Protein AF-0000000078264539 (afdb_homodimer)

pLDDT: mean 73.61, std 29.45, range [14.38, 98.56]

Structure (mmCIF, N/CA/C/O backbone):
data_AF-0000000078264539-model_v1
#
loop_
_entity.id
_entity.type
_entity.pdbx_description
1 polymer 'Uncharacterized protein'
#
loop_
_atom_site.group_PDB
_atom_site.id
_atom_site.type_symbol
_atom_site.label_atom_id
_atom_site.label_alt_id
_atom_site.label_comp_id
_atom_site.label_asym_id
_atom_site.label_entity_id
_atom_site.label_seq_id
_atom_site.pdbx_PDB_ins_code
_atom_site.Cartn_x
_atom_site.Cartn_y
_atom_site.Cartn_z
_atom_site.occupancy
_atom_site.B_iso_or_equiv
_atom_site.auth_seq_id
_atom_site.auth_comp_id
_atom_site.auth_asym_id
_atom_site.auth_atom_id
_atom_site.pdbx_PDB_model_num
ATOM 1 N N . MET A 1 1 ? 8.461 44.062 -58.344 1 16.69 1 MET A N 1
ATOM 2 C CA . MET A 1 1 ? 8.039 43.406 -59.594 1 16.69 1 MET A CA 1
ATOM 3 C C . MET A 1 1 ? 7.406 42.062 -59.281 1 16.69 1 MET A C 1
ATOM 5 O O . MET A 1 1 ? 7.426 41.594 -58.156 1 16.69 1 MET A O 1
ATOM 9 N N . GLY A 1 2 ? 7.91 40.906 -59.969 1 17.19 2 GLY A N 1
ATOM 10 C CA . GLY A 1 2 ? 7.277 39.844 -60.75 1 17.19 2 GLY A CA 1
ATOM 11 C C . GLY A 1 2 ? 6.824 38.688 -59.906 1 17.19 2 GLY A C 1
ATOM 12 O O . GLY A 1 2 ? 5.992 37.875 -60.344 1 17.19 2 GLY A O 1
ATOM 13 N N . ALA A 1 3 ? 7.688 38.25 -58.938 1 19.67 3 ALA A N 1
ATOM 14 C CA . ALA A 1 3 ? 8.062 36.844 -58.906 1 19.67 3 ALA A CA 1
ATOM 15 C C . ALA A 1 3 ? 6.898 35.969 -58.438 1 19.67 3 ALA A C 1
ATOM 17 O O . ALA A 1 3 ? 6.012 36.438 -57.719 1 19.67 3 ALA A O 1
ATOM 18 N N . GLU A 1 4 ? 6.855 34.594 -58.75 1 18.97 4 GLU A N 1
ATOM 19 C CA . GLU A 1 4 ? 6.176 33.406 -59.219 1 18.97 4 GLU A CA 1
ATOM 20 C C . GLU A 1 4 ? 5.555 32.625 -58.062 1 18.97 4 GLU A C 1
ATOM 22 O O . GLU A 1 4 ? 6.234 31.844 -57.406 1 18.97 4 GLU A O 1
ATOM 27 N N . VAL A 1 5 ? 5.09 33.156 -56.938 1 20.64 5 VAL A N 1
ATOM 28 C CA . VAL A 1 5 ? 5.004 32.438 -55.656 1 20.64 5 VAL A CA 1
ATOM 29 C C . VAL A 1 5 ? 3.943 31.344 -55.75 1 20.64 5 VAL A C 1
ATOM 31 O O . VAL A 1 5 ? 2.861 31.453 -55.188 1 20.64 5 VAL A O 1
ATOM 34 N N . PRO A 1 6 ? 3.561 30.734 -57.062 1 18.84 6 PRO A N 1
ATOM 35 C CA . PRO A 1 6 ? 2.225 30.25 -57.406 1 18.84 6 PRO A CA 1
ATOM 36 C C . PRO A 1 6 ? 1.817 29.016 -56.625 1 18.84 6 PRO A C 1
ATOM 38 O O . PRO A 1 6 ? 0.679 28.922 -56.156 1 18.84 6 PRO A O 1
ATOM 41 N N . THR A 1 7 ? 2.504 27.766 -56.812 1 18.33 7 THR A N 1
ATOM 42 C CA . THR A 1 7 ? 1.955 26.547 -57.438 1 18.33 7 THR A CA 1
ATOM 43 C C . THR A 1 7 ? 1.344 25.641 -56.344 1 18.33 7 THR A C 1
ATOM 45 O O . THR A 1 7 ? 0.624 24.703 -56.688 1 18.33 7 THR A O 1
ATOM 48 N N . LEU A 1 8 ? 1.847 25.547 -55.062 1 19.59 8 LEU A N 1
ATOM 49 C CA . LEU A 1 8 ? 1.918 24.219 -54.438 1 19.59 8 LEU A CA 1
ATOM 50 C C . LEU A 1 8 ? 0.533 23.734 -54.031 1 19.59 8 LEU A C 1
ATOM 52 O O . LEU A 1 8 ? 0.046 24.109 -52.938 1 19.59 8 LEU A O 1
ATOM 56 N N . ILE A 1 9 ? -0.682 23.797 -54.781 1 19.06 9 ILE A N 1
ATOM 57 C CA . ILE A 1 9 ? -2.135 23.688 -54.75 1 19.06 9 ILE A CA 1
ATOM 58 C C . ILE A 1 9 ? -2.537 22.234 -54.438 1 19.06 9 ILE A C 1
ATOM 60 O O . ILE A 1 9 ? -3.514 22 -53.719 1 19.06 9 ILE A O 1
ATOM 64 N N . VAL A 1 10 ? -2.023 21.141 -55.125 1 18.3 10 VAL A N 1
ATOM 65 C CA . VAL A 1 10 ? -2.838 20.141 -55.812 1 18.3 10 VAL A CA 1
ATOM 66 C C . VAL A 1 10 ? -3.271 19.062 -54.812 1 18.3 10 VAL A C 1
ATOM 68 O O . VAL A 1 10 ? -4.426 18.625 -54.844 1 18.3 10 VAL A O 1
ATOM 71 N N . CYS A 1 11 ? -2.369 18.328 -54.031 1 17.58 11 CYS A N 1
ATOM 72 C CA . CYS A 1 11 ? -2.43 16.875 -54 1 17.58 11 CYS A CA 1
ATOM 73 C C . CYS A 1 11 ? -3.42 16.406 -52.938 1 17.58 11 CYS A C 1
ATOM 75 O O . CYS A 1 11 ? -3.02 15.914 -51.875 1 17.58 11 CYS A O 1
ATOM 77 N N . LEU A 1 12 ? -4.395 17.141 -52.375 1 18.64 12 LEU A N 1
ATOM 78 C CA . LEU A 1 12 ? -5.195 16.859 -51.188 1 18.64 12 LEU A CA 1
ATOM 79 C C . LEU A 1 12 ? -6.168 15.719 -51.438 1 18.64 12 LEU A C 1
ATOM 81 O O . LEU A 1 12 ? -6.895 15.312 -50.531 1 18.64 12 LEU A O 1
ATOM 85 N N . SER A 1 13 ? -6.684 15.43 -52.719 1 18.11 13 SER A N 1
ATOM 86 C CA . SER A 1 13 ? -8.023 14.914 -53 1 18.11 13 SER A CA 1
ATOM 87 C C . SER A 1 13 ? -8.117 13.43 -52.656 1 18.11 13 SER A C 1
ATOM 89 O O . SER A 1 13 ? -9.195 12.914 -52.375 1 18.11 13 SER A O 1
ATOM 91 N N . ILE A 1 14 ? -7.18 12.539 -53.125 1 18.56 14 ILE A N 1
ATOM 92 C CA . ILE A 1 14 ? -7.539 11.258 -53.719 1 18.56 14 ILE A CA 1
ATOM 93 C C . ILE A 1 14 ? -7.902 10.258 -52.625 1 18.56 14 ILE A C 1
ATOM 95 O O . ILE A 1 14 ? -8.758 9.398 -52.812 1 18.56 14 ILE A O 1
ATOM 99 N N . SER A 1 15 ? -7.172 10.086 -51.5 1 18.53 15 SER A N 1
ATOM 100 C CA . SER A 1 15 ? -6.957 8.719 -51.062 1 18.53 15 SER A CA 1
ATOM 101 C C . SER A 1 15 ? -8.172 8.195 -50.281 1 18.53 15 SER A C 1
ATOM 103 O O . SER A 1 15 ? -8.164 8.141 -49.062 1 18.53 15 SER A O 1
ATOM 105 N N . LEU A 1 16 ? -9.414 8.711 -50.375 1 19.72 16 LEU A N 1
ATOM 106 C CA . LEU A 1 16 ? -10.602 8.422 -49.562 1 19.72 16 LEU A CA 1
ATOM 107 C C . LEU A 1 16 ? -11.172 7.051 -49.938 1 19.72 16 LEU A C 1
ATOM 109 O O . LEU A 1 16 ? -12.102 6.57 -49.281 1 19.72 16 LEU A O 1
ATOM 113 N N . CYS A 1 17 ? -11.094 6.531 -51.156 1 18.42 17 CYS A N 1
ATOM 114 C CA . CYS A 1 17 ? -12.102 5.656 -51.781 1 18.42 17 CYS A CA 1
ATOM 115 C C . CYS A 1 17 ? -12.039 4.266 -51.156 1 18.42 17 CYS A C 1
ATOM 117 O O . CYS A 1 17 ? -13.039 3.543 -51.156 1 18.42 17 CYS A O 1
ATOM 119 N N . PHE A 1 18 ? -10.938 3.518 -51.156 1 19.36 18 PHE A N 1
ATOM 120 C CA . PHE A 1 18 ? -10.945 2.1 -51.5 1 19.36 18 PHE A CA 1
ATOM 121 C C . PHE A 1 18 ? -11.445 1.26 -50.312 1 19.36 18 PHE A C 1
ATOM 123 O O . PHE A 1 18 ? -11.57 0.039 -50.438 1 19.36 18 PHE A O 1
ATOM 130 N N . ASN A 1 19 ? -11.461 1.635 -49.062 1 19.14 19 ASN A N 1
ATOM 131 C CA . ASN A 1 19 ? -11.289 0.582 -48.062 1 19.14 19 ASN A CA 1
ATOM 132 C C . ASN A 1 19 ? -12.602 -0.146 -47.781 1 19.14 19 ASN A C 1
ATOM 134 O O . ASN A 1 19 ? -12.758 -0.763 -46.719 1 19.14 19 ASN A O 1
ATOM 138 N N . ILE A 1 20 ? -13.695 -0.119 -48.656 1 20.52 20 ILE A N 1
ATOM 139 C CA . ILE A 1 20 ? -15.047 -0.559 -48.344 1 20.52 20 ILE A CA 1
ATOM 140 C C . ILE A 1 20 ? -15.141 -2.076 -48.469 1 20.52 20 ILE A C 1
ATOM 142 O O . ILE A 1 20 ? -16.094 -2.689 -47.969 1 20.52 20 ILE A O 1
ATOM 146 N N . GLY A 1 21 ? -14.414 -2.758 -49.344 1 19.48 21 GLY A N 1
ATOM 147 C CA . GLY A 1 21 ? -14.867 -4.012 -49.938 1 19.48 21 GLY A CA 1
ATOM 148 C C . GLY A 1 21 ? -14.945 -5.141 -48.906 1 19.48 21 GLY A C 1
ATOM 149 O O . GLY A 1 21 ? -15.859 -5.969 -48.969 1 19.48 21 GLY A O 1
ATOM 150 N N . PHE A 1 22 ? -13.859 -5.449 -48.25 1 20.19 22 PHE A N 1
ATOM 151 C CA . PHE A 1 22 ? -13.586 -6.836 -47.906 1 20.19 22 PHE A CA 1
ATOM 152 C C . PHE A 1 22 ? -14.43 -7.273 -46.719 1 20.19 22 PHE A C 1
ATOM 154 O O . PHE A 1 22 ? -14.234 -8.359 -46.156 1 20.19 22 PHE A O 1
ATOM 161 N N . ILE A 1 23 ? -15.43 -6.59 -46.281 1 20.09 23 ILE A N 1
ATOM 162 C CA . ILE A 1 23 ? -16.125 -6.91 -45.031 1 20.09 23 ILE A CA 1
ATOM 163 C C . ILE A 1 23 ? -17.062 -8.094 -45.25 1 20.09 23 ILE A C 1
ATOM 165 O O . ILE A 1 23 ? -17.484 -8.75 -44.312 1 20.09 23 ILE A O 1
ATOM 169 N N . THR A 1 24 ? -17.469 -8.438 -46.5 1 20.19 24 THR A N 1
ATOM 170 C CA . THR A 1 24 ? -18.703 -9.195 -46.688 1 20.19 24 THR A CA 1
ATOM 171 C C . THR A 1 24 ? -18.484 -10.672 -46.406 1 20.19 24 THR A C 1
ATOM 173 O O . THR A 1 24 ? -19.375 -11.352 -45.906 1 20.19 24 THR A O 1
ATOM 176 N N . PHE A 1 25 ? -17.359 -11.289 -46.844 1 19.61 25 PHE A N 1
ATOM 177 C CA . PHE A 1 25 ? -17.453 -12.719 -47.156 1 19.61 25 PHE A CA 1
ATOM 178 C C . PHE A 1 25 ? -17.578 -13.531 -45.875 1 19.61 25 PHE A C 1
ATOM 180 O O . PHE A 1 25 ? -18.109 -14.648 -45.875 1 19.61 25 PHE A O 1
ATOM 187 N N . LEU A 1 26 ? -16.969 -13.148 -44.812 1 19.33 26 LEU A N 1
ATOM 188 C CA . LEU A 1 26 ? -16.703 -14.211 -43.844 1 19.33 26 LEU A CA 1
ATOM 189 C C . LEU A 1 26 ? -17.984 -14.633 -43.156 1 19.33 26 LEU A C 1
ATOM 191 O O . LEU A 1 26 ? -17.953 -15.438 -42.219 1 19.33 26 LEU A O 1
ATOM 195 N N . PHE A 1 27 ? -19.156 -14.078 -43.5 1 22.39 27 PHE A N 1
ATOM 196 C CA . PHE A 1 27 ? -20.312 -14.375 -42.656 1 22.39 27 PHE A CA 1
ATOM 197 C C . PHE A 1 27 ? -20.891 -15.75 -43 1 22.39 27 PHE A C 1
ATOM 199 O O . PHE A 1 27 ? -21.859 -16.188 -42.406 1 22.39 27 PHE A O 1
ATOM 206 N N . ILE A 1 28 ? -20.625 -16.281 -44.219 1 21.27 28 ILE A N 1
ATOM 207 C CA . ILE A 1 28 ? -21.609 -17.25 -44.688 1 21.27 28 ILE A CA 1
ATOM 208 C C . ILE A 1 28 ? -21.484 -18.547 -43.875 1 21.27 28 ILE A C 1
ATOM 210 O O . ILE A 1 28 ? -22.484 -19.141 -43.5 1 21.27 28 ILE A O 1
ATOM 214 N N . LYS A 1 29 ? -20.375 -19.234 -43.906 1 20.28 29 LYS A N 1
ATOM 215 C CA . LYS A 1 29 ? -20.438 -20.688 -43.938 1 20.28 29 LYS A CA 1
ATOM 216 C C . LYS A 1 29 ? -20.812 -21.25 -42.562 1 20.28 29 LYS A C 1
ATOM 218 O O . LYS A 1 29 ? -20.828 -22.469 -42.344 1 20.28 29 LYS A O 1
ATOM 223 N N . ARG A 1 30 ? -20.828 -20.578 -41.438 1 20.11 30 ARG A N 1
ATOM 224 C CA . ARG A 1 30 ? -20.781 -21.375 -40.219 1 20.11 30 ARG A CA 1
ATOM 225 C C . ARG A 1 30 ? -22.109 -22.094 -40 1 20.11 30 ARG A C 1
ATOM 227 O O . ARG A 1 30 ? -23.047 -21.5 -39.438 1 20.11 30 ARG A O 1
ATOM 234 N N . ARG A 1 31 ? -22.562 -22.828 -41.031 1 19.47 31 ARG A N 1
ATOM 235 C CA . ARG A 1 31 ? -23.828 -23.547 -40.906 1 19.47 31 ARG A CA 1
ATOM 236 C C . ARG A 1 31 ? -23.859 -24.422 -39.656 1 19.47 31 ARG A C 1
ATOM 238 O O . ARG A 1 31 ? -23.094 -24.188 -38.719 1 19.47 31 ARG A O 1
ATOM 245 N N . SER A 1 32 ? -24.156 -25.828 -39.75 1 19.19 32 SER A N 1
ATOM 246 C CA . SER A 1 32 ? -25.141 -26.766 -39.219 1 19.19 32 SER A CA 1
ATOM 247 C C . SER A 1 32 ? -24.562 -27.594 -38.094 1 19.19 32 SER A C 1
ATOM 249 O O . SER A 1 32 ? -25.109 -28.625 -37.719 1 19.19 32 SER A O 1
ATOM 251 N N . ARG A 1 33 ? -23.328 -27.422 -37.562 1 19.41 33 ARG A N 1
ATOM 252 C CA . ARG A 1 33 ? -22.859 -28.656 -36.938 1 19.41 33 ARG A CA 1
ATOM 253 C C . ARG A 1 33 ? -23.781 -29.078 -35.812 1 19.41 33 ARG A C 1
ATOM 255 O O . ARG A 1 33 ? -24.219 -28.234 -35.031 1 19.41 33 ARG A O 1
ATOM 262 N N . ASN A 1 34 ? -24.281 -30.328 -35.875 1 19.39 34 ASN A N 1
ATOM 263 C CA . ASN A 1 34 ? -25.172 -31.203 -35.094 1 19.39 34 ASN A CA 1
ATOM 264 C C . ASN A 1 34 ? -24.703 -31.328 -33.656 1 19.39 34 ASN A C 1
ATOM 266 O O . ASN A 1 34 ? -23.5 -31.391 -33.406 1 19.39 34 ASN A O 1
ATOM 270 N N . SER A 1 35 ? -25.469 -30.953 -32.719 1 19.84 35 SER A N 1
ATOM 271 C CA . SER A 1 35 ? -25.328 -30.891 -31.281 1 19.84 35 SER A CA 1
ATOM 272 C C . SER A 1 35 ? -25.031 -32.281 -30.703 1 19.84 35 SER A C 1
ATOM 274 O O . SER A 1 35 ? -25.891 -33.156 -30.719 1 19.84 35 SER A O 1
ATOM 276 N N . PRO A 1 36 ? -23.797 -32.938 -30.953 1 19.36 36 PRO A N 1
ATOM 277 C CA . PRO A 1 36 ? -23.766 -34.312 -30.453 1 19.36 36 PRO A CA 1
ATOM 278 C C . PRO A 1 36 ? -24.172 -34.406 -28.984 1 19.36 36 PRO A C 1
ATOM 280 O O . PRO A 1 36 ? -24.031 -33.438 -28.234 1 19.36 36 PRO A O 1
ATOM 283 N N . GLN A 1 37 ? -25.094 -35.312 -28.688 1 20.56 37 GLN A N 1
ATOM 284 C CA . GLN A 1 37 ? -25.766 -35.688 -27.453 1 20.56 37 GLN A CA 1
ATOM 285 C C . GLN A 1 37 ? -24.766 -36.125 -26.391 1 20.56 37 GLN A C 1
ATOM 287 O O . GLN A 1 37 ? -24.031 -37.094 -26.578 1 20.56 37 GLN A O 1
ATOM 292 N N . TYR A 1 38 ? -24.016 -35.219 -25.812 1 18.62 38 TYR A N 1
ATOM 293 C CA . TYR A 1 38 ? -23.016 -35.625 -24.812 1 18.62 38 TYR A CA 1
ATOM 294 C C . TYR A 1 38 ? -23.656 -36.5 -23.75 1 18.62 38 TYR A C 1
ATOM 296 O O . TYR A 1 38 ? -24.688 -36.156 -23.172 1 18.62 38 TYR A O 1
ATOM 304 N N . ARG A 1 39 ? -23.438 -37.781 -23.906 1 20.33 39 ARG A N 1
ATOM 305 C CA . ARG A 1 39 ? -23.906 -38.812 -22.969 1 20.33 39 ARG A CA 1
ATOM 306 C C . ARG A 1 39 ? -23.531 -38.469 -21.547 1 20.33 39 ARG A C 1
ATOM 308 O O . ARG A 1 39 ? -22.484 -37.844 -21.297 1 20.33 39 ARG A O 1
ATOM 315 N N . LYS A 1 40 ? -24.406 -38.656 -20.625 1 20.84 40 LYS A N 1
ATOM 316 C CA . LYS A 1 40 ? -24.531 -38.438 -19.188 1 20.84 40 LYS A CA 1
ATOM 317 C C . LYS A 1 40 ? -23.422 -39.188 -18.438 1 20.84 40 LYS A C 1
ATOM 319 O O . LYS A 1 40 ? -23.438 -40.406 -18.344 1 20.84 40 LYS A O 1
ATOM 324 N N . VAL A 1 41 ? -22.109 -38.906 -18.672 1 19.36 41 VAL A N 1
ATOM 325 C CA . VAL A 1 41 ? -21.203 -39.812 -17.969 1 19.36 41 VAL A CA 1
ATOM 326 C C . VAL A 1 41 ? -21.484 -39.719 -16.469 1 19.36 41 VAL A C 1
ATOM 328 O O . VAL A 1 41 ? -21.578 -38.625 -15.891 1 19.36 41 VAL A O 1
ATOM 331 N N . GLU A 1 42 ? -22.016 -40.688 -15.914 1 19.52 42 GLU A N 1
ATOM 332 C CA . GLU A 1 42 ? -22.406 -41 -14.547 1 19.52 42 GLU A CA 1
ATOM 333 C C . GLU A 1 42 ? -21.266 -40.75 -13.57 1 19.52 42 GLU A C 1
ATOM 335 O O . GLU A 1 42 ? -20.094 -40.938 -13.898 1 19.52 42 GLU A O 1
ATOM 340 N N . ASN A 1 43 ? -21.484 -39.812 -12.703 1 19.34 43 ASN A N 1
ATOM 341 C CA . ASN A 1 43 ? -20.641 -39.25 -11.648 1 19.34 43 ASN A CA 1
ATOM 342 C C . ASN A 1 43 ? -20.016 -40.344 -10.789 1 19.34 43 ASN A C 1
ATOM 344 O O . ASN A 1 43 ? -20.734 -41.125 -10.164 1 19.34 43 ASN A O 1
ATOM 348 N N . PRO A 1 44 ? -18.875 -40.906 -11.203 1 21.03 44 PRO A N 1
ATOM 349 C CA . PRO A 1 44 ? -18.438 -42.062 -10.422 1 21.03 44 PRO A CA 1
ATOM 350 C C . PRO A 1 44 ? -18.438 -41.812 -8.914 1 21.03 44 PRO A C 1
ATOM 352 O O . PRO A 1 44 ? -18.156 -40.688 -8.484 1 21.03 44 PRO A O 1
ATOM 355 N N . ASP A 1 45 ? -19.266 -42.406 -8.148 1 20.94 45 ASP A N 1
ATOM 356 C CA . ASP A 1 45 ? -19.609 -42.531 -6.734 1 20.94 45 ASP A CA 1
ATOM 357 C C . ASP A 1 45 ? -18.359 -42.719 -5.883 1 20.94 45 ASP A C 1
ATOM 359 O O . ASP A 1 45 ? -17.5 -43.531 -6.191 1 20.94 45 ASP A O 1
ATOM 363 N N . VAL A 1 46 ? -17.75 -41.625 -5.527 1 19.94 46 VAL A N 1
ATOM 364 C CA . VAL A 1 46 ? -16.578 -41.719 -4.66 1 19.94 46 VAL A CA 1
ATOM 365 C C . VAL A 1 46 ? -16.781 -42.812 -3.625 1 19.94 46 VAL A C 1
ATOM 367 O O . VAL A 1 46 ? -17.844 -42.938 -3.025 1 19.94 46 VAL A O 1
ATOM 370 N N . GLU A 1 47 ? -16.078 -43.844 -3.797 1 18.89 47 GLU A N 1
ATOM 371 C CA . GLU A 1 47 ? -16.031 -45.125 -3.072 1 18.89 47 GLU A CA 1
ATOM 372 C C . GLU A 1 47 ? -16.109 -44.906 -1.565 1 18.89 47 GLU A C 1
ATOM 374 O O . GLU A 1 47 ? -15.703 -43.844 -1.061 1 18.89 47 GLU A O 1
ATOM 379 N N . SER A 1 48 ? -16.953 -45.688 -0.811 1 18.55 48 SER A N 1
ATOM 380 C CA . SER A 1 48 ? -17.406 -46.031 0.534 1 18.55 48 SER A CA 1
ATOM 381 C C . SER A 1 48 ? -16.234 -46.375 1.438 1 18.55 48 SER A C 1
ATOM 383 O O . SER A 1 48 ? -15.359 -47.156 1.04 1 18.55 48 SER A O 1
ATOM 385 N N . PHE A 1 49 ? -15.828 -45.531 2.264 1 19.44 49 PHE A N 1
ATOM 386 C CA . PHE A 1 49 ? -14.703 -45.75 3.172 1 19.44 49 PHE A CA 1
ATOM 387 C C . PHE A 1 49 ? -14.922 -47 4.012 1 19.44 49 PHE A C 1
ATOM 389 O O . PHE A 1 49 ? -15.945 -47.125 4.691 1 19.44 49 PHE A O 1
ATOM 396 N N . PRO A 1 50 ? -14.531 -48.062 3.576 1 16.92 50 PRO A N 1
ATOM 397 C CA . PRO A 1 50 ? -14.867 -49.219 4.434 1 16.92 50 PRO A CA 1
ATOM 398 C C . PRO A 1 50 ? -14.32 -49.062 5.852 1 16.92 50 PRO A C 1
ATOM 400 O O . PRO A 1 50 ? -13.305 -48.406 6.059 1 16.92 50 PRO A O 1
ATOM 403 N N . LYS A 1 51 ? -15.18 -49.312 6.883 1 19.06 51 LYS A N 1
ATOM 404 C CA . LYS A 1 51 ? -15.125 -49.406 8.344 1 19.06 51 LYS A CA 1
ATOM 405 C C . LYS A 1 51 ? -14.125 -50.438 8.805 1 19.06 51 LYS A C 1
ATOM 407 O O . LYS A 1 51 ? -14.227 -50.969 9.922 1 19.06 51 LYS A O 1
ATOM 412 N N . ASN A 1 52 ? -12.961 -50.562 8.367 1 16.44 52 ASN A N 1
ATOM 413 C CA . ASN A 1 52 ? -12.336 -51.781 8.875 1 16.44 52 ASN A CA 1
ATOM 414 C C . ASN A 1 52 ? -12.234 -51.75 10.398 1 16.44 52 ASN A C 1
ATOM 416 O O . ASN A 1 52 ? -12.008 -50.719 11 1 16.44 52 ASN A O 1
ATOM 420 N N . SER A 1 53 ? -12.57 -52.906 11.188 1 17.28 53 SER A N 1
ATOM 421 C CA . SER A 1 53 ? -12.797 -53.594 12.453 1 17.28 53 SER A CA 1
ATOM 422 C C . SER A 1 53 ? -11.5 -53.75 13.234 1 17.28 53 SER A C 1
ATOM 424 O O . SER A 1 53 ? -11.508 -54.312 14.352 1 17.28 53 SER A O 1
ATOM 426 N N . SER A 1 54 ? -10.352 -53.406 12.82 1 16.67 54 SER A N 1
ATOM 427 C CA . SER A 1 54 ? -9.406 -54.344 13.406 1 16.67 54 SER A CA 1
ATOM 428 C C . SER A 1 54 ? -9.312 -54.188 14.922 1 16.67 54 SER A C 1
ATOM 430 O O . SER A 1 54 ? -9.312 -53.062 15.414 1 16.67 54 SER A O 1
ATOM 432 N N . SER A 1 55 ? -9.219 -55.312 15.758 1 16.75 55 SER A N 1
ATOM 433 C CA . SER A 1 55 ? -9.305 -55.969 17.062 1 16.75 55 SER A CA 1
ATOM 434 C C . SER A 1 55 ? -8.047 -55.688 17.891 1 16.75 55 SER A C 1
ATOM 436 O O . SER A 1 55 ? -7.91 -56.219 19 1 16.75 55 SER A O 1
ATOM 438 N N . PHE A 1 56 ? -7.148 -54.938 17.531 1 16.72 56 PHE A N 1
ATOM 439 C CA . PHE A 1 56 ? -5.957 -55.438 18.219 1 16.72 56 PHE A CA 1
ATOM 440 C C . PHE A 1 56 ? -6.098 -55.281 19.734 1 16.72 56 PHE A C 1
ATOM 442 O O . PHE A 1 56 ? -6.645 -54.281 20.203 1 16.72 56 PHE A O 1
ATOM 449 N N . GLY A 1 57 ? -5.633 -56.312 20.562 1 15.52 57 GLY A N 1
ATOM 450 C CA . GLY A 1 57 ? -5.676 -56.969 21.844 1 15.52 57 GLY A CA 1
ATOM 451 C C . GLY A 1 57 ? -5.098 -56.156 22.984 1 15.52 57 GLY A C 1
ATOM 452 O O . GLY A 1 57 ? -4.598 -55.062 22.75 1 15.52 57 GLY A O 1
ATOM 453 N N . THR A 1 58 ? -4.199 -56.781 23.812 1 15.24 58 THR A N 1
ATOM 454 C CA . THR A 1 58 ? -4.23 -57.188 25.203 1 15.24 58 THR A CA 1
ATOM 455 C C . THR A 1 58 ? -3.396 -56.25 26.062 1 15.24 58 THR A C 1
ATOM 457 O O . THR A 1 58 ? -3.73 -56 27.219 1 15.24 58 THR A O 1
ATOM 460 N N . ASN A 1 59 ? -2.162 -55.719 25.703 1 16.09 59 ASN A N 1
ATOM 461 C CA . ASN A 1 59 ? -1.323 -56.125 26.828 1 16.09 59 ASN A CA 1
ATOM 462 C C . ASN A 1 59 ? -1.634 -55.344 28.094 1 16.09 59 ASN A C 1
ATOM 464 O O . ASN A 1 59 ? -2.033 -54.156 28.016 1 16.09 59 ASN A O 1
ATOM 468 N N . PRO A 1 60 ? -1.144 -55.812 29.297 1 15.87 60 PRO A N 1
ATOM 469 C CA . PRO A 1 60 ? -1.482 -55.938 30.719 1 15.87 60 PRO A CA 1
ATOM 470 C C . PRO A 1 60 ? -1.096 -54.719 31.531 1 15.87 60 PRO A C 1
ATOM 472 O O . PRO A 1 60 ? -1.924 -54.188 32.281 1 15.87 60 PRO A O 1
ATOM 475 N N . GLN A 1 61 ? 0.174 -54.75 32.031 1 14.76 61 GLN A N 1
ATOM 476 C CA . GLN A 1 61 ? 0.362 -54.906 33.469 1 14.76 61 GLN A CA 1
ATOM 477 C C . GLN A 1 61 ? 0.359 -53.562 34.188 1 14.76 61 GLN A C 1
ATOM 479 O O . GLN A 1 61 ? -0.375 -53.375 35.156 1 14.76 61 GLN A O 1
ATOM 484 N N . ARG A 1 62 ? 1.646 -52.969 34.5 1 15.45 62 ARG A N 1
ATOM 485 C CA . ARG A 1 62 ? 2.057 -53.062 35.906 1 15.45 62 ARG A CA 1
ATOM 486 C C . ARG A 1 62 ? 1.622 -51.812 36.688 1 15.45 62 ARG A C 1
ATOM 488 O O . ARG A 1 62 ? 1.328 -50.781 36.062 1 15.45 62 ARG A O 1
ATOM 495 N N . SER A 1 63 ? 2.365 -51.5 37.719 1 14.59 63 SER A N 1
ATOM 496 C CA . SER A 1 63 ? 2.172 -51.438 39.188 1 14.59 63 SER A CA 1
ATOM 497 C C . SER A 1 63 ? 2.021 -49.969 39.656 1 14.59 63 SER A C 1
ATOM 499 O O . SER A 1 63 ? 1.095 -49.656 40.375 1 14.59 63 SER A O 1
ATOM 501 N N . PRO A 1 64 ? 3.182 -49.219 39.844 1 15.45 64 PRO A N 1
ATOM 502 C CA . PRO A 1 64 ? 3.414 -49 41.281 1 15.45 64 PRO A CA 1
ATOM 503 C C . PRO A 1 64 ? 2.652 -47.781 41.812 1 15.45 64 PRO A C 1
ATOM 505 O O . PRO A 1 64 ? 2.158 -46.969 41 1 15.45 64 PRO A O 1
ATOM 508 N N . GLU A 1 65 ? 3.258 -47.156 42.812 1 15.04 65 GLU A N 1
ATOM 509 C CA . GLU A 1 65 ? 3.104 -46.875 44.25 1 15.04 65 GLU A CA 1
ATOM 510 C C . GLU A 1 65 ? 2.66 -45.438 44.469 1 15.04 65 GLU A C 1
ATOM 512 O O . GLU A 1 65 ? 2.732 -44.594 43.562 1 15.04 65 GLU A O 1
ATOM 517 N N . LYS A 1 66 ? 3.242 -44.875 45.531 1 15.34 66 LYS A N 1
ATOM 518 C CA . LYS A 1 66 ? 2.688 -44.344 46.781 1 15.34 66 LYS A CA 1
ATOM 519 C C . LYS A 1 66 ? 2.5 -42.812 46.688 1 15.34 66 LYS A C 1
ATOM 521 O O . LYS A 1 66 ? 1.48 -42.281 47.156 1 15.34 66 LYS A O 1
ATOM 526 N N . GLU A 1 67 ? 3.6 -41.969 46.406 1 15.42 67 GLU A N 1
ATOM 527 C CA . GLU A 1 67 ? 3.918 -41.25 47.625 1 15.42 67 GLU A CA 1
ATOM 528 C C . GLU A 1 67 ? 2.947 -40.094 47.875 1 15.42 67 GLU A C 1
ATOM 530 O O . GLU A 1 67 ? 2.312 -39.625 46.938 1 15.42 67 GLU A O 1
ATOM 535 N N . LYS A 1 68 ? 3.383 -39.094 48.781 1 15.34 68 LYS A N 1
ATOM 536 C CA . LYS A 1 68 ? 3.08 -38.531 50.094 1 15.34 68 LYS A CA 1
ATOM 537 C C . LYS A 1 68 ? 2.299 -37.219 49.969 1 15.34 68 LYS A C 1
ATOM 539 O O . LYS A 1 68 ? 1.206 -37.094 50.531 1 15.34 68 LYS A O 1
ATOM 544 N N . ASP A 1 69 ? 2.852 -36.062 50.438 1 15.42 69 ASP A N 1
ATOM 545 C CA . ASP A 1 69 ? 2.525 -35.375 51.688 1 15.42 69 ASP A CA 1
ATOM 546 C C . ASP A 1 69 ? 1.594 -34.188 51.406 1 15.42 69 ASP A C 1
ATOM 548 O O . ASP A 1 69 ? 1.416 -33.781 50.25 1 15.42 69 ASP A O 1
ATOM 552 N N . ILE A 1 70 ? 1.937 -33.031 52.031 1 15.48 70 ILE A N 1
ATOM 553 C CA . ILE A 1 70 ? 1.357 -32.312 53.156 1 15.48 70 ILE A CA 1
ATOM 554 C C . ILE A 1 70 ? 0.632 -31.062 52.656 1 15.48 70 ILE A C 1
ATOM 556 O O . ILE A 1 70 ? -0.501 -30.781 53.062 1 15.48 70 ILE A O 1
ATOM 560 N N . LYS A 1 71 ? 1.303 -30.109 51.906 1 15.74 71 LYS A N 1
ATOM 561 C CA . LYS A 1 71 ? 1.485 -28.938 52.781 1 15.74 71 LYS A CA 1
ATOM 562 C C . LYS A 1 71 ? 0.18 -28.156 52.938 1 15.74 71 LYS A C 1
ATOM 564 O O . LYS A 1 71 ? -0.73 -28.297 52.094 1 15.74 71 LYS A O 1
ATOM 569 N N . ASP A 1 72 ? 0.297 -26.734 53.219 1 16.3 72 ASP A N 1
ATOM 570 C CA . ASP A 1 72 ? -0.02 -25.75 54.25 1 16.3 72 ASP A CA 1
ATOM 571 C C . ASP A 1 72 ? -1.311 -25 53.938 1 16.3 72 ASP A C 1
ATOM 573 O O . ASP A 1 72 ? -1.712 -24.922 52.781 1 16.3 72 ASP A O 1
ATOM 577 N N . PRO A 1 73 ? -1.722 -24.281 54.875 1 16.73 73 PRO A N 1
ATOM 578 C CA . PRO A 1 73 ? -2.951 -23.844 55.531 1 16.73 73 PRO A CA 1
ATOM 579 C C . PRO A 1 73 ? -3.66 -22.719 54.781 1 16.73 73 PRO A C 1
ATOM 581 O O . PRO A 1 73 ? -4.867 -22.797 54.531 1 16.73 73 PRO A O 1
ATOM 584 N N . PRO A 1 74 ? -3.174 -21.422 55 1 15.79 74 PRO A N 1
ATOM 585 C CA . PRO A 1 74 ? -3.947 -20.562 55.906 1 15.79 74 PRO A CA 1
ATOM 586 C C . PRO A 1 74 ? -4.93 -19.656 55.156 1 15.79 74 PRO A C 1
ATOM 588 O O . PRO A 1 74 ? -6.078 -19.5 55.562 1 15.79 74 PRO A O 1
ATOM 591 N N . LEU A 1 75 ? -4.387 -18.625 54.25 1 16.56 75 LEU A N 1
ATOM 592 C CA . LEU A 1 75 ? -4.586 -17.25 54.688 1 16.56 75 LEU A CA 1
ATOM 593 C C . LEU A 1 75 ? -5.969 -16.75 54.25 1 16.56 75 LEU A C 1
ATOM 595 O O . LEU A 1 75 ? -6.535 -17.219 53.281 1 16.56 75 LEU A O 1
ATOM 599 N N . LYS A 1 76 ? -6.504 -15.578 54.875 1 17.78 76 LYS A N 1
ATOM 600 C CA . LYS A 1 76 ? -7.645 -14.93 55.531 1 17.78 76 LYS A CA 1
ATOM 601 C C . LYS A 1 76 ? -8.406 -14.047 54.531 1 17.78 76 LYS A C 1
ATOM 603 O O . LYS A 1 76 ? -9.609 -13.828 54.688 1 17.78 76 LYS A O 1
ATOM 608 N N . PRO A 1 77 ? -7.996 -13.523 53.312 1 16.62 77 PRO A N 1
ATOM 609 C CA . PRO A 1 77 ? -8.211 -12.078 53.406 1 16.62 77 PRO A CA 1
ATOM 610 C C . PRO A 1 77 ? -9.695 -11.703 53.406 1 16.62 77 PRO A C 1
ATOM 612 O O . PRO A 1 77 ? -10.523 -12.477 52.906 1 16.62 77 PRO A O 1
ATOM 615 N N . ILE A 1 78 ? -10.148 -10.312 53.781 1 17.02 78 ILE A N 1
ATOM 616 C CA . ILE A 1 78 ? -11.047 -9.383 54.438 1 17.02 78 ILE A CA 1
ATOM 617 C C . ILE A 1 78 ? -12.094 -8.875 53.469 1 17.02 78 ILE A C 1
ATOM 619 O O . ILE A 1 78 ? -13.242 -8.625 53.844 1 17.02 78 ILE A O 1
ATOM 623 N N . VAL A 1 79 ? -11.852 -8.617 52.156 1 17.12 79 VAL A N 1
ATOM 624 C CA . VAL A 1 79 ? -12.273 -7.246 51.906 1 17.12 79 VAL A CA 1
ATOM 625 C C . VAL A 1 79 ? -13.797 -7.164 51.906 1 17.12 79 VAL A C 1
ATOM 627 O O . VAL A 1 79 ? -14.484 -8.188 51.938 1 17.12 79 VAL A O 1
ATOM 630 N N . ASN A 1 80 ? -14.43 -6.512 50.812 1 16.95 80 ASN A N 1
ATOM 631 C CA . ASN A 1 80 ? -15.109 -5.25 50.531 1 16.95 80 ASN A CA 1
ATOM 632 C C . ASN A 1 80 ? -16.625 -5.414 50.531 1 16.95 80 ASN A C 1
ATOM 634 O O . ASN A 1 80 ? -17.141 -6.461 50.125 1 16.95 80 ASN A O 1
ATOM 638 N N . ALA A 1 81 ? -17.328 -4.367 51.094 1 16.92 81 ALA A N 1
ATOM 639 C CA . ALA A 1 81 ? -18.641 -3.938 51.594 1 16.92 81 ALA A CA 1
ATOM 640 C C . ALA A 1 81 ? -19.688 -3.943 50.5 1 16.92 81 ALA A C 1
ATOM 642 O O . ALA A 1 81 ? -19.375 -3.59 49.344 1 16.92 81 ALA A O 1
ATOM 643 N N . LYS A 1 82 ? -20.828 -4.383 50.844 1 18.34 82 LYS A N 1
ATOM 644 C CA . LYS A 1 82 ? -22.141 -4.672 50.25 1 18.34 82 LYS A CA 1
ATOM 645 C C . LYS A 1 82 ? -22.891 -3.387 49.938 1 18.34 82 LYS A C 1
ATOM 647 O O . LYS A 1 82 ? -23.484 -2.764 50.812 1 18.34 82 LYS A O 1
ATOM 652 N N . ARG A 1 83 ? -22.297 -2.404 49.156 1 17.28 83 ARG A N 1
ATOM 653 C CA . ARG A 1 83 ? -23.094 -1.192 49 1 17.28 83 ARG A CA 1
ATOM 654 C C . ARG A 1 83 ? -24.5 -1.52 48.5 1 17.28 83 ARG A C 1
ATOM 656 O O . ARG A 1 83 ? -24.672 -2.381 47.625 1 17.28 83 ARG A O 1
ATOM 663 N N . SER A 1 84 ? -25.5 -0.997 49.156 1 17.88 84 SER A N 1
ATOM 664 C CA . SER A 1 84 ? -26.953 -1.041 49.25 1 17.88 84 SER A CA 1
ATOM 665 C C . SER A 1 84 ? -27.609 -0.676 47.938 1 17.88 84 SER A C 1
ATOM 667 O O . SER A 1 84 ? -27.094 0.174 47.188 1 17.88 84 SER A O 1
ATOM 669 N N . SER A 1 85 ? -28.562 -1.445 47.438 1 19.06 85 SER A N 1
ATOM 670 C CA . SER A 1 85 ? -29.438 -1.66 46.281 1 19.06 85 SER A CA 1
ATOM 671 C C . SER A 1 85 ? -30.516 -0.588 46.219 1 19.06 85 SER A C 1
ATOM 673 O O . SER A 1 85 ? -31.578 -0.806 45.625 1 19.06 85 SER A O 1
ATOM 675 N N . GLU A 1 86 ? -30.297 0.665 46.75 1 18.34 86 GLU A N 1
ATOM 676 C CA . GLU A 1 86 ? -31.578 1.341 46.938 1 18.34 86 GLU A CA 1
ATOM 677 C C . GLU A 1 86 ? -32.375 1.337 45.625 1 18.34 86 GLU A C 1
ATOM 679 O O . GLU A 1 86 ? -31.781 1.191 44.531 1 18.34 86 GLU A O 1
ATOM 684 N N . GLN A 1 87 ? -33.719 1.786 45.688 1 19.48 87 GLN A N 1
ATOM 685 C CA . GLN A 1 87 ? -35.094 1.596 45.188 1 19.48 87 GLN A CA 1
ATOM 686 C C . GLN A 1 87 ? -35.344 2.42 43.906 1 19.48 87 GLN A C 1
ATOM 688 O O . GLN A 1 87 ? -36.469 2.518 43.438 1 19.48 87 GLN A O 1
ATOM 693 N N . ALA A 1 88 ? -34.406 3.172 43.312 1 19.38 88 ALA A N 1
ATOM 694 C CA . ALA A 1 88 ? -34.906 4.375 42.656 1 19.38 88 ALA A CA 1
ATOM 695 C C . ALA A 1 88 ? -35.969 4.035 41.625 1 19.38 88 ALA A C 1
ATOM 697 O O . ALA A 1 88 ? -37.031 4.695 41.562 1 19.38 88 ALA A O 1
ATOM 698 N N . ILE A 1 89 ? -35.625 3.516 40.438 1 20.23 89 ILE A N 1
ATOM 699 C CA . ILE A 1 89 ? -36.062 4.195 39.219 1 20.23 89 ILE A CA 1
ATOM 700 C C . ILE A 1 89 ? -37.438 3.732 38.812 1 20.23 89 ILE A C 1
ATOM 702 O O . ILE A 1 89 ? -37.688 2.545 38.594 1 20.23 89 ILE A O 1
ATOM 706 N N . ARG A 1 90 ? -38.5 4.41 39.25 1 22.22 90 ARG A N 1
ATOM 707 C CA . ARG A 1 90 ? -39.844 4.211 38.75 1 22.22 90 ARG A CA 1
ATOM 708 C C . ARG A 1 90 ? -39.875 4.207 37.219 1 22.22 90 ARG A C 1
ATOM 710 O O . ARG A 1 90 ? -39.125 4.941 36.594 1 22.22 90 ARG A O 1
ATOM 717 N N . SER A 1 91 ? -40.531 3.236 36.594 1 21.86 91 SER A N 1
ATOM 718 C CA . SER A 1 91 ? -40.75 2.73 35.25 1 21.86 91 SER A CA 1
ATOM 719 C C . SER A 1 91 ? -41.562 3.73 34.406 1 21.86 91 SER A C 1
ATOM 721 O O . SER A 1 91 ? -42.75 3.545 34.188 1 21.86 91 SER A O 1
ATOM 723 N N . ASP A 1 92 ? -41.312 5.051 34.5 1 25.33 92 ASP A N 1
ATOM 724 C CA . ASP A 1 92 ? -42.344 5.773 33.75 1 25.33 92 ASP A CA 1
ATOM 725 C C . ASP A 1 92 ? -42.469 5.254 32.344 1 25.33 92 ASP A C 1
ATOM 727 O O . ASP A 1 92 ? -41.5 4.797 31.75 1 25.33 92 ASP A O 1
ATOM 731 N N . GLN A 1 93 ? -43.719 4.984 31.844 1 28.11 93 GLN A N 1
ATOM 732 C CA . GLN A 1 93 ? -44.281 4.562 30.578 1 28.11 93 GLN A CA 1
ATOM 733 C C . GLN A 1 93 ? -43.812 5.465 29.438 1 28.11 93 GLN A C 1
ATOM 735 O O . GLN A 1 93 ? -44.188 6.633 29.375 1 28.11 93 GLN A O 1
ATOM 740 N N . GLY A 1 94 ? -42.562 5.543 29.094 1 27.23 94 GLY A N 1
ATOM 741 C CA . GLY A 1 94 ? -41.969 6.473 28.141 1 27.23 94 GLY A CA 1
ATOM 742 C C . GLY A 1 94 ? -42.625 6.414 26.766 1 27.23 94 GLY A C 1
ATOM 743 O O . GLY A 1 94 ? -42.844 5.332 26.219 1 27.23 94 GLY A O 1
ATOM 744 N N . ALA A 1 95 ? -43.469 7.465 26.422 1 35.72 95 ALA A N 1
ATOM 745 C CA . ALA A 1 95 ? -44.062 7.707 25.109 1 35.72 95 ALA A CA 1
ATOM 746 C C . ALA A 1 95 ? -43.062 7.402 24 1 35.72 95 ALA A C 1
ATOM 748 O O . ALA A 1 95 ? -41.844 7.59 24.172 1 35.72 95 ALA A O 1
ATOM 749 N N . PRO A 1 96 ? -43.5 6.598 23.047 1 32.38 96 PRO A N 1
ATOM 750 C CA . PRO A 1 96 ? -42.594 6.23 21.953 1 32.38 96 PRO A CA 1
ATOM 751 C C . PRO A 1 96 ? -41.906 7.445 21.297 1 32.38 96 PRO A C 1
ATOM 753 O O . PRO A 1 96 ? -42.594 8.383 20.891 1 32.38 96 PRO A O 1
ATOM 756 N N . ILE A 1 97 ? -40.875 7.969 21.828 1 33.44 97 ILE A N 1
ATOM 757 C CA . ILE A 1 97 ? -40.188 9 21.078 1 33.44 97 ILE A CA 1
ATOM 758 C C . ILE A 1 97 ? -40.031 8.57 19.609 1 33.44 97 ILE A C 1
ATOM 760 O O . ILE A 1 97 ? -39.344 7.613 19.312 1 33.44 97 ILE A O 1
ATOM 764 N N . VAL A 1 98 ? -41.156 8.602 18.938 1 34.59 98 VAL A N 1
ATOM 765 C CA . VAL A 1 98 ? -40.969 8.523 17.5 1 34.59 98 VAL A CA 1
ATOM 766 C C . VAL A 1 98 ? -39.75 9.359 17.094 1 34.59 98 VAL A C 1
ATOM 768 O O . VAL A 1 98 ? -39.75 10.578 17.266 1 34.59 98 VAL A O 1
ATOM 771 N N . LYS A 1 99 ? -38.688 8.867 17.172 1 37.97 99 LYS A N 1
ATOM 772 C CA . LYS A 1 99 ? -37.5 9.57 16.641 1 37.97 99 LYS A CA 1
ATOM 773 C C . LYS A 1 99 ? -37.781 10.133 15.258 1 37.97 99 LYS A C 1
ATOM 775 O O . LYS A 1 99 ? -37.812 9.391 14.273 1 37.97 99 LYS A O 1
ATOM 780 N N . GLU A 1 100 ? -38.562 11.086 15.109 1 37.38 100 GLU A N 1
ATOM 781 C CA . GLU A 1 100 ? -38.688 11.789 13.836 1 37.38 100 GLU A CA 1
ATOM 782 C C . GLU A 1 100 ? -37.312 11.977 13.18 1 37.38 100 GLU A C 1
ATOM 784 O O . GLU A 1 100 ? -36.406 12.477 13.812 1 37.38 100 GLU A O 1
ATOM 789 N N . GLN A 1 101 ? -36.906 11.148 12.227 1 46.66 101 GLN A N 1
ATOM 790 C CA . GLN A 1 101 ? -35.719 11.312 11.414 1 46.66 101 GLN A CA 1
ATOM 791 C C . GLN A 1 101 ? -35.469 12.773 11.055 1 46.66 101 GLN A C 1
ATOM 793 O O . GLN A 1 101 ? -36.25 13.359 10.281 1 46.66 101 GLN A O 1
ATOM 798 N N . GLN A 1 102 ? -35.156 13.602 11.867 1 55.56 102 GLN A N 1
ATOM 799 C CA . GLN A 1 102 ? -34.875 15.008 11.609 1 55.56 102 GLN A CA 1
ATOM 800 C C . GLN A 1 102 ? -34.094 15.18 10.32 1 55.56 102 GLN A C 1
ATOM 802 O O . GLN A 1 102 ? -33 14.602 10.164 1 55.56 102 GLN A O 1
ATOM 807 N N . GLN A 1 103 ? -34.781 15.602 9.203 1 74.31 103 GLN A N 1
ATOM 808 C CA . GLN A 1 103 ? -34.219 15.938 7.898 1 74.31 103 GLN A CA 1
ATOM 809 C C . GLN A 1 103 ? -32.969 16.812 8.039 1 74.31 103 GLN A C 1
ATOM 811 O O . GLN A 1 103 ? -33 17.828 8.75 1 74.31 103 GLN A O 1
ATOM 816 N N . ARG A 1 104 ? -31.859 16.375 7.625 1 85.38 104 ARG A N 1
ATOM 817 C CA . ARG A 1 104 ? -30.594 17.094 7.684 1 85.38 104 ARG A CA 1
ATOM 818 C C . ARG A 1 104 ? -30.688 18.438 6.957 1 85.38 104 ARG A C 1
ATOM 820 O O . ARG A 1 104 ? -31.344 18.531 5.918 1 85.38 104 ARG A O 1
ATOM 827 N N . SER A 1 105 ? -30.188 19.516 7.551 1 86.44 105 SER A N 1
ATOM 828 C CA . SER A 1 105 ? -30.156 20.844 6.945 1 86.44 105 SER A CA 1
ATOM 829 C C . SER A 1 105 ? -29.266 20.859 5.707 1 86.44 105 SER A C 1
ATOM 831 O O . SER A 1 105 ? -28.5 19.938 5.473 1 86.44 105 SER A O 1
ATOM 833 N N . ASP A 1 106 ? -29.422 21.828 4.855 1 86.38 106 ASP A N 1
ATOM 834 C CA . ASP A 1 106 ? -28.594 22.016 3.658 1 86.38 106 ASP A CA 1
ATOM 835 C C . ASP A 1 106 ? -27.125 22.141 4.016 1 86.38 106 ASP A C 1
ATOM 837 O O . ASP A 1 106 ? -26.25 21.656 3.285 1 86.38 106 ASP A O 1
ATOM 841 N N . ARG A 1 107 ? -26.938 22.75 5.113 1 85.31 107 ARG A N 1
ATOM 842 C CA . ARG A 1 107 ? -25.562 22.922 5.57 1 85.31 107 ARG A CA 1
ATOM 843 C C . ARG A 1 107 ? -24.938 21.594 5.973 1 85.31 107 ARG A C 1
ATOM 845 O O . ARG A 1 107 ? -23.781 21.328 5.668 1 85.31 107 ARG A O 1
ATOM 852 N N . GLN A 1 108 ? -25.703 20.828 6.633 1 87 108 GLN A N 1
ATOM 853 C CA . GLN A 1 108 ? -25.219 19.516 7.031 1 87 108 GLN A CA 1
ATOM 854 C C . GLN A 1 108 ? -24.938 18.641 5.812 1 87 108 GLN A C 1
ATOM 856 O O . GLN A 1 108 ? -23.969 17.891 5.793 1 87 108 GLN A O 1
ATOM 861 N N . ARG A 1 109 ? -25.734 18.828 4.812 1 89.5 109 ARG A N 1
ATOM 862 C CA . ARG A 1 109 ? -25.578 18.047 3.59 1 89.5 109 ARG A CA 1
ATOM 863 C C . ARG A 1 109 ? -24.344 18.5 2.805 1 89.5 109 ARG A C 1
ATOM 865 O O . ARG A 1 109 ? -23.688 17.703 2.141 1 89.5 109 ARG A O 1
ATOM 872 N N . LEU A 1 110 ? -24.141 19.797 2.93 1 90.06 110 LEU A N 1
ATOM 873 C CA . LEU A 1 110 ? -22.938 20.328 2.287 1 90.06 110 LEU A CA 1
ATOM 874 C C . LEU A 1 110 ? -21.672 19.797 2.973 1 90.06 110 LEU A C 1
ATOM 876 O O . LEU A 1 110 ? -20.688 19.484 2.309 1 90.06 110 LEU A O 1
ATOM 880 N N . GLN A 1 111 ? -21.75 19.656 4.277 1 88.62 111 GLN A N 1
ATOM 881 C CA . GLN A 1 111 ? -20.594 19.219 5.055 1 88.62 111 GLN A CA 1
ATOM 882 C C . GLN A 1 111 ? -20.375 17.719 4.914 1 88.62 111 GLN A C 1
ATOM 884 O O . GLN A 1 111 ? -19.25 17.234 4.926 1 88.62 111 GLN A O 1
ATOM 889 N N . GLU A 1 112 ? -21.438 17.031 4.855 1 91.38 112 GLU A N 1
ATOM 890 C CA . GLU A 1 112 ? -21.422 15.57 4.75 1 91.38 112 GLU A CA 1
ATOM 891 C C . GLU A 1 112 ? -22.5 15.078 3.807 1 91.38 112 GLU A C 1
ATOM 893 O O . GLU A 1 112 ? -23.562 14.625 4.254 1 91.38 112 GLU A O 1
ATOM 898 N N . PRO A 1 113 ? -22.156 15.078 2.535 1 93.94 113 PRO A N 1
ATOM 899 C CA . PRO A 1 113 ? -23.172 14.688 1.55 1 93.94 113 PRO A CA 1
ATOM 900 C C . PRO A 1 113 ? -23.703 13.281 1.78 1 93.94 113 PRO A C 1
ATOM 902 O O . PRO A 1 113 ? -24.875 13.008 1.511 1 93.94 113 PRO A O 1
ATOM 905 N N . ILE A 1 114 ? -22.844 12.406 2.273 1 95.81 114 ILE A N 1
ATOM 906 C CA . ILE A 1 114 ? -23.234 11.047 2.602 1 95.81 114 ILE A CA 1
ATOM 907 C C . ILE A 1 114 ? -23.234 10.859 4.117 1 95.81 114 ILE A C 1
ATOM 909 O O . ILE A 1 114 ? -22.203 10.547 4.711 1 95.81 114 ILE A O 1
ATOM 913 N N . GLY A 1 115 ? -24.438 11.102 4.676 1 93.31 115 GLY A N 1
ATOM 914 C CA . GLY A 1 115 ? -24.625 10.812 6.09 1 93.31 115 GLY A CA 1
ATOM 915 C C . GLY A 1 115 ? -25.125 9.398 6.352 1 93.31 115 GLY A C 1
ATOM 916 O O . GLY A 1 115 ? -24.969 8.516 5.508 1 93.31 115 GLY A O 1
ATOM 917 N N . ARG A 1 116 ? -25.688 9.133 7.492 1 93.25 116 ARG A N 1
ATOM 918 C CA . ARG A 1 116 ? -26.094 7.816 7.969 1 93.25 116 ARG A CA 1
ATOM 919 C C . ARG A 1 116 ? -27.062 7.156 6.992 1 93.25 116 ARG A C 1
ATOM 921 O O . ARG A 1 116 ? -26.828 6.035 6.539 1 93.25 116 ARG A O 1
ATOM 928 N N . GLU A 1 117 ? -28.094 7.836 6.633 1 94.25 117 GLU A N 1
ATOM 929 C CA . GLU A 1 117 ? -29.141 7.266 5.793 1 94.25 117 GLU A CA 1
ATOM 930 C C . GLU A 1 117 ? -28.656 7.082 4.355 1 94.25 117 GLU A C 1
ATOM 932 O O . GLU A 1 117 ? -28.938 6.059 3.729 1 94.25 117 GLU A O 1
ATOM 937 N N . GLU A 1 118 ? -28 8.141 3.816 1 95.12 118 GLU A N 1
ATOM 938 C CA . GLU A 1 118 ? -27.453 8.039 2.467 1 95.12 118 GLU A CA 1
ATOM 939 C C . GLU A 1 118 ? -26.469 6.871 2.359 1 95.12 118 GLU A C 1
ATOM 941 O O . GLU A 1 118 ? -26.406 6.199 1.329 1 95.12 118 GLU A O 1
ATOM 946 N N . PHE A 1 119 ? -25.797 6.672 3.451 1 97.06 119 PHE A N 1
ATOM 947 C CA . PHE A 1 119 ? -24.797 5.602 3.471 1 97.06 119 PHE A CA 1
ATOM 948 C C . PHE A 1 119 ? -25.469 4.238 3.352 1 97.06 119 PHE A C 1
ATOM 950 O O . PHE A 1 119 ? -25.016 3.383 2.59 1 97.06 119 PHE A O 1
ATOM 957 N N . VAL A 1 120 ? -26.484 3.98 4.109 1 97.25 120 VAL A N 1
ATOM 958 C CA . VAL A 1 120 ? -27.219 2.725 4.062 1 97.25 120 VAL A CA 1
ATOM 959 C C . VAL A 1 120 ? -27.719 2.471 2.641 1 97.25 120 VAL A C 1
ATOM 961 O O . VAL A 1 120 ? -27.578 1.366 2.113 1 97.25 120 VAL A O 1
ATOM 964 N N . LYS A 1 121 ? -28.266 3.5 2.008 1 96.5 121 LYS A N 1
ATOM 965 C CA . LYS A 1 121 ? -28.797 3.377 0.648 1 96.5 121 LYS A CA 1
ATOM 966 C C . LYS A 1 121 ? -27.672 3.037 -0.337 1 96.5 121 LYS A C 1
ATOM 968 O O . LYS A 1 121 ? -27.828 2.133 -1.161 1 96.5 121 LYS A O 1
ATOM 973 N N . CYS A 1 122 ? -26.562 3.795 -0.262 1 97.31 122 CYS A N 1
ATOM 974 C CA . CYS A 1 122 ? -25.422 3.549 -1.143 1 97.31 122 CYS A CA 1
ATOM 975 C C . CYS A 1 122 ? -24.922 2.123 -0.987 1 97.31 122 CYS A C 1
ATOM 977 O O . CYS A 1 122 ? -24.734 1.412 -1.977 1 97.31 122 CYS A O 1
ATOM 979 N N . MET A 1 123 ? -24.719 1.647 0.257 1 97.62 123 MET A N 1
ATOM 980 C CA . MET A 1 123 ? -24.094 0.356 0.52 1 97.62 123 MET A CA 1
ATOM 981 C C . MET A 1 123 ? -25.016 -0.79 0.121 1 97.62 123 MET A C 1
ATOM 983 O O . MET A 1 123 ? -24.547 -1.838 -0.33 1 97.62 123 MET A O 1
ATOM 987 N N . ASN A 1 124 ? -26.344 -0.597 0.291 1 96.75 124 ASN A N 1
ATOM 988 C CA . ASN A 1 124 ? -27.266 -1.604 -0.213 1 96.75 124 ASN A CA 1
ATOM 989 C C . ASN A 1 124 ? -27.109 -1.808 -1.718 1 96.75 124 ASN A C 1
ATOM 991 O O . ASN A 1 124 ? -27.109 -2.943 -2.197 1 96.75 124 ASN A O 1
ATOM 995 N N . SER A 1 125 ? -26.984 -0.702 -2.459 1 97.31 125 SER A N 1
ATOM 996 C CA . SER A 1 125 ? -26.766 -0.775 -3.9 1 97.31 125 SER A CA 1
ATOM 997 C C . SER A 1 125 ? -25.422 -1.403 -4.223 1 97.31 125 SER A C 1
ATOM 999 O O . SER A 1 125 ? -25.297 -2.164 -5.184 1 97.31 125 SER A O 1
ATOM 1001 N N . VAL A 1 126 ? -24.422 -1.079 -3.457 1 97.56 126 VAL A N 1
ATOM 1002 C CA . VAL A 1 126 ? -23.094 -1.619 -3.666 1 97.56 126 VAL A CA 1
ATOM 1003 C C . VAL A 1 126 ? -23.094 -3.131 -3.457 1 97.56 126 VAL A C 1
ATOM 1005 O O . VAL A 1 126 ? -22.484 -3.877 -4.227 1 97.56 126 VAL A O 1
ATOM 1008 N N . VAL A 1 127 ? -23.75 -3.574 -2.406 1 97.38 127 VAL A N 1
ATOM 1009 C CA . VAL A 1 127 ? -23.828 -4.996 -2.088 1 97.38 127 VAL A CA 1
ATOM 1010 C C . VAL A 1 127 ? -24.484 -5.75 -3.238 1 97.38 127 VAL A C 1
ATOM 1012 O O . VAL A 1 127 ? -24.016 -6.82 -3.639 1 97.38 127 VAL A O 1
ATOM 1015 N N . GLN A 1 128 ? -25.531 -5.191 -3.783 1 96.81 128 GLN A N 1
ATOM 1016 C CA . GLN A 1 128 ? -26.188 -5.801 -4.93 1 96.81 128 GLN A CA 1
ATOM 1017 C C . GLN A 1 128 ? -25.281 -5.824 -6.148 1 96.81 128 GLN A C 1
ATOM 1019 O O . GLN A 1 128 ? -25.203 -6.828 -6.859 1 96.81 128 GLN A O 1
ATOM 1024 N N . PHE A 1 129 ? -24.688 -4.789 -6.395 1 96.44 129 PHE A N 1
ATOM 1025 C CA . PHE A 1 129 ? -23.75 -4.672 -7.5 1 96.44 129 PHE A CA 1
ATOM 1026 C C . PHE A 1 129 ? -22.656 -5.727 -7.398 1 96.44 129 PHE A C 1
ATOM 1028 O O . PHE A 1 129 ? -22.344 -6.398 -8.383 1 96.44 129 PHE A O 1
ATOM 1035 N N . ILE A 1 130 ? -22.031 -5.91 -6.25 1 96.44 130 ILE A N 1
ATOM 1036 C CA . ILE A 1 130 ? -20.938 -6.852 -6.035 1 96.44 130 ILE A CA 1
ATOM 1037 C C . ILE A 1 130 ? -21.438 -8.281 -6.254 1 96.44 130 ILE A C 1
ATOM 1039 O O . ILE A 1 130 ? -20.766 -9.078 -6.914 1 96.44 130 ILE A O 1
ATOM 1043 N N . ASN A 1 131 ? -22.594 -8.625 -5.691 1 95.69 131 ASN A N 1
ATOM 1044 C CA . ASN A 1 131 ? -23.172 -9.953 -5.895 1 95.69 131 ASN A CA 1
ATOM 1045 C C . ASN A 1 131 ? -23.375 -10.25 -7.379 1 95.69 131 ASN A C 1
ATOM 1047 O O . ASN A 1 131 ? -23.047 -11.352 -7.844 1 95.69 131 ASN A O 1
ATOM 1051 N N . GLU A 1 132 ? -23.891 -9.305 -8.031 1 94.38 132 GLU A N 1
ATOM 1052 C CA . GLU A 1 132 ? -24.094 -9.469 -9.469 1 94.38 132 GLU A CA 1
ATOM 1053 C C . GLU A 1 132 ? -22.766 -9.641 -10.203 1 94.38 132 GLU A C 1
ATOM 1055 O O . GLU A 1 132 ? -22.656 -10.477 -11.102 1 94.38 132 GLU A O 1
ATOM 1060 N N . TYR A 1 133 ? -21.859 -8.867 -9.883 1 93.06 133 TYR A N 1
ATOM 1061 C CA . TYR A 1 133 ? -20.547 -8.93 -10.508 1 93.06 133 TYR A CA 1
ATOM 1062 C C . TYR A 1 133 ? -19.906 -10.297 -10.289 1 93.06 133 TYR A C 1
ATOM 1064 O O . TYR A 1 133 ? -19.359 -10.891 -11.227 1 93.06 133 TYR A O 1
ATOM 1072 N N . PHE A 1 134 ? -19.953 -10.852 -9.102 1 92.44 134 PHE A N 1
ATOM 1073 C CA . PHE A 1 134 ? -19.359 -12.133 -8.773 1 92.44 134 PHE A CA 1
ATOM 1074 C C . PHE A 1 134 ? -20.078 -13.266 -9.484 1 92.44 134 PHE A C 1
ATOM 1076 O O . PHE A 1 134 ? -19.453 -14.266 -9.859 1 92.44 134 PHE A O 1
ATOM 1083 N N . ASP A 1 135 ? -21.328 -13.07 -9.703 1 91.12 135 ASP A N 1
ATOM 1084 C CA . ASP A 1 135 ? -22.141 -14.117 -10.32 1 91.12 135 ASP A CA 1
ATOM 1085 C C . ASP A 1 135 ? -22.016 -14.07 -11.844 1 91.12 135 ASP A C 1
ATOM 1087 O O . ASP A 1 135 ? -22.141 -15.102 -12.516 1 91.12 135 ASP A O 1
ATOM 1091 N N . GLU A 1 136 ? -21.719 -12.875 -12.398 1 90.06 136 GLU A N 1
ATOM 1092 C CA . GLU A 1 136 ? -21.859 -12.727 -13.844 1 90.06 136 GLU A CA 1
ATOM 1093 C C . GLU A 1 136 ? -20.531 -12.383 -14.508 1 90.06 136 GLU A C 1
ATOM 1095 O O . GLU A 1 136 ? -20.484 -12.148 -15.719 1 90.06 136 GLU A O 1
ATOM 1100 N N . SER A 1 137 ? -19.547 -12.438 -13.781 1 85.75 137 SER A N 1
ATOM 1101 C CA . SER A 1 137 ? -18.25 -12.055 -14.344 1 85.75 137 SER A CA 1
ATOM 1102 C C . SER A 1 137 ? -17.859 -12.969 -15.5 1 85.75 137 SER A C 1
ATOM 1104 O O . SER A 1 137 ? -17.172 -12.539 -16.422 1 85.75 137 SER A O 1
ATOM 1106 N N . HIS A 1 138 ? -18.281 -14.266 -15.492 1 87.25 138 HIS A N 1
ATOM 1107 C CA . HIS A 1 138 ? -17.938 -15.242 -16.516 1 87.25 138 HIS A CA 1
ATOM 1108 C C . HIS A 1 138 ? -18.531 -14.852 -17.875 1 87.25 138 HIS A C 1
ATOM 1110 O O . HIS A 1 138 ? -18.109 -15.367 -18.906 1 87.25 138 HIS A O 1
ATOM 1116 N N . LYS A 1 139 ? -19.516 -13.898 -17.797 1 87.81 139 LYS A N 1
ATOM 1117 C CA . LYS A 1 139 ? -20.156 -13.469 -19.031 1 87.81 139 LYS A CA 1
ATOM 1118 C C . LYS A 1 139 ? -19.359 -12.359 -19.719 1 87.81 139 LYS A C 1
ATOM 1120 O O . LYS A 1 139 ? -19.578 -12.062 -20.891 1 87.81 139 LYS A O 1
ATOM 1125 N N . GLN A 1 140 ? -18.453 -11.789 -19 1 87.5 140 GLN A N 1
ATOM 1126 C CA . GLN A 1 140 ? -17.609 -10.727 -19.547 1 87.5 140 GLN A CA 1
ATOM 1127 C C . GLN A 1 140 ? -16.391 -11.297 -20.25 1 87.5 140 GLN A C 1
ATOM 1129 O O . GLN A 1 140 ? -15.945 -12.398 -19.938 1 87.5 140 GLN A O 1
ATOM 1134 N N . PRO A 1 141 ? -15.914 -10.586 -21.328 1 87.06 141 PRO A N 1
ATOM 1135 C CA . PRO A 1 141 ? -14.586 -10.977 -21.797 1 87.06 141 PRO A CA 1
ATOM 1136 C C . PRO A 1 141 ? -13.523 -10.844 -20.703 1 87.06 141 PRO A C 1
ATOM 1138 O O . PRO A 1 141 ? -13.562 -9.906 -19.906 1 87.06 141 PRO A O 1
ATOM 1141 N N . VAL A 1 142 ? -12.695 -11.828 -20.641 1 89.19 142 VAL A N 1
ATOM 1142 C CA . VAL A 1 142 ? -11.688 -11.82 -19.594 1 89.19 142 VAL A CA 1
ATOM 1143 C C . VAL A 1 142 ? -10.805 -10.578 -19.719 1 89.19 142 VAL A C 1
ATOM 1145 O O . VAL A 1 142 ? -10.367 -10.008 -18.719 1 89.19 142 VAL A O 1
ATOM 1148 N N . ILE A 1 143 ? -10.43 -10.18 -20.906 1 85.31 143 ILE A N 1
ATOM 1149 C CA . ILE A 1 143 ? -9.688 -8.961 -21.234 1 85.31 143 ILE A CA 1
ATOM 1150 C C . ILE A 1 143 ? -10.547 -8.07 -22.125 1 85.31 143 ILE A C 1
ATOM 1152 O O . ILE A 1 143 ? -11.203 -8.555 -23.047 1 85.31 143 ILE A O 1
ATOM 1156 N N . PRO A 1 144 ? -10.484 -6.789 -21.734 1 80.25 144 PRO A N 1
ATOM 1157 C CA . PRO A 1 144 ? -11.312 -5.906 -22.562 1 80.25 144 PRO A CA 1
ATOM 1158 C C . PRO A 1 144 ? -10.828 -5.84 -24.016 1 80.25 144 PRO A C 1
ATOM 1160 O O . PRO A 1 144 ? -9.625 -5.898 -24.266 1 80.25 144 PRO A O 1
ATOM 1163 N N . GLU A 1 145 ? -11.719 -5.926 -25 1 67.81 145 GLU A N 1
ATOM 1164 C CA . GLU A 1 145 ? -11.414 -5.949 -26.422 1 67.81 145 GLU A CA 1
ATOM 1165 C C . GLU A 1 145 ? -10.922 -4.586 -26.891 1 67.81 145 GLU A C 1
ATOM 1167 O O . GLU A 1 145 ? -10.133 -4.5 -27.844 1 67.81 145 GLU A O 1
ATOM 1172 N N . HIS A 1 146 ? -11.586 -3.504 -26.406 1 60.44 146 HIS A N 1
ATOM 1173 C CA . HIS A 1 146 ? -11.281 -2.193 -26.969 1 60.44 146 HIS A CA 1
ATOM 1174 C C . HIS A 1 146 ? -10.781 -1.237 -25.891 1 60.44 146 HIS A C 1
ATOM 1176 O O . HIS A 1 146 ? -11.109 -1.391 -24.719 1 60.44 146 HIS A O 1
ATOM 1182 N N . ASP A 1 147 ? -9.578 -0.571 -26.312 1 52.59 147 ASP A N 1
ATOM 1183 C CA . ASP A 1 147 ? -9.18 0.529 -25.453 1 52.59 147 ASP A CA 1
ATOM 1184 C C . ASP A 1 147 ? -10.25 1.619 -25.422 1 52.59 147 ASP A C 1
ATOM 1186 O O . ASP A 1 147 ? -10.625 2.16 -26.453 1 52.59 147 ASP A O 1
ATOM 1190 N N . ILE A 1 148 ? -11.234 1.42 -24.609 1 55.5 148 ILE A N 1
ATOM 1191 C CA . ILE A 1 148 ? -12.266 2.453 -24.547 1 55.5 148 ILE A CA 1
ATOM 1192 C C . ILE A 1 148 ? -11.609 3.832 -24.547 1 55.5 148 ILE A C 1
ATOM 1194 O O . ILE A 1 148 ? -10.672 4.082 -23.781 1 55.5 148 ILE A O 1
ATOM 1198 N N . ASN A 1 149 ? -11.859 4.535 -25.641 1 48.88 149 ASN A N 1
ATOM 1199 C CA . ASN A 1 149 ? -11.531 5.957 -25.656 1 48.88 149 ASN A CA 1
ATOM 1200 C C . ASN A 1 149 ? -12.023 6.664 -24.406 1 48.88 149 ASN A C 1
ATOM 1202 O O . ASN A 1 149 ? -13.172 6.484 -24 1 48.88 149 ASN A O 1
ATOM 1206 N N . SER A 1 150 ? -11.188 7.031 -23.5 1 52.53 150 SER A N 1
ATOM 1207 C CA . SER A 1 150 ? -11.352 7.898 -22.328 1 52.53 150 SER A CA 1
ATOM 1208 C C . SER A 1 150 ? -12.539 8.836 -22.5 1 52.53 150 SER A C 1
ATOM 1210 O O . SER A 1 150 ? -13.039 9.398 -21.516 1 52.53 150 SER A O 1
ATOM 1212 N N . THR A 1 151 ? -13.07 8.953 -23.719 1 52.19 151 THR A N 1
ATOM 1213 C CA . THR A 1 151 ? -13.977 10.07 -23.984 1 52.19 151 THR A CA 1
ATOM 1214 C C . THR A 1 151 ? -15.375 9.758 -23.469 1 52.19 151 THR A C 1
ATOM 1216 O O . THR A 1 151 ? -16.219 10.648 -23.375 1 52.19 151 THR A O 1
ATOM 1219 N N . ARG A 1 152 ? -15.586 8.523 -23.141 1 56.03 152 ARG A N 1
ATOM 1220 C CA . ARG A 1 152 ? -16.969 8.234 -22.766 1 56.03 152 ARG A CA 1
ATOM 1221 C C . ARG A 1 152 ? -17.203 8.5 -21.281 1 56.03 152 ARG A C 1
ATOM 1223 O O . ARG A 1 152 ? -18.344 8.523 -20.828 1 56.03 152 ARG A O 1
ATOM 1230 N N . ILE A 1 153 ? -16.234 8.5 -20.469 1 62.34 153 ILE A N 1
ATOM 1231 C CA . ILE A 1 153 ? -16.453 8.75 -19.047 1 62.34 153 ILE A CA 1
ATOM 1232 C C . ILE A 1 153 ? -16.656 10.242 -18.812 1 62.34 153 ILE A C 1
ATOM 1234 O O . ILE A 1 153 ? -15.945 11.07 -19.375 1 62.34 153 ILE A O 1
ATOM 1238 N N . HIS A 1 154 ? -17.844 10.664 -18.391 1 60.81 154 HIS A N 1
ATOM 1239 C CA . HIS A 1 154 ? -18.312 12.023 -18.141 1 60.81 154 HIS A CA 1
ATOM 1240 C C . HIS A 1 154 ? -17.188 12.898 -17.594 1 60.81 154 HIS A C 1
ATOM 1242 O O . HIS A 1 154 ? -16.656 12.633 -16.5 1 60.81 154 HIS A O 1
ATOM 1248 N N . VAL A 1 155 ? -16.641 13.664 -18.484 1 66.62 155 VAL A N 1
ATOM 1249 C CA . VAL A 1 155 ? -15.453 14.508 -18.375 1 66.62 155 VAL A CA 1
ATOM 1250 C C . VAL A 1 155 ? -15.781 15.766 -17.578 1 66.62 155 VAL A C 1
ATOM 1252 O O . VAL A 1 155 ? -14.883 16.422 -17.031 1 66.62 155 VAL A O 1
ATOM 1255 N N . LYS A 1 156 ? -17.125 16.016 -17.266 1 81.25 156 LYS A N 1
ATOM 1256 C CA . LYS A 1 156 ? -17.312 17.297 -16.594 1 81.25 156 LYS A CA 1
ATOM 1257 C C . LYS A 1 156 ? -17.078 17.172 -15.094 1 81.25 156 LYS A C 1
ATOM 1259 O O . LYS A 1 156 ? -17.469 16.172 -14.477 1 81.25 156 LYS A O 1
ATOM 1264 N N . VAL A 1 157 ? -16.422 18.078 -14.516 1 89.19 157 VAL A N 1
ATOM 1265 C CA . VAL A 1 157 ? -16.109 18.125 -13.086 1 89.19 157 VAL A CA 1
ATOM 1266 C C . VAL A 1 157 ? -17.406 18.141 -12.281 1 89.19 157 VAL A C 1
ATOM 1268 O O . VAL A 1 157 ? -18.281 18.969 -12.516 1 89.19 157 VAL A O 1
ATOM 1271 N N . PRO A 1 158 ? -17.562 17.219 -11.414 1 92.94 158 PRO A N 1
ATOM 1272 C CA . PRO A 1 158 ? -18.766 17.219 -10.57 1 92.94 158 PRO A CA 1
ATOM 1273 C C . PRO A 1 158 ? -18.719 18.297 -9.484 1 92.94 158 PRO A C 1
ATOM 1275 O O . PRO A 1 158 ? -18.203 18.047 -8.391 1 92.94 158 PRO A O 1
ATOM 1278 N N . GLU A 1 159 ? -19.391 19.406 -9.664 1 94.31 159 GLU A N 1
ATOM 1279 C CA . GLU A 1 159 ? -19.406 20.469 -8.664 1 94.31 159 GLU A CA 1
ATOM 1280 C C . GLU A 1 159 ? -20.312 20.094 -7.484 1 94.31 159 GLU A C 1
ATOM 1282 O O . GLU A 1 159 ? -19.969 20.359 -6.328 1 94.31 159 GLU A O 1
ATOM 1287 N N . LYS A 1 160 ? -21.453 19.531 -7.84 1 94.25 160 LYS A N 1
ATOM 1288 C CA . LYS A 1 160 ? -22.406 19.078 -6.832 1 94.25 160 LYS A CA 1
ATOM 1289 C C . LYS A 1 160 ? -22.391 17.562 -6.688 1 94.25 160 LYS A C 1
ATOM 1291 O O . LYS A 1 160 ? -22 16.859 -7.621 1 94.25 160 LYS A O 1
ATOM 1296 N N . PRO A 1 161 ? -22.734 17.062 -5.516 1 94.62 161 PRO A N 1
ATOM 1297 C CA . PRO A 1 161 ? -22.797 15.609 -5.336 1 94.62 161 PRO A CA 1
ATOM 1298 C C . PRO A 1 161 ? -23.719 14.922 -6.352 1 94.62 161 PRO A C 1
ATOM 1300 O O . PRO A 1 161 ? -24.766 15.469 -6.699 1 94.62 161 PRO A O 1
ATOM 1303 N N . GLU A 1 162 ? -23.266 13.844 -6.809 1 94.31 162 GLU A N 1
ATOM 1304 C CA . GLU A 1 162 ? -24.078 13.008 -7.695 1 94.31 162 GLU A CA 1
ATOM 1305 C C . GLU A 1 162 ? -24.75 11.875 -6.926 1 94.31 162 GLU A C 1
ATOM 1307 O O . GLU A 1 162 ? -24.25 11.438 -5.887 1 94.31 162 GLU A O 1
ATOM 1312 N N . GLU A 1 163 ? -25.891 11.461 -7.484 1 93 163 GLU A N 1
ATOM 1313 C CA . GLU A 1 163 ? -26.531 10.281 -6.906 1 93 163 GLU A CA 1
ATOM 1314 C C . GLU A 1 163 ? -25.734 9.023 -7.199 1 93 163 GLU A C 1
ATOM 1316 O O . GLU A 1 163 ? -25.188 8.867 -8.297 1 93 163 GLU A O 1
ATOM 1321 N N . PHE A 1 164 ? -25.828 8.125 -6.242 1 95.44 164 PHE A N 1
ATOM 1322 C CA . PHE A 1 164 ? -25.031 6.914 -6.422 1 95.44 164 PHE A CA 1
ATOM 1323 C C . PHE A 1 164 ? -25.531 6.102 -7.609 1 95.44 164 PHE A C 1
ATOM 1325 O O . PHE A 1 164 ? -24.766 5.379 -8.242 1 95.44 164 PHE A O 1
ATOM 1332 N N . SER A 1 165 ? -26.766 6.211 -7.902 1 94.81 165 SER A N 1
ATOM 1333 C CA . SER A 1 165 ? -27.328 5.469 -9.023 1 94.81 165 SER A CA 1
ATOM 1334 C C . SER A 1 165 ? -26.656 5.848 -10.336 1 94.81 165 SER A C 1
ATOM 1336 O O . SER A 1 165 ? -26.5 5.008 -11.227 1 94.81 165 SER A O 1
ATOM 1338 N N . GLU A 1 166 ? -26.234 7.094 -10.477 1 92.88 166 GLU A N 1
ATOM 1339 C CA . GLU A 1 166 ? -25.516 7.539 -11.664 1 92.88 166 GLU A CA 1
ATOM 1340 C C . GLU A 1 166 ? -24.109 6.941 -11.719 1 92.88 166 GLU A C 1
ATOM 1342 O O . GLU A 1 166 ? -23.625 6.566 -12.789 1 92.88 166 GLU A O 1
ATOM 1347 N N . ILE A 1 167 ? -23.5 6.871 -10.633 1 94.19 167 ILE A N 1
ATOM 1348 C CA . ILE A 1 167 ? -22.156 6.297 -10.539 1 94.19 167 ILE A CA 1
ATOM 1349 C C . ILE A 1 167 ? -22.219 4.801 -10.828 1 94.19 167 ILE A C 1
ATOM 1351 O O . ILE A 1 167 ? -21.375 4.266 -11.555 1 94.19 167 ILE A O 1
ATOM 1355 N N . LEU A 1 168 ? -23.219 4.16 -10.281 1 95.06 168 LEU A N 1
ATOM 1356 C CA . LEU A 1 168 ? -23.422 2.73 -10.508 1 95.06 168 LEU A CA 1
ATOM 1357 C C . LEU A 1 168 ? -23.625 2.436 -11.984 1 95.06 168 LEU A C 1
ATOM 1359 O O . LEU A 1 168 ? -23.125 1.432 -12.5 1 95.06 168 LEU A O 1
ATOM 1363 N N . LYS A 1 169 ? -24.375 3.273 -12.617 1 92.94 169 LYS A N 1
ATOM 1364 C CA . LYS A 1 169 ? -24.594 3.135 -14.055 1 92.94 169 LYS A CA 1
ATOM 1365 C C . LYS A 1 169 ? -23.266 3.205 -14.82 1 92.94 169 LYS A C 1
ATOM 1367 O O . LYS A 1 169 ? -23 2.385 -15.695 1 92.94 169 LYS A O 1
ATOM 1372 N N . ASP A 1 170 ? -22.422 4.152 -14.531 1 90.88 170 ASP A N 1
ATOM 1373 C CA . ASP A 1 170 ? -21.125 4.293 -15.18 1 90.88 170 ASP A CA 1
ATOM 1374 C C . ASP A 1 170 ? -20.219 3.092 -14.875 1 90.88 170 ASP A C 1
ATOM 1376 O O . ASP A 1 170 ? -19.469 2.65 -15.742 1 90.88 170 ASP A O 1
ATOM 1380 N N . LEU A 1 171 ? -20.297 2.582 -13.617 1 92.19 171 LEU A N 1
ATOM 1381 C CA . LEU A 1 171 ? -19.531 1.391 -13.266 1 92.19 171 LEU A CA 1
ATOM 1382 C C . LEU A 1 171 ? -19.922 0.209 -14.141 1 92.19 171 LEU A C 1
ATOM 1384 O O . LEU A 1 171 ? -19.062 -0.473 -14.703 1 92.19 171 LEU A O 1
ATOM 1388 N N . LYS A 1 172 ? -21.219 -0.001 -14.352 1 91.5 172 LYS A N 1
ATOM 1389 C CA . LYS A 1 172 ? -21.734 -1.159 -15.07 1 91.5 172 LYS A CA 1
ATOM 1390 C C . LYS A 1 172 ? -21.516 -1.009 -16.578 1 91.5 172 LYS A C 1
ATOM 1392 O O . LYS A 1 172 ? -21.172 -1.978 -17.266 1 91.5 172 LYS A O 1
ATOM 1397 N N . GLU A 1 173 ? -21.594 0.211 -17.062 1 88.69 173 GLU A N 1
ATOM 1398 C CA . GLU A 1 173 ? -21.625 0.4 -18.516 1 88.69 173 GLU A CA 1
ATOM 1399 C C . GLU A 1 173 ? -20.25 0.758 -19.047 1 88.69 173 GLU A C 1
ATOM 1401 O O . GLU A 1 173 ? -19.938 0.502 -20.219 1 88.69 173 GLU A O 1
ATOM 1406 N N . ILE A 1 174 ? -19.453 1.311 -18.188 1 87.25 174 ILE A N 1
ATOM 1407 C CA . ILE A 1 174 ? -18.188 1.83 -18.719 1 87.25 174 ILE A CA 1
ATOM 1408 C C . ILE A 1 174 ? -17.016 1.077 -18.094 1 87.25 174 ILE A C 1
ATOM 1410 O O . ILE A 1 174 ? -16.141 0.585 -18.797 1 87.25 174 ILE A O 1
ATOM 1414 N N . VAL A 1 175 ? -16.953 0.93 -16.797 1 88.5 175 VAL A N 1
ATOM 1415 C CA . VAL A 1 175 ? -15.789 0.39 -16.109 1 88.5 175 VAL A CA 1
ATOM 1416 C C . VAL A 1 175 ? -15.742 -1.127 -16.281 1 88.5 175 VAL A C 1
ATOM 1418 O O . VAL A 1 175 ? -14.758 -1.673 -16.781 1 88.5 175 VAL A O 1
ATOM 1421 N N . ILE A 1 176 ? -16.828 -1.866 -15.961 1 89.94 176 ILE A N 1
ATOM 1422 C CA . ILE A 1 176 ? -16.859 -3.324 -15.906 1 89.94 176 ILE A CA 1
ATOM 1423 C C . ILE A 1 176 ? -16.516 -3.904 -17.266 1 89.94 176 ILE A C 1
ATOM 1425 O O . ILE A 1 176 ? -15.688 -4.812 -17.375 1 89.94 176 ILE A O 1
ATOM 1429 N N . PRO A 1 177 ? -17.031 -3.348 -18.344 1 86.31 177 PRO A N 1
ATOM 1430 C CA . PRO A 1 177 ? -16.703 -3.941 -19.656 1 86.31 177 PRO A CA 1
ATOM 1431 C C . PRO A 1 177 ? -15.273 -3.67 -20.094 1 86.31 177 PRO A C 1
ATOM 1433 O O . PRO A 1 177 ? -14.781 -4.289 -21.031 1 86.31 177 PRO A O 1
ATOM 1436 N N . ASN A 1 178 ? -14.562 -2.816 -19.375 1 86 178 ASN A N 1
ATOM 1437 C CA . ASN A 1 178 ? -13.258 -2.385 -19.859 1 86 178 ASN A CA 1
ATOM 1438 C C . ASN A 1 178 ? -12.148 -2.717 -18.875 1 86 178 ASN A C 1
ATOM 1440 O O . ASN A 1 178 ? -11.078 -2.102 -18.906 1 86 178 ASN A O 1
ATOM 1444 N N . ILE A 1 179 ? -12.43 -3.646 -18.016 1 87.44 179 ILE A N 1
ATOM 1445 C CA . ILE A 1 179 ? -11.383 -4.078 -17.094 1 87.44 179 ILE A CA 1
ATOM 1446 C C . ILE A 1 179 ? -11.031 -5.539 -17.359 1 87.44 179 ILE A C 1
ATOM 1448 O O . ILE A 1 179 ? -11.805 -6.27 -17.984 1 87.44 179 ILE A O 1
ATOM 1452 N N . CYS A 1 180 ? -9.789 -5.902 -17 1 87.5 180 CYS A N 1
ATOM 1453 C CA . CYS A 1 180 ? -9.398 -7.309 -16.953 1 87.5 180 CYS A CA 1
ATOM 1454 C C . CYS A 1 180 ? -9.938 -7.984 -15.703 1 87.5 180 CYS A C 1
ATOM 1456 O O . CYS A 1 180 ? -9.648 -7.555 -14.578 1 87.5 180 CYS A O 1
ATOM 1458 N N . HIS A 1 181 ? -10.727 -8.992 -15.859 1 89 181 HIS A N 1
ATOM 1459 C CA . HIS A 1 181 ? -11.391 -9.641 -14.734 1 89 181 HIS A CA 1
ATOM 1460 C C . HIS A 1 181 ? -10.539 -10.773 -14.172 1 89 181 HIS A C 1
ATOM 1462 O O . HIS A 1 181 ? -10.359 -11.805 -14.828 1 89 181 HIS A O 1
ATOM 1468 N N . THR A 1 182 ? -10.078 -10.609 -12.961 1 88 182 THR A N 1
ATOM 1469 C CA . THR A 1 182 ? -9.305 -11.672 -12.328 1 88 182 THR A CA 1
ATOM 1470 C C . THR A 1 182 ? -10.234 -12.758 -11.781 1 88 182 THR A C 1
ATOM 1472 O O . THR A 1 182 ? -9.852 -13.922 -11.688 1 88 182 THR A O 1
ATOM 1475 N N . HIS A 1 183 ? -11.422 -12.273 -11.32 1 89.5 183 HIS A N 1
ATOM 1476 C CA . HIS A 1 183 ? -12.453 -13.242 -10.953 1 89.5 183 HIS A CA 1
ATOM 1477 C C . HIS A 1 183 ? -13.188 -13.758 -12.18 1 89.5 183 HIS A C 1
ATOM 1479 O O . HIS A 1 183 ? -14.328 -13.352 -12.438 1 89.5 183 HIS A O 1
ATOM 1485 N N . HIS A 1 184 ? -12.555 -14.602 -12.875 1 91.69 184 HIS A N 1
ATOM 1486 C CA . HIS A 1 184 ? -13.031 -15.094 -14.164 1 91.69 184 HIS A CA 1
ATOM 1487 C C . HIS A 1 184 ? -12.508 -16.5 -14.445 1 91.69 184 HIS A C 1
ATOM 1489 O O . HIS A 1 184 ? -11.352 -16.797 -14.156 1 91.69 184 HIS A O 1
ATOM 1495 N N . PRO A 1 185 ? -13.344 -17.391 -15.008 1 93.31 185 PRO A N 1
ATOM 1496 C CA . PRO A 1 185 ? -12.922 -18.766 -15.273 1 93.31 185 PRO A CA 1
ATOM 1497 C C . PRO A 1 185 ? -11.797 -18.844 -16.312 1 93.31 185 PRO A C 1
ATOM 1499 O O . PRO A 1 185 ? -11.078 -19.844 -16.375 1 93.31 185 PRO A O 1
ATOM 1502 N N . ARG A 1 186 ? -11.602 -17.859 -17.141 1 94.25 186 ARG A N 1
ATOM 1503 C CA . ARG A 1 186 ? -10.609 -17.891 -18.203 1 94.25 186 ARG A CA 1
ATOM 1504 C C . ARG A 1 186 ? -9.398 -17.031 -17.844 1 94.25 186 ARG A C 1
ATOM 1506 O O . ARG A 1 186 ? -8.555 -16.75 -18.703 1 94.25 186 ARG A O 1
ATOM 1513 N N . TYR A 1 187 ? -9.297 -16.547 -16.703 1 93.5 187 TYR A N 1
ATOM 1514 C CA . TYR A 1 187 ? -8.109 -15.852 -16.203 1 93.5 187 TYR A CA 1
ATOM 1515 C C . TYR A 1 187 ? -7.145 -16.828 -15.547 1 93.5 187 TYR A C 1
ATOM 1517 O O . TYR A 1 187 ? -7.453 -17.391 -14.492 1 93.5 187 TYR A O 1
ATOM 1525 N N . HIS A 1 188 ? -5.914 -16.984 -16.109 1 95.69 188 HIS A N 1
ATOM 1526 C CA . HIS A 1 188 ? -4.938 -17.953 -15.625 1 95.69 188 HIS A CA 1
ATOM 1527 C C . HIS A 1 188 ? -3.555 -17.328 -15.492 1 95.69 188 HIS A C 1
ATOM 1529 O O . HIS A 1 188 ? -2.545 -18.031 -15.469 1 95.69 188 HIS A O 1
ATOM 1535 N N . ALA A 1 189 ? -3.504 -16.031 -15.391 1 92.31 189 ALA A N 1
ATOM 1536 C CA . ALA A 1 189 ? -2.215 -15.359 -15.492 1 92.31 189 ALA A CA 1
ATOM 1537 C C . ALA A 1 189 ? -1.505 -15.32 -14.141 1 92.31 189 ALA A C 1
ATOM 1539 O O . ALA A 1 189 ? -0.291 -15.523 -14.062 1 92.31 189 ALA A O 1
ATOM 1540 N N . LYS A 1 190 ? -2.248 -14.992 -13.094 1 89.44 190 LYS A N 1
ATOM 1541 C CA . LYS A 1 190 ? -1.65 -14.836 -11.773 1 89.44 190 LYS A CA 1
ATOM 1542 C C . LYS A 1 190 ? -2.627 -15.258 -10.672 1 89.44 190 LYS A C 1
ATOM 1544 O O . LYS A 1 190 ? -3.844 -15.195 -10.867 1 89.44 190 LYS A O 1
ATOM 1549 N N . PHE A 1 191 ? -1.998 -15.586 -9.586 1 87.94 191 PHE A N 1
ATOM 1550 C CA . PHE A 1 191 ? -2.83 -15.805 -8.406 1 87.94 191 PHE A CA 1
ATOM 1551 C C . PHE A 1 191 ? -3.34 -14.484 -7.855 1 87.94 191 PHE A C 1
ATOM 1553 O O . PHE A 1 191 ? -2.564 -13.539 -7.66 1 87.94 191 PHE A O 1
ATOM 1560 N N . ALA A 1 192 ? -4.598 -14.336 -7.793 1 80.19 192 ALA A N 1
ATOM 1561 C CA . ALA A 1 192 ? -5.277 -13.156 -7.266 1 80.19 192 ALA A CA 1
ATOM 1562 C C . ALA A 1 192 ? -6.527 -13.547 -6.477 1 80.19 192 ALA A C 1
ATOM 1564 O O . ALA A 1 192 ? -7.648 -13.359 -6.949 1 80.19 192 ALA A O 1
ATOM 1565 N N . GLY A 1 193 ? -6.281 -14.008 -5.312 1 81.19 193 GLY A N 1
ATOM 1566 C CA . GLY A 1 193 ? -7.402 -14.492 -4.523 1 81.19 193 GLY A CA 1
ATOM 1567 C C . GLY A 1 193 ? -8.414 -13.414 -4.203 1 81.19 193 GLY A C 1
ATOM 1568 O O . GLY A 1 193 ? -8.047 -12.258 -3.959 1 81.19 193 GLY A O 1
ATOM 1569 N N . LYS A 1 194 ? -9.711 -13.789 -4.367 1 86.25 194 LYS A N 1
ATOM 1570 C CA . LYS A 1 194 ? -10.82 -12.898 -4.043 1 86.25 194 LYS A CA 1
ATOM 1571 C C . LYS A 1 194 ? -12.031 -13.68 -3.547 1 86.25 194 LYS A C 1
ATOM 1573 O O . LYS A 1 194 ? -12.328 -14.758 -4.055 1 86.25 194 LYS A O 1
ATOM 1578 N N . SER A 1 195 ? -12.625 -13.117 -2.588 1 93.5 195 SER A N 1
ATOM 1579 C CA . SER A 1 195 ? -13.852 -13.727 -2.08 1 93.5 195 SER A CA 1
ATOM 1580 C C . SER A 1 195 ? -14.766 -12.68 -1.446 1 93.5 195 SER A C 1
ATOM 1582 O O . SER A 1 195 ? -14.328 -11.578 -1.118 1 93.5 195 SER A O 1
ATOM 1584 N N . LEU A 1 196 ? -16.031 -13.047 -1.37 1 95.69 196 LEU A N 1
ATOM 1585 C CA . LEU A 1 196 ? -17 -12.156 -0.729 1 95.69 196 LEU A CA 1
ATOM 1586 C C . LEU A 1 196 ? -16.641 -11.945 0.74 1 95.69 196 LEU A C 1
ATOM 1588 O O . LEU A 1 196 ? -16.812 -10.844 1.272 1 95.69 196 LEU A O 1
ATOM 1592 N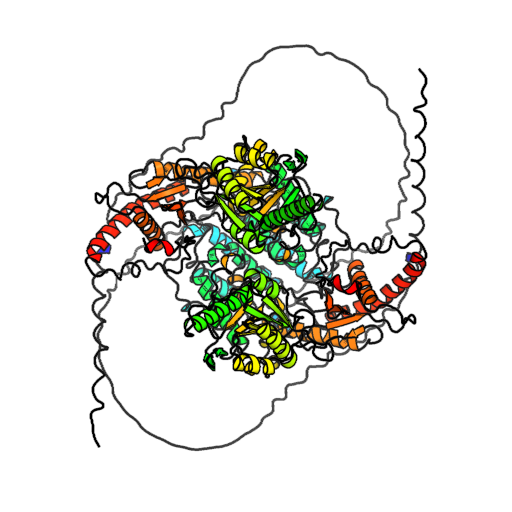 N . ALA A 1 197 ? -16.125 -13.016 1.392 1 95.5 197 ALA A N 1
ATOM 1593 C CA . ALA A 1 197 ? -15.664 -12.891 2.773 1 95.5 197 ALA A CA 1
ATOM 1594 C C . ALA A 1 197 ? -14.547 -11.859 2.891 1 95.5 197 ALA A C 1
ATOM 1596 O O . ALA A 1 197 ? -14.492 -11.102 3.865 1 95.5 197 ALA A O 1
ATOM 1597 N N . ASP A 1 198 ? -13.664 -11.898 1.959 1 94.12 198 ASP A N 1
ATOM 1598 C CA . ASP A 1 198 ? -12.562 -10.938 1.924 1 94.12 198 ASP A CA 1
ATOM 1599 C C . ASP A 1 198 ? -13.086 -9.508 1.851 1 94.12 198 ASP A C 1
ATOM 1601 O O . ASP A 1 198 ? -12.516 -8.602 2.455 1 94.12 198 ASP A O 1
ATOM 1605 N N . ILE A 1 199 ? -14.141 -9.227 1.09 1 95.31 199 ILE A N 1
ATOM 1606 C CA . ILE A 1 199 ? -14.727 -7.902 0.924 1 95.31 199 ILE A CA 1
ATOM 1607 C C . ILE A 1 199 ? -15.328 -7.434 2.248 1 95.31 199 ILE A C 1
ATOM 1609 O O . ILE A 1 199 ? -15.266 -6.25 2.58 1 95.31 199 ILE A O 1
ATOM 1613 N N . VAL A 1 200 ? -15.891 -8.375 3.016 1 96.75 200 VAL A N 1
ATOM 1614 C CA . VAL A 1 200 ? -16.422 -8.039 4.336 1 96.75 200 VAL A CA 1
ATOM 1615 C C . VAL A 1 200 ? -15.297 -7.484 5.211 1 96.75 200 VAL A C 1
ATOM 1617 O O . VAL A 1 200 ? -15.438 -6.402 5.789 1 96.75 200 VAL A O 1
ATOM 1620 N N . GLY A 1 201 ? -14.172 -8.266 5.285 1 94.5 201 GLY A N 1
ATOM 1621 C CA . GLY A 1 201 ? -13.031 -7.816 6.066 1 94.5 201 GLY A CA 1
ATOM 1622 C C . GLY A 1 201 ? -12.461 -6.496 5.578 1 94.5 201 GLY A C 1
ATOM 1623 O O . GLY A 1 201 ? -12.078 -5.645 6.383 1 94.5 201 GLY A O 1
ATOM 1624 N N . SER A 1 202 ? -12.422 -6.309 4.281 1 91.75 202 SER A N 1
ATOM 1625 C CA . SER A 1 202 ? -11.891 -5.086 3.686 1 91.75 202 SER A CA 1
ATOM 1626 C C . SER A 1 202 ? -12.734 -3.873 4.07 1 91.75 202 SER A C 1
ATOM 1628 O O . SER A 1 202 ? -12.195 -2.793 4.32 1 91.75 202 SER A O 1
ATOM 1630 N N . THR A 1 203 ? -14.031 -4.02 4.078 1 94.69 203 THR A N 1
ATOM 1631 C CA . THR A 1 203 ? -14.938 -2.918 4.395 1 94.69 203 THR A CA 1
ATOM 1632 C C . THR A 1 203 ? -14.773 -2.48 5.848 1 94.69 203 THR A C 1
ATOM 1634 O O . THR A 1 203 ? -14.711 -1.285 6.141 1 94.69 203 THR A O 1
ATOM 1637 N N . VAL A 1 204 ? -14.641 -3.441 6.738 1 93.75 204 VAL A N 1
ATOM 1638 C CA . VAL A 1 204 ? -14.445 -3.139 8.148 1 93.75 204 VAL A CA 1
ATOM 1639 C C . VAL A 1 204 ? -13.094 -2.443 8.344 1 93.75 204 VAL A C 1
ATOM 1641 O O . VAL A 1 204 ? -13.008 -1.444 9.062 1 93.75 204 VAL A O 1
ATOM 1644 N N . SER A 1 205 ? -12.117 -2.955 7.742 1 89.81 205 SER A N 1
ATOM 1645 C CA . SER A 1 205 ? -10.773 -2.393 7.855 1 89.81 205 SER A CA 1
ATOM 1646 C C . SER A 1 205 ? -10.734 -0.956 7.348 1 89.81 205 SER A C 1
ATOM 1648 O O . SER A 1 205 ? -10.055 -0.105 7.93 1 89.81 205 SER A O 1
ATOM 1650 N N . ALA A 1 206 ? -11.391 -0.721 6.262 1 88.5 206 ALA A N 1
ATOM 1651 C CA . ALA A 1 206 ? -11.438 0.626 5.699 1 88.5 206 ALA A CA 1
ATOM 1652 C C . ALA A 1 206 ? -12.109 1.602 6.664 1 88.5 206 ALA A C 1
ATOM 1654 O O . ALA A 1 206 ? -11.688 2.758 6.777 1 88.5 206 ALA A O 1
ATOM 1655 N N . ALA A 1 207 ? -13.117 1.171 7.34 1 90.31 207 ALA A N 1
ATOM 1656 C CA . ALA A 1 207 ? -13.844 2.02 8.281 1 90.31 207 ALA A CA 1
ATOM 1657 C C . ALA A 1 207 ? -12.977 2.385 9.477 1 90.31 207 ALA A C 1
ATOM 1659 O O . ALA A 1 207 ? -13.07 3.496 10.008 1 90.31 207 ALA A O 1
ATOM 1660 N N . LEU A 1 208 ? -12.141 1.486 9.906 1 86.81 208 LEU A N 1
ATOM 1661 C CA . LEU A 1 208 ? -11.273 1.739 11.062 1 86.81 208 LEU A CA 1
ATOM 1662 C C . LEU A 1 208 ? -10.094 2.627 10.672 1 86.81 208 LEU A C 1
ATOM 1664 O O . LEU A 1 208 ? -9.609 3.406 11.492 1 86.81 208 LEU A O 1
ATOM 1668 N N . GLY A 1 209 ? -9.695 2.537 9.445 1 77.56 209 GLY A N 1
ATOM 1669 C CA . GLY A 1 209 ? -8.641 3.408 8.953 1 77.56 209 GLY A CA 1
ATOM 1670 C C . GLY A 1 209 ? -7.246 2.854 9.18 1 77.56 209 GLY A C 1
ATOM 1671 O O . GLY A 1 209 ? -7.051 2.004 10.055 1 77.56 209 GLY A O 1
ATOM 1672 N N . HIS A 1 210 ? -6.273 3.428 8.531 1 67 210 HIS A N 1
ATOM 1673 C CA . HIS A 1 210 ? -4.902 2.932 8.531 1 67 210 HIS A CA 1
ATOM 1674 C C . HIS A 1 210 ? -4.172 3.332 9.812 1 67 210 HIS A C 1
ATOM 1676 O O . HIS A 1 210 ? -3.199 2.682 10.203 1 67 210 HIS A O 1
ATOM 1682 N N . ASP A 1 211 ? -4.578 4.258 10.469 1 66.5 211 ASP A N 1
ATOM 1683 C CA . ASP A 1 211 ? -3.863 4.797 11.617 1 66.5 211 ASP A CA 1
ATOM 1684 C C . ASP A 1 211 ? -4.012 3.883 12.836 1 66.5 211 ASP A C 1
ATOM 1686 O O . ASP A 1 211 ? -3.305 4.043 13.828 1 66.5 211 ASP A O 1
ATOM 1690 N N . VAL A 1 212 ? -4.867 2.924 12.656 1 68.88 212 VAL A N 1
ATOM 1691 C CA . VAL A 1 212 ? -5.098 2.021 13.781 1 68.88 212 VAL A CA 1
ATOM 1692 C C . VAL A 1 212 ? -3.939 1.031 13.898 1 68.88 212 VAL A C 1
ATOM 1694 O O . VAL A 1 212 ? -3.781 0.368 14.922 1 68.88 212 VAL A O 1
ATOM 1697 N N . ASN A 1 213 ? -3.094 1.111 12.883 1 63.22 213 ASN A N 1
ATOM 1698 C CA . ASN A 1 213 ? -2.027 0.118 12.82 1 63.22 213 ASN A CA 1
ATOM 1699 C C . ASN A 1 213 ? -1.006 0.322 13.938 1 63.22 213 ASN A C 1
ATOM 1701 O O . ASN A 1 213 ? -0.282 -0.608 14.305 1 63.22 213 ASN A O 1
ATOM 1705 N N . SER A 1 214 ? -1.077 1.487 14.508 1 67.5 214 SER A N 1
ATOM 1706 C CA . SER A 1 214 ? -0.109 1.75 15.57 1 67.5 214 SER A CA 1
ATOM 1707 C C . SER A 1 214 ? -0.685 1.414 16.938 1 67.5 214 SER A C 1
ATOM 1709 O O . SER A 1 214 ? 0.011 1.514 17.953 1 67.5 214 SER A O 1
ATOM 1711 N N . SER A 1 215 ? -1.864 0.87 16.906 1 77.81 215 SER A N 1
ATOM 1712 C CA . SER A 1 215 ? -2.502 0.502 18.172 1 77.81 215 SER A CA 1
ATOM 1713 C C . SER A 1 215 ? -2.051 -0.878 18.641 1 77.81 215 SER A C 1
ATOM 1715 O O . SER A 1 215 ? -1.908 -1.797 17.828 1 77.81 215 SER A O 1
ATOM 1717 N N . PRO A 1 216 ? -1.851 -1.076 19.891 1 77.5 216 PRO A N 1
ATOM 1718 C CA . PRO A 1 216 ? -1.357 -2.346 20.438 1 77.5 216 PRO A CA 1
ATOM 1719 C C . PRO A 1 216 ? -2.258 -3.527 20.078 1 77.5 216 PRO A C 1
ATOM 1721 O O . PRO A 1 216 ? -1.772 -4.648 19.906 1 77.5 216 PRO A O 1
ATOM 1724 N N . ILE A 1 217 ? -3.494 -3.336 19.969 1 84.19 217 ILE A N 1
ATOM 1725 C CA . ILE A 1 217 ? -4.426 -4.418 19.672 1 84.19 217 ILE A CA 1
ATOM 1726 C C . ILE A 1 217 ? -4.113 -5.008 18.297 1 84.19 217 ILE A C 1
ATOM 1728 O O . ILE A 1 217 ? -4.324 -6.199 18.062 1 84.19 217 ILE A O 1
ATOM 1732 N N . ILE A 1 218 ? -3.619 -4.199 17.438 1 84 218 ILE A N 1
ATOM 1733 C CA . ILE A 1 218 ? -3.271 -4.68 16.109 1 84 218 ILE A CA 1
ATOM 1734 C C . ILE A 1 218 ? -2.096 -5.652 16.203 1 84 218 ILE A C 1
ATOM 1736 O O . ILE A 1 218 ? -2.072 -6.676 15.508 1 84 218 ILE A O 1
ATOM 1740 N N . ASP A 1 219 ? -1.146 -5.363 17.047 1 82.25 219 ASP A N 1
ATOM 1741 C CA . ASP A 1 219 ? -0.043 -6.289 17.281 1 82.25 219 ASP A CA 1
ATOM 1742 C C . ASP A 1 219 ? -0.556 -7.637 17.797 1 82.25 219 ASP A C 1
ATOM 1744 O O . ASP A 1 219 ? -0.038 -8.688 17.422 1 82.25 219 ASP A O 1
ATOM 1748 N N . SER A 1 220 ? -1.488 -7.551 18.656 1 85.19 220 SER A N 1
ATOM 1749 C CA . SER A 1 220 ? -2.076 -8.773 19.188 1 85.19 220 SER A CA 1
ATOM 1750 C C . SER A 1 220 ? -2.77 -9.578 18.078 1 85.19 220 SER A C 1
ATOM 1752 O O . SER A 1 220 ? -2.66 -10.805 18.047 1 85.19 220 SER A O 1
ATOM 1754 N N . ILE A 1 221 ? -3.445 -8.898 17.266 1 88.5 221 ILE A N 1
ATOM 1755 C CA . ILE A 1 221 ? -4.141 -9.555 16.156 1 88.5 221 ILE A CA 1
ATOM 1756 C C . ILE A 1 221 ? -3.125 -10.188 15.211 1 88.5 221 ILE A C 1
ATOM 1758 O O . ILE A 1 221 ? -3.322 -11.305 14.742 1 88.5 221 ILE A O 1
ATOM 1762 N N . GLU A 1 222 ? -2.084 -9.484 14.945 1 88.06 222 GLU A N 1
ATOM 1763 C CA . GLU A 1 222 ? -1.021 -10.031 14.109 1 88.06 222 GLU A CA 1
ATOM 1764 C C . GLU A 1 222 ? -0.447 -11.312 14.711 1 88.06 222 GLU A C 1
ATOM 1766 O O . GLU A 1 222 ? -0.219 -12.289 14 1 88.06 222 GLU A O 1
ATOM 1771 N N . ARG A 1 223 ? -0.206 -11.312 15.953 1 88 223 ARG A N 1
ATOM 1772 C CA . ARG A 1 223 ? 0.331 -12.484 16.641 1 88 223 ARG A CA 1
ATOM 1773 C C . ARG A 1 223 ? -0.637 -13.656 16.547 1 88 223 ARG A C 1
ATOM 1775 O O . ARG A 1 223 ? -0.218 -14.805 16.375 1 88 223 ARG A O 1
ATOM 1782 N N . ILE A 1 224 ? -1.819 -13.383 16.703 1 91.06 224 ILE A N 1
ATOM 1783 C CA . ILE A 1 224 ? -2.84 -14.422 16.656 1 91.06 224 ILE A CA 1
ATOM 1784 C C . ILE A 1 224 ? -2.887 -15.031 15.258 1 91.06 224 ILE A C 1
ATOM 1786 O O . ILE A 1 224 ? -2.979 -16.25 15.109 1 91.06 224 ILE A O 1
ATOM 1790 N N . ILE A 1 225 ? -2.873 -14.203 14.242 1 93.06 225 ILE A N 1
ATOM 1791 C CA . ILE A 1 225 ? -2.861 -14.688 12.867 1 93.06 225 ILE A CA 1
ATOM 1792 C C . ILE A 1 225 ? -1.661 -15.609 12.656 1 93.06 225 ILE A C 1
ATOM 1794 O O . ILE A 1 225 ? -1.799 -16.703 12.094 1 93.06 225 ILE A O 1
ATOM 1798 N N . CYS A 1 226 ? -0.518 -15.141 13.094 1 93.44 226 CYS A N 1
ATOM 1799 C CA . CYS A 1 226 ? 0.694 -15.938 12.953 1 93.44 226 CYS A CA 1
ATOM 1800 C C . CYS A 1 226 ? 0.548 -17.281 13.672 1 93.44 226 CYS A C 1
ATOM 1802 O O . CYS A 1 226 ? 0.944 -18.312 13.133 1 93.44 226 CYS A O 1
ATOM 1804 N N . LYS A 1 227 ? -0.008 -17.25 14.797 1 92.31 227 LYS A N 1
ATOM 1805 C CA . LYS A 1 227 ? -0.201 -18.469 15.57 1 92.31 227 LYS A CA 1
ATOM 1806 C C . LYS A 1 227 ? -1.176 -19.406 14.867 1 92.31 227 LYS A C 1
ATOM 1808 O O . LYS A 1 227 ? -0.941 -20.625 14.805 1 92.31 227 LYS A O 1
ATOM 1813 N N . TRP A 1 228 ? -2.295 -18.844 14.406 1 95.5 228 TRP A N 1
ATOM 1814 C CA . TRP A 1 228 ? -3.277 -19.641 13.688 1 95.5 228 TRP A CA 1
ATOM 1815 C C . TRP A 1 228 ? -2.6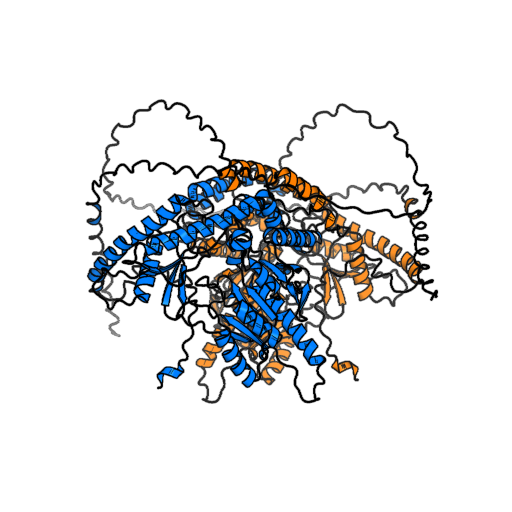35 -20.359 12.5 1 95.5 228 TRP A C 1
ATOM 1817 O O . TRP A 1 228 ? -2.801 -21.562 12.336 1 95.5 228 TRP A O 1
ATOM 1827 N N . LEU A 1 229 ? -1.896 -19.656 11.758 1 96.44 229 LEU A N 1
ATOM 1828 C CA . LEU A 1 229 ? -1.318 -20.219 10.531 1 96.44 229 LEU A CA 1
ATOM 1829 C C . LEU A 1 229 ? -0.167 -21.156 10.859 1 96.44 229 LEU A C 1
ATOM 1831 O O . LEU A 1 229 ? 0.024 -22.172 10.172 1 96.44 229 LEU A O 1
ATOM 1835 N N . SER A 1 230 ? 0.616 -20.797 11.883 1 95.12 230 SER A N 1
ATOM 1836 C CA . SER A 1 230 ? 1.672 -21.688 12.328 1 95.12 230 SER A CA 1
ATOM 1837 C C . SER A 1 230 ? 1.104 -23.047 12.727 1 95.12 230 SER A C 1
ATOM 1839 O O . SER A 1 230 ? 1.643 -24.094 12.344 1 95.12 230 SER A O 1
ATOM 1841 N N . SER A 1 231 ? 0.075 -23.016 13.445 1 93.38 231 SER A N 1
ATOM 1842 C CA . SER A 1 231 ? -0.576 -24.234 13.891 1 93.38 231 SER A CA 1
ATOM 1843 C C . SER A 1 231 ? -1.194 -25 12.711 1 93.38 231 SER A C 1
ATOM 1845 O O . SER A 1 231 ? -1.04 -26.219 12.602 1 93.38 231 SER A O 1
ATOM 1847 N N . ALA A 1 232 ? -1.89 -24.312 11.875 1 95.5 232 ALA A N 1
ATOM 1848 C CA . ALA A 1 232 ? -2.582 -24.922 10.734 1 95.5 232 ALA A CA 1
ATOM 1849 C C . ALA A 1 232 ? -1.592 -25.562 9.766 1 95.5 232 ALA A C 1
ATOM 1851 O O . ALA A 1 232 ? -1.895 -26.578 9.141 1 95.5 232 ALA A O 1
ATOM 1852 N N . MET A 1 233 ? -0.411 -24.969 9.633 1 95.88 233 MET A N 1
ATOM 1853 C CA . MET A 1 233 ? 0.59 -25.453 8.688 1 95.88 233 MET A CA 1
ATOM 1854 C C . MET A 1 233 ? 1.614 -26.344 9.383 1 95.88 233 MET A C 1
ATOM 1856 O O . MET A 1 233 ? 2.535 -26.859 8.742 1 95.88 233 MET A O 1
ATOM 1860 N N . ALA A 1 234 ? 1.504 -26.469 10.688 1 94.19 234 ALA A N 1
ATOM 1861 C CA . ALA A 1 234 ? 2.387 -27.281 11.516 1 94.19 234 ALA A CA 1
ATOM 1862 C C . ALA A 1 234 ? 3.842 -26.859 11.359 1 94.19 234 ALA A C 1
ATOM 1864 O O . ALA A 1 234 ? 4.719 -27.688 11.102 1 94.19 234 ALA A O 1
ATOM 1865 N N . ILE A 1 235 ? 4.043 -25.562 11.438 1 95.88 235 ILE A N 1
ATOM 1866 C CA . ILE A 1 235 ? 5.406 -25.047 11.367 1 95.88 235 ILE A CA 1
ATOM 1867 C C . ILE A 1 235 ? 6.211 -25.547 12.562 1 95.88 235 ILE A C 1
ATOM 1869 O O . ILE A 1 235 ? 5.828 -25.328 13.711 1 95.88 235 ILE A O 1
ATOM 1873 N N . PRO A 1 236 ? 7.262 -26.219 12.328 1 95.5 236 PRO A N 1
ATOM 1874 C CA . PRO A 1 236 ? 8.039 -26.797 13.43 1 95.5 236 PRO A CA 1
ATOM 1875 C C . PRO A 1 236 ? 8.969 -25.781 14.086 1 95.5 236 PRO A C 1
ATOM 1877 O O . PRO A 1 236 ? 9.055 -24.625 13.633 1 95.5 236 PRO A O 1
ATOM 1880 N N . GLN A 1 237 ? 9.578 -26.234 15.172 1 95.25 237 GLN A N 1
ATOM 1881 C CA . GLN A 1 237 ? 10.688 -25.469 15.711 1 95.25 237 GLN A CA 1
ATOM 1882 C C . GLN A 1 237 ? 11.797 -25.297 14.68 1 95.25 237 GLN A C 1
ATOM 1884 O O . GLN A 1 237 ? 11.969 -26.156 13.805 1 95.25 237 GLN A O 1
ATOM 1889 N N . MET A 1 238 ? 12.5 -24.219 14.773 1 95.44 238 MET A N 1
ATOM 1890 C CA . MET A 1 238 ? 13.523 -23.891 13.789 1 95.44 238 MET A CA 1
ATOM 1891 C C . MET A 1 238 ? 14.883 -23.719 14.453 1 95.44 238 MET A C 1
ATOM 1893 O O . MET A 1 238 ? 14.969 -23.234 15.586 1 95.44 238 MET A O 1
ATOM 1897 N N . LYS A 1 239 ? 15.898 -24.078 13.812 1 93.12 239 LYS A N 1
ATOM 1898 C CA . LYS A 1 239 ? 17.25 -24.047 14.375 1 93.12 239 LYS A CA 1
ATOM 1899 C C . LYS A 1 239 ? 17.875 -22.672 14.227 1 93.12 239 LYS A C 1
ATOM 1901 O O . LYS A 1 239 ? 17.781 -22.047 13.172 1 93.12 239 LYS A O 1
ATOM 1906 N N . SER A 1 240 ? 18.422 -22.234 15.312 1 89.94 240 SER A N 1
ATOM 1907 C CA . SER A 1 240 ? 19.156 -20.969 15.281 1 89.94 240 SER A CA 1
ATOM 1908 C C . SER A 1 240 ? 20.531 -21.141 14.648 1 89.94 240 SER A C 1
ATOM 1910 O O . SER A 1 240 ? 20.922 -22.266 14.289 1 89.94 240 SER A O 1
ATOM 1912 N N . TRP A 1 241 ? 21.281 -20.062 14.547 1 79.19 241 TRP A N 1
ATOM 1913 C CA . TRP A 1 241 ? 22.641 -20.062 14.016 1 79.19 241 TRP A CA 1
ATOM 1914 C C . TRP A 1 241 ? 23.562 -20.922 14.875 1 79.19 241 TRP A C 1
ATOM 1916 O O . TRP A 1 241 ? 24.578 -21.422 14.391 1 79.19 241 TRP A O 1
ATOM 1926 N N . LEU A 1 242 ? 23.141 -21.078 16.125 1 81.5 242 LEU A N 1
ATOM 1927 C CA . LEU A 1 242 ? 23.922 -21.875 17.062 1 81.5 242 LEU A CA 1
ATOM 1928 C C . LEU A 1 242 ? 23.422 -23.312 17.094 1 81.5 242 LEU A C 1
ATOM 1930 O O . LEU A 1 242 ? 23.797 -24.094 17.969 1 81.5 242 LEU A O 1
ATOM 1934 N N . ASN A 1 243 ? 22.516 -23.672 16.219 1 84.81 243 ASN A N 1
ATOM 1935 C CA . ASN A 1 243 ? 21.969 -25.016 16.047 1 84.81 243 ASN A CA 1
ATOM 1936 C C . ASN A 1 243 ? 21.062 -25.391 17.203 1 84.81 243 ASN A C 1
ATOM 1938 O O . ASN A 1 243 ? 20.953 -26.562 17.562 1 84.81 243 ASN A O 1
ATOM 1942 N N . GLU A 1 244 ? 20.469 -24.391 17.844 1 91.56 244 GLU A N 1
ATOM 1943 C CA . GLU A 1 244 ? 19.469 -24.594 18.891 1 91.56 244 GLU A CA 1
ATOM 1944 C C . GLU A 1 244 ? 18.047 -24.531 18.328 1 91.56 244 GLU A C 1
ATOM 1946 O O . GLU A 1 244 ? 17.734 -23.656 17.516 1 91.56 244 GLU A O 1
ATOM 1951 N N . LEU A 1 245 ? 17.344 -25.531 18.703 1 92 245 LEU A N 1
ATOM 1952 C CA . LEU A 1 245 ? 15.953 -25.516 18.281 1 92 245 LEU A CA 1
ATOM 1953 C C . LEU A 1 245 ? 15.164 -24.469 19.078 1 92 245 LEU A C 1
ATOM 1955 O O . LEU A 1 245 ? 15.219 -24.438 20.312 1 92 245 LEU A O 1
ATOM 1959 N N . ARG A 1 246 ? 14.5 -23.625 18.359 1 93.69 246 ARG A N 1
ATOM 1960 C CA . ARG A 1 246 ? 13.703 -22.547 18.953 1 93.69 246 ARG A CA 1
ATOM 1961 C C . ARG A 1 246 ? 12.289 -22.547 18.391 1 93.69 246 ARG A C 1
ATOM 1963 O O . ARG A 1 246 ? 12.062 -22.969 17.25 1 93.69 246 ARG A O 1
ATOM 1970 N N . GLU A 1 247 ? 11.367 -22.125 19.266 1 93.56 247 GLU A N 1
ATOM 1971 C CA . GLU A 1 247 ? 10.008 -21.922 18.75 1 93.56 247 GLU A CA 1
ATOM 1972 C C . GLU A 1 247 ? 9.984 -20.875 17.656 1 93.56 247 GLU A C 1
ATOM 1974 O O . GLU A 1 247 ? 10.68 -19.859 17.75 1 93.56 247 GLU A O 1
ATOM 1979 N N . PRO A 1 248 ? 9.305 -21.172 16.594 1 95.19 248 PRO A N 1
ATOM 1980 C CA . PRO A 1 248 ? 9.258 -20.188 15.516 1 95.19 248 PRO A CA 1
ATOM 1981 C C . PRO A 1 248 ? 8.594 -18.875 15.938 1 95.19 248 PRO A C 1
ATOM 1983 O O . PRO A 1 248 ? 7.555 -18.891 16.594 1 95.19 248 PRO A O 1
ATOM 1986 N N . ILE A 1 249 ? 9.203 -17.812 15.633 1 95.19 249 ILE A N 1
ATOM 1987 C CA . ILE A 1 249 ? 8.656 -16.484 15.891 1 95.19 249 ILE A CA 1
ATOM 1988 C C . ILE A 1 249 ? 7.957 -15.953 14.633 1 95.19 249 ILE A C 1
ATOM 1990 O O . ILE A 1 249 ? 8.602 -15.719 13.609 1 95.19 249 ILE A O 1
ATOM 1994 N N . GLY A 1 250 ? 6.641 -15.812 14.766 1 94.31 250 GLY A N 1
ATOM 1995 C CA . GLY A 1 250 ? 5.863 -15.328 13.641 1 94.31 250 GLY A CA 1
ATOM 1996 C C . GLY A 1 250 ? 5.777 -13.812 13.578 1 94.31 250 GLY A C 1
ATOM 1997 O O . GLY A 1 250 ? 5.672 -13.148 14.617 1 94.31 250 GLY A O 1
ATOM 1998 N N . ALA A 1 251 ? 5.832 -13.273 12.375 1 92.56 251 ALA A N 1
ATOM 1999 C CA . ALA A 1 251 ? 5.66 -11.836 12.141 1 92.56 251 ALA A CA 1
ATOM 2000 C C . ALA A 1 251 ? 4.906 -11.586 10.844 1 92.56 251 ALA A C 1
ATOM 2002 O O . ALA A 1 251 ? 5.031 -12.352 9.883 1 92.56 251 ALA A O 1
ATOM 2003 N N . VAL A 1 252 ? 4.102 -10.539 10.875 1 90.69 252 VAL A N 1
ATOM 2004 C CA . VAL A 1 252 ? 3.322 -10.164 9.695 1 90.69 252 VAL A CA 1
ATOM 2005 C C . VAL A 1 252 ? 4.02 -9.023 8.961 1 90.69 252 VAL A C 1
ATOM 2007 O O . VAL A 1 252 ? 4.469 -8.055 9.586 1 90.69 252 VAL A O 1
ATOM 2010 N N . PHE A 1 253 ? 4.191 -9.195 7.648 1 88.06 253 PHE A N 1
ATOM 2011 C CA . PHE A 1 253 ? 4.672 -8.156 6.746 1 88.06 253 PHE A CA 1
ATOM 2012 C C . PHE A 1 253 ? 3.668 -7.898 5.629 1 88.06 253 PHE A C 1
ATOM 2014 O O . PHE A 1 253 ? 2.723 -8.664 5.445 1 88.06 253 PHE A O 1
ATOM 2021 N N . TYR A 1 254 ? 3.791 -6.863 4.867 1 79.31 254 TYR A N 1
ATOM 2022 C CA . TYR A 1 254 ? 2.785 -6.508 3.873 1 79.31 254 TYR A CA 1
ATOM 2023 C C . TYR A 1 254 ? 3.258 -6.863 2.469 1 79.31 254 TYR A C 1
ATOM 2025 O O . TYR A 1 254 ? 2.447 -7.004 1.552 1 79.31 254 TYR A O 1
ATOM 2033 N N . THR A 1 255 ? 4.547 -6.961 2.256 1 80.12 255 THR A N 1
ATOM 2034 C CA . THR A 1 255 ? 5.074 -7.441 0.983 1 80.12 255 THR A CA 1
ATOM 2035 C C . THR A 1 255 ? 6.262 -8.375 1.208 1 80.12 255 THR A C 1
ATOM 2037 O O . THR A 1 255 ? 6.961 -8.266 2.217 1 80.12 255 THR A O 1
ATOM 2040 N N . PRO A 1 256 ? 6.453 -9.266 0.247 1 89.5 256 PRO A N 1
ATOM 2041 C CA . PRO A 1 256 ? 7.664 -10.086 0.356 1 89.5 256 PRO A CA 1
ATOM 2042 C C . PRO A 1 256 ? 8.938 -9.25 0.385 1 89.5 256 PRO A C 1
ATOM 2044 O O . PRO A 1 256 ? 9.922 -9.641 1.022 1 89.5 256 PRO A O 1
ATOM 2047 N N . ARG A 1 257 ? 8.953 -8.133 -0.247 1 88.25 257 ARG A N 1
ATOM 2048 C CA . ARG A 1 257 ? 10.109 -7.242 -0.241 1 88.25 257 ARG A CA 1
ATOM 2049 C C . ARG A 1 257 ? 10.492 -6.852 1.183 1 88.25 257 ARG A C 1
ATOM 2051 O O . ARG A 1 257 ? 11.672 -6.875 1.543 1 88.25 257 ARG A O 1
ATOM 2058 N N . ASP A 1 258 ? 9.469 -6.539 1.942 1 85.69 258 ASP A N 1
ATOM 2059 C CA . ASP A 1 258 ? 9.719 -6.133 3.32 1 85.69 258 ASP A CA 1
ATOM 2060 C C . ASP A 1 258 ? 10.289 -7.289 4.141 1 85.69 258 ASP A C 1
ATOM 2062 O O . ASP A 1 258 ? 11.094 -7.074 5.051 1 85.69 258 ASP A O 1
ATOM 2066 N N . VAL A 1 259 ? 9.883 -8.453 3.855 1 92.5 259 VAL A N 1
ATOM 2067 C CA . VAL A 1 259 ? 10.43 -9.633 4.52 1 92.5 259 VAL A CA 1
ATOM 2068 C C . VAL A 1 259 ? 11.93 -9.742 4.23 1 92.5 259 VAL A C 1
ATOM 2070 O O . VAL A 1 259 ? 12.734 -9.898 5.148 1 92.5 259 VAL A O 1
ATOM 2073 N N . PHE A 1 260 ? 12.258 -9.617 2.988 1 95 260 PHE A N 1
ATOM 2074 C CA . PHE A 1 260 ? 13.656 -9.742 2.586 1 95 260 PHE A CA 1
ATOM 2075 C C . PHE A 1 260 ? 14.5 -8.641 3.217 1 95 260 PHE A C 1
ATOM 2077 O O . PHE A 1 260 ? 15.617 -8.898 3.666 1 95 260 PHE A O 1
ATOM 2084 N N . ILE A 1 261 ? 13.969 -7.422 3.25 1 90.75 261 ILE A N 1
ATOM 2085 C CA . ILE A 1 261 ? 14.695 -6.312 3.852 1 90.75 261 ILE A CA 1
ATOM 2086 C C . ILE A 1 261 ? 15 -6.625 5.312 1 90.75 261 ILE A C 1
ATOM 2088 O O . ILE A 1 261 ? 16.125 -6.434 5.773 1 90.75 261 ILE A O 1
ATOM 2092 N N . SER A 1 262 ? 14.023 -7.125 6.02 1 91.94 262 SER A N 1
ATOM 2093 C CA . SER A 1 262 ? 14.188 -7.43 7.434 1 91.94 262 SER A CA 1
ATOM 2094 C C . SER A 1 262 ? 15.227 -8.531 7.645 1 91.94 262 SER A C 1
ATOM 2096 O O . SER A 1 262 ? 16.031 -8.461 8.578 1 91.94 262 SER A O 1
ATOM 2098 N N . ILE A 1 263 ? 15.219 -9.508 6.828 1 95.44 263 ILE A N 1
ATOM 2099 C CA . ILE A 1 263 ? 16.141 -10.633 6.934 1 95.44 263 ILE A CA 1
ATOM 2100 C C . ILE A 1 263 ? 17.562 -10.156 6.652 1 95.44 263 ILE A C 1
ATOM 2102 O O . ILE A 1 263 ? 18.5 -10.508 7.375 1 95.44 263 ILE A O 1
ATOM 2106 N N . ILE A 1 264 ? 17.719 -9.406 5.609 1 95.81 264 ILE A N 1
ATOM 2107 C CA . ILE A 1 264 ? 19.031 -8.891 5.234 1 95.81 264 ILE A CA 1
ATOM 2108 C C . ILE A 1 264 ? 19.578 -7.992 6.344 1 95.81 264 ILE A C 1
ATOM 2110 O O . ILE A 1 264 ? 20.734 -8.117 6.742 1 95.81 264 ILE A O 1
ATOM 2114 N N . ARG A 1 265 ? 18.719 -7.117 6.82 1 91.81 265 ARG A N 1
ATOM 2115 C CA . ARG A 1 265 ? 19.109 -6.234 7.91 1 91.81 265 ARG A CA 1
ATOM 2116 C C . ARG A 1 265 ? 19.562 -7.031 9.133 1 91.81 265 ARG A C 1
ATOM 2118 O O . ARG A 1 265 ? 20.609 -6.734 9.727 1 91.81 265 ARG A O 1
ATOM 2125 N N . HIS A 1 266 ? 18.781 -7.961 9.516 1 92.69 266 HIS A N 1
ATOM 2126 C CA . HIS A 1 266 ? 19.109 -8.828 10.648 1 92.69 266 HIS A CA 1
ATOM 2127 C C . HIS A 1 266 ? 20.438 -9.531 10.445 1 92.69 266 HIS A C 1
ATOM 2129 O O . HIS A 1 266 ? 21.25 -9.617 11.375 1 92.69 266 HIS A O 1
ATOM 2135 N N . SER A 1 267 ? 20.703 -10.023 9.289 1 94.5 267 SER A N 1
ATOM 2136 C CA . SER A 1 267 ? 21.922 -10.758 8.977 1 94.5 267 SER A CA 1
ATOM 2137 C C . SER A 1 267 ? 23.141 -9.844 8.992 1 94.5 267 SER A C 1
ATOM 2139 O O . SER A 1 267 ? 24.219 -10.266 9.398 1 94.5 267 SER A O 1
ATOM 2141 N N . ILE A 1 268 ? 22.969 -8.641 8.5 1 92.81 268 ILE A N 1
ATOM 2142 C CA . ILE A 1 268 ? 24.062 -7.668 8.547 1 92.81 268 ILE A CA 1
ATOM 2143 C C . ILE A 1 268 ? 24.438 -7.383 10 1 92.81 268 ILE A C 1
ATOM 2145 O O . ILE A 1 268 ? 25.625 -7.371 10.344 1 92.81 268 ILE A O 1
ATOM 2149 N N . GLU A 1 269 ? 23.406 -7.113 10.812 1 87.38 269 GLU A N 1
ATOM 2150 C CA . GLU A 1 269 ? 23.641 -6.832 12.219 1 87.38 269 GLU A CA 1
ATOM 2151 C C . GLU A 1 269 ? 24.422 -7.969 12.891 1 87.38 269 GLU A C 1
ATOM 2153 O O . GLU A 1 269 ? 25.312 -7.73 13.695 1 87.38 269 GLU A O 1
ATOM 2158 N N . LYS A 1 270 ? 24.109 -9.102 12.555 1 87.75 270 LYS A N 1
ATOM 2159 C CA . LYS A 1 270 ? 24.781 -10.266 13.125 1 87.75 270 LYS A CA 1
ATOM 2160 C C . LYS A 1 270 ? 26.219 -10.359 12.633 1 87.75 270 LYS A C 1
ATOM 2162 O O . LYS A 1 270 ? 27.125 -10.688 13.398 1 87.75 270 LYS A O 1
ATOM 2167 N N . ALA A 1 271 ? 26.375 -10.211 11.336 1 88.31 271 ALA A N 1
ATOM 2168 C CA . ALA A 1 271 ? 27.719 -10.242 10.758 1 88.31 271 ALA A CA 1
ATOM 2169 C C . ALA A 1 271 ? 28.609 -9.188 11.398 1 88.31 271 ALA A C 1
ATOM 2171 O O . ALA A 1 271 ? 29.797 -9.438 11.648 1 88.31 271 ALA A O 1
ATOM 2172 N N . GLU A 1 272 ? 28.031 -8.039 11.633 1 86.19 272 GLU A N 1
ATOM 2173 C CA . GLU A 1 272 ? 28.797 -6.945 12.227 1 86.19 272 GLU A CA 1
ATOM 2174 C C . GLU A 1 272 ? 29.156 -7.238 13.68 1 86.19 272 GLU A C 1
ATOM 2176 O O . GLU A 1 272 ? 30.234 -6.891 14.141 1 86.19 272 GLU A O 1
ATOM 2181 N N . LYS A 1 273 ? 28.312 -7.777 14.406 1 81.19 273 LYS A N 1
ATOM 2182 C CA . LYS A 1 273 ? 28.562 -8.133 15.805 1 81.19 273 LYS A CA 1
ATOM 2183 C C . LYS A 1 273 ? 29.656 -9.195 15.906 1 81.19 273 LYS A C 1
ATOM 2185 O O . LYS A 1 273 ? 30.469 -9.156 16.828 1 81.19 273 LYS A O 1
ATOM 2190 N N . THR A 1 274 ? 29.672 -10.148 14.984 1 73.94 274 THR A N 1
ATOM 2191 C CA . THR A 1 274 ? 30.672 -11.203 14.977 1 73.94 274 THR A CA 1
ATOM 2192 C C . THR A 1 274 ? 32.062 -10.633 14.633 1 73.94 274 THR A C 1
ATOM 2194 O O . THR A 1 274 ? 33.062 -11.055 15.188 1 73.94 274 THR A O 1
ATOM 2197 N N . ASP A 1 275 ? 32.062 -9.664 13.734 1 66.62 275 ASP A N 1
ATOM 2198 C CA . ASP A 1 275 ? 33.312 -9.016 13.336 1 66.62 275 ASP A CA 1
ATOM 2199 C C . ASP A 1 275 ? 33.875 -8.172 14.477 1 66.62 275 ASP A C 1
ATOM 2201 O O . ASP A 1 275 ? 35.094 -8.109 14.672 1 66.62 275 ASP A O 1
ATOM 2205 N N . GLU A 1 276 ? 33.031 -7.512 15.133 1 55.62 276 GLU A N 1
ATOM 2206 C CA . GLU A 1 276 ? 33.469 -6.68 16.25 1 55.62 276 GLU A CA 1
ATOM 2207 C C . GLU A 1 276 ? 34.125 -7.523 17.328 1 55.62 276 GLU A C 1
ATOM 2209 O O . GLU A 1 276 ? 35.031 -7.059 18.016 1 55.62 276 GLU A O 1
ATOM 2214 N N . ASN A 1 277 ? 33.688 -8.75 17.391 1 49.91 277 ASN A N 1
ATOM 2215 C CA . ASN A 1 277 ? 34.25 -9.633 18.422 1 49.91 277 ASN A CA 1
ATOM 2216 C C . ASN A 1 277 ? 35.531 -10.312 17.953 1 49.91 277 ASN A C 1
ATOM 2218 O O . ASN A 1 277 ? 36.188 -11 18.734 1 49.91 277 ASN A O 1
ATOM 2222 N N . SER A 1 278 ? 35.688 -10.25 16.656 1 54.5 278 SER A N 1
ATOM 2223 C CA . SER A 1 278 ? 36.969 -10.812 16.172 1 54.5 278 SER A CA 1
ATOM 2224 C C . SER A 1 278 ? 38.094 -9.82 16.328 1 54.5 278 SER A C 1
ATOM 2226 O O . SER A 1 278 ? 37.938 -8.617 16.141 1 54.5 278 SER A O 1
ATOM 2228 N N . PRO A 1 279 ? 39.219 -10.094 17.172 1 48.88 279 PRO A N 1
ATOM 2229 C CA . PRO A 1 279 ? 40.344 -9.188 17.375 1 48.88 279 PRO A CA 1
ATOM 2230 C C . PRO A 1 279 ? 40.812 -8.531 16.078 1 48.88 279 PRO A C 1
ATOM 2232 O O . PRO A 1 279 ? 41.188 -9.227 15.133 1 48.88 279 PRO A O 1
ATOM 2235 N N . LYS A 1 280 ? 40.156 -7.617 15.695 1 48.81 280 LYS A N 1
ATOM 2236 C CA . LYS A 1 280 ? 40.531 -7.039 14.406 1 48.81 280 LYS A CA 1
ATOM 2237 C C . LYS A 1 280 ? 41.844 -6.262 14.508 1 48.81 280 LYS A C 1
ATOM 2239 O O . LYS A 1 280 ? 42.094 -5.598 15.508 1 48.81 280 LYS A O 1
ATOM 2244 N N . SER A 1 281 ? 42.844 -6.719 13.766 1 44.06 281 SER A N 1
ATOM 2245 C CA . SER A 1 281 ? 44 -5.832 13.602 1 44.06 281 SER A CA 1
ATOM 2246 C C . SER A 1 281 ? 43.562 -4.43 13.203 1 44.06 281 SER A C 1
ATOM 2248 O O . SER A 1 281 ? 42.5 -4.25 12.602 1 44.06 281 SER A O 1
ATOM 2250 N N . ASP A 1 282 ? 44.062 -3.365 13.75 1 47.38 282 ASP A N 1
ATOM 2251 C CA . ASP A 1 282 ? 43.906 -1.924 13.586 1 47.38 282 ASP A CA 1
ATOM 2252 C C . ASP A 1 282 ? 43.5 -1.575 12.156 1 47.38 282 ASP A C 1
ATOM 2254 O O . ASP A 1 282 ? 42.906 -0.516 11.914 1 47.38 282 ASP A O 1
ATOM 2258 N N . LYS A 1 283 ? 44.031 -2.281 11.086 1 46.31 283 LYS A N 1
ATOM 2259 C CA . LYS A 1 283 ? 44.062 -1.865 9.688 1 46.31 283 LYS A CA 1
ATOM 2260 C C . LYS A 1 283 ? 42.812 -2.34 8.953 1 46.31 283 LYS A C 1
ATOM 2262 O O . LYS A 1 283 ? 42.656 -2.084 7.758 1 46.31 283 LYS A O 1
ATOM 2267 N N . GLU A 1 284 ? 41.906 -3.172 9.562 1 51.03 284 GLU A N 1
ATOM 2268 C CA . GLU A 1 284 ? 40.906 -3.795 8.711 1 51.03 284 GLU A CA 1
ATOM 2269 C C . GLU A 1 284 ? 39.625 -2.951 8.641 1 51.03 284 GLU A C 1
ATOM 2271 O O . GLU A 1 284 ? 39.031 -2.645 9.672 1 51.03 284 GLU A O 1
ATOM 2276 N N . GLN A 1 285 ? 39.406 -2.246 7.68 1 61.53 285 GLN A N 1
ATOM 2277 C CA . GLN A 1 285 ? 38.281 -1.373 7.32 1 61.53 285 GLN A CA 1
ATOM 2278 C C . GLN A 1 285 ? 36.969 -2.098 7.453 1 61.53 285 GLN A C 1
ATOM 2280 O O . GLN A 1 285 ? 36.844 -3.262 7.066 1 61.53 285 GLN A O 1
ATOM 2285 N N . LYS A 1 286 ? 36.094 -1.636 8.297 1 73.62 286 LYS A N 1
ATOM 2286 C CA . LYS A 1 286 ? 34.719 -2.119 8.391 1 73.62 286 LYS A CA 1
ATOM 2287 C C . LYS A 1 286 ? 34.125 -2.387 7.004 1 73.62 286 LYS A C 1
ATOM 2289 O O . LYS A 1 286 ? 34.312 -1.583 6.086 1 73.62 286 LYS A O 1
ATOM 2294 N N . PRO A 1 287 ? 33.656 -3.623 6.887 1 76.25 287 PRO A N 1
ATOM 2295 C CA . PRO A 1 287 ? 33.031 -3.926 5.586 1 76.25 287 PRO A CA 1
ATOM 2296 C C . PRO A 1 287 ? 31.953 -2.93 5.191 1 76.25 287 PRO A C 1
ATOM 2298 O O . PRO A 1 287 ? 31.234 -2.42 6.059 1 76.25 287 PRO A O 1
ATOM 2301 N N . LYS A 1 288 ? 32 -2.633 3.938 1 82.75 288 LYS A N 1
ATOM 2302 C CA . LYS A 1 288 ? 30.922 -1.845 3.363 1 82.75 288 LYS A CA 1
ATOM 2303 C C . LYS A 1 288 ? 29.703 -2.721 3.057 1 82.75 288 LYS A C 1
ATOM 2305 O O 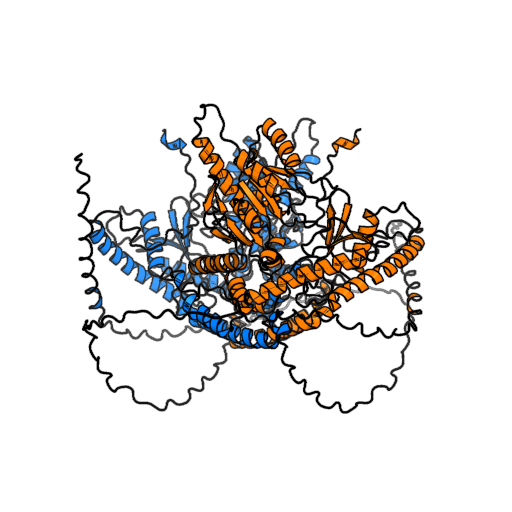. LYS A 1 288 ? 29.844 -3.936 2.893 1 82.75 288 LYS A O 1
ATOM 2310 N N . PHE A 1 289 ? 28.594 -2.207 3.043 1 85.5 289 PHE A N 1
ATOM 2311 C CA . PHE A 1 289 ? 27.375 -2.936 2.721 1 85.5 289 PHE A CA 1
ATOM 2312 C C . PHE A 1 289 ? 27.5 -3.654 1.384 1 85.5 289 PHE A C 1
ATOM 2314 O O . PHE A 1 289 ? 27 -4.762 1.215 1 85.5 289 PHE A O 1
ATOM 2321 N N . SER A 1 290 ? 28.25 -3.096 0.487 1 88 290 SER A N 1
ATOM 2322 C CA . SER A 1 290 ? 28.406 -3.646 -0.855 1 88 290 SER A CA 1
ATOM 2323 C C . SER A 1 290 ? 29.281 -4.902 -0.837 1 88 290 SER A C 1
ATOM 2325 O O . SER A 1 290 ? 29.328 -5.645 -1.821 1 88 290 SER A O 1
ATOM 2327 N N . ASP A 1 291 ? 29.938 -5.148 0.231 1 93.19 291 ASP A N 1
ATOM 2328 C CA . ASP A 1 291 ? 30.766 -6.34 0.355 1 93.19 291 ASP A CA 1
ATOM 2329 C C . ASP A 1 291 ? 29.922 -7.566 0.692 1 93.19 291 ASP A C 1
ATOM 2331 O O . ASP A 1 291 ? 30.359 -8.703 0.531 1 93.19 291 ASP A O 1
ATOM 2335 N N . TYR A 1 292 ? 28.75 -7.32 1.235 1 95.56 292 TYR A N 1
ATOM 2336 C CA . TYR A 1 292 ? 27.859 -8.414 1.602 1 95.56 292 TYR A CA 1
ATOM 2337 C C . TYR A 1 292 ? 27.125 -8.945 0.378 1 95.56 292 TYR A C 1
ATOM 2339 O O . TYR A 1 292 ? 26.703 -8.172 -0.488 1 95.56 292 TYR A O 1
ATOM 2347 N N . VAL A 1 293 ? 26.969 -10.32 0.301 1 97.88 293 VAL A N 1
ATOM 2348 C CA . VAL A 1 293 ? 26.344 -10.93 -0.87 1 97.88 293 VAL A CA 1
ATOM 2349 C C . VAL A 1 293 ? 25.141 -11.766 -0.44 1 97.88 293 VAL A C 1
ATOM 2351 O O . VAL A 1 293 ? 25.25 -12.578 0.483 1 97.88 293 VAL A O 1
ATOM 2354 N N . VAL A 1 294 ? 24.047 -11.531 -1.08 1 98.56 294 VAL A N 1
ATOM 2355 C CA . VAL A 1 294 ? 22.859 -12.375 -0.983 1 98.56 294 VAL A CA 1
ATOM 2356 C C . VAL A 1 294 ? 22.781 -13.297 -2.199 1 98.56 294 VAL A C 1
ATOM 2358 O O . VAL A 1 294 ? 22.875 -12.836 -3.34 1 98.56 294 VAL A O 1
ATOM 2361 N N . TYR A 1 295 ? 22.641 -14.602 -1.95 1 98.25 295 TYR A N 1
ATOM 2362 C CA . TYR A 1 295 ? 22.594 -15.586 -3.025 1 98.25 295 TYR A CA 1
ATOM 2363 C C . TYR A 1 295 ? 21.172 -16.109 -3.23 1 98.25 295 TYR A C 1
ATOM 2365 O O . TYR A 1 295 ? 20.453 -16.359 -2.262 1 98.25 295 TYR A O 1
ATOM 2373 N N . CYS A 1 296 ? 20.766 -16.266 -4.457 1 97.81 296 CYS A N 1
ATOM 2374 C CA . CYS A 1 296 ? 19.5 -16.875 -4.809 1 97.81 296 CYS A CA 1
ATOM 2375 C C . CYS A 1 296 ? 19.547 -17.5 -6.191 1 97.81 296 CYS A C 1
ATOM 2377 O O . CYS A 1 296 ? 20.531 -17.344 -6.914 1 97.81 296 CYS A O 1
ATOM 2379 N N . SER A 1 297 ? 18.578 -18.312 -6.484 1 94.38 297 SER A N 1
ATOM 2380 C CA . SER A 1 297 ? 18.453 -18.828 -7.844 1 94.38 297 SER A CA 1
ATOM 2381 C C . SER A 1 297 ? 18.125 -17.719 -8.828 1 94.38 297 SER A C 1
ATOM 2383 O O . SER A 1 297 ? 17.609 -16.656 -8.445 1 94.38 297 SER A O 1
ATOM 2385 N N . ASP A 1 298 ? 18.422 -17.938 -10.102 1 92.31 298 ASP A N 1
ATOM 2386 C CA . ASP A 1 298 ? 18.094 -16.953 -11.133 1 92.31 298 ASP A CA 1
ATOM 2387 C C . ASP A 1 298 ? 16.609 -16.969 -11.461 1 92.31 298 ASP A C 1
ATOM 2389 O O . ASP A 1 298 ? 16.141 -16.188 -12.289 1 92.31 298 ASP A O 1
ATOM 2393 N N . ASP A 1 299 ? 15.875 -17.828 -10.742 1 92.88 299 ASP A N 1
ATOM 2394 C CA . ASP A 1 299 ? 14.422 -17.844 -10.883 1 92.88 299 ASP A CA 1
ATOM 2395 C C . ASP A 1 299 ? 13.742 -17.312 -9.617 1 92.88 299 ASP A C 1
ATOM 2397 O O . ASP A 1 299 ? 12.594 -17.672 -9.328 1 92.88 299 ASP A O 1
ATOM 2401 N N . SER A 1 300 ? 14.453 -16.5 -8.875 1 94.69 300 SER A N 1
ATOM 2402 C CA . SER A 1 300 ? 13.875 -15.891 -7.684 1 94.69 300 SER A CA 1
ATOM 2403 C C . SER A 1 300 ? 13.039 -14.664 -8.047 1 94.69 300 SER A C 1
ATOM 2405 O O . SER A 1 300 ? 13.188 -14.102 -9.133 1 94.69 300 SER A O 1
ATOM 2407 N N . GLN A 1 301 ? 12.156 -14.328 -7.195 1 92.56 301 GLN A N 1
ATOM 2408 C CA . GLN A 1 301 ? 11.219 -13.25 -7.48 1 92.56 301 GLN A CA 1
ATOM 2409 C C . GLN A 1 301 ? 11.93 -11.898 -7.461 1 92.56 301 GLN A C 1
ATOM 2411 O O . GLN A 1 301 ? 12.938 -11.727 -6.773 1 92.56 301 GLN A O 1
ATOM 2416 N N . ILE A 1 302 ? 11.352 -10.953 -8.07 1 88.62 302 ILE A N 1
ATOM 2417 C CA . ILE A 1 302 ? 11.906 -9.617 -8.297 1 88.62 302 ILE A CA 1
ATOM 2418 C C . ILE A 1 302 ? 11.984 -8.867 -6.977 1 88.62 302 ILE A C 1
ATOM 2420 O O . ILE A 1 302 ? 12.875 -8.023 -6.785 1 88.62 302 ILE A O 1
ATOM 2424 N N . ALA A 1 303 ? 11.086 -9.086 -6.086 1 90.06 303 ALA A N 1
ATOM 2425 C CA . ALA A 1 303 ? 11.055 -8.422 -4.789 1 90.06 303 ALA A CA 1
ATOM 2426 C C . ALA A 1 303 ? 12.391 -8.57 -4.059 1 90.06 303 ALA A C 1
ATOM 2428 O O . ALA A 1 303 ? 12.797 -7.676 -3.314 1 90.06 303 ALA A O 1
ATOM 2429 N N . LEU A 1 304 ? 13.031 -9.648 -4.262 1 95.62 304 LEU A N 1
ATOM 2430 C CA . LEU A 1 304 ? 14.328 -9.867 -3.625 1 95.62 304 LEU A CA 1
ATOM 2431 C C . LEU A 1 304 ? 15.367 -8.898 -4.172 1 95.62 304 LEU A C 1
ATOM 2433 O O . LEU A 1 304 ? 16.188 -8.367 -3.418 1 95.62 304 LEU A O 1
ATOM 2437 N N . GLU A 1 305 ? 15.406 -8.734 -5.465 1 92.12 305 GLU A N 1
ATOM 2438 C CA . GLU A 1 305 ? 16.328 -7.789 -6.09 1 92.12 305 GLU A CA 1
ATOM 2439 C C . GLU A 1 305 ? 16.109 -6.375 -5.559 1 92.12 305 GLU A C 1
ATOM 2441 O O . GLU A 1 305 ? 17.062 -5.648 -5.285 1 92.12 305 GLU A O 1
ATOM 2446 N N . GLU A 1 306 ? 14.898 -6.031 -5.422 1 84.19 306 GLU A N 1
ATOM 2447 C CA . GLU A 1 306 ? 14.547 -4.715 -4.895 1 84.19 306 GLU A CA 1
ATOM 2448 C C . GLU A 1 306 ? 15.023 -4.555 -3.455 1 84.19 306 GLU A C 1
ATOM 2450 O O . GLU A 1 306 ? 15.5 -3.486 -3.068 1 84.19 306 GLU A O 1
ATOM 2455 N N . ALA A 1 307 ? 14.805 -5.531 -2.666 1 89.94 307 ALA A N 1
ATOM 2456 C CA . ALA A 1 307 ? 15.242 -5.5 -1.272 1 89.94 307 ALA A CA 1
ATOM 2457 C C . ALA A 1 307 ? 16.75 -5.32 -1.175 1 89.94 307 ALA A C 1
ATOM 2459 O O . ALA A 1 307 ? 17.234 -4.543 -0.351 1 89.94 307 ALA A O 1
ATOM 2460 N N . CYS A 1 308 ? 17.5 -6.031 -2.018 1 92.81 308 CYS A N 1
ATOM 2461 C CA . CYS A 1 308 ? 18.953 -5.926 -2.02 1 92.81 308 CYS A CA 1
ATOM 2462 C C . CYS A 1 308 ? 19.391 -4.527 -2.424 1 92.81 308 CYS A C 1
ATOM 2464 O O . CYS A 1 308 ? 20.328 -3.975 -1.838 1 92.81 308 CYS A O 1
ATOM 2466 N N . SER A 1 309 ? 18.75 -4.039 -3.404 1 83.94 309 SER A N 1
ATOM 2467 C CA . SER A 1 309 ? 19.047 -2.674 -3.834 1 83.94 309 SER A CA 1
ATOM 2468 C C . SER A 1 309 ? 18.797 -1.675 -2.709 1 83.94 309 SER A C 1
ATOM 2470 O O . SER A 1 309 ? 19.594 -0.756 -2.502 1 83.94 309 SER A O 1
ATOM 2472 N N . THR A 1 310 ? 17.734 -1.825 -1.978 1 78.69 310 THR A N 1
ATOM 2473 C CA . THR A 1 310 ? 17.375 -0.947 -0.869 1 78.69 310 THR A CA 1
ATOM 2474 C C . THR A 1 310 ? 18.406 -1.039 0.249 1 78.69 310 THR A C 1
ATOM 2476 O O . THR A 1 310 ? 18.766 -0.026 0.848 1 78.69 310 THR A O 1
ATOM 2479 N N . MET A 1 311 ? 18.844 -2.188 0.527 1 85.06 311 MET A N 1
ATOM 2480 C CA . MET A 1 311 ? 19.781 -2.428 1.618 1 85.06 311 MET A CA 1
ATOM 2481 C C . MET A 1 311 ? 21.219 -2.188 1.163 1 85.06 311 MET A C 1
ATOM 2483 O O . MET A 1 311 ? 22.141 -2.273 1.965 1 85.06 311 MET A O 1
ATOM 2487 N N . LYS A 1 312 ? 21.438 -1.939 -0.157 1 85.5 312 LYS A N 1
ATOM 2488 C CA . LYS A 1 312 ? 22.719 -1.646 -0.765 1 85.5 312 LYS A CA 1
ATOM 2489 C C . LYS A 1 312 ? 23.688 -2.826 -0.618 1 85.5 312 LYS A C 1
ATOM 2491 O O . LYS A 1 312 ? 24.859 -2.643 -0.304 1 85.5 312 LYS A O 1
ATOM 2496 N N . VAL A 1 313 ? 23.125 -4.012 -0.721 1 93.25 313 VAL A N 1
ATOM 2497 C CA . VAL A 1 313 ? 23.938 -5.219 -0.717 1 93.25 313 VAL A CA 1
ATOM 2498 C C . VAL A 1 313 ? 23.953 -5.844 -2.111 1 93.25 313 VAL A C 1
ATOM 2500 O O . VAL A 1 313 ? 23.156 -5.473 -2.969 1 93.25 313 VAL A O 1
ATOM 2503 N N . ARG A 1 314 ? 24.906 -6.73 -2.375 1 94.44 314 ARG A N 1
ATOM 2504 C CA . ARG A 1 314 ? 25.031 -7.367 -3.684 1 94.44 314 ARG A CA 1
ATOM 2505 C C . ARG A 1 314 ? 24.125 -8.594 -3.787 1 94.44 314 ARG A C 1
ATOM 2507 O O . ARG A 1 314 ? 24.016 -9.375 -2.842 1 94.44 314 ARG A O 1
ATOM 2514 N N . LEU A 1 315 ? 23.453 -8.664 -4.906 1 97.56 315 LEU A N 1
ATOM 2515 C CA . LEU A 1 315 ? 22.656 -9.844 -5.227 1 97.56 315 LEU A CA 1
ATOM 2516 C C . LEU A 1 315 ? 23.375 -10.719 -6.25 1 97.56 315 LEU A C 1
ATOM 2518 O O . LEU A 1 315 ? 23.844 -10.227 -7.273 1 97.56 315 LEU A O 1
ATOM 2522 N N . ARG A 1 316 ? 23.562 -12 -5.914 1 96.5 316 ARG A N 1
ATOM 2523 C CA . ARG A 1 316 ? 24.125 -12.977 -6.844 1 96.5 316 ARG A CA 1
ATOM 2524 C C . ARG A 1 316 ? 23.078 -14.031 -7.219 1 96.5 316 ARG A C 1
ATOM 2526 O O . ARG A 1 316 ? 22.641 -14.812 -6.371 1 96.5 316 ARG A O 1
ATOM 2533 N N . LYS A 1 317 ? 22.734 -14.016 -8.461 1 94.94 317 LYS A N 1
ATOM 2534 C CA . LYS A 1 317 ? 21.844 -15.047 -8.984 1 94.94 317 LYS A CA 1
ATOM 2535 C C . LYS A 1 317 ? 22.641 -16.266 -9.469 1 94.94 317 LYS A C 1
ATOM 2537 O O . LYS A 1 317 ? 23.406 -16.156 -10.422 1 94.94 317 LYS A O 1
ATOM 2542 N N . VAL A 1 318 ? 22.453 -17.312 -8.781 1 94.38 318 VAL A N 1
ATOM 2543 C CA . VAL A 1 318 ? 23.109 -18.562 -9.148 1 94.38 318 VAL A CA 1
ATOM 2544 C C . VAL A 1 318 ? 22.359 -19.219 -10.32 1 94.38 318 VAL A C 1
ATOM 2546 O O . VAL A 1 318 ? 21.156 -19.438 -10.242 1 94.38 318 VAL A O 1
ATOM 2549 N N . LEU A 1 319 ? 23.078 -19.453 -11.367 1 87.5 319 LEU A N 1
ATOM 2550 C CA . LEU A 1 319 ? 22.484 -20 -12.578 1 87.5 319 LEU A CA 1
ATOM 2551 C C . LEU A 1 319 ? 21.969 -21.422 -12.336 1 87.5 319 LEU A C 1
ATOM 2553 O O . LEU A 1 319 ? 22.656 -22.219 -11.703 1 87.5 319 LEU A O 1
ATOM 2557 N N . THR A 1 320 ? 20.719 -21.469 -12.727 1 82.06 320 THR A N 1
ATOM 2558 C CA . THR A 1 320 ? 20.109 -22.781 -12.641 1 82.06 320 THR A CA 1
ATOM 2559 C C . THR A 1 320 ? 20.094 -23.469 -14.016 1 82.06 320 THR A C 1
ATOM 2561 O O . THR A 1 320 ? 20.047 -22.797 -15.047 1 82.06 320 THR A O 1
ATOM 2564 N N . PHE A 1 321 ? 20.953 -24.469 -14.234 1 66.12 321 PHE A N 1
ATOM 2565 C CA . PHE A 1 321 ? 21.031 -25.109 -15.539 1 66.12 321 PHE A CA 1
ATOM 2566 C C . PHE A 1 321 ? 19.875 -26.078 -15.758 1 66.12 321 PHE A C 1
ATOM 2568 O O . PHE A 1 321 ? 19.344 -26.641 -14.797 1 66.12 321 PHE A O 1
ATOM 2575 N N . ASN A 1 322 ? 19.234 -25.906 -17.016 1 59.16 322 ASN A N 1
ATOM 2576 C CA . ASN A 1 322 ? 18.031 -26.516 -17.562 1 59.16 322 ASN A CA 1
ATOM 2577 C C . ASN A 1 322 ? 17.984 -28.031 -17.297 1 59.16 322 ASN A C 1
ATOM 2579 O O . ASN A 1 322 ? 16.953 -28.672 -17.484 1 59.16 322 ASN A O 1
ATOM 2583 N N . LYS A 1 323 ? 19.109 -28.688 -17.25 1 52.97 323 LYS A N 1
ATOM 2584 C CA . LYS A 1 323 ? 18.766 -30.031 -17.672 1 52.97 323 LYS A CA 1
ATOM 2585 C C . LYS A 1 323 ? 17.547 -30.547 -16.906 1 52.97 323 LYS A C 1
ATOM 2587 O O . LYS A 1 323 ? 16.703 -31.25 -17.469 1 52.97 323 LYS A O 1
ATOM 2592 N N . ASP A 1 324 ? 17.375 -30.531 -15.531 1 55.84 324 ASP A N 1
ATOM 2593 C CA . ASP A 1 324 ? 16.188 -31.234 -15.07 1 55.84 324 ASP A CA 1
ATOM 2594 C C . ASP A 1 324 ? 15.367 -30.375 -14.117 1 55.84 324 ASP A C 1
ATOM 2596 O O . ASP A 1 324 ? 14.133 -30.328 -14.211 1 55.84 324 ASP A O 1
ATOM 2600 N N . SER A 1 325 ? 15.945 -29.672 -13.156 1 63.47 325 SER A N 1
ATOM 2601 C CA . SER A 1 325 ? 15.094 -29.219 -12.055 1 63.47 325 SER A CA 1
ATOM 2602 C C . SER A 1 325 ? 15.07 -27.703 -11.961 1 63.47 325 SER A C 1
ATOM 2604 O O . SER A 1 325 ? 14.25 -27.141 -11.227 1 63.47 325 SER A O 1
ATOM 2606 N N . SER A 1 326 ? 15.586 -26.938 -12.961 1 79 326 SER A N 1
ATOM 2607 C CA . SER A 1 326 ? 15.672 -25.484 -12.852 1 79 326 SER A CA 1
ATOM 2608 C C . SER A 1 326 ? 15.852 -25.062 -11.398 1 79 326 SER A C 1
ATOM 2610 O O . SER A 1 326 ? 15.312 -24.031 -10.977 1 79 326 SER A O 1
ATOM 2612 N N . ALA A 1 327 ? 16.469 -25.891 -10.609 1 86.94 327 ALA A N 1
ATOM 2613 C CA . ALA A 1 327 ? 16.703 -25.672 -9.188 1 86.94 327 ALA A CA 1
ATOM 2614 C C . ALA A 1 327 ? 18.141 -25.219 -8.938 1 86.94 327 ALA A C 1
ATOM 2616 O O . ALA A 1 327 ? 19.062 -25.625 -9.648 1 86.94 327 ALA A O 1
ATOM 2617 N N . MET A 1 328 ? 18.25 -24.344 -7.941 1 91.38 328 MET A N 1
ATOM 2618 C CA . MET A 1 328 ? 19.594 -24.016 -7.469 1 91.38 328 MET A CA 1
ATOM 2619 C C . MET A 1 328 ? 20.203 -25.203 -6.73 1 91.38 328 MET A C 1
ATOM 2621 O O . MET A 1 328 ? 19.609 -25.75 -5.801 1 91.38 328 MET A O 1
ATOM 2625 N N . THR A 1 329 ? 21.453 -25.609 -7.199 1 91.44 329 THR A N 1
ATOM 2626 C CA . THR A 1 329 ? 22.172 -26.719 -6.586 1 91.44 329 THR A CA 1
ATOM 2627 C C . THR A 1 329 ? 23.281 -26.219 -5.668 1 91.44 329 THR A C 1
ATOM 2629 O O . THR A 1 329 ? 23.75 -25.078 -5.816 1 91.44 329 THR A O 1
ATOM 2632 N N . SER A 1 330 ? 23.641 -27.094 -4.777 1 93.06 330 SER A N 1
ATOM 2633 C CA . SER A 1 330 ? 24.734 -26.75 -3.865 1 93.06 330 SER A CA 1
ATOM 2634 C C . SER A 1 330 ? 26.047 -26.547 -4.617 1 93.06 330 SER A C 1
ATOM 2636 O O . SER A 1 330 ? 26.844 -25.672 -4.262 1 93.06 330 SER A O 1
ATOM 2638 N N . ALA A 1 331 ? 26.25 -27.359 -5.645 1 91.81 331 ALA A N 1
ATOM 2639 C CA . ALA A 1 331 ? 27.484 -27.281 -6.418 1 91.81 331 ALA A CA 1
ATOM 2640 C C . ALA A 1 331 ? 27.641 -25.906 -7.07 1 91.81 331 ALA A C 1
ATOM 2642 O O . ALA A 1 331 ? 28.688 -25.281 -6.973 1 91.81 331 ALA A O 1
ATOM 2643 N N . ASN A 1 332 ? 26.594 -25.484 -7.688 1 92.12 332 ASN A N 1
ATOM 2644 C CA . ASN A 1 332 ? 26.656 -24.188 -8.352 1 92.12 332 ASN A CA 1
ATOM 2645 C C . ASN A 1 332 ? 26.781 -23.047 -7.344 1 92.12 332 ASN A C 1
ATOM 2647 O O . ASN A 1 332 ? 27.453 -22.047 -7.613 1 92.12 332 ASN A O 1
ATOM 2651 N N . LEU A 1 333 ? 26.125 -23.172 -6.246 1 95.75 333 LEU A N 1
ATOM 2652 C CA . LEU A 1 333 ? 26.203 -22.156 -5.199 1 95.75 333 LEU A CA 1
ATOM 2653 C C . LEU A 1 333 ? 27.625 -22.062 -4.645 1 95.75 333 LEU A C 1
ATOM 2655 O O . LEU A 1 333 ? 28.172 -20.969 -4.5 1 95.75 333 LEU A O 1
ATOM 2659 N N . LEU A 1 334 ? 28.234 -23.203 -4.387 1 95.81 334 LEU A N 1
ATOM 2660 C CA . LEU A 1 334 ? 29.578 -23.25 -3.826 1 95.81 334 LEU A CA 1
ATOM 2661 C C . LEU A 1 334 ? 30.594 -22.641 -4.793 1 95.81 334 LEU A C 1
ATOM 2663 O O . LEU A 1 334 ? 31.484 -21.891 -4.379 1 95.81 334 LEU A O 1
ATOM 2667 N N . LYS A 1 335 ? 30.422 -23 -6.012 1 94.56 335 LYS A N 1
ATOM 2668 C CA . LYS A 1 335 ? 31.297 -22.438 -7.031 1 94.56 335 LYS A CA 1
ATOM 2669 C C . LYS A 1 335 ? 31.219 -20.922 -7.051 1 94.56 335 LYS A C 1
ATOM 2671 O O . LYS A 1 335 ? 32.25 -20.234 -7.102 1 94.56 335 LYS A O 1
ATOM 2676 N N . GLN A 1 336 ? 30.016 -20.453 -6.996 1 95.44 336 GLN A N 1
ATOM 2677 C CA . GLN A 1 336 ? 29.812 -19 -7.02 1 95.44 336 GLN A CA 1
ATOM 2678 C C . GLN A 1 336 ? 30.359 -18.359 -5.746 1 95.44 336 GLN A C 1
ATOM 2680 O O . GLN A 1 336 ? 30.953 -17.281 -5.797 1 95.44 336 GLN A O 1
ATOM 2685 N N . MET A 1 337 ? 30.172 -18.938 -4.648 1 96.38 337 MET A N 1
ATOM 2686 C CA . MET A 1 337 ? 30.641 -18.406 -3.367 1 96.38 337 MET A CA 1
ATOM 2687 C C . MET A 1 337 ? 32.156 -18.328 -3.334 1 96.38 337 MET A C 1
ATOM 2689 O O . MET A 1 337 ? 32.719 -17.375 -2.785 1 96.38 337 MET A O 1
ATOM 2693 N N . GLU A 1 338 ? 32.781 -19.281 -3.896 1 95.75 338 GLU A N 1
ATOM 2694 C CA . GLU A 1 338 ? 34.25 -19.297 -3.943 1 95.75 338 GLU A CA 1
ATOM 2695 C C . GLU A 1 338 ? 34.781 -18.141 -4.789 1 95.75 338 GLU A C 1
ATOM 2697 O O . GLU A 1 338 ? 35.75 -17.5 -4.418 1 95.75 338 GLU A O 1
ATOM 2702 N N . LYS A 1 339 ? 34.156 -17.969 -5.879 1 95.88 339 LYS A N 1
ATOM 2703 C CA . LYS A 1 339 ? 34.531 -16.844 -6.727 1 95.88 339 LYS A CA 1
ATOM 2704 C C . LYS A 1 339 ? 34.375 -15.516 -5.98 1 95.88 339 LYS A C 1
ATOM 2706 O O . LYS A 1 339 ? 35.219 -14.641 -6.086 1 95.88 339 LYS A O 1
ATOM 2711 N N . ASP A 1 340 ? 33.312 -15.414 -5.266 1 95.88 340 ASP A N 1
ATOM 2712 C CA . ASP A 1 340 ? 33.031 -14.18 -4.547 1 95.88 340 ASP A CA 1
ATOM 2713 C C . ASP A 1 340 ? 33.969 -13.992 -3.375 1 95.88 340 ASP A C 1
ATOM 2715 O O . ASP A 1 340 ? 34.438 -12.875 -3.107 1 95.88 340 ASP A O 1
ATOM 2719 N N . LYS A 1 341 ? 34.25 -15.008 -2.711 1 94.94 341 LYS A N 1
ATOM 2720 C CA . LYS A 1 341 ? 35.219 -14.953 -1.618 1 94.94 341 LYS A CA 1
ATOM 2721 C C . LYS A 1 341 ? 36.594 -14.516 -2.121 1 94.94 341 LYS A C 1
ATOM 2723 O O . LYS A 1 341 ? 37.312 -13.758 -1.446 1 94.94 341 LYS A O 1
ATOM 2728 N N . ALA A 1 342 ? 36.938 -14.961 -3.252 1 95.25 342 ALA A N 1
ATOM 2729 C CA . ALA A 1 342 ? 38.219 -14.602 -3.861 1 95.25 342 ALA A CA 1
ATOM 2730 C C . ALA A 1 342 ? 38.281 -13.109 -4.176 1 95.25 342 ALA A C 1
ATOM 2732 O O . ALA A 1 342 ? 39.344 -12.516 -4.203 1 95.25 342 ALA A O 1
ATOM 2733 N N . ARG A 1 343 ? 37.156 -12.57 -4.352 1 94.88 343 ARG A N 1
ATOM 2734 C CA . ARG A 1 343 ? 37.062 -11.148 -4.668 1 94.88 343 ARG A CA 1
ATOM 2735 C C . ARG A 1 343 ? 36.906 -10.312 -3.398 1 94.88 343 ARG A C 1
ATOM 2737 O O . ARG A 1 343 ? 36.719 -9.094 -3.467 1 94.88 343 ARG A O 1
ATOM 2744 N N . GLY A 1 344 ? 36.875 -11.039 -2.275 1 92.69 344 GLY A N 1
ATOM 2745 C CA . GLY A 1 344 ? 36.812 -10.344 -1.001 1 92.69 344 GLY A CA 1
ATOM 2746 C C . GLY A 1 344 ? 35.375 -10.07 -0.541 1 92.69 344 GLY A C 1
ATOM 2747 O O . GLY A 1 344 ? 35.156 -9.289 0.388 1 92.69 344 GLY A O 1
ATOM 2748 N N . LEU A 1 345 ? 34.469 -10.656 -1.206 1 95.81 345 LEU A N 1
ATOM 2749 C CA . LEU A 1 345 ? 33.062 -10.469 -0.832 1 95.81 345 LEU A CA 1
ATOM 2750 C C . LEU A 1 345 ? 32.688 -11.414 0.301 1 95.81 345 LEU A C 1
ATOM 2752 O O . LEU A 1 345 ? 33.344 -12.438 0.517 1 95.81 345 LEU A O 1
ATOM 2756 N N . ILE A 1 346 ? 31.672 -11.031 1.043 1 95.56 346 ILE A N 1
ATOM 2757 C CA . ILE A 1 346 ? 31.266 -11.773 2.234 1 95.56 346 ILE A CA 1
ATOM 2758 C C . ILE A 1 346 ? 29.891 -12.383 2.023 1 95.56 346 ILE A C 1
ATOM 2760 O O . ILE A 1 346 ? 28.891 -11.656 1.941 1 95.56 346 ILE A O 1
ATOM 2764 N N . PRO A 1 347 ? 29.797 -13.727 1.969 1 96.62 347 PRO A N 1
ATOM 2765 C CA . PRO A 1 347 ? 28.469 -14.344 1.912 1 96.62 347 PRO A CA 1
ATOM 2766 C C . PRO A 1 347 ? 27.609 -14.008 3.127 1 96.62 347 PRO A C 1
ATOM 2768 O O . PRO A 1 347 ? 28.047 -14.203 4.266 1 96.62 347 PRO A O 1
ATOM 2771 N N . LEU A 1 348 ? 26.344 -13.547 2.9 1 97.06 348 LEU A N 1
ATOM 2772 C CA . LEU A 1 348 ? 25.516 -13.039 3.99 1 97.06 348 LEU A CA 1
ATOM 2773 C C . LEU A 1 348 ? 24.266 -13.906 4.172 1 97.06 348 LEU A C 1
ATOM 2775 O O . LEU A 1 348 ? 23.953 -14.312 5.289 1 97.06 348 LEU A O 1
ATOM 2779 N N . VAL A 1 349 ? 23.5 -14.07 3.111 1 98.31 349 VAL A N 1
ATOM 2780 C CA . VAL A 1 349 ? 22.219 -14.773 3.162 1 98.31 349 VAL A CA 1
ATOM 2781 C C . VAL A 1 349 ? 22.078 -15.672 1.94 1 98.31 349 VAL A C 1
ATOM 2783 O O . VAL A 1 349 ? 22.5 -15.312 0.838 1 98.31 349 VAL A O 1
ATOM 2786 N N . ILE A 1 350 ? 21.578 -16.844 2.104 1 98.38 350 ILE A N 1
ATOM 2787 C CA . ILE A 1 350 ? 21.094 -17.719 1.036 1 98.38 350 ILE A CA 1
ATOM 2788 C C . ILE A 1 350 ? 19.578 -17.734 1.021 1 98.38 350 ILE A C 1
ATOM 2790 O O . ILE A 1 350 ? 18.938 -18.062 2.029 1 98.38 350 ILE A O 1
ATOM 2794 N N . VAL A 1 351 ? 18.953 -17.344 -0.075 1 98.5 351 VAL A N 1
ATOM 2795 C CA . VAL A 1 351 ? 17.5 -17.438 -0.25 1 98.5 351 VAL A CA 1
ATOM 2796 C C . VAL A 1 351 ? 17.172 -18.594 -1.179 1 98.5 351 VAL A C 1
ATOM 2798 O O . VAL A 1 351 ? 17.469 -18.547 -2.373 1 98.5 351 VAL A O 1
ATOM 2801 N N . ALA A 1 352 ? 16.625 -19.641 -0.669 1 97.25 352 ALA A N 1
ATOM 2802 C CA . ALA A 1 352 ? 16.172 -20.797 -1.434 1 97.25 352 ALA A CA 1
ATOM 2803 C C . ALA A 1 352 ? 14.695 -20.672 -1.797 1 97.25 352 ALA A C 1
ATOM 2805 O O . ALA A 1 352 ? 13.914 -20.062 -1.056 1 97.25 352 ALA A O 1
ATOM 2806 N N . ASN A 1 353 ? 14.305 -21.297 -2.895 1 96.12 353 ASN A N 1
ATOM 2807 C CA . ASN A 1 353 ? 12.922 -21.219 -3.348 1 96.12 353 ASN A CA 1
ATOM 2808 C C . ASN A 1 353 ? 12.188 -22.547 -3.119 1 96.12 353 ASN A C 1
ATOM 2810 O O . ASN A 1 353 ? 12.75 -23.625 -3.324 1 96.12 353 ASN A O 1
ATOM 2814 N N . TYR A 1 354 ? 11.078 -22.547 -2.617 1 95.31 354 TYR A N 1
ATOM 2815 C CA . TYR A 1 354 ? 10.031 -23.562 -2.674 1 95.31 354 TYR A CA 1
ATOM 2816 C C . TYR A 1 354 ? 8.875 -23.109 -3.564 1 95.31 354 TYR A C 1
ATOM 2818 O O . TYR A 1 354 ? 7.898 -22.531 -3.08 1 95.31 354 TYR A O 1
ATOM 2826 N N . GLY A 1 355 ? 8.953 -23.484 -4.836 1 93.94 355 GLY A N 1
ATOM 2827 C CA . GLY A 1 355 ? 8.125 -22.844 -5.855 1 93.94 355 GLY A CA 1
ATOM 2828 C C . GLY A 1 355 ? 8.68 -21.516 -6.328 1 93.94 355 GLY A C 1
ATOM 2829 O O . GLY A 1 355 ? 8.266 -20.469 -5.84 1 93.94 355 GLY A O 1
ATOM 2830 N N . SER A 1 356 ? 9.57 -21.531 -7.285 1 92.5 356 SER A N 1
ATOM 2831 C CA . SER A 1 356 ? 10.219 -20.328 -7.789 1 92.5 356 SER A CA 1
ATOM 2832 C C . SER A 1 356 ? 9.258 -19.469 -8.602 1 92.5 356 SER A C 1
ATOM 2834 O O . SER A 1 356 ? 8.117 -19.875 -8.844 1 92.5 356 SER A O 1
ATOM 2836 N N . ALA A 1 357 ? 9.648 -18.328 -9 1 90 357 ALA A N 1
ATOM 2837 C CA . ALA A 1 357 ? 8.781 -17.281 -9.531 1 90 357 ALA A CA 1
ATOM 2838 C C . ALA A 1 357 ? 8.258 -17.641 -10.914 1 90 357 ALA A C 1
ATOM 2840 O O . ALA A 1 357 ? 7.066 -17.516 -11.195 1 90 357 ALA A O 1
ATOM 2841 N N . ASN A 1 358 ? 9.086 -18.172 -11.727 1 88.81 358 ASN A N 1
ATOM 2842 C CA . ASN A 1 358 ? 8.703 -18.359 -13.125 1 88.81 358 ASN A CA 1
ATOM 2843 C C . ASN A 1 358 ? 8.195 -19.781 -13.375 1 88.81 358 ASN A C 1
ATOM 2845 O O . ASN A 1 358 ? 7.164 -19.969 -14.023 1 88.81 358 ASN A O 1
ATOM 2849 N N . VAL A 1 359 ? 8.922 -20.797 -12.836 1 90.69 359 VAL A N 1
ATOM 2850 C CA . VAL A 1 359 ? 8.602 -22.156 -13.258 1 90.69 359 VAL A CA 1
ATOM 2851 C C . VAL A 1 359 ? 8.203 -23 -12.047 1 90.69 359 VAL A C 1
ATOM 2853 O O . VAL A 1 359 ? 8.008 -24.203 -12.164 1 90.69 359 VAL A O 1
ATOM 2856 N N . ALA A 1 360 ? 8.078 -22.375 -10.891 1 92.25 360 ALA A N 1
ATOM 2857 C CA . ALA A 1 360 ? 7.648 -23.031 -9.656 1 92.25 360 ALA A CA 1
ATOM 2858 C C . ALA A 1 360 ? 8.586 -24.172 -9.297 1 92.25 360 ALA A C 1
ATOM 2860 O O . ALA A 1 360 ? 8.125 -25.25 -8.906 1 92.25 360 ALA A O 1
ATOM 2861 N N . ALA A 1 361 ? 9.875 -23.969 -9.469 1 91.75 361 ALA A N 1
ATOM 2862 C CA . ALA A 1 361 ? 10.875 -24.969 -9.133 1 91.75 361 ALA A CA 1
ATOM 2863 C C . ALA A 1 361 ? 11.188 -24.953 -7.637 1 91.75 361 ALA A C 1
ATOM 2865 O O . ALA A 1 361 ? 11.07 -23.922 -6.98 1 91.75 361 ALA A O 1
ATOM 2866 N N . ASN A 1 362 ? 11.539 -26.125 -7.078 1 92.25 362 ASN A N 1
ATOM 2867 C CA . ASN A 1 362 ? 12.102 -26.25 -5.734 1 92.25 362 ASN A CA 1
ATOM 2868 C C . ASN A 1 362 ? 13.617 -26.375 -5.773 1 92.25 362 ASN A C 1
ATOM 2870 O O . ASN A 1 362 ? 14.148 -27.281 -6.426 1 92.25 362 ASN A O 1
ATOM 2874 N N . ASP A 1 363 ? 14.305 -25.484 -5.059 1 93.31 363 ASP A N 1
ATOM 2875 C CA . ASP A 1 363 ? 15.75 -25.609 -4.965 1 93.31 363 ASP A CA 1
ATOM 2876 C C . ASP A 1 363 ? 16.141 -26.859 -4.156 1 93.31 363 ASP A C 1
ATOM 2878 O O . ASP A 1 363 ? 15.281 -27.5 -3.559 1 93.31 363 ASP A O 1
ATOM 2882 N N . GLU A 1 364 ? 17.453 -27.266 -4.301 1 91.94 364 GLU A N 1
ATOM 2883 C CA . GLU A 1 364 ? 17.953 -28.391 -3.52 1 91.94 364 GLU A CA 1
ATOM 2884 C C . GLU A 1 364 ? 18.203 -28 -2.07 1 91.94 364 GLU A C 1
ATOM 2886 O O . GLU A 1 364 ? 19.344 -27.969 -1.622 1 91.94 364 GLU A O 1
ATOM 2891 N N . ILE A 1 365 ? 17.172 -27.844 -1.331 1 93.75 365 ILE A N 1
ATOM 2892 C CA . ILE A 1 365 ? 17.172 -27.156 -0.045 1 93.75 365 ILE A CA 1
ATOM 2893 C C . ILE A 1 365 ? 18.016 -27.953 0.958 1 93.75 365 ILE A C 1
ATOM 2895 O O . ILE A 1 365 ? 18.766 -27.359 1.741 1 93.75 365 ILE A O 1
ATOM 2899 N N . TRP A 1 366 ? 18 -29.297 0.905 1 93.12 366 TRP A N 1
ATOM 2900 C CA . TRP A 1 366 ? 18.75 -30.109 1.854 1 93.12 366 TRP A CA 1
ATOM 2901 C C . TRP A 1 366 ? 20.25 -29.875 1.703 1 93.12 366 TRP A C 1
ATOM 2903 O O . TRP A 1 366 ? 20.984 -29.797 2.697 1 93.12 366 TRP A O 1
ATOM 2913 N N . ASP A 1 367 ? 20.641 -29.781 0.531 1 94.56 367 ASP A N 1
ATOM 2914 C CA . ASP A 1 367 ? 22.062 -29.562 0.277 1 94.56 367 ASP A CA 1
ATOM 2915 C C . ASP A 1 367 ? 22.453 -28.141 0.64 1 94.56 367 ASP A C 1
ATOM 2917 O O . ASP A 1 367 ? 23.594 -27.891 1.069 1 94.56 367 ASP A O 1
ATOM 2921 N N . LEU A 1 368 ? 21.562 -27.25 0.45 1 96.06 368 LEU A N 1
ATOM 2922 C CA . LEU A 1 368 ? 21.844 -25.859 0.802 1 96.06 368 LEU A CA 1
ATOM 2923 C C . LEU A 1 368 ? 21.953 -25.688 2.312 1 96.06 368 LEU A C 1
ATOM 2925 O O . LEU A 1 368 ? 22.719 -24.859 2.791 1 96.06 368 LEU A O 1
ATOM 2929 N N . VAL A 1 369 ? 21.188 -26.453 3.059 1 95.81 369 VAL A N 1
ATOM 2930 C CA . VAL A 1 369 ? 21.266 -26.453 4.516 1 95.81 369 VAL A CA 1
ATOM 2931 C C . VAL A 1 369 ? 22.688 -26.781 4.961 1 95.81 369 VAL A C 1
ATOM 2933 O O . VAL A 1 369 ? 23.234 -26.156 5.875 1 95.81 369 VAL A O 1
ATOM 2936 N N . LYS A 1 370 ? 23.281 -27.75 4.309 1 95.12 370 LYS A N 1
ATOM 2937 C CA . LYS A 1 370 ? 24.641 -28.156 4.641 1 95.12 370 LYS A CA 1
ATOM 2938 C C . LYS A 1 370 ? 25.625 -27 4.453 1 95.12 370 LYS A C 1
ATOM 2940 O O . LYS A 1 370 ? 26.5 -26.781 5.289 1 95.12 370 LYS A O 1
ATOM 2945 N N . ILE A 1 371 ? 25.453 -26.328 3.396 1 95.94 371 ILE A N 1
ATOM 2946 C CA . ILE A 1 371 ? 26.312 -25.188 3.119 1 95.94 371 ILE A CA 1
ATOM 2947 C C . ILE A 1 371 ? 26.094 -24.109 4.176 1 95.94 371 ILE A C 1
ATOM 2949 O O . ILE A 1 371 ? 27.062 -23.547 4.711 1 95.94 371 ILE A O 1
ATOM 2953 N N . SER A 1 372 ? 24.828 -23.781 4.426 1 95.81 372 SER A N 1
ATOM 2954 C CA . SER A 1 372 ? 24.469 -22.766 5.406 1 95.81 372 SER A CA 1
ATOM 2955 C C . SER A 1 372 ? 25.094 -23.062 6.766 1 95.81 372 SER A C 1
ATOM 2957 O O . SER A 1 372 ? 25.672 -22.172 7.398 1 95.81 372 SER A O 1
ATOM 2959 N N . ARG A 1 373 ? 25.094 -24.297 7.176 1 92.94 373 ARG A N 1
ATOM 2960 C CA . ARG A 1 373 ? 25.625 -24.703 8.469 1 92.94 373 ARG A CA 1
ATOM 2961 C C . ARG A 1 373 ? 27.156 -24.625 8.477 1 92.94 373 ARG A C 1
ATOM 2963 O O . ARG A 1 373 ? 27.75 -24.094 9.422 1 92.94 373 ARG A O 1
ATOM 2970 N N . LYS A 1 374 ? 27.734 -25.141 7.488 1 92.5 374 LYS A N 1
ATOM 2971 C CA . LYS A 1 374 ? 29.188 -25.188 7.406 1 92.5 374 LYS A CA 1
ATOM 2972 C C . LYS A 1 374 ? 29.797 -23.781 7.352 1 92.5 374 LYS A C 1
ATOM 2974 O O . LYS A 1 374 ? 30.828 -23.516 7.973 1 92.5 374 LYS A O 1
ATOM 2979 N N . LYS A 1 375 ? 29.156 -22.953 6.66 1 92.5 375 LYS A N 1
ATOM 2980 C CA . LYS A 1 375 ? 29.734 -21.625 6.422 1 92.5 375 LYS A CA 1
ATOM 2981 C C . LYS A 1 375 ? 29.094 -20.578 7.332 1 92.5 375 LYS A C 1
ATOM 2983 O O . LYS A 1 375 ? 29.453 -19.406 7.289 1 92.5 375 LYS A O 1
ATOM 2988 N N . LYS A 1 376 ? 28.078 -20.984 8.094 1 90.5 376 LYS A N 1
ATOM 2989 C CA . LYS A 1 376 ? 27.391 -20.109 9.055 1 90.5 376 LYS A CA 1
ATOM 2990 C C . LYS A 1 376 ? 26.719 -18.938 8.352 1 90.5 376 LYS A C 1
ATOM 2992 O O . LYS A 1 376 ? 26.953 -17.781 8.719 1 90.5 376 LYS A O 1
ATOM 2997 N N . ILE A 1 377 ? 26 -19.25 7.348 1 95.25 377 ILE A N 1
ATOM 2998 C CA . ILE A 1 377 ? 25.266 -18.266 6.562 1 95.25 377 ILE A CA 1
ATOM 2999 C C . ILE A 1 377 ? 23.766 -18.438 6.809 1 95.25 377 ILE A C 1
ATOM 3001 O O . ILE A 1 377 ? 23.266 -19.547 6.887 1 95.25 377 ILE A O 1
ATOM 3005 N N . TRP A 1 378 ? 23.078 -17.312 6.977 1 96.81 378 TRP A N 1
ATOM 3006 C CA . TRP A 1 378 ? 21.625 -17.344 7.168 1 96.81 378 TRP A CA 1
ATOM 3007 C C . TRP A 1 378 ? 20.938 -17.953 5.961 1 96.81 378 TRP A C 1
ATOM 3009 O O . TRP A 1 378 ? 21.219 -17.594 4.816 1 96.81 378 TRP A O 1
ATOM 3019 N N . LEU A 1 379 ? 20.094 -18.938 6.184 1 97.75 379 LEU A N 1
ATOM 3020 C CA . LEU A 1 379 ? 19.328 -19.594 5.129 1 97.75 379 LEU A CA 1
ATOM 3021 C C . LEU A 1 379 ? 17.844 -19.281 5.258 1 97.75 379 LEU A C 1
ATOM 3023 O O . LEU A 1 379 ? 17.219 -19.625 6.266 1 97.75 379 LEU A O 1
ATOM 3027 N N . HIS A 1 380 ? 17.25 -18.625 4.27 1 98.19 380 HIS A N 1
ATOM 3028 C CA . HIS A 1 380 ? 15.836 -18.281 4.203 1 98.19 380 HIS A CA 1
ATOM 3029 C C . HIS A 1 380 ? 15.133 -19.047 3.09 1 98.19 380 HIS A C 1
ATOM 3031 O O . HIS A 1 380 ? 15.68 -19.203 1.996 1 98.19 380 HIS A O 1
ATOM 3037 N N . LEU A 1 381 ? 14.016 -19.562 3.375 1 98 381 LEU A N 1
ATOM 3038 C CA . LEU A 1 381 ? 13.195 -20.234 2.369 1 98 381 LEU A CA 1
ATOM 3039 C C . LEU A 1 381 ? 12.078 -19.328 1.884 1 98 381 LEU A C 1
ATOM 3041 O O . LEU A 1 381 ? 11.195 -18.953 2.658 1 98 381 LEU A O 1
ATOM 3045 N N . ASP A 1 382 ? 12.141 -18.922 0.606 1 97.88 382 ASP A N 1
ATOM 3046 C CA . ASP A 1 382 ? 11.047 -18.219 -0.051 1 97.88 382 ASP A CA 1
ATOM 3047 C C . ASP A 1 382 ? 9.969 -19.188 -0.519 1 97.88 382 ASP A C 1
ATOM 3049 O O . ASP A 1 382 ? 10.094 -19.797 -1.581 1 97.88 382 ASP A O 1
ATOM 3053 N N . ALA A 1 383 ? 8.969 -19.312 0.241 1 97.12 383 ALA A N 1
ATOM 3054 C CA . ALA A 1 383 ? 7.809 -20.141 -0.08 1 97.12 383 ALA A CA 1
ATOM 3055 C C . ALA A 1 383 ? 6.559 -19.297 -0.287 1 97.12 383 ALA A C 1
ATOM 3057 O O . ALA A 1 383 ? 5.469 -19.656 0.146 1 97.12 383 ALA A O 1
ATOM 3058 N N . THR A 1 384 ? 6.688 -18.172 -0.945 1 95.25 384 THR A N 1
ATOM 3059 C CA . THR A 1 384 ? 5.66 -17.156 -1.111 1 95.25 384 THR A CA 1
ATOM 3060 C C . THR A 1 384 ? 4.352 -17.781 -1.586 1 95.25 384 THR A C 1
ATOM 3062 O O . THR A 1 384 ? 3.299 -17.547 -0.986 1 95.25 384 THR A O 1
ATOM 3065 N N . TYR A 1 385 ? 4.27 -18.547 -2.564 1 91.31 385 TYR A N 1
ATOM 3066 C CA . TYR A 1 385 ? 3.006 -19.094 -3.047 1 91.31 385 TYR A CA 1
ATOM 3067 C C . TYR A 1 385 ? 2.869 -20.562 -2.682 1 91.31 385 TYR A C 1
ATOM 3069 O O . TYR A 1 385 ? 1.889 -20.969 -2.051 1 91.31 385 TYR A O 1
ATOM 3077 N N . ALA A 1 386 ? 3.928 -21.422 -2.887 1 94.81 386 ALA A N 1
ATOM 3078 C CA . ALA A 1 386 ? 3.807 -22.859 -2.736 1 94.81 386 ALA A CA 1
ATOM 3079 C C . ALA A 1 386 ? 3.717 -23.266 -1.265 1 94.81 386 ALA A C 1
ATOM 3081 O O . ALA A 1 386 ? 3.205 -24.328 -0.932 1 94.81 386 ALA A O 1
ATOM 3082 N N . GLY A 1 387 ? 4.238 -22.422 -0.368 1 96 387 GLY A N 1
ATOM 3083 C CA . GLY A 1 387 ? 4.145 -22.719 1.054 1 96 387 GLY A CA 1
ATOM 3084 C C . GLY A 1 387 ? 2.715 -22.781 1.555 1 96 387 GLY A C 1
ATOM 3085 O O . GLY A 1 387 ? 2.439 -23.406 2.586 1 96 387 GLY A O 1
ATOM 3086 N N . CYS A 1 388 ? 1.807 -22.125 0.86 1 95.88 388 CYS A N 1
ATOM 3087 C CA . CYS A 1 388 ? 0.399 -22.156 1.241 1 95.88 388 CYS A CA 1
ATOM 3088 C C . CYS A 1 388 ? -0.152 -23.578 1.21 1 95.88 388 CYS A C 1
ATOM 3090 O O . CYS A 1 388 ? -1.133 -23.875 1.891 1 95.88 388 CYS A O 1
ATOM 3092 N N . GLU A 1 389 ? 0.496 -24.484 0.504 1 95.5 389 GLU A N 1
ATOM 3093 C CA . GLU A 1 389 ? 0.07 -25.875 0.367 1 95.5 389 GLU A CA 1
ATOM 3094 C C . GLU A 1 389 ? 0.225 -26.641 1.683 1 95.5 389 GLU A C 1
ATOM 3096 O O . GLU A 1 389 ? -0.37 -27.703 1.867 1 95.5 389 GLU A O 1
ATOM 3101 N N . TRP A 1 390 ? 1.002 -26.094 2.586 1 96.44 390 TRP A N 1
ATOM 3102 C CA . TRP A 1 390 ? 1.292 -26.797 3.828 1 96.44 390 TRP A CA 1
ATOM 3103 C C . TRP A 1 390 ? 0.062 -26.844 4.73 1 96.44 390 TRP A C 1
ATOM 3105 O O . TRP A 1 390 ? 0.047 -27.547 5.738 1 96.44 390 TRP A O 1
ATOM 3115 N N . LEU A 1 391 ? -0.962 -26.078 4.32 1 95.62 391 LEU A N 1
ATOM 3116 C CA . LEU A 1 391 ? -2.236 -26.203 5.02 1 95.62 391 LEU A CA 1
ATOM 3117 C C . LEU A 1 391 ? -2.764 -27.641 4.91 1 95.62 391 LEU A C 1
ATOM 3119 O O . LEU A 1 391 ? -3.541 -28.078 5.758 1 95.62 391 LEU A O 1
ATOM 3123 N N . ASP A 1 392 ? -2.459 -28.281 3.824 1 93.88 392 ASP A N 1
ATOM 3124 C CA . ASP A 1 392 ? -2.812 -29.672 3.619 1 93.88 392 ASP A CA 1
ATOM 3125 C C . ASP A 1 392 ? -1.732 -30.609 4.172 1 93.88 392 ASP A C 1
ATOM 3127 O O . ASP A 1 392 ? -0.578 -30.547 3.742 1 93.88 392 ASP A O 1
ATOM 3131 N N . SER A 1 393 ? -2.08 -31.469 4.977 1 91.69 393 SER A N 1
ATOM 3132 C CA . SER A 1 393 ? -1.129 -32.375 5.633 1 91.69 393 SER A CA 1
ATOM 3133 C C . SER A 1 393 ? -0.42 -33.25 4.625 1 91.69 393 SER A C 1
ATOM 3135 O O . SER A 1 393 ? 0.725 -33.656 4.84 1 91.69 393 SER A O 1
ATOM 3137 N N . ASN A 1 394 ? -1.027 -33.531 3.531 1 89 394 ASN A N 1
ATOM 3138 C CA . ASN A 1 394 ? -0.428 -34.375 2.506 1 89 394 ASN A CA 1
ATOM 3139 C C . ASN A 1 394 ? 0.758 -33.688 1.834 1 89 394 ASN A C 1
ATOM 3141 O O . ASN A 1 394 ? 1.594 -34.375 1.214 1 89 394 ASN A O 1
ATOM 3145 N N . CYS A 1 395 ? 0.817 -32.406 1.975 1 89.12 395 CYS A N 1
ATOM 3146 C CA . CYS A 1 395 ? 1.881 -31.641 1.326 1 89.12 395 CYS A CA 1
ATOM 3147 C C . CYS A 1 395 ? 3.025 -31.375 2.295 1 89.12 395 CYS A C 1
ATOM 3149 O O . CYS A 1 395 ? 3.967 -30.641 1.963 1 89.12 395 CYS A O 1
ATOM 3151 N N . ARG A 1 396 ? 2.955 -31.938 3.422 1 87.94 396 ARG A N 1
ATOM 3152 C CA . ARG A 1 396 ? 3.928 -31.609 4.457 1 87.94 396 ARG A CA 1
ATOM 3153 C C . ARG A 1 396 ? 5.031 -32.656 4.535 1 87.94 396 ARG A C 1
ATOM 3155 O O . ARG A 1 396 ? 6.043 -32.438 5.207 1 87.94 396 ARG A O 1
ATOM 3162 N N . ASN A 1 397 ? 4.828 -33.688 3.846 1 79.19 397 ASN A N 1
ATOM 3163 C CA . ASN A 1 397 ? 5.805 -34.75 3.98 1 79.19 397 ASN A CA 1
ATOM 3164 C C . ASN A 1 397 ? 7.211 -34.281 3.619 1 79.19 397 ASN A C 1
ATOM 3166 O O . ASN A 1 397 ? 7.414 -33.656 2.572 1 79.19 397 ASN A O 1
ATOM 3170 N N . ASN A 1 398 ? 8.148 -34.438 4.426 1 79.94 398 ASN A N 1
ATOM 3171 C CA . ASN A 1 398 ? 9.578 -34.188 4.305 1 79.94 398 ASN A CA 1
ATOM 3172 C C . ASN A 1 398 ? 9.883 -32.688 4.395 1 79.94 398 ASN A C 1
ATOM 3174 O O . ASN A 1 398 ? 11 -32.281 4.723 1 79.94 398 ASN A O 1
ATOM 3178 N N . ILE A 1 399 ? 8.852 -31.891 4.117 1 84.62 399 ILE A N 1
ATOM 3179 C CA . ILE A 1 399 ? 9.117 -30.453 4.105 1 84.62 399 ILE A CA 1
ATOM 3180 C C . ILE A 1 399 ? 9.18 -29.922 5.535 1 84.62 399 ILE A C 1
ATOM 3182 O O . ILE A 1 399 ? 9.961 -29.016 5.836 1 84.62 399 ILE A O 1
ATOM 3186 N N . HIS A 1 400 ? 8.43 -30.5 6.367 1 85.12 400 HIS A N 1
ATOM 3187 C CA . HIS A 1 400 ? 8.398 -30.031 7.746 1 85.12 400 HIS A CA 1
ATOM 3188 C C . HIS A 1 400 ? 9.734 -30.25 8.438 1 85.12 400 HIS A C 1
ATOM 3190 O O . HIS A 1 400 ? 10.188 -29.406 9.203 1 85.12 400 HIS A O 1
ATOM 3196 N N . VAL A 1 401 ? 10.312 -31.344 8.133 1 89.94 401 VAL A N 1
ATOM 3197 C CA . VAL A 1 401 ? 11.633 -31.625 8.688 1 89.94 401 VAL A CA 1
ATOM 3198 C C . VAL A 1 401 ? 12.648 -30.641 8.102 1 89.94 401 VAL A C 1
ATOM 3200 O O . VAL A 1 401 ? 13.562 -30.203 8.805 1 89.94 401 VAL A O 1
ATOM 3203 N N . LEU A 1 402 ? 12.43 -30.391 6.914 1 92.62 402 LEU A N 1
ATOM 3204 C CA . LEU A 1 402 ? 13.32 -29.453 6.227 1 92.62 402 LEU A CA 1
ATOM 3205 C C . LEU A 1 402 ? 13.219 -28.062 6.828 1 92.62 402 LEU A C 1
ATOM 3207 O O . LEU A 1 402 ? 14.227 -27.375 6.988 1 92.62 402 LEU A O 1
ATOM 3211 N N . ILE A 1 403 ? 12 -27.594 7.203 1 94.81 403 ILE A N 1
ATOM 3212 C CA . ILE A 1 403 ? 11.758 -26.266 7.738 1 94.81 403 ILE A CA 1
ATOM 3213 C C . ILE A 1 403 ? 12.484 -26.094 9.07 1 94.81 403 ILE A C 1
ATOM 3215 O O . ILE A 1 403 ? 12.992 -25.016 9.375 1 94.81 403 ILE A O 1
ATOM 3219 N N . SER A 1 404 ? 12.617 -27.172 9.797 1 94.62 404 SER A N 1
ATOM 3220 C CA . SER A 1 404 ? 13.289 -27.125 11.094 1 94.62 404 SER A CA 1
ATOM 3221 C C . SER A 1 404 ? 14.766 -26.75 10.938 1 94.62 404 SER A C 1
ATOM 3223 O O . SER A 1 404 ? 15.391 -26.281 11.883 1 94.62 404 SER A O 1
ATOM 3225 N N . GLU A 1 405 ? 15.297 -27.016 9.75 1 95.38 405 GLU A N 1
ATOM 3226 C CA . GLU A 1 405 ? 16.719 -26.797 9.508 1 95.38 405 GLU A CA 1
ATOM 3227 C C . GLU A 1 405 ? 16.969 -25.391 8.977 1 95.38 405 GLU A C 1
ATOM 3229 O O . GLU A 1 405 ? 18.125 -24.969 8.852 1 95.38 405 GLU A O 1
ATOM 3234 N N . LEU A 1 406 ? 15.961 -24.641 8.719 1 96.62 406 LEU A N 1
ATOM 3235 C CA . LEU A 1 406 ? 16.062 -23.312 8.141 1 96.62 406 LEU A CA 1
ATOM 3236 C C . LEU A 1 406 ? 16.078 -22.234 9.234 1 96.62 406 LEU A C 1
ATOM 3238 O O . LEU A 1 406 ? 15.656 -22.5 10.367 1 96.62 406 LEU A O 1
ATOM 3242 N N . HIS A 1 407 ? 16.562 -21.062 8.906 1 97.12 407 HIS A N 1
ATOM 3243 C CA . HIS A 1 407 ? 16.562 -19.969 9.859 1 97.12 407 HIS A CA 1
ATOM 3244 C C . HIS A 1 407 ? 15.258 -19.172 9.781 1 97.12 407 HIS A C 1
ATOM 3246 O O . HIS A 1 407 ? 14.836 -18.562 10.758 1 97.12 407 HIS A O 1
ATOM 3252 N N . SER A 1 408 ? 14.68 -19.078 8.625 1 97.25 408 SER A N 1
ATOM 3253 C CA . SER A 1 408 ? 13.406 -18.391 8.43 1 97.25 408 SER A CA 1
ATOM 3254 C C . SER A 1 408 ? 12.703 -18.891 7.164 1 97.25 408 SER A C 1
ATOM 3256 O O . SER A 1 408 ? 13.344 -19.438 6.266 1 97.25 408 SER A O 1
ATOM 3258 N N . VAL A 1 409 ? 11.43 -18.797 7.082 1 97.88 409 VAL A N 1
ATOM 3259 C CA . VAL A 1 409 ? 10.586 -19.141 5.945 1 97.88 409 VAL A CA 1
ATOM 3260 C C . VAL A 1 409 ? 9.398 -18.172 5.875 1 97.88 409 VAL A C 1
ATOM 3262 O O . VAL A 1 409 ? 8.93 -17.688 6.902 1 97.88 409 VAL A O 1
ATOM 3265 N N . HIS A 1 410 ? 8.922 -17.812 4.656 1 97.31 410 HIS A N 1
ATOM 3266 C CA . HIS A 1 410 ? 7.738 -16.953 4.609 1 97.31 410 HIS A CA 1
ATOM 3267 C C . HIS A 1 410 ? 6.766 -17.422 3.533 1 97.31 410 HIS A C 1
ATOM 3269 O O . HIS A 1 410 ? 7.148 -18.156 2.619 1 97.31 410 HIS A O 1
ATOM 3275 N N . ILE A 1 411 ? 5.5 -17.094 3.707 1 96.81 411 ILE A N 1
ATOM 3276 C CA . ILE A 1 411 ? 4.453 -17.281 2.709 1 96.81 411 ILE A CA 1
ATOM 3277 C C . ILE A 1 411 ? 3.727 -15.961 2.475 1 96.81 411 ILE A C 1
ATOM 3279 O O . ILE A 1 411 ? 3.785 -15.055 3.312 1 96.81 411 ILE A O 1
ATOM 3283 N N . ALA A 1 412 ? 3.092 -15.828 1.338 1 94.19 412 ALA A N 1
ATOM 3284 C CA . ALA A 1 412 ? 2.162 -14.734 1.05 1 94.19 412 ALA A CA 1
ATOM 3285 C C . ALA A 1 412 ? 0.728 -15.25 0.959 1 94.19 412 ALA A C 1
ATOM 3287 O O . ALA A 1 412 ? 0.406 -16.062 0.094 1 94.19 412 ALA A O 1
ATOM 3288 N N . CYS A 1 413 ? -0.139 -14.719 1.716 1 92.81 413 CYS A N 1
ATOM 3289 C CA . CYS A 1 413 ? -1.501 -15.234 1.816 1 92.81 413 CYS A CA 1
ATOM 3290 C C . CYS A 1 413 ? -2.279 -14.969 0.533 1 92.81 413 CYS A C 1
ATOM 3292 O O . CYS A 1 413 ? -3.162 -15.75 0.166 1 92.81 413 CYS A O 1
ATOM 3294 N N . SER A 1 414 ? -2.01 -13.977 -0.167 1 87.5 414 SER A N 1
ATOM 3295 C CA . SER A 1 414 ? -2.744 -13.578 -1.362 1 87.5 414 SER A CA 1
ATOM 3296 C C . SER A 1 414 ? -2.5 -14.555 -2.512 1 87.5 414 SER A C 1
ATOM 3298 O O . SER A 1 414 ? -3.219 -14.531 -3.514 1 87.5 414 SER A O 1
ATOM 3300 N N . SER A 1 415 ? -1.521 -15.328 -2.443 1 89.5 415 SER A N 1
ATOM 3301 C CA . SER A 1 415 ? -1.171 -16.219 -3.551 1 89.5 415 SER A CA 1
ATOM 3302 C C . SER A 1 415 ? -2.225 -17.297 -3.748 1 89.5 415 SER A C 1
ATOM 3304 O O . SER A 1 415 ? -2.719 -17.5 -4.863 1 89.5 415 SER A O 1
ATOM 3306 N N . LEU A 1 416 ? -2.594 -17.969 -2.641 1 93.5 416 LEU A N 1
ATOM 3307 C CA . LEU A 1 416 ? -3.506 -19.094 -2.857 1 93.5 416 LEU A CA 1
ATOM 3308 C C . LEU A 1 416 ? -4.738 -18.969 -1.967 1 93.5 416 LEU A C 1
ATOM 3310 O O . LEU A 1 416 ? -5.742 -19.641 -2.193 1 93.5 416 LEU A O 1
ATOM 3314 N N . PHE A 1 417 ? -4.676 -18.094 -0.931 1 94.81 417 PHE A N 1
ATOM 3315 C CA . PHE A 1 417 ? -5.848 -17.891 -0.087 1 94.81 417 PHE A CA 1
ATOM 3316 C C . PHE A 1 417 ? -6.926 -17.125 -0.838 1 94.81 417 PHE A C 1
ATOM 3318 O O . PHE A 1 417 ? -6.633 -16.406 -1.804 1 94.81 417 PHE A O 1
ATOM 3325 N N . PRO A 1 418 ? -8.195 -17.391 -0.504 1 94.06 418 PRO A N 1
ATOM 3326 C CA . PRO A 1 418 ? -9.234 -16.5 -1.041 1 94.06 418 PRO A CA 1
ATOM 3327 C C . PRO A 1 418 ? -9.164 -15.094 -0.456 1 94.06 418 PRO A C 1
ATOM 3329 O O . PRO A 1 418 ? -10.156 -14.602 0.095 1 94.06 418 PRO A O 1
ATOM 3332 N N . TYR A 1 419 ? -8.047 -14.508 -0.598 1 92.25 419 TYR A N 1
ATOM 3333 C CA . TYR A 1 419 ? -7.656 -13.25 0.02 1 92.25 419 TYR A CA 1
ATOM 3334 C C . TYR A 1 419 ? -6.926 -12.359 -0.978 1 92.25 419 TYR A C 1
ATOM 3336 O O . TYR A 1 419 ? -5.945 -12.781 -1.595 1 92.25 419 TYR A O 1
ATOM 3344 N N . SER A 1 420 ? -7.457 -11.164 -1.159 1 86.94 420 SER A N 1
ATOM 3345 C CA . SER A 1 420 ? -6.852 -10.281 -2.156 1 86.94 420 SER A CA 1
ATOM 3346 C C . SER A 1 420 ? -5.934 -9.258 -1.504 1 86.94 420 SER A C 1
ATOM 3348 O O . SER A 1 420 ? -5.363 -8.406 -2.188 1 86.94 420 SER A O 1
ATOM 3350 N N . GLY A 1 421 ? -5.789 -9.297 -0.195 1 83.38 421 GLY A N 1
ATOM 3351 C CA . GLY A 1 421 ? -4.891 -8.383 0.487 1 83.38 421 GLY A CA 1
ATOM 3352 C C . GLY A 1 421 ? -3.426 -8.734 0.306 1 83.38 421 GLY A C 1
ATOM 3353 O O . GLY A 1 421 ? -3.092 -9.633 -0.475 1 83.38 421 GLY A O 1
ATOM 3354 N N . ARG A 1 422 ? -2.545 -7.996 0.961 1 80.5 422 ARG A N 1
ATOM 3355 C CA . ARG A 1 422 ? -1.109 -8.18 0.772 1 80.5 422 ARG A CA 1
ATOM 3356 C C . ARG A 1 422 ? -0.423 -8.516 2.09 1 80.5 422 ARG A C 1
ATOM 3358 O O . ARG A 1 422 ? 0.278 -7.684 2.666 1 80.5 422 ARG A O 1
ATOM 3365 N N . ILE A 1 423 ? -0.693 -9.562 2.699 1 88.62 423 ILE A N 1
ATOM 3366 C CA . ILE A 1 423 ? -0.06 -9.945 3.955 1 88.62 423 ILE A CA 1
ATOM 3367 C C . ILE A 1 423 ? 0.853 -11.148 3.727 1 88.62 423 ILE A C 1
ATOM 3369 O O . ILE A 1 423 ? 0.445 -12.133 3.113 1 88.62 423 ILE A O 1
ATOM 3373 N N . SER A 1 424 ? 2.061 -10.977 4.098 1 92.25 424 SER A N 1
ATOM 3374 C CA . SER A 1 424 ? 3.023 -12.07 4.168 1 92.25 424 SER A CA 1
ATOM 3375 C C . SER A 1 424 ? 3.34 -12.438 5.613 1 92.25 424 SER A C 1
ATOM 3377 O O . SER A 1 424 ? 3.438 -11.562 6.477 1 92.25 424 SER A O 1
ATOM 3379 N N . VAL A 1 425 ? 3.43 -13.672 5.859 1 95.12 425 VAL A N 1
ATOM 3380 C CA . VAL A 1 425 ? 3.773 -14.156 7.191 1 95.12 425 VAL A CA 1
ATOM 3381 C C . VAL A 1 425 ? 5.141 -14.836 7.156 1 95.12 425 VAL A C 1
ATOM 3383 O O . VAL A 1 425 ? 5.398 -15.68 6.297 1 95.12 425 VAL A O 1
ATOM 3386 N N . VAL A 1 426 ? 6 -14.406 8.055 1 96.5 426 VAL A N 1
ATOM 3387 C CA . VAL A 1 426 ? 7.332 -15 8.164 1 96.5 426 VAL A CA 1
ATOM 3388 C C . VAL A 1 426 ? 7.473 -15.711 9.5 1 96.5 426 VAL A C 1
ATOM 3390 O O . VAL A 1 426 ? 6.984 -15.227 10.523 1 96.5 426 VAL A O 1
ATOM 3393 N N . TRP A 1 427 ? 8.008 -16.844 9.531 1 97.06 427 TRP A N 1
ATOM 3394 C CA . TRP A 1 427 ? 8.445 -17.547 10.734 1 97.06 427 TRP A CA 1
ATOM 3395 C C . TRP A 1 427 ? 9.969 -17.641 10.781 1 97.06 427 TRP A C 1
ATOM 3397 O O . TRP A 1 427 ? 10.602 -18.047 9.805 1 97.06 427 TRP A O 1
ATOM 3407 N N . SER A 1 428 ? 10.555 -17.234 11.883 1 96.94 428 SER A N 1
ATOM 3408 C CA . SER A 1 428 ? 12.008 -17.203 12.023 1 96.94 428 SER A CA 1
ATOM 3409 C C . SER A 1 428 ? 12.445 -17.719 13.391 1 96.94 428 SER A C 1
ATOM 3411 O O . SER A 1 428 ? 11.656 -17.719 14.336 1 96.94 428 SER A O 1
ATOM 3413 N N . CYS A 1 429 ? 13.68 -18.203 13.477 1 96.06 429 CYS A N 1
ATOM 3414 C CA . CYS A 1 429 ? 14.227 -18.703 14.734 1 96.06 429 CYS A CA 1
ATOM 3415 C C . CYS A 1 429 ? 14.633 -17.547 15.648 1 96.06 429 CYS A C 1
ATOM 3417 O O . CYS A 1 429 ? 14.812 -17.734 16.844 1 96.06 429 CYS A O 1
ATOM 3419 N N . GLU A 1 430 ? 14.758 -16.375 15.094 1 94 430 GLU A N 1
ATOM 3420 C CA . GLU A 1 430 ? 15.07 -15.148 15.828 1 94 430 GLU A CA 1
ATOM 3421 C C . GLU A 1 430 ? 14.125 -14.016 15.445 1 94 430 GLU A C 1
ATOM 3423 O O . GLU A 1 430 ? 13.594 -14 14.336 1 94 430 GLU A O 1
ATOM 3428 N N . ARG A 1 431 ? 13.953 -13.133 16.391 1 90.19 431 ARG A N 1
ATOM 3429 C CA . ARG A 1 431 ? 13.039 -12.023 16.141 1 90.19 431 ARG A CA 1
ATOM 3430 C C . ARG A 1 431 ? 13.594 -11.086 15.07 1 90.19 431 ARG A C 1
ATOM 3432 O O . ARG A 1 431 ? 14.742 -10.641 15.164 1 90.19 431 ARG A O 1
ATOM 3439 N N . LEU A 1 432 ? 12.773 -10.812 14.078 1 88.56 432 LEU A N 1
ATOM 3440 C CA . LEU A 1 432 ? 13.133 -9.883 13.016 1 88.56 432 LEU A CA 1
ATOM 3441 C C . LEU A 1 432 ? 12.594 -8.492 13.305 1 88.56 432 LEU A C 1
ATOM 3443 O O . LEU A 1 432 ? 11.516 -8.344 13.883 1 88.56 432 LEU A O 1
ATOM 3447 N N . ASP A 1 433 ? 13.32 -7.449 13.023 1 76.62 433 ASP A N 1
ATOM 3448 C CA . ASP A 1 433 ? 12.875 -6.066 13.18 1 76.62 433 ASP A CA 1
ATOM 3449 C C . ASP A 1 433 ? 11.859 -5.691 12.109 1 76.62 433 ASP A C 1
ATOM 3451 O O . ASP A 1 433 ? 12.109 -5.879 10.914 1 76.62 433 ASP A O 1
ATOM 3455 N N . ILE A 1 434 ? 10.703 -5.141 12.641 1 65.62 434 ILE A N 1
ATOM 3456 C CA . ILE A 1 434 ? 9.594 -4.824 11.75 1 65.62 434 ILE A CA 1
ATOM 3457 C C . ILE A 1 434 ? 9.547 -3.318 11.5 1 65.62 434 ILE A C 1
ATOM 3459 O O . ILE A 1 434 ? 8.773 -2.844 10.664 1 65.62 434 ILE A O 1
ATOM 3463 N N . GLU A 1 435 ? 10.055 -2.389 12.211 1 56.59 435 GLU A N 1
ATOM 3464 C CA . GLU A 1 435 ? 9.797 -0.958 12.352 1 56.59 435 GLU A CA 1
ATOM 3465 C C . GLU A 1 435 ? 9.531 -0.311 10.992 1 56.59 435 GLU A C 1
ATOM 3467 O O . GLU A 1 435 ? 8.609 0.493 10.852 1 56.59 435 GLU A O 1
ATOM 3472 N N . GLY A 1 436 ? 10.398 -0.332 9.977 1 50.41 436 GLY A N 1
ATOM 3473 C CA . GLY A 1 436 ? 10.266 0.494 8.789 1 50.41 436 GLY A CA 1
ATOM 3474 C C . GLY A 1 436 ? 9.164 0.028 7.855 1 50.41 436 GLY A C 1
ATOM 3475 O O . GLY A 1 436 ? 8.539 0.838 7.164 1 50.41 436 GLY A O 1
ATOM 3476 N N . ALA A 1 437 ? 8.734 -1.113 7.941 1 48.03 437 ALA A N 1
ATOM 3477 C CA . ALA A 1 437 ? 7.953 -1.707 6.859 1 48.03 437 ALA A CA 1
ATOM 3478 C C . ALA A 1 437 ? 6.461 -1.493 7.078 1 48.03 437 ALA A C 1
ATOM 3480 O O . ALA A 1 437 ? 5.699 -1.352 6.117 1 48.03 437 ALA A O 1
ATOM 3481 N N . LYS A 1 438 ? 5.996 -1.433 8.391 1 52.72 438 LYS A N 1
ATOM 3482 C CA . LYS A 1 438 ? 4.562 -1.492 8.656 1 52.72 438 LYS A CA 1
ATOM 3483 C C . LYS A 1 438 ? 3.871 -0.191 8.258 1 52.72 438 LYS A C 1
ATOM 3485 O O . LYS A 1 438 ? 2.691 -0.191 7.902 1 52.72 438 LYS A O 1
ATOM 3490 N N . THR A 1 439 ? 4.688 0.904 8.305 1 47.94 439 THR A N 1
ATOM 3491 C CA . THR A 1 439 ? 4.078 2.227 8.242 1 47.94 439 THR A CA 1
ATOM 3492 C C . THR A 1 439 ? 3.488 2.486 6.863 1 47.94 439 THR A C 1
ATOM 3494 O O . THR A 1 439 ? 2.521 3.238 6.723 1 47.94 439 THR A O 1
ATOM 3497 N N . HIS A 1 440 ? 4.109 1.724 5.883 1 49.16 440 HIS A N 1
ATOM 3498 C CA . HIS A 1 440 ? 3.807 2.291 4.574 1 49.16 440 HIS A CA 1
ATOM 3499 C C . HIS A 1 440 ? 2.598 1.608 3.943 1 49.16 440 HIS A C 1
ATOM 3501 O O . HIS A 1 440 ? 2.088 2.062 2.918 1 49.16 440 HIS A O 1
ATOM 3507 N N . TYR A 1 441 ? 2.18 0.549 4.758 1 54.38 441 TYR A N 1
ATOM 3508 C CA . TYR A 1 441 ? 1.233 -0.165 3.908 1 54.38 441 TYR A CA 1
ATOM 3509 C C . TYR A 1 441 ? -0.168 -0.136 4.508 1 54.38 441 TYR A C 1
ATOM 3511 O O . TYR A 1 441 ? -0.326 -0.063 5.727 1 54.38 441 TYR A O 1
ATOM 3519 N N . GLY A 1 442 ? -1.136 0.451 3.801 1 57.56 442 GLY A N 1
ATOM 3520 C CA . GLY A 1 442 ? -2.533 0.708 4.109 1 57.56 442 GLY A CA 1
ATOM 3521 C C . GLY A 1 442 ? -3.307 -0.547 4.469 1 57.56 442 GLY A C 1
ATOM 3522 O O . GLY A 1 442 ? -4.457 -0.471 4.902 1 57.56 442 GLY A O 1
ATOM 3523 N N . GLU A 1 443 ? -2.68 -1.835 4.465 1 70.62 443 GLU A N 1
ATOM 3524 C CA . GLU A 1 443 ? -3.576 -2.961 4.711 1 70.62 443 GLU A CA 1
ATOM 3525 C C . GLU A 1 443 ? -3.59 -3.344 6.188 1 70.62 443 GLU A C 1
ATOM 3527 O O . GLU A 1 443 ? -2.545 -3.355 6.84 1 70.62 443 GLU A O 1
ATOM 3532 N N . HIS A 1 444 ? -4.832 -3.537 6.699 1 75.94 444 HIS A N 1
ATOM 3533 C CA . HIS A 1 444 ? -5.027 -3.9 8.094 1 75.94 444 HIS A CA 1
ATOM 3534 C C . HIS A 1 444 ? -5.066 -5.414 8.273 1 75.94 444 HIS A C 1
ATOM 3536 O O . HIS A 1 444 ? -5.754 -6.113 7.527 1 75.94 444 HIS A O 1
ATOM 3542 N N . PRO A 1 445 ? -4.25 -5.898 9.281 1 87.94 445 PRO A N 1
ATOM 3543 C CA . PRO A 1 445 ? -4.34 -7.332 9.57 1 87.94 445 PRO A CA 1
ATOM 3544 C C . PRO A 1 445 ? -5.75 -7.77 9.969 1 87.94 445 PRO A C 1
ATOM 3546 O O . PRO A 1 445 ? -6.074 -8.961 9.898 1 87.94 445 PRO A O 1
ATOM 3549 N N . ILE A 1 446 ? -6.57 -6.816 10.359 1 90.69 446 ILE A N 1
ATOM 3550 C CA . ILE A 1 446 ? -7.949 -7.109 10.742 1 90.69 446 ILE A CA 1
ATOM 3551 C C . ILE A 1 446 ? -8.688 -7.746 9.578 1 90.69 446 ILE A C 1
ATOM 3553 O O . ILE A 1 446 ? -9.562 -8.594 9.773 1 90.69 446 ILE A O 1
ATOM 3557 N N . ARG A 1 447 ? -8.336 -7.312 8.391 1 92.5 447 ARG A N 1
ATOM 3558 C CA . ARG A 1 447 ? -8.953 -7.859 7.184 1 92.5 447 ARG A CA 1
ATOM 3559 C C . ARG A 1 447 ? -8.734 -9.367 7.094 1 92.5 447 ARG A C 1
ATOM 3561 O O . ARG A 1 447 ? -9.688 -10.133 6.93 1 92.5 447 ARG A O 1
ATOM 3568 N N . LEU A 1 448 ? -7.488 -9.82 7.242 1 93.94 448 LEU A N 1
ATOM 3569 C CA . LEU A 1 448 ? -7.18 -11.25 7.191 1 93.94 448 LEU A CA 1
ATOM 3570 C C . LEU A 1 448 ? -7.746 -11.969 8.406 1 93.94 448 LEU A C 1
ATOM 3572 O O . LEU A 1 448 ? -8.203 -13.109 8.305 1 93.94 448 LEU A O 1
ATOM 3576 N N . TRP A 1 449 ? -7.66 -11.258 9.586 1 94.38 449 TRP A N 1
ATOM 3577 C CA . TRP A 1 449 ? -8.219 -11.812 10.812 1 94.38 449 TRP A CA 1
ATOM 3578 C C . TRP A 1 449 ? -9.695 -12.164 10.633 1 94.38 449 TRP A C 1
ATOM 3580 O O . TRP A 1 449 ? -10.133 -13.25 11.008 1 94.38 449 TRP A O 1
ATOM 3590 N N . ILE A 1 450 ? -10.438 -11.32 10 1 95.75 450 ILE A N 1
ATOM 3591 C CA . ILE A 1 450 ? -11.859 -11.523 9.75 1 95.75 450 ILE A CA 1
ATOM 3592 C C . ILE A 1 450 ? -12.047 -12.633 8.719 1 95.75 450 ILE A C 1
ATOM 3594 O O . ILE A 1 450 ? -12.906 -13.5 8.891 1 95.75 450 ILE A O 1
ATOM 3598 N N . LEU A 1 451 ? -11.266 -12.672 7.707 1 96 451 LEU A N 1
ATOM 3599 C CA . LEU A 1 451 ? -11.391 -13.68 6.66 1 96 451 LEU A CA 1
ATOM 3600 C C . LEU A 1 451 ? -11.188 -15.086 7.23 1 96 451 LEU A C 1
ATOM 3602 O O . LEU A 1 451 ? -11.961 -15.992 6.938 1 96 451 LEU A O 1
ATOM 3606 N N . ILE A 1 452 ? -10.117 -15.242 8.008 1 96.75 452 ILE A N 1
ATOM 3607 C CA . ILE A 1 452 ? -9.812 -16.562 8.562 1 96.75 452 ILE A CA 1
ATOM 3608 C C . ILE A 1 452 ? -10.984 -17.047 9.422 1 96.75 452 ILE A C 1
ATOM 3610 O O . ILE A 1 452 ? -11.352 -18.219 9.375 1 96.75 452 ILE A O 1
ATOM 3614 N N . ARG A 1 453 ? -11.547 -16.172 10.141 1 96.38 453 ARG A N 1
ATOM 3615 C CA . ARG A 1 453 ? -12.656 -16.531 11.023 1 96.38 453 ARG A CA 1
ATOM 3616 C C . ARG A 1 453 ? -13.922 -16.828 10.219 1 96.38 453 ARG A C 1
ATOM 3618 O O . ARG A 1 453 ? -14.664 -17.75 10.547 1 96.38 453 ARG A O 1
ATOM 3625 N N . LEU A 1 454 ? -14.18 -16.125 9.109 1 96.81 454 LEU A N 1
ATOM 3626 C CA . LEU A 1 454 ? -15.375 -16.328 8.289 1 96.81 454 LEU A CA 1
ATOM 3627 C C . LEU A 1 454 ? -15.258 -17.609 7.465 1 96.81 454 LEU A C 1
ATOM 3629 O O . LEU A 1 454 ? -16.266 -18.234 7.148 1 96.81 454 LEU A O 1
ATOM 3633 N N . TYR A 1 455 ? -14.062 -18 7.051 1 95.69 455 TYR A N 1
ATOM 3634 C CA . TYR A 1 455 ? -13.844 -19.203 6.234 1 95.69 455 TYR A CA 1
ATOM 3635 C C . TYR A 1 455 ? -13.602 -20.422 7.113 1 95.69 455 TYR A C 1
ATOM 3637 O O . TYR A 1 455 ? -14.102 -21.516 6.82 1 95.69 455 TYR A O 1
ATOM 3645 N N . GLY A 1 456 ? -12.875 -20.109 8.219 1 95.94 456 GLY A N 1
ATOM 3646 C CA . GLY A 1 456 ? -12.273 -21.234 8.906 1 95.94 456 GLY A CA 1
ATOM 3647 C C . GLY A 1 456 ? -11.094 -21.828 8.156 1 95.94 456 GLY A C 1
ATOM 3648 O O . GLY A 1 456 ? -11.078 -21.828 6.922 1 95.94 456 GLY A O 1
ATOM 3649 N N . ILE A 1 457 ? -10.219 -22.406 8.859 1 96.75 457 ILE A N 1
ATOM 3650 C CA . ILE A 1 457 ? -8.992 -22.938 8.273 1 96.75 457 ILE A CA 1
ATOM 3651 C C . ILE A 1 457 ? -9.344 -24.078 7.316 1 96.75 457 ILE A C 1
ATOM 3653 O O . ILE A 1 457 ? -8.695 -24.25 6.281 1 96.75 457 ILE A O 1
ATOM 3657 N N . ARG A 1 458 ? -10.305 -24.828 7.613 1 96.25 458 ARG A N 1
ATOM 3658 C CA . ARG A 1 458 ? -10.703 -25.969 6.781 1 96.25 458 ARG A CA 1
ATOM 3659 C C . ARG A 1 458 ? -11.109 -25.5 5.383 1 96.25 458 ARG A C 1
ATOM 3661 O O . ARG A 1 458 ? -10.703 -26.094 4.387 1 96.25 458 ARG A O 1
ATOM 3668 N N . SER A 1 459 ? -11.898 -24.469 5.316 1 96.5 459 SER A N 1
ATOM 3669 C CA . SER A 1 459 ? -12.352 -23.969 4.027 1 96.5 459 SER A CA 1
ATOM 3670 C C . SER A 1 459 ? -11.203 -23.312 3.262 1 96.5 459 SER A C 1
ATOM 3672 O O . SER A 1 459 ? -11.156 -23.359 2.031 1 96.5 459 SER A O 1
ATOM 3674 N N . ILE A 1 460 ? -10.32 -22.625 3.963 1 96.88 460 ILE A N 1
ATOM 3675 C CA . ILE A 1 460 ? -9.156 -22.047 3.305 1 96.88 460 ILE A CA 1
ATOM 3676 C C . ILE A 1 460 ? -8.281 -23.156 2.725 1 96.88 460 ILE A C 1
ATOM 3678 O O . ILE A 1 460 ? -7.82 -23.062 1.585 1 96.88 460 ILE A O 1
ATOM 3682 N N . ARG A 1 461 ? -8.086 -24.234 3.486 1 96.62 461 ARG A N 1
ATOM 3683 C CA . ARG A 1 461 ? -7.348 -25.391 3.023 1 96.62 461 ARG A CA 1
ATOM 3684 C C . ARG A 1 461 ? -7.973 -25.984 1.763 1 96.62 461 ARG A C 1
ATOM 3686 O O . ARG A 1 461 ? -7.27 -26.297 0.804 1 96.62 461 ARG A O 1
ATOM 3693 N N . GLU A 1 462 ? -9.234 -26.078 1.788 1 95.19 462 GLU A N 1
ATOM 3694 C CA . GLU A 1 462 ? -9.945 -26.609 0.631 1 95.19 462 GLU A CA 1
ATOM 3695 C C . GLU A 1 462 ? -9.742 -25.719 -0.597 1 95.19 462 GLU A C 1
ATOM 3697 O O . GLU A 1 462 ? -9.609 -26.234 -1.714 1 95.19 462 GLU A O 1
ATOM 3702 N N . ALA A 1 463 ? -9.844 -24.453 -0.398 1 94.5 463 ALA A N 1
ATOM 3703 C CA . ALA A 1 463 ? -9.648 -23.516 -1.501 1 94.5 463 ALA A CA 1
ATOM 3704 C C . ALA A 1 463 ? -8.25 -23.672 -2.107 1 94.5 463 ALA A C 1
ATOM 3706 O O . ALA A 1 463 ? -8.102 -23.688 -3.33 1 94.5 463 ALA A O 1
ATOM 3707 N N . VAL A 1 464 ? -7.25 -23.75 -1.288 1 95.38 464 VAL A N 1
ATOM 3708 C CA . VAL A 1 464 ? -5.863 -23.875 -1.728 1 95.38 464 VAL A CA 1
ATOM 3709 C C . VAL A 1 464 ? -5.684 -25.203 -2.467 1 95.38 464 VAL A C 1
ATOM 3711 O O . VAL A 1 464 ? -5.137 -25.234 -3.57 1 95.38 464 VAL A O 1
ATOM 3714 N N . LYS A 1 465 ? -6.148 -26.312 -1.926 1 94.75 465 LYS A N 1
ATOM 3715 C CA . LYS A 1 465 ? -6.043 -27.641 -2.518 1 94.75 465 LYS A CA 1
ATOM 3716 C C . LYS A 1 465 ? -6.68 -27.672 -3.904 1 94.75 465 LYS A C 1
ATOM 3718 O O . LYS A 1 465 ? -6.117 -28.25 -4.836 1 94.75 465 LYS A O 1
ATOM 3723 N N . ARG A 1 466 ? -7.793 -27.094 -3.982 1 94 466 ARG A N 1
ATOM 3724 C CA . ARG A 1 466 ? -8.523 -27.109 -5.246 1 94 466 ARG A CA 1
ATOM 3725 C C . ARG A 1 466 ? -7.723 -26.406 -6.344 1 94 466 ARG A C 1
ATOM 3727 O O . ARG A 1 466 ? -7.629 -26.906 -7.465 1 94 466 ARG A O 1
ATOM 3734 N N . LYS A 1 467 ? -7.191 -25.266 -6.039 1 94.5 467 LYS A N 1
ATOM 3735 C CA . LYS A 1 467 ? -6.402 -24.531 -7.027 1 94.5 467 LYS A CA 1
ATOM 3736 C C . LYS A 1 467 ? -5.211 -25.344 -7.504 1 94.5 467 LYS A C 1
ATOM 3738 O O . LYS A 1 467 ? -4.91 -25.375 -8.695 1 94.5 467 LYS A O 1
ATOM 3743 N N . ILE A 1 468 ? -4.586 -26.047 -6.586 1 94.81 468 ILE A N 1
ATOM 3744 C CA . ILE A 1 468 ? -3.41 -26.844 -6.914 1 94.81 468 ILE A CA 1
ATOM 3745 C C . ILE A 1 468 ? -3.818 -28.047 -7.758 1 94.81 468 ILE A C 1
ATOM 3747 O O . ILE A 1 468 ? -3.201 -28.328 -8.789 1 94.81 468 ILE A O 1
ATOM 3751 N N . ILE A 1 469 ? -4.836 -28.75 -7.367 1 95.75 469 ILE A N 1
ATOM 3752 C CA . ILE A 1 469 ? -5.305 -29.938 -8.07 1 95.75 469 ILE A CA 1
ATOM 3753 C C . ILE A 1 469 ? -5.73 -29.562 -9.484 1 95.75 469 ILE A C 1
ATOM 3755 O O . ILE A 1 469 ? -5.363 -30.234 -10.453 1 95.75 469 ILE A O 1
ATOM 3759 N N . LEU A 1 470 ? -6.469 -28.5 -9.586 1 96.88 470 LEU A N 1
ATOM 3760 C CA . LEU A 1 470 ? -6.961 -28.062 -10.891 1 96.88 470 LEU A CA 1
ATOM 3761 C C . LEU A 1 470 ? -5.816 -27.578 -11.773 1 96.88 470 LEU A C 1
ATOM 3763 O O . LEU A 1 470 ? -5.824 -27.781 -12.984 1 96.88 470 LEU A O 1
ATOM 3767 N N . GLY A 1 471 ? -4.875 -26.828 -11.148 1 96.5 471 GLY A N 1
ATOM 3768 C CA . GLY A 1 471 ? -3.701 -26.422 -11.906 1 96.5 471 GLY A CA 1
ATOM 3769 C C . GLY A 1 471 ? -2.906 -27.609 -12.445 1 96.5 471 GLY A C 1
ATOM 3770 O O . GLY A 1 471 ? -2.473 -27.594 -13.594 1 96.5 471 GLY A O 1
ATOM 3771 N N . ASN A 1 472 ? -2.742 -28.625 -11.641 1 95.75 472 ASN A N 1
ATOM 3772 C CA . ASN A 1 472 ? -2.059 -29.844 -12.062 1 95.75 472 ASN A CA 1
ATOM 3773 C C . ASN A 1 472 ? -2.846 -30.578 -13.148 1 95.75 472 ASN A C 1
ATOM 3775 O O . ASN A 1 472 ? -2.26 -31.125 -14.078 1 95.75 472 ASN A O 1
ATOM 3779 N N . ALA A 1 473 ? -4.109 -30.609 -12.977 1 96.69 473 ALA A N 1
ATOM 3780 C CA . ALA A 1 473 ? -4.961 -31.219 -13.992 1 96.69 473 ALA A CA 1
ATOM 3781 C C . ALA A 1 473 ? -4.832 -30.5 -15.328 1 96.69 473 ALA A C 1
ATOM 3783 O O . ALA A 1 473 ? -4.82 -31.125 -16.391 1 96.69 473 ALA A O 1
ATOM 3784 N N . PHE A 1 474 ? -4.852 -29.172 -15.281 1 97.25 474 PHE A N 1
ATOM 3785 C CA . PHE A 1 474 ? -4.656 -28.375 -16.484 1 97.25 474 PHE A CA 1
ATOM 3786 C C . PHE A 1 474 ? -3.357 -28.766 -17.188 1 97.25 474 PHE A C 1
ATOM 3788 O O . PHE A 1 474 ? -3.34 -28.984 -18.406 1 97.25 474 PHE A O 1
ATOM 3795 N N . SER A 1 475 ? -2.283 -28.844 -16.438 1 96.12 475 SER A N 1
ATOM 3796 C CA . SER A 1 475 ? -0.984 -29.266 -16.953 1 96.12 475 SER A CA 1
ATOM 3797 C C . SER A 1 475 ? -1.06 -30.656 -17.578 1 96.12 475 SER A C 1
ATOM 3799 O O . SER A 1 475 ? -0.529 -30.875 -18.656 1 96.12 475 SER A O 1
ATOM 3801 N N . GLU A 1 476 ? -1.689 -31.547 -16.922 1 96.31 476 GLU A N 1
ATOM 3802 C CA . GLU A 1 476 ? -1.84 -32.906 -17.391 1 96.31 476 GLU A CA 1
ATOM 3803 C C . GLU A 1 476 ? -2.6 -32.969 -18.719 1 96.31 476 GLU A C 1
ATOM 3805 O O . GLU A 1 476 ? -2.229 -33.719 -19.625 1 96.31 476 GLU A O 1
ATOM 3810 N N . ARG A 1 477 ? -3.607 -32.219 -18.844 1 96.5 477 ARG A N 1
ATOM 3811 C CA . ARG A 1 477 ? -4.395 -32.188 -20.078 1 96.5 477 ARG A CA 1
ATOM 3812 C C . ARG A 1 477 ? -3.551 -31.719 -21.25 1 96.5 477 ARG A C 1
ATOM 3814 O O . ARG A 1 477 ? -3.707 -32.219 -22.375 1 96.5 477 ARG A O 1
ATOM 3821 N N . LEU A 1 478 ? -2.729 -30.766 -21 1 96.31 478 LEU A N 1
ATOM 3822 C CA . LEU A 1 478 ? -1.895 -30.25 -22.078 1 96.31 478 LEU A CA 1
ATOM 3823 C C . LEU A 1 478 ? -0.904 -31.312 -22.547 1 96.31 478 LEU A C 1
ATOM 3825 O O . LEU A 1 478 ? -0.531 -31.328 -23.719 1 96.31 478 LEU A O 1
ATOM 3829 N N . THR A 1 479 ? -0.458 -32.219 -21.672 1 95.44 479 THR A N 1
ATOM 3830 C CA . THR A 1 479 ? 0.474 -33.281 -22.047 1 95.44 479 THR A CA 1
ATOM 3831 C C . THR A 1 479 ? -0.171 -34.25 -23.031 1 95.44 479 THR A C 1
ATOM 3833 O O . THR A 1 479 ? 0.527 -34.969 -23.75 1 95.44 479 THR A O 1
ATOM 3836 N N . HIS A 1 480 ? -1.456 -34.25 -23.078 1 95.75 480 HIS A N 1
ATOM 3837 C CA . HIS A 1 480 ? -2.172 -35.125 -24.016 1 95.75 480 HIS A CA 1
ATOM 3838 C C . HIS A 1 480 ? -2.17 -34.531 -25.422 1 95.75 480 HIS A C 1
ATOM 3840 O O . HIS A 1 480 ? -2.631 -35.188 -26.359 1 95.75 480 HIS A O 1
ATOM 3846 N N . HIS A 1 481 ? -1.688 -33.406 -25.578 1 95.56 481 HIS A N 1
ATOM 3847 C CA . HIS A 1 481 ? -1.631 -32.75 -26.875 1 95.56 481 HIS A CA 1
ATOM 3848 C C . HIS A 1 481 ? -0.208 -32.344 -27.219 1 95.56 481 HIS A C 1
ATOM 3850 O O . HIS A 1 481 ? 0.038 -31.156 -27.516 1 95.56 481 HIS A O 1
ATOM 3856 N N . PRO A 1 482 ? 0.692 -33.25 -27.297 1 94.06 482 PRO A N 1
ATOM 3857 C CA . PRO A 1 482 ? 2.098 -32.938 -27.562 1 94.06 482 PRO A CA 1
ATOM 3858 C C . PRO A 1 482 ? 2.316 -32.375 -28.969 1 94.06 482 PRO A C 1
ATOM 3860 O O . PRO A 1 482 ? 3.367 -31.781 -29.25 1 94.06 482 PRO A O 1
ATOM 3863 N N . GLU A 1 483 ? 1.34 -32.562 -29.797 1 93.69 483 GLU A N 1
ATOM 3864 C CA . GLU A 1 483 ? 1.446 -32.031 -31.141 1 93.69 483 GLU A CA 1
ATOM 3865 C C . GLU A 1 483 ? 1.393 -30.5 -31.125 1 93.69 483 GLU A C 1
ATOM 3867 O O . GLU A 1 483 ? 1.865 -29.844 -32.062 1 93.69 483 GLU A O 1
ATOM 3872 N N . PHE A 1 484 ? 0.88 -29.953 -30.062 1 95.12 484 PHE A N 1
ATOM 3873 C CA . PHE A 1 484 ? 0.71 -28.5 -30.031 1 95.12 484 PHE A CA 1
ATOM 3874 C C . PHE A 1 484 ? 1.554 -27.875 -28.922 1 95.12 484 PHE A C 1
ATOM 3876 O O . PHE A 1 484 ? 1.974 -26.719 -29.031 1 95.12 484 PHE A O 1
ATOM 3883 N N . PHE A 1 485 ? 1.67 -28.578 -27.812 1 95.62 485 PHE A N 1
ATOM 3884 C CA . PHE A 1 485 ? 2.25 -27.953 -26.625 1 95.62 485 PHE A CA 1
ATOM 3885 C C . PHE A 1 485 ? 3.412 -28.781 -26.094 1 95.62 485 PHE A C 1
ATOM 3887 O O . PHE A 1 485 ? 3.314 -30.016 -26 1 95.62 485 PHE A O 1
ATOM 3894 N N . GLU A 1 486 ? 4.531 -28.172 -25.781 1 93.56 486 GLU A N 1
ATOM 3895 C CA . GLU A 1 486 ? 5.66 -28.766 -25.078 1 93.56 486 GLU A CA 1
ATOM 3896 C C . GLU A 1 486 ? 5.738 -28.266 -23.625 1 93.56 486 GLU A C 1
ATOM 3898 O O . GLU A 1 486 ? 5.949 -27.078 -23.391 1 93.56 486 GLU A O 1
ATOM 3903 N N . MET A 1 487 ? 5.484 -29.172 -22.734 1 92.75 487 MET A N 1
ATOM 3904 C CA . MET A 1 487 ? 5.562 -28.812 -21.312 1 92.75 487 MET A CA 1
ATOM 3905 C C . MET A 1 487 ? 7.012 -28.625 -20.875 1 92.75 487 MET A C 1
ATOM 3907 O O . MET A 1 487 ? 7.895 -29.375 -21.297 1 92.75 487 MET A O 1
ATOM 3911 N N . ILE A 1 488 ? 7.16 -27.547 -20.125 1 88.12 488 ILE A N 1
ATOM 3912 C CA . ILE A 1 488 ? 8.492 -27.234 -19.609 1 88.12 488 ILE A CA 1
ATOM 3913 C C . ILE A 1 488 ? 8.453 -27.172 -18.094 1 88.12 488 ILE A C 1
ATOM 3915 O O . ILE A 1 488 ? 7.531 -26.594 -17.5 1 88.12 488 ILE A O 1
ATOM 3919 N N . HIS A 1 489 ? 9.375 -27.812 -17.375 1 80.5 489 HIS A N 1
ATOM 3920 C CA . HIS A 1 489 ? 9.547 -27.75 -15.922 1 80.5 489 HIS A CA 1
ATOM 3921 C C . HIS A 1 489 ? 8.305 -28.234 -15.188 1 80.5 489 HIS A C 1
ATOM 3923 O O . HIS A 1 489 ? 7.688 -27.469 -14.438 1 80.5 489 HIS A O 1
ATOM 3929 N N . GLN A 1 490 ? 8.039 -29.438 -15.344 1 79.94 490 GLN A N 1
ATOM 3930 C CA . GLN A 1 490 ? 6.871 -29.984 -14.664 1 79.94 490 GLN A CA 1
ATOM 3931 C C . GLN A 1 490 ? 7.035 -29.922 -13.148 1 79.94 490 GLN A C 1
ATOM 3933 O O . GLN A 1 490 ? 8.125 -30.141 -12.625 1 79.94 490 GLN A O 1
ATOM 3938 N N . ASN A 1 491 ? 6.008 -29.438 -12.539 1 83.38 491 ASN A N 1
ATOM 3939 C CA . ASN A 1 491 ? 5.965 -29.297 -11.094 1 83.38 491 ASN A CA 1
ATOM 3940 C C . ASN A 1 491 ? 4.648 -29.812 -10.516 1 83.38 491 ASN A C 1
ATOM 3942 O O . ASN A 1 491 ? 3.748 -30.203 -11.266 1 83.38 491 ASN A O 1
ATOM 3946 N N . ASP A 1 492 ? 4.629 -29.812 -9.156 1 86.31 492 ASP A N 1
ATOM 3947 C CA . ASP A 1 492 ? 3.416 -30.281 -8.492 1 86.31 492 ASP A CA 1
ATOM 3948 C C . ASP A 1 492 ? 2.736 -29.156 -7.723 1 86.31 492 ASP A C 1
ATOM 3950 O O . ASP A 1 492 ? 2.002 -29.406 -6.766 1 86.31 492 ASP A O 1
ATOM 3954 N N . HIS A 1 493 ? 3.061 -27.922 -8.086 1 93.94 493 HIS A N 1
ATOM 3955 C CA . HIS A 1 493 ? 2.551 -26.781 -7.332 1 93.94 493 HIS A CA 1
ATOM 3956 C C . HIS A 1 493 ? 1.381 -26.109 -8.055 1 93.94 493 HIS A C 1
ATOM 3958 O O . HIS A 1 493 ? 1.028 -24.969 -7.762 1 93.94 493 HIS A O 1
ATOM 3964 N N . GLY A 1 494 ? 0.789 -26.781 -9.047 1 94.69 494 GLY A N 1
ATOM 3965 C CA . GLY A 1 494 ? -0.401 -26.297 -9.719 1 94.69 494 GLY A CA 1
ATOM 3966 C C . GLY A 1 494 ? -0.099 -25.234 -10.773 1 94.69 494 GLY A C 1
ATOM 3967 O O . GLY A 1 494 ? -0.977 -24.469 -11.148 1 94.69 494 GLY A O 1
ATOM 3968 N N . VAL A 1 495 ? 1.128 -25.141 -11.219 1 95.88 495 VAL A N 1
ATOM 3969 C CA . VAL A 1 495 ? 1.539 -24.172 -12.242 1 95.88 495 VAL A CA 1
ATOM 3970 C C . VAL A 1 495 ? 1.901 -24.906 -13.531 1 95.88 495 VAL A C 1
ATOM 3972 O O . VAL A 1 495 ? 2.711 -25.844 -13.516 1 95.88 495 VAL A O 1
ATOM 3975 N N . ALA A 1 496 ? 1.3 -24.594 -14.641 1 96.5 496 ALA A N 1
ATOM 3976 C CA . ALA A 1 496 ? 1.636 -25.172 -15.945 1 96.5 496 ALA A CA 1
ATOM 3977 C C . ALA A 1 496 ? 2.521 -24.219 -16.75 1 96.5 496 ALA A C 1
ATOM 3979 O O . ALA A 1 496 ? 2.211 -23.031 -16.875 1 96.5 496 ALA A O 1
ATOM 3980 N N . VAL A 1 497 ? 3.598 -24.672 -17.141 1 95.62 497 VAL A N 1
ATOM 3981 C CA . VAL A 1 497 ? 4.516 -23.906 -17.984 1 95.62 497 VAL A CA 1
ATOM 3982 C C . VAL A 1 497 ? 4.75 -24.641 -19.297 1 95.62 497 VAL A C 1
ATOM 3984 O O . VAL A 1 497 ? 5.145 -25.812 -19.297 1 95.62 497 VAL A O 1
ATOM 3987 N N . PHE A 1 498 ? 4.523 -23.984 -20.469 1 96.38 498 PHE A N 1
ATOM 3988 C CA . PHE A 1 498 ? 4.59 -24.703 -21.734 1 96.38 498 PHE A CA 1
ATOM 3989 C C . PHE A 1 498 ? 4.949 -23.766 -22.875 1 96.38 498 PHE A C 1
ATOM 3991 O O . PHE A 1 498 ? 4.883 -22.531 -22.719 1 96.38 498 PHE A O 1
ATOM 3998 N N . GLN A 1 499 ? 5.41 -24.25 -23.938 1 96 499 GLN A N 1
ATOM 3999 C CA . GLN A 1 499 ? 5.637 -23.562 -25.203 1 96 499 GLN A CA 1
ATOM 4000 C C . GLN A 1 499 ? 4.668 -24.047 -26.281 1 96 499 GLN A C 1
ATOM 4002 O O . GLN A 1 499 ? 4.215 -25.188 -26.234 1 96 499 GLN A O 1
ATOM 4007 N N . TYR A 1 500 ? 4.285 -23.141 -27.125 1 96.12 500 TYR A N 1
ATOM 4008 C CA . TYR A 1 500 ? 3.494 -23.516 -28.297 1 96.12 500 TYR A CA 1
ATOM 4009 C C . TYR A 1 500 ? 4.391 -24.016 -29.422 1 96.12 500 TYR A C 1
ATOM 4011 O O . TYR A 1 500 ? 5.266 -23.297 -29.906 1 96.12 500 TYR A O 1
ATOM 4019 N N . ARG A 1 501 ? 4.23 -25.25 -29.75 1 91.5 501 ARG A N 1
ATOM 4020 C CA . ARG A 1 501 ? 4.949 -25.891 -30.844 1 91.5 501 ARG A CA 1
ATOM 4021 C C . ARG A 1 501 ? 4.02 -26.781 -31.672 1 91.5 501 ARG A C 1
ATOM 4023 O O . ARG A 1 501 ? 3.795 -27.938 -31.312 1 91.5 501 ARG A O 1
ATOM 4030 N N . ASN A 1 502 ? 3.607 -26.219 -32.781 1 87.88 502 ASN A N 1
ATOM 4031 C CA . ASN A 1 502 ? 2.742 -27 -33.656 1 87.88 502 ASN A CA 1
ATOM 4032 C C . ASN A 1 502 ? 3.551 -27.922 -34.562 1 87.88 502 ASN A C 1
ATOM 4034 O O . ASN A 1 502 ? 4.105 -27.453 -35.562 1 87.88 502 ASN A O 1
ATOM 4038 N N . LYS A 1 503 ? 3.559 -29.125 -34.344 1 81.12 503 LYS A N 1
ATOM 4039 C CA . LYS A 1 503 ? 4.371 -30.094 -35.062 1 81.12 503 LYS A CA 1
ATOM 4040 C C . LYS A 1 503 ? 3.748 -30.438 -36.406 1 81.12 503 LYS A C 1
ATOM 4042 O O . LYS A 1 503 ? 4.41 -31.016 -37.281 1 81.12 503 LYS A O 1
ATOM 4047 N N . ASN A 1 504 ? 2.508 -30.062 -36.5 1 78.5 504 ASN A N 1
ATOM 4048 C CA . ASN A 1 504 ? 1.825 -30.359 -37.75 1 78.5 504 ASN A CA 1
ATOM 4049 C C . ASN A 1 504 ? 2.236 -29.406 -38.875 1 78.5 504 ASN A C 1
ATOM 4051 O O . ASN A 1 504 ? 1.932 -29.641 -40.062 1 78.5 504 ASN A O 1
ATOM 4055 N N . VAL A 1 505 ? 2.885 -28.297 -38.469 1 73.38 505 VAL A N 1
ATOM 4056 C CA . VAL A 1 505 ? 3.346 -27.344 -39.469 1 73.38 505 VAL A CA 1
ATOM 4057 C C . VAL A 1 505 ? 4.758 -27.703 -39.906 1 73.38 505 VAL A C 1
ATOM 4059 O O . VAL A 1 505 ? 5.648 -27.906 -39.094 1 73.38 505 VAL A O 1
ATOM 4062 N N . ARG A 1 506 ? 4.988 -28.062 -41.25 1 64.44 506 ARG A N 1
ATOM 4063 C CA . ARG A 1 506 ? 6.172 -28.625 -41.906 1 64.44 506 ARG A CA 1
ATOM 4064 C C . ARG A 1 506 ? 7.352 -27.656 -41.812 1 64.44 506 ARG A C 1
ATOM 4066 O O . ARG A 1 506 ? 8.5 -28.047 -42.031 1 64.44 506 ARG A O 1
ATOM 4073 N N . ASP A 1 507 ? 6.965 -26.406 -41.656 1 59.69 507 ASP A N 1
ATOM 4074 C CA . ASP A 1 507 ? 8.094 -25.469 -41.625 1 59.69 507 ASP A CA 1
ATOM 4075 C C . ASP A 1 507 ? 8.844 -25.562 -40.281 1 59.69 507 ASP A C 1
ATOM 4077 O O . ASP A 1 507 ? 8.461 -24.938 -39.312 1 59.69 507 ASP A O 1
ATOM 4081 N N . GLN A 1 508 ? 9.75 -26.562 -40.219 1 57.28 508 GLN A N 1
ATOM 4082 C CA . GLN A 1 508 ? 10.516 -26.922 -39.031 1 57.28 508 GLN A CA 1
ATOM 4083 C C . GLN A 1 508 ? 11.398 -25.75 -38.562 1 57.28 508 GLN A C 1
ATOM 4085 O O . GLN A 1 508 ? 11.898 -25.75 -37.438 1 57.28 508 GLN A O 1
ATOM 4090 N N . LYS A 1 509 ? 11.469 -24.719 -39.344 1 59.97 509 LYS A N 1
ATOM 4091 C CA . LYS A 1 509 ? 12.414 -23.641 -39.062 1 59.97 509 LYS A CA 1
ATOM 4092 C C . LYS A 1 509 ? 11.75 -22.547 -38.219 1 59.97 509 LYS A C 1
ATOM 4094 O O . LYS A 1 509 ? 12.367 -21.516 -37.938 1 59.97 509 LYS A O 1
ATOM 4099 N N . ARG A 1 510 ? 10.523 -22.828 -37.781 1 70.81 510 ARG A N 1
ATOM 4100 C CA . ARG A 1 510 ? 9.867 -21.75 -37.031 1 70.81 510 ARG A CA 1
ATOM 4101 C C . ARG A 1 510 ? 10.469 -21.578 -35.656 1 70.81 510 ARG A C 1
ATOM 4103 O O . ARG A 1 510 ? 10.711 -22.547 -34.938 1 70.81 510 ARG A O 1
ATOM 4110 N N . ASP A 1 511 ? 10.82 -20.375 -35.375 1 87.56 511 ASP A N 1
ATOM 4111 C CA . ASP A 1 511 ? 11.32 -20 -34.062 1 87.56 511 ASP A CA 1
ATOM 4112 C C . ASP A 1 511 ? 10.258 -20.219 -32.969 1 87.56 511 ASP A C 1
ATOM 4114 O O . ASP A 1 511 ? 9.266 -19.5 -32.938 1 87.56 511 ASP A O 1
ATOM 4118 N N . VAL A 1 512 ? 10.422 -21.297 -32.219 1 92.31 512 VAL A N 1
ATOM 4119 C CA . VAL A 1 512 ? 9.469 -21.719 -31.203 1 92.31 512 VAL A CA 1
ATOM 4120 C C . VAL A 1 512 ? 9.172 -20.547 -30.266 1 92.31 512 VAL A C 1
ATOM 4122 O O . VAL A 1 512 ? 8.023 -20.344 -29.859 1 92.31 512 VAL A O 1
ATOM 4125 N N . ASN A 1 513 ? 10.172 -19.797 -29.938 1 93.94 513 ASN A N 1
ATOM 4126 C CA . ASN A 1 513 ? 9.992 -18.641 -29.062 1 93.94 513 ASN A CA 1
ATOM 4127 C C . ASN A 1 513 ? 9.055 -17.609 -29.672 1 93.94 513 ASN A C 1
ATOM 4129 O O . ASN A 1 513 ? 8.148 -17.109 -29.016 1 93.94 513 ASN A O 1
ATOM 4133 N N . ARG A 1 514 ? 9.297 -17.375 -30.859 1 92.38 514 ARG A N 1
ATOM 4134 C CA . ARG A 1 514 ? 8.461 -16.406 -31.578 1 92.38 514 ARG A CA 1
ATOM 4135 C C . ARG A 1 514 ? 7.027 -16.891 -31.688 1 92.38 514 ARG A C 1
ATOM 4137 O O . ARG A 1 514 ? 6.082 -16.125 -31.469 1 92.38 514 ARG A O 1
ATOM 4144 N N . MET A 1 515 ? 6.871 -18.156 -32.062 1 93 515 MET A N 1
ATOM 4145 C CA . MET A 1 515 ? 5.539 -18.734 -32.219 1 93 515 MET A CA 1
ATOM 4146 C C . MET A 1 515 ? 4.785 -18.719 -30.891 1 93 515 MET A C 1
ATOM 4148 O O . MET A 1 515 ? 3.578 -18.469 -30.859 1 93 515 MET A O 1
ATOM 4152 N N . THR A 1 516 ? 5.496 -19.031 -29.859 1 96.12 516 THR A N 1
ATOM 4153 C CA . THR A 1 516 ? 4.891 -19.016 -28.531 1 96.12 516 THR A CA 1
ATOM 4154 C C . THR A 1 516 ? 4.398 -17.609 -28.172 1 96.12 516 THR A C 1
ATOM 4156 O O . THR A 1 516 ? 3.281 -17.453 -27.688 1 96.12 516 THR A O 1
ATOM 4159 N N . SER A 1 517 ? 5.16 -16.656 -28.391 1 95.56 517 SER A N 1
ATOM 4160 C CA . SER A 1 517 ? 4.793 -15.266 -28.141 1 95.56 517 SER A CA 1
ATOM 4161 C C . SER A 1 517 ? 3.596 -14.844 -28.984 1 95.56 517 SER A C 1
ATOM 4163 O O . SER A 1 517 ? 2.68 -14.188 -28.484 1 95.56 517 SER A O 1
ATOM 4165 N N . MET A 1 518 ? 3.611 -15.211 -30.234 1 93.19 518 MET A N 1
ATOM 4166 C CA . MET A 1 518 ? 2.523 -14.852 -31.125 1 93.19 518 MET A CA 1
ATOM 4167 C C . MET A 1 518 ? 1.219 -15.516 -30.703 1 93.19 518 MET A C 1
ATOM 4169 O O . MET A 1 518 ? 0.155 -14.891 -30.75 1 93.19 518 MET A O 1
ATOM 4173 N N . PHE A 1 519 ? 1.356 -16.734 -30.391 1 95.56 519 PHE A N 1
ATOM 4174 C CA . PHE A 1 519 ? 0.17 -17.453 -29.938 1 95.56 519 PHE A CA 1
ATOM 4175 C C . PHE A 1 519 ? -0.415 -16.797 -28.703 1 95.56 519 PHE A C 1
ATOM 4177 O O . PHE A 1 519 ? -1.628 -16.594 -28.609 1 95.56 519 PHE A O 1
ATOM 4184 N N . HIS A 1 520 ? 0.437 -16.516 -27.688 1 96.25 520 HIS A N 1
ATOM 4185 C CA . HIS A 1 520 ? 0.002 -15.82 -26.484 1 96.25 520 HIS A CA 1
ATOM 4186 C C . HIS A 1 520 ? -0.703 -14.508 -26.828 1 96.25 520 HIS A C 1
ATOM 4188 O O . HIS A 1 520 ? -1.764 -14.211 -26.281 1 96.25 520 HIS A O 1
ATOM 4194 N N . ASN A 1 521 ? -0.122 -13.758 -27.656 1 92.12 521 ASN A N 1
ATOM 4195 C CA . ASN A 1 521 ? -0.7 -12.484 -28.078 1 92.12 521 ASN A CA 1
ATOM 4196 C C . ASN A 1 521 ? -2.055 -12.68 -28.75 1 92.12 521 ASN A C 1
ATOM 4198 O O . ASN A 1 521 ? -2.961 -11.859 -28.578 1 92.12 521 ASN A O 1
ATOM 4202 N N . TYR A 1 522 ? -2.113 -13.664 -29.547 1 92.12 522 TYR A N 1
ATOM 4203 C CA . TYR A 1 522 ? -3.383 -13.977 -30.188 1 92.12 522 TYR A CA 1
ATOM 4204 C C . TYR A 1 522 ? -4.473 -14.227 -29.156 1 92.12 522 TYR A C 1
ATOM 4206 O O . TYR A 1 522 ? -5.605 -13.766 -29.312 1 92.12 522 TYR A O 1
ATOM 4214 N N . LEU A 1 523 ? -4.156 -15.008 -28.141 1 93.44 523 LEU A N 1
ATOM 4215 C CA . LEU A 1 523 ? -5.117 -15.297 -27.094 1 93.44 523 LEU A CA 1
ATOM 4216 C C . LEU A 1 523 ? -5.59 -14.008 -26.422 1 93.44 523 LEU A C 1
ATOM 4218 O O . LEU A 1 523 ? -6.77 -13.883 -26.078 1 93.44 523 LEU A O 1
ATOM 4222 N N . ILE A 1 524 ? -4.727 -13.062 -26.203 1 88.62 524 ILE A N 1
ATOM 4223 C CA . ILE A 1 524 ? -5.047 -11.781 -25.578 1 88.62 524 ILE A CA 1
ATOM 4224 C C . ILE A 1 524 ? -5.957 -10.969 -26.484 1 88.62 524 ILE A C 1
ATOM 4226 O O . ILE A 1 524 ? -6.996 -10.469 -26.062 1 88.62 524 ILE A O 1
ATOM 4230 N N . LEU A 1 525 ? -5.602 -10.867 -27.688 1 84.44 525 LEU A N 1
ATOM 4231 C CA . LEU A 1 525 ? -6.328 -10.047 -28.656 1 84.44 525 LEU A CA 1
ATOM 4232 C C . LEU A 1 525 ? -7.73 -10.594 -28.891 1 84.44 525 LEU A C 1
ATOM 4234 O O . LEU A 1 525 ? -8.672 -9.836 -29.109 1 84.44 525 LEU A O 1
ATOM 4238 N N . SER A 1 526 ? -7.797 -11.898 -28.891 1 87.12 526 SER A N 1
ATOM 4239 C CA . SER A 1 526 ? -9.094 -12.531 -29.094 1 87.12 526 SER A CA 1
ATOM 4240 C C . SER A 1 526 ? -9.898 -12.562 -27.797 1 87.12 526 SER A C 1
ATOM 4242 O O . SER A 1 526 ? -11.039 -13.039 -27.781 1 87.12 526 SER A O 1
ATOM 4244 N N . SER A 1 527 ? -9.32 -12.062 -26.656 1 86.56 527 SER A N 1
ATOM 4245 C CA . SER A 1 527 ? -9.945 -12.016 -25.328 1 86.56 527 SER A CA 1
ATOM 4246 C C . SER A 1 527 ? -10.484 -13.383 -24.922 1 86.56 527 SER A C 1
ATOM 4248 O O . SER A 1 527 ? -11.586 -13.484 -24.375 1 86.56 527 SER A O 1
ATOM 4250 N N . THR A 1 528 ? -9.758 -14.438 -25.297 1 87.31 528 THR A N 1
ATOM 4251 C CA . THR A 1 528 ? -10.234 -15.789 -25.047 1 87.31 528 THR A CA 1
ATOM 4252 C C . THR A 1 528 ? -9.703 -16.312 -23.719 1 87.31 528 THR A C 1
ATOM 4254 O O . THR A 1 528 ? -10.477 -16.812 -22.891 1 87.31 528 THR A O 1
ATOM 4257 N N . LEU A 1 529 ? -8.414 -16.25 -23.562 1 94.38 529 LEU A N 1
ATOM 4258 C CA . LEU A 1 529 ? -7.723 -16.703 -22.359 1 94.38 529 LEU A CA 1
ATOM 4259 C C . LEU A 1 529 ? -6.613 -15.727 -21.969 1 94.38 529 LEU A C 1
ATOM 4261 O O . LEU A 1 529 ? -5.938 -15.172 -22.844 1 94.38 529 LEU A O 1
ATOM 4265 N N . LYS A 1 530 ? -6.488 -15.516 -20.703 1 93.5 530 LYS A N 1
ATOM 4266 C CA . LYS A 1 530 ? -5.383 -14.695 -20.219 1 93.5 530 LYS A CA 1
ATOM 4267 C C . LYS A 1 530 ? -4.355 -15.539 -19.469 1 93.5 530 LYS A C 1
ATOM 4269 O O . LYS A 1 530 ? -4.68 -16.172 -18.453 1 93.5 530 LYS A O 1
ATOM 4274 N N . PHE A 1 531 ? -3.148 -15.633 -20 1 96.31 531 PHE A N 1
ATOM 4275 C CA . PHE A 1 531 ? -2.002 -16.297 -19.391 1 96.31 531 PHE A CA 1
ATOM 4276 C C . PHE A 1 531 ? -0.863 -15.312 -19.156 1 96.31 531 PHE A C 1
ATOM 4278 O O . PHE A 1 531 ? -0.963 -14.141 -19.531 1 96.31 531 PHE A O 1
ATOM 4285 N N . SER A 1 532 ? 0.124 -15.773 -18.453 1 94.75 532 SER A N 1
ATOM 4286 C CA . SER A 1 532 ? 1.353 -14.992 -18.344 1 94.75 532 SER A CA 1
ATOM 4287 C C . SER A 1 532 ? 2.404 -15.469 -19.328 1 94.75 532 SER A C 1
ATOM 4289 O O . SER A 1 532 ? 2.502 -16.656 -19.625 1 94.75 532 SER A O 1
ATOM 4291 N N . LEU A 1 533 ? 3.154 -14.5 -19.922 1 95.56 533 LEU A N 1
ATOM 4292 C CA . LEU A 1 533 ? 4.285 -14.781 -20.797 1 95.56 533 LEU A CA 1
ATOM 4293 C C . LEU A 1 533 ? 5.605 -14.5 -20.078 1 95.56 533 LEU A C 1
ATOM 4295 O O . LEU A 1 533 ? 5.75 -13.477 -19.422 1 95.56 533 LEU A O 1
ATOM 4299 N N . LEU A 1 534 ? 6.527 -15.406 -20.156 1 92.69 534 LEU A N 1
ATOM 4300 C CA . LEU A 1 534 ? 7.805 -15.188 -19.484 1 92.69 534 LEU A CA 1
ATOM 4301 C C . LEU A 1 534 ? 8.961 -15.656 -20.359 1 92.69 534 LEU A C 1
ATOM 4303 O O . LEU A 1 534 ? 8.766 -16.422 -21.297 1 92.69 534 LEU A O 1
ATOM 4307 N N . SER A 1 535 ? 10.094 -15.117 -20.156 1 91.06 535 SER A N 1
ATOM 4308 C CA . SER A 1 535 ? 11.352 -15.539 -20.75 1 91.06 535 SER A CA 1
ATOM 4309 C C . SER A 1 535 ? 12.328 -16.031 -19.688 1 91.06 535 SER A C 1
ATOM 4311 O O . SER A 1 535 ? 12.625 -15.312 -18.719 1 91.06 535 SER A O 1
ATOM 4313 N N . TYR A 1 536 ? 12.75 -17.203 -19.844 1 88.19 536 TYR A N 1
ATOM 4314 C CA . TYR A 1 536 ? 13.648 -17.844 -18.891 1 88.19 536 TYR A CA 1
ATOM 4315 C C . TYR A 1 536 ? 14.609 -18.797 -19.594 1 88.19 536 TYR A C 1
ATOM 4317 O O . TYR A 1 536 ? 14.188 -19.672 -20.344 1 88.19 536 TYR A O 1
ATOM 4325 N N . HIS A 1 537 ? 15.977 -18.609 -19.469 1 87.25 537 HIS A N 1
ATOM 4326 C CA . HIS A 1 537 ? 17.047 -19.391 -20.078 1 87.25 537 HIS A CA 1
ATOM 4327 C C . HIS A 1 537 ? 16.922 -19.438 -21.594 1 87.25 537 HIS A C 1
ATOM 4329 O O . HIS A 1 537 ? 17.016 -20.5 -22.203 1 87.25 537 HIS A O 1
ATOM 4335 N N . GLY A 1 538 ? 16.516 -18.312 -22.125 1 85.94 538 GLY A N 1
ATOM 4336 C CA . GLY A 1 538 ? 16.453 -18.156 -23.578 1 85.94 538 GLY A CA 1
ATOM 4337 C C . GLY A 1 538 ? 15.188 -18.719 -24.188 1 85.94 538 GLY A C 1
ATOM 4338 O O . GLY A 1 538 ? 15 -18.656 -25.406 1 85.94 538 GLY A O 1
ATOM 4339 N N . LYS A 1 539 ? 14.336 -19.203 -23.391 1 90.38 539 LYS A N 1
ATOM 4340 C CA . LYS A 1 539 ? 13.07 -19.734 -23.891 1 90.38 539 LYS A CA 1
ATOM 4341 C C . LYS A 1 539 ? 11.906 -18.812 -23.516 1 90.38 539 LYS A C 1
ATOM 4343 O O . LYS A 1 539 ? 11.867 -18.281 -22.406 1 90.38 539 LYS A O 1
ATOM 4348 N N . VAL A 1 540 ? 11.031 -18.594 -24.469 1 94.12 540 VAL A N 1
ATOM 4349 C CA . VAL A 1 540 ? 9.781 -17.891 -24.219 1 94.12 540 VAL A CA 1
ATOM 4350 C C . VAL A 1 540 ? 8.68 -18.906 -23.906 1 94.12 540 VAL A C 1
ATOM 4352 O O . VAL A 1 540 ? 8.445 -19.844 -24.672 1 94.12 540 VAL A O 1
ATOM 4355 N N . MET A 1 541 ? 8.07 -18.766 -22.75 1 95.44 541 MET A N 1
ATOM 4356 C CA . MET A 1 541 ? 7.109 -19.766 -22.297 1 95.44 541 MET A CA 1
ATOM 4357 C C . MET A 1 541 ? 5.824 -19.094 -21.812 1 95.44 541 MET A C 1
ATOM 4359 O O . MET A 1 541 ? 5.824 -17.906 -21.469 1 95.44 541 MET A O 1
ATOM 4363 N N . ILE A 1 542 ? 4.742 -19.828 -21.844 1 97.19 542 ILE A N 1
ATOM 4364 C CA . ILE A 1 542 ? 3.459 -19.406 -21.281 1 97.19 542 ILE A CA 1
ATOM 4365 C C . ILE A 1 542 ? 3.242 -20.094 -19.922 1 97.19 542 ILE A C 1
ATOM 4367 O O . ILE A 1 542 ? 3.471 -21.297 -19.781 1 97.19 542 ILE A O 1
ATOM 4371 N N . LYS A 1 543 ? 2.922 -19.344 -19 1 96.88 543 LYS A N 1
ATOM 4372 C CA . LYS A 1 543 ? 2.631 -19.828 -17.656 1 96.88 543 LYS A CA 1
ATOM 4373 C C . LYS A 1 543 ? 1.144 -19.703 -17.328 1 96.88 543 LYS A C 1
ATOM 4375 O O . LYS A 1 543 ? 0.549 -18.641 -17.516 1 96.88 543 LYS A O 1
ATOM 4380 N N . ALA A 1 544 ? 0.537 -20.797 -16.828 1 96.88 544 ALA A N 1
ATOM 4381 C CA . ALA A 1 544 ? -0.889 -20.828 -16.516 1 96.88 544 ALA A CA 1
ATOM 4382 C C . ALA A 1 544 ? -1.123 -21.281 -15.078 1 96.88 544 ALA A C 1
ATOM 4384 O O . ALA A 1 544 ? -0.495 -22.234 -14.617 1 96.88 544 ALA A O 1
ATOM 4385 N N . VAL A 1 545 ? -1.985 -20.578 -14.383 1 96.12 545 VAL A N 1
ATOM 4386 C CA . VAL A 1 545 ? -2.439 -20.953 -13.047 1 96.12 545 VAL A CA 1
ATOM 4387 C C . VAL A 1 545 ? -3.965 -20.953 -13 1 96.12 545 VAL A C 1
ATOM 4389 O O . VAL A 1 545 ? -4.621 -20.453 -13.914 1 96.12 545 VAL A O 1
ATOM 4392 N N . VAL A 1 546 ? -4.535 -21.625 -12.039 1 94.88 546 VAL A N 1
ATOM 4393 C CA . VAL A 1 546 ? -5.969 -21.547 -11.797 1 94.88 546 VAL A CA 1
ATOM 4394 C C . VAL A 1 546 ? -6.242 -20.594 -10.633 1 94.88 546 VAL A C 1
ATOM 4396 O O . VAL A 1 546 ? -5.844 -20.859 -9.492 1 94.88 546 VAL A O 1
ATOM 4399 N N . ASN A 1 547 ? -6.949 -19.516 -10.922 1 92 547 ASN A N 1
ATOM 4400 C CA . ASN A 1 547 ? -7.152 -18.484 -9.914 1 92 547 ASN A CA 1
ATOM 4401 C C . ASN A 1 547 ? -8.617 -18.375 -9.508 1 92 547 ASN A C 1
ATOM 4403 O O . ASN A 1 547 ? -8.93 -18.047 -8.367 1 92 547 ASN A O 1
ATOM 4407 N N . TYR A 1 548 ? -9.562 -18.656 -10.461 1 92.5 548 TYR A N 1
ATOM 4408 C CA . TYR A 1 548 ? -10.992 -18.453 -10.242 1 92.5 548 TYR A CA 1
ATOM 4409 C C . TYR A 1 548 ? -11.484 -19.266 -9.047 1 92.5 548 TYR A C 1
ATOM 4411 O O . TYR A 1 548 ? -11.398 -20.5 -9.047 1 92.5 548 TYR A O 1
ATOM 4419 N N . GLY A 1 549 ? -12.008 -18.578 -8.047 1 88.69 549 GLY A N 1
ATOM 4420 C CA . GLY A 1 549 ? -12.391 -19.203 -6.789 1 88.69 549 GLY A CA 1
ATOM 4421 C C . GLY A 1 549 ? -13.477 -20.234 -6.941 1 88.69 549 GLY A C 1
ATOM 4422 O O . GLY A 1 549 ? -13.562 -21.172 -6.148 1 88.69 549 GLY A O 1
ATOM 4423 N N . ARG A 1 550 ? -14.258 -20.125 -7.992 1 89.25 550 ARG A N 1
ATOM 4424 C CA . ARG A 1 550 ? -15.367 -21.047 -8.195 1 89.25 550 ARG A CA 1
ATOM 4425 C C . ARG A 1 550 ? -15.047 -22.062 -9.273 1 89.25 550 ARG A C 1
ATOM 4427 O O . ARG A 1 550 ? -15.945 -22.719 -9.812 1 89.25 550 ARG A O 1
ATOM 4434 N N . CYS A 1 551 ? -13.789 -22.156 -9.578 1 92.94 551 CYS A N 1
ATOM 4435 C CA . CYS A 1 551 ? -13.375 -23.078 -10.625 1 92.94 551 CYS A CA 1
ATOM 4436 C C . CYS A 1 551 ? -13.57 -24.531 -10.188 1 92.94 551 CYS A C 1
ATOM 4438 O O . CYS A 1 551 ? -13.414 -24.844 -9.008 1 92.94 551 CYS A O 1
ATOM 4440 N N . ASN A 1 552 ? -14.023 -25.359 -11.039 1 92.94 552 ASN A N 1
ATOM 4441 C CA . ASN A 1 552 ? -14.094 -26.812 -10.898 1 92.94 552 ASN A CA 1
ATOM 4442 C C . ASN A 1 552 ? -13.539 -27.531 -12.125 1 92.94 552 ASN A C 1
ATOM 4444 O O . ASN A 1 552 ? -13 -26.875 -13.031 1 92.94 552 ASN A O 1
ATOM 4448 N N . LEU A 1 553 ? -13.586 -28.812 -12.102 1 95.56 553 LEU A N 1
ATOM 4449 C CA . LEU A 1 553 ? -12.969 -29.578 -13.172 1 95.56 553 LEU A CA 1
ATOM 4450 C C . LEU A 1 553 ? -13.609 -29.25 -14.516 1 95.56 553 LEU A C 1
ATOM 4452 O O . LEU A 1 553 ? -12.914 -29.141 -15.531 1 95.56 553 LEU A O 1
ATOM 4456 N N . SER A 1 554 ? -14.914 -29.125 -14.523 1 95.25 554 SER A N 1
ATOM 4457 C CA . SER A 1 554 ? -15.625 -28.812 -15.758 1 95.25 554 SER A CA 1
ATOM 4458 C C . SER A 1 554 ? -15.203 -27.469 -16.328 1 95.25 554 SER A C 1
ATOM 4460 O O . SER A 1 554 ? -14.961 -27.344 -17.531 1 95.25 554 SER A O 1
ATOM 4462 N N . ILE A 1 555 ? -15.156 -26.5 -15.453 1 94.31 555 ILE A N 1
ATOM 4463 C CA . ILE A 1 555 ? -14.758 -25.156 -15.859 1 94.31 555 ILE A CA 1
ATOM 4464 C C . ILE A 1 555 ? -13.32 -25.172 -16.359 1 94.31 555 ILE A C 1
ATOM 4466 O O . ILE A 1 555 ? -13 -24.547 -17.375 1 94.31 555 ILE A O 1
ATOM 4470 N N . MET A 1 556 ? -12.438 -25.828 -15.641 1 96.19 556 MET A N 1
ATOM 4471 C CA . MET A 1 556 ? -11.039 -25.953 -16.047 1 96.19 556 MET A CA 1
ATOM 4472 C C . MET A 1 556 ? -10.938 -26.625 -17.422 1 96.19 556 MET A C 1
ATOM 4474 O O . MET A 1 556 ? -10.172 -26.172 -18.281 1 96.19 556 MET A O 1
ATOM 4478 N N . GLU A 1 557 ? -11.727 -27.688 -17.688 1 96.75 557 GLU A N 1
ATOM 4479 C CA . GLU A 1 557 ? -11.727 -28.391 -18.969 1 96.75 557 GLU A CA 1
ATOM 4480 C C . GLU A 1 557 ? -12.211 -27.484 -20.094 1 96.75 557 GLU A C 1
ATOM 4482 O O . GLU A 1 557 ? -11.734 -27.594 -21.234 1 96.75 557 GLU A O 1
ATOM 4487 N N . GLU A 1 558 ? -13.141 -26.688 -19.75 1 95.38 558 GLU A N 1
ATOM 4488 C CA . GLU A 1 558 ? -13.602 -25.719 -20.734 1 95.38 558 GLU A CA 1
ATOM 4489 C C . GLU A 1 558 ? -12.469 -24.781 -21.156 1 95.38 558 GLU A C 1
ATOM 4491 O O . GLU A 1 558 ? -12.383 -24.391 -22.312 1 95.38 558 GLU A O 1
ATOM 4496 N N . SER A 1 559 ? -11.656 -24.375 -20.203 1 96 559 SER A N 1
ATOM 4497 C CA . SER A 1 559 ? -10.5 -23.547 -20.531 1 96 559 SER A CA 1
ATOM 4498 C C . SER A 1 559 ? -9.539 -24.281 -21.453 1 96 559 SER A C 1
ATOM 4500 O O . SER A 1 559 ? -8.984 -23.703 -22.391 1 96 559 SER A O 1
ATOM 4502 N N . VAL A 1 560 ? -9.344 -25.562 -21.234 1 96.94 560 VAL A N 1
ATOM 4503 C CA . VAL A 1 560 ? -8.477 -26.391 -22.078 1 96.94 560 VAL A CA 1
ATOM 4504 C C . VAL A 1 560 ? -9.055 -26.469 -23.484 1 96.94 560 VAL A C 1
ATOM 4506 O O . VAL A 1 560 ? -8.336 -26.312 -24.484 1 96.94 560 VAL A O 1
ATOM 4509 N N . SER A 1 561 ? -10.328 -26.719 -23.531 1 96.69 561 SER A N 1
ATOM 4510 C CA . SER A 1 561 ? -11 -26.797 -24.828 1 96.69 561 SER A CA 1
ATOM 4511 C C . SER A 1 561 ? -10.883 -25.484 -25.594 1 96.69 561 SER A C 1
ATOM 4513 O O . SER A 1 561 ? -10.68 -25.469 -26.812 1 96.69 561 SER A O 1
ATOM 4515 N N . THR A 1 562 ? -11.102 -24.438 -24.844 1 95.69 562 THR A N 1
ATOM 4516 C CA . THR A 1 562 ? -10.977 -23.109 -25.453 1 95.69 562 THR A CA 1
ATOM 4517 C C . THR A 1 562 ? -9.562 -22.891 -25.984 1 95.69 562 THR A C 1
ATOM 4519 O O . THR A 1 562 ? -9.375 -22.328 -27.062 1 95.69 562 THR A O 1
ATOM 4522 N N . LEU A 1 563 ? -8.57 -23.328 -25.234 1 97.06 563 LEU A N 1
ATOM 4523 C CA . LEU A 1 563 ? -7.176 -23.219 -25.656 1 97.06 563 LEU A CA 1
ATOM 4524 C C . LEU A 1 563 ? -6.926 -24.031 -26.922 1 97.06 563 LEU A C 1
ATOM 4526 O O . LEU A 1 563 ? -6.285 -23.531 -27.859 1 97.06 563 LEU A O 1
ATOM 4530 N N . LEU A 1 564 ? -7.441 -25.203 -27.062 1 96.06 564 LEU A N 1
ATOM 4531 C CA . LEU A 1 564 ? -7.266 -26.062 -28.219 1 96.06 564 LEU A CA 1
ATOM 4532 C C . LEU A 1 564 ? -7.957 -25.484 -29.453 1 96.06 564 LEU A C 1
ATOM 4534 O O . LEU A 1 564 ? -7.402 -25.516 -30.547 1 96.06 564 LEU A O 1
ATOM 4538 N N . ASN A 1 565 ? -9.148 -24.984 -29.203 1 95.5 565 ASN A N 1
ATOM 4539 C CA . ASN A 1 565 ? -9.852 -24.328 -30.297 1 95.5 565 ASN A CA 1
ATOM 4540 C C . ASN A 1 565 ? -9.078 -23.125 -30.812 1 95.5 565 ASN A C 1
ATOM 4542 O O . ASN A 1 565 ? -9.094 -22.844 -32 1 95.5 565 ASN A O 1
ATOM 4546 N N . SER A 1 566 ? -8.5 -22.406 -29.891 1 95.19 566 SER A N 1
ATOM 4547 C CA . SER A 1 566 ? -7.738 -21.219 -30.266 1 95.19 566 SER A CA 1
ATOM 4548 C C . SER A 1 566 ? -6.531 -21.578 -31.125 1 95.19 566 SER A C 1
ATOM 4550 O O . SER A 1 566 ? -6.059 -20.766 -31.922 1 95.19 566 SER A O 1
ATOM 4552 N N . VAL A 1 567 ? -5.965 -22.812 -30.922 1 94.75 567 VAL A N 1
ATOM 4553 C CA . VAL A 1 567 ? -4.852 -23.266 -31.75 1 94.75 567 VAL A CA 1
ATOM 4554 C C . VAL A 1 567 ? -5.273 -23.297 -33.219 1 94.75 567 VAL A C 1
ATOM 4556 O O . VAL A 1 567 ? -4.555 -22.812 -34.094 1 94.75 567 VAL A O 1
ATOM 4559 N N . GLU A 1 568 ? -6.348 -23.859 -33.469 1 90.38 568 GLU A N 1
ATOM 4560 C CA . GLU A 1 568 ? -6.867 -23.969 -34.812 1 90.38 568 GLU A CA 1
ATOM 4561 C C . GLU A 1 568 ? -7.086 -22.594 -35.438 1 90.38 568 GLU A C 1
ATOM 4563 O O . GLU A 1 568 ? -6.699 -22.359 -36.594 1 90.38 568 GLU A O 1
ATOM 4568 N N . GLU A 1 569 ? -7.734 -21.797 -34.656 1 91.81 569 GLU A N 1
ATOM 4569 C CA . GLU A 1 569 ? -8.016 -20.438 -35.156 1 91.81 569 GLU A CA 1
ATOM 4570 C C . GLU A 1 569 ? -6.727 -19.672 -35.406 1 91.81 569 GLU A C 1
ATOM 4572 O O . GLU A 1 569 ? -6.637 -18.922 -36.375 1 91.81 569 GLU A O 1
ATOM 4577 N N . PHE A 1 570 ? -5.828 -19.766 -34.531 1 93.44 570 PHE A N 1
ATOM 4578 C CA . PHE A 1 570 ? -4.539 -19.094 -34.656 1 93.44 570 PHE A CA 1
ATOM 4579 C C . PHE A 1 570 ? -3.814 -19.547 -35.906 1 93.44 570 PHE A C 1
ATOM 4581 O O . PHE A 1 570 ? -3.289 -18.719 -36.656 1 93.44 570 PHE A O 1
ATOM 4588 N N . GLU A 1 571 ? -3.803 -20.844 -36.188 1 89.88 571 GLU A N 1
ATOM 4589 C CA . GLU A 1 571 ? -3.141 -21.375 -37.375 1 89.88 571 GLU A CA 1
ATOM 4590 C C . GLU A 1 571 ? -3.826 -20.906 -38.656 1 89.88 571 GLU A C 1
ATOM 4592 O O . GLU A 1 571 ? -3.164 -20.656 -39.656 1 89.88 571 GLU A O 1
ATOM 4597 N N . GLU A 1 572 ? -5.09 -20.812 -38.562 1 88.19 572 GLU A N 1
ATOM 4598 C CA . GLU A 1 572 ? -5.832 -20.281 -39.688 1 88.19 572 GLU A CA 1
ATOM 4599 C C . GLU A 1 572 ? -5.492 -18.812 -39.938 1 88.19 572 GLU A C 1
ATOM 4601 O O . GLU A 1 572 ? -5.371 -18.375 -41.094 1 88.19 572 GLU A O 1
ATOM 4606 N N . ALA A 1 573 ? -5.438 -18.094 -38.875 1 86.44 573 ALA A N 1
ATOM 4607 C CA . ALA A 1 573 ? -5.082 -16.672 -38.969 1 86.44 573 ALA A CA 1
ATOM 4608 C C . ALA A 1 573 ? -3.676 -16.5 -39.531 1 86.44 573 ALA A C 1
ATOM 4610 O O . ALA A 1 573 ? -3.412 -15.555 -40.281 1 86.44 573 ALA A O 1
ATOM 4611 N N . LEU A 1 574 ? -2.734 -17.359 -39.156 1 85.31 574 LEU A N 1
ATOM 4612 C CA . LEU A 1 574 ? -1.364 -17.312 -39.656 1 85.31 574 LEU A CA 1
ATOM 4613 C C . LEU A 1 574 ? -1.326 -17.562 -41.156 1 85.31 574 LEU A C 1
ATOM 4615 O O . LEU A 1 574 ? -0.534 -16.953 -41.875 1 85.31 574 LEU A O 1
ATOM 4619 N N . LYS A 1 575 ? -2.117 -18.453 -41.594 1 81.06 575 LYS A N 1
ATOM 4620 C CA . LYS A 1 575 ? -2.186 -18.781 -43.031 1 81.06 575 LYS A CA 1
ATOM 4621 C C . LYS A 1 575 ? -2.732 -17.609 -43.844 1 81.06 575 LYS A C 1
ATOM 4623 O O . LYS A 1 575 ? -2.252 -17.328 -44.938 1 81.06 575 LYS A O 1
ATOM 4628 N N . LYS A 1 576 ? -3.689 -16.969 -43.219 1 75.81 576 LYS A N 1
ATOM 4629 C CA . LYS A 1 576 ? -4.281 -15.82 -43.906 1 75.81 576 LYS A CA 1
ATOM 4630 C C . LYS A 1 576 ? -3.305 -14.648 -43.938 1 75.81 576 LYS A C 1
ATOM 4632 O O . LYS A 1 576 ? -3.254 -13.914 -44.938 1 75.81 576 LYS A O 1
ATOM 4637 N N . LYS A 1 577 ? -2.582 -14.32 -42.812 1 63.69 577 LYS A N 1
ATOM 4638 C CA . LYS A 1 577 ? -1.581 -13.258 -42.75 1 63.69 577 LYS A CA 1
ATOM 4639 C C . LYS A 1 577 ? -0.452 -13.523 -43.75 1 63.69 577 LYS A C 1
ATOM 4641 O O . LYS A 1 577 ? 0.032 -12.602 -44.406 1 63.69 577 LYS A O 1
ATOM 4646 N N . LYS A 1 578 ? 0.123 -14.727 -43.75 1 54.78 578 LYS A N 1
ATOM 4647 C CA . LYS A 1 578 ? 1.154 -15.086 -44.719 1 54.78 578 LYS A CA 1
ATOM 4648 C C . LYS A 1 578 ? 0.674 -14.844 -46.156 1 54.78 578 LYS A C 1
ATOM 4650 O O . LYS A 1 578 ? 1.446 -14.398 -47 1 54.78 578 LYS A O 1
ATOM 4655 N N . LYS A 1 579 ? -0.53 -14.992 -46.219 1 49.88 579 LYS A N 1
ATOM 4656 C CA . LYS A 1 579 ? -1.082 -14.68 -47.531 1 49.88 579 LYS A CA 1
ATOM 4657 C C . LYS A 1 579 ? -1.183 -13.172 -47.719 1 49.88 579 LYS A C 1
ATOM 4659 O O . LYS A 1 579 ? -0.977 -12.672 -48.844 1 49.88 579 LYS A O 1
ATOM 4664 N N . LEU A 1 580 ? -1.359 -12.477 -46.438 1 41.31 580 LEU A N 1
ATOM 4665 C CA . LEU A 1 580 ? -1.453 -11.023 -46.5 1 41.31 580 LEU A CA 1
ATOM 4666 C C . LEU A 1 580 ? -0.067 -10.391 -46.5 1 41.31 580 LEU A C 1
ATOM 4668 O O . LEU A 1 580 ? 0.116 -9.273 -46.969 1 41.31 580 LEU A O 1
ATOM 4672 N N . SER A 1 581 ? 0.839 -10.859 -45.5 1 40.12 581 SER A N 1
ATOM 4673 C CA . SER A 1 581 ? 2.178 -10.289 -45.406 1 40.12 581 SER A CA 1
ATOM 4674 C C . SER A 1 581 ? 2.949 -10.469 -46.719 1 40.12 581 SER A C 1
ATOM 4676 O O . SER A 1 581 ? 4.09 -10.016 -46.812 1 40.12 581 SER A O 1
ATOM 4678 N N . GLU A 1 582 ? 2.762 -11.312 -47.688 1 35.72 582 GLU A N 1
ATOM 4679 C CA . GLU A 1 582 ? 3.408 -11.008 -48.938 1 35.72 582 GLU A CA 1
ATOM 4680 C C . GLU A 1 582 ? 3.117 -9.578 -49.375 1 35.72 582 GLU A C 1
ATOM 4682 O O . GLU A 1 582 ? 3.588 -9.141 -50.438 1 35.72 582 GLU A O 1
ATOM 4687 N N . THR A 1 583 ? 2.211 -8.852 -48.875 1 28.72 583 THR A N 1
ATOM 4688 C CA . THR A 1 583 ? 2.205 -7.395 -48.938 1 28.72 583 THR A CA 1
ATOM 4689 C C . THR A 1 583 ? 3.02 -6.809 -47.781 1 28.72 583 THR A C 1
ATOM 4691 O O . THR A 1 583 ? 3.137 -7.422 -46.719 1 28.72 583 THR A O 1
ATOM 4694 N N . PRO A 1 584 ? 3.727 -5.477 -47.781 1 27.44 584 PRO A N 1
ATOM 4695 C CA . PRO A 1 584 ? 4.82 -4.926 -46.969 1 27.44 584 PRO A CA 1
ATOM 4696 C C . PRO A 1 584 ? 4.578 -5.078 -45.469 1 27.44 584 PRO A C 1
ATOM 4698 O O . PRO A 1 584 ? 3.428 -5.141 -45.031 1 27.44 584 PRO A O 1
ATOM 4701 N N . ARG A 1 585 ? 5.676 -5.352 -44.625 1 29.39 585 ARG A N 1
ATOM 4702 C CA . ARG A 1 585 ? 6.023 -5.797 -43.281 1 29.39 585 ARG A CA 1
ATOM 4703 C C . ARG A 1 585 ? 5.273 -4.984 -42.219 1 29.39 585 ARG A C 1
ATOM 4705 O O . ARG A 1 585 ? 5.309 -5.32 -41.031 1 29.39 585 ARG A O 1
ATOM 4712 N N . GLY A 1 586 ? 4.879 -3.678 -42.5 1 27.56 586 GLY A N 1
ATOM 4713 C CA . GLY A 1 586 ? 4.578 -2.709 -41.438 1 27.56 586 GLY A CA 1
ATOM 4714 C C . GLY A 1 586 ? 3.389 -3.1 -40.594 1 27.56 586 GLY A C 1
ATOM 4715 O O . GLY A 1 586 ? 3.168 -2.525 -39.531 1 27.56 586 GLY A O 1
ATOM 4716 N N . GLU A 1 587 ? 2.381 -3.811 -41.156 1 28.39 587 GLU A N 1
ATOM 4717 C CA . GLU A 1 587 ? 1.035 -3.793 -40.594 1 28.39 587 GLU A CA 1
ATOM 4718 C C . GLU A 1 587 ? 0.891 -4.836 -39.5 1 28.39 587 GLU A C 1
ATOM 4720 O O . GLU A 1 587 ? -0.189 -4.992 -38.938 1 28.39 587 GLU A O 1
ATOM 4725 N N . PHE A 1 588 ? 1.812 -5.621 -39.375 1 27.8 588 PHE A N 1
ATOM 4726 C CA . PHE A 1 588 ? 1.474 -6.727 -38.469 1 27.8 588 PHE A CA 1
ATOM 4727 C C . PHE A 1 588 ? 1.327 -6.242 -37.031 1 27.8 588 PHE A C 1
ATOM 4729 O O . PHE A 1 588 ? 0.406 -6.656 -36.344 1 27.8 588 PHE A O 1
ATOM 4736 N N . CYS A 1 589 ? 2.4 -5.594 -36.5 1 31.09 589 CYS A N 1
ATOM 4737 C CA . CYS A 1 589 ? 2.248 -5.109 -35.125 1 31.09 589 CYS A CA 1
ATOM 4738 C C . CYS A 1 589 ? 1.019 -4.215 -35 1 31.09 589 CYS A C 1
ATOM 4740 O O . CYS A 1 589 ? 0.495 -4.027 -33.906 1 31.09 589 CYS A O 1
ATOM 4742 N N . GLU A 1 590 ? 0.657 -3.422 -35.969 1 32.5 590 GLU A N 1
ATOM 4743 C CA . GLU A 1 590 ? -0.524 -2.568 -36.062 1 32.5 590 GLU A CA 1
ATOM 4744 C C . GLU A 1 590 ? -1.804 -3.4 -36.094 1 32.5 590 GLU A C 1
ATOM 4746 O O . GLU A 1 590 ? -2.855 -2.943 -35.625 1 32.5 590 GLU A O 1
ATOM 4751 N N . PHE A 1 591 ? -1.82 -4.426 -36.938 1 29.23 591 PHE A N 1
ATOM 4752 C CA . PHE A 1 591 ? -3.031 -5.238 -37 1 29.23 591 PHE A CA 1
ATOM 4753 C C . PHE A 1 591 ? -3.295 -5.914 -35.656 1 29.23 591 PHE A C 1
ATOM 4755 O O . PHE A 1 591 ? -4.449 -6.117 -35.25 1 29.23 591 PHE A O 1
ATOM 4762 N N . ILE A 1 592 ? -2.209 -6.602 -35.094 1 30.89 592 ILE A N 1
ATOM 4763 C CA . ILE A 1 592 ? -2.514 -7.156 -33.781 1 30.89 592 ILE A CA 1
ATOM 4764 C C . ILE A 1 592 ? -2.527 -6.039 -32.75 1 30.89 592 ILE A C 1
ATOM 4766 O O . ILE A 1 592 ? -1.581 -5.25 -32.656 1 30.89 592 ILE A O 1
ATOM 4770 N N . GLY A 1 593 ? -3.521 -5.23 -32.719 1 31.03 593 GLY A N 1
ATOM 4771 C CA . GLY A 1 593 ? -3.922 -4.117 -31.859 1 31.03 593 GLY A CA 1
ATOM 4772 C C . GLY A 1 593 ? -3.27 -4.141 -30.5 1 31.03 593 GLY A C 1
ATOM 4773 O O . GLY A 1 593 ? -3.791 -3.561 -29.547 1 31.03 593 GLY A O 1
ATOM 4774 N N . GLY A 1 594 ? -2.377 -5.117 -30.281 1 29.88 594 GLY A N 1
ATOM 4775 C CA . GLY A 1 594 ? -1.957 -5.094 -28.891 1 29.88 594 GLY A CA 1
ATOM 4776 C C . GLY A 1 594 ? -1.198 -3.832 -28.531 1 29.88 594 GLY A C 1
ATOM 4777 O O . GLY A 1 594 ? -0.346 -3.367 -29.281 1 29.88 594 GLY A O 1
ATOM 4778 N N . SER A 1 595 ? -1.942 -2.859 -28.078 1 28.55 595 SER A N 1
ATOM 4779 C CA . SER A 1 595 ? -1.203 -1.752 -27.469 1 28.55 595 SER A CA 1
ATOM 4780 C C . SER A 1 595 ? 0.041 -2.248 -26.75 1 28.55 595 SER A C 1
ATOM 4782 O O . SER A 1 595 ? -0.009 -3.254 -26.031 1 28.55 595 SER A O 1
ATOM 4784 N N . PRO A 1 596 ? 1.272 -1.961 -27.312 1 29.39 596 PRO A N 1
ATOM 4785 C CA . PRO A 1 596 ? 2.557 -2.248 -26.672 1 29.39 596 PRO A CA 1
ATOM 4786 C C . PRO A 1 596 ? 2.52 -2.035 -25.156 1 29.39 596 PRO A C 1
ATOM 4788 O O . PRO A 1 596 ? 3.512 -2.291 -24.469 1 29.39 596 PRO A O 1
ATOM 4791 N N . ASN A 1 597 ? 1.581 -1.334 -24.734 1 28.81 597 ASN A N 1
ATOM 4792 C CA . ASN A 1 597 ? 1.8 -0.858 -23.359 1 28.81 597 ASN A CA 1
ATOM 4793 C C . ASN A 1 597 ? 1.69 -1.993 -22.359 1 28.81 597 ASN A C 1
ATOM 4795 O O . ASN A 1 597 ? 1.498 -1.75 -21.156 1 28.81 597 ASN A O 1
ATOM 4799 N N . GLU A 1 598 ? 1.427 -3.256 -22.828 1 31.12 598 GLU A N 1
ATOM 4800 C CA . GLU A 1 598 ? 1.479 -4.273 -21.781 1 31.12 598 GLU A CA 1
ATOM 4801 C C . G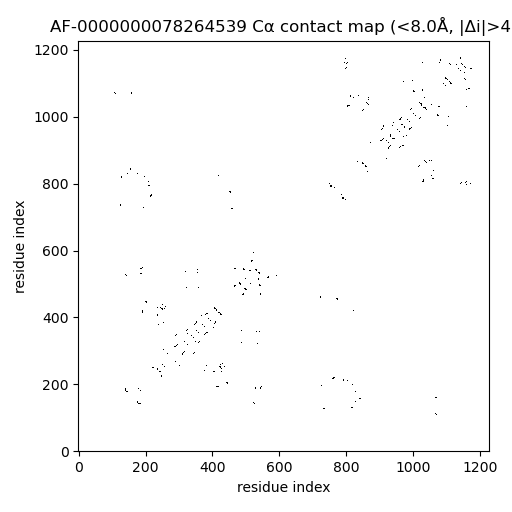LU A 1 598 ? 2.9 -4.453 -21.25 1 31.12 598 GLU A C 1
ATOM 4803 O O . GLU A 1 598 ? 3.816 -4.766 -22.016 1 31.12 598 GLU A O 1
ATOM 4808 N N . THR A 1 599 ? 3.299 -3.74 -20.312 1 29.34 599 THR A N 1
ATOM 4809 C CA . THR A 1 599 ? 4.566 -3.977 -19.625 1 29.34 599 THR A CA 1
ATOM 4810 C C . THR A 1 599 ? 4.824 -5.473 -19.469 1 29.34 599 THR A C 1
ATOM 4812 O O . THR A 1 599 ? 4.109 -6.156 -18.719 1 29.34 599 THR A O 1
ATOM 4815 N N . THR A 1 600 ? 5.117 -6.172 -20.516 1 27.91 600 THR A N 1
ATOM 4816 C CA . THR A 1 600 ? 5.828 -7.441 -20.391 1 27.91 600 THR A CA 1
ATOM 4817 C C . THR A 1 600 ? 6.891 -7.363 -19.297 1 27.91 600 THR A C 1
ATOM 4819 O O . THR A 1 600 ? 7.707 -6.441 -19.281 1 27.91 600 THR A O 1
ATOM 4822 N N . ASP A 1 601 ? 6.574 -7.891 -18.203 1 28.78 601 ASP A N 1
ATOM 4823 C CA . ASP A 1 601 ? 7.672 -8.156 -17.281 1 28.78 601 ASP A CA 1
ATOM 4824 C C . ASP A 1 601 ? 8.852 -8.805 -18.016 1 28.78 601 ASP A C 1
ATOM 4826 O O . ASP A 1 601 ? 8.961 -10.031 -18.047 1 28.78 601 ASP A O 1
ATOM 4830 N N . ILE A 1 602 ? 9.172 -8.297 -19.188 1 27.88 602 ILE A N 1
ATOM 4831 C CA . ILE A 1 602 ? 10.414 -8.805 -19.781 1 27.88 602 ILE A CA 1
ATOM 4832 C C . ILE A 1 602 ? 11.594 -8.43 -18.875 1 27.88 602 ILE A C 1
ATOM 4834 O O . ILE A 1 602 ? 11.883 -7.25 -18.688 1 27.88 602 ILE A O 1
ATOM 4838 N N . THR A 1 603 ? 11.961 -9.227 -18.016 1 27.88 603 THR A N 1
ATOM 4839 C CA . THR A 1 603 ? 13.312 -9.188 -17.453 1 27.88 603 THR A CA 1
ATOM 4840 C C . THR A 1 603 ? 14.352 -9.188 -18.578 1 27.88 603 THR A C 1
ATOM 4842 O O . THR A 1 603 ? 14.602 -10.227 -19.203 1 27.88 603 THR A O 1
ATOM 4845 N N . GLN A 1 604 ? 14.383 -8.227 -19.453 1 25.31 604 GLN A N 1
ATOM 4846 C CA . GLN A 1 604 ? 15.484 -8.172 -20.422 1 25.31 604 GLN A CA 1
ATOM 4847 C C . GLN A 1 604 ? 16.828 -8.164 -19.719 1 25.31 604 GLN A C 1
ATOM 4849 O O . GLN A 1 604 ? 17.078 -7.332 -18.844 1 25.31 604 GLN A O 1
ATOM 4854 N N . SER A 1 605 ? 17.5 -9.266 -19.75 1 25.56 605 SER A N 1
ATOM 4855 C CA . SER A 1 605 ? 18.938 -9.344 -19.484 1 25.56 605 SER A CA 1
ATOM 4856 C C . SER A 1 605 ? 19.719 -8.406 -20.391 1 25.56 605 SER A C 1
ATOM 4858 O O . SER A 1 605 ? 19.531 -8.414 -21.609 1 25.56 605 SER A O 1
ATOM 4860 N N . GLU A 1 606 ? 19.984 -7.215 -20.047 1 27.91 606 GLU A N 1
ATOM 4861 C CA . GLU A 1 606 ? 20.953 -6.371 -20.734 1 27.91 606 GLU A CA 1
ATOM 4862 C C . GLU A 1 606 ? 22.156 -7.188 -21.219 1 27.91 606 GLU A C 1
ATOM 4864 O O . GLU A 1 606 ? 22.828 -7.824 -20.406 1 27.91 606 GLU A O 1
ATOM 4869 N N . ASP A 1 607 ? 22.172 -7.672 -22.391 1 25.73 607 ASP A N 1
ATOM 4870 C CA . ASP A 1 607 ? 23.344 -8.172 -23.109 1 25.73 607 ASP A CA 1
ATOM 4871 C C . ASP A 1 607 ? 24.5 -7.168 -23.031 1 25.73 607 ASP A C 1
ATOM 4873 O O . ASP A 1 607 ? 24.281 -5.957 -23.078 1 25.73 607 ASP A O 1
ATOM 4877 N N . ASP A 1 608 ? 25.672 -7.594 -22.516 1 26.28 608 ASP A N 1
ATOM 4878 C CA . ASP A 1 608 ? 26.984 -6.957 -22.547 1 26.28 608 ASP A CA 1
ATOM 4879 C C . ASP A 1 608 ? 27.391 -6.586 -23.969 1 26.28 608 ASP A C 1
ATOM 4881 O O . ASP A 1 608 ? 27.422 -7.438 -24.844 1 26.28 608 ASP A O 1
ATOM 4885 N N . PRO A 1 609 ? 27.234 -5.461 -24.469 1 29.95 609 PRO A N 1
ATOM 4886 C CA . PRO A 1 609 ? 27.75 -5.051 -25.766 1 29.95 609 PRO A CA 1
ATOM 4887 C C . PRO A 1 609 ? 29.188 -5.535 -26 1 29.95 609 PRO A C 1
ATOM 4889 O O . PRO A 1 609 ? 29.75 -5.309 -27.078 1 29.95 609 PRO A O 1
ATOM 4892 N N . LYS A 1 610 ? 30 -6 -25.047 1 27.19 610 LYS A N 1
ATOM 4893 C CA . LYS A 1 610 ? 31.375 -6.297 -25.422 1 27.19 610 LYS A CA 1
ATOM 4894 C C . LYS A 1 610 ? 31.453 -7.52 -26.328 1 27.19 610 LYS A C 1
ATOM 4896 O O . LYS A 1 610 ? 32.531 -7.945 -26.719 1 27.19 610 LYS A O 1
ATOM 4901 N N . LYS A 1 611 ? 30.375 -8.281 -26.438 1 26.36 611 LYS A N 1
ATOM 4902 C CA . LYS A 1 611 ? 30.766 -9.492 -27.156 1 26.36 611 LYS A CA 1
ATOM 4903 C C . LYS A 1 611 ? 30.719 -9.266 -28.672 1 26.36 611 LYS A C 1
ATOM 4905 O O . LYS A 1 611 ? 30.844 -10.211 -29.438 1 26.36 611 LYS A O 1
ATOM 4910 N N . LYS A 1 612 ? 30.234 -8.156 -29.156 1 26.27 612 LYS A N 1
ATOM 4911 C CA . LYS A 1 612 ? 30.344 -8.219 -30.609 1 26.27 612 LYS A CA 1
ATOM 4912 C C . LYS A 1 612 ? 31.797 -8.094 -31.062 1 26.27 612 LYS A C 1
ATOM 4914 O O . LYS A 1 612 ? 32.094 -8.156 -32.25 1 26.27 612 LYS A O 1
ATOM 4919 N N . ASN A 1 613 ? 32.656 -7.582 -30.25 1 24.31 613 ASN A N 1
ATOM 4920 C CA . ASN A 1 613 ? 33.875 -7.414 -31.047 1 24.31 613 ASN A CA 1
ATOM 4921 C C . ASN A 1 613 ? 34.594 -8.75 -31.281 1 24.31 613 ASN A C 1
ATOM 4923 O O . ASN A 1 613 ? 35.625 -8.797 -31.922 1 24.31 613 ASN A O 1
ATOM 4927 N N . LYS A 1 614 ? 34.344 -9.859 -30.562 1 20.23 614 LYS A N 1
ATOM 4928 C CA . LYS A 1 614 ? 35.125 -10.938 -31.172 1 20.23 614 LYS A CA 1
ATOM 4929 C C . LYS A 1 614 ? 34.312 -11.656 -32.25 1 20.23 614 LYS A C 1
ATOM 4931 O O . LYS A 1 614 ? 33.125 -11.898 -32.094 1 20.23 614 LYS A O 1
ATOM 4936 N N . MET B 1 1 ? 27.375 -40.531 52.75 1 15.93 1 MET B N 1
ATOM 4937 C CA . MET B 1 1 ? 27.094 -39.781 53.969 1 15.93 1 MET B CA 1
ATOM 4938 C C . MET B 1 1 ? 26.094 -38.656 53.688 1 15.93 1 MET B C 1
ATOM 4940 O O . MET B 1 1 ? 25.906 -38.25 52.531 1 15.93 1 MET B O 1
ATOM 4944 N N . GLY B 1 2 ? 25.703 -37.75 54.719 1 18.06 2 GLY B N 1
ATOM 4945 C CA . GLY B 1 2 ? 24.562 -37.094 55.344 1 18.06 2 GLY B CA 1
ATOM 4946 C C . GLY B 1 2 ? 24.188 -35.781 54.656 1 18.06 2 GLY B C 1
ATOM 4947 O O . GLY B 1 2 ? 23.109 -35.25 54.938 1 18.06 2 GLY B O 1
ATOM 4948 N N . ALA B 1 3 ? 25.125 -35.031 54.125 1 18.5 3 ALA B N 1
ATOM 4949 C CA . ALA B 1 3 ? 25.297 -33.656 54.594 1 18.5 3 ALA B CA 1
ATOM 4950 C C . ALA B 1 3 ? 24.219 -32.75 54 1 18.5 3 ALA B C 1
ATOM 4952 O O . ALA B 1 3 ? 23.531 -33.125 53.062 1 18.5 3 ALA B O 1
ATOM 4953 N N . GLU B 1 4 ? 24.531 -31.391 53.75 1 19.2 4 GLU B N 1
ATOM 4954 C CA . GLU B 1 4 ? 24.141 -30.047 54.156 1 19.2 4 GLU B CA 1
ATOM 4955 C C . GLU B 1 4 ? 23.219 -29.406 53.094 1 19.2 4 GLU B C 1
ATOM 4957 O O . GLU B 1 4 ? 23.688 -28.844 52.125 1 19.2 4 GLU B O 1
ATOM 4962 N N . VAL B 1 5 ? 22.359 -30.109 52.375 1 21.62 5 VAL B N 1
ATOM 4963 C CA . VAL B 1 5 ? 21.75 -29.703 51.125 1 21.62 5 VAL B CA 1
ATOM 4964 C C . VAL B 1 5 ? 20.797 -28.547 51.344 1 21.62 5 VAL B C 1
ATOM 4966 O O . VAL B 1 5 ? 19.875 -28.312 50.562 1 21.62 5 VAL B O 1
ATOM 4969 N N . PRO B 1 6 ? 20.875 -27.75 52.656 1 19.84 6 PRO B N 1
ATOM 4970 C CA . PRO B 1 6 ? 19.688 -27.219 53.312 1 19.84 6 PRO B CA 1
ATOM 4971 C C . PRO B 1 6 ? 19.031 -26.078 52.531 1 19.84 6 PRO B C 1
ATOM 4973 O O . PRO B 1 6 ? 17.812 -26 52.438 1 19.84 6 PRO B O 1
ATOM 4976 N N . THR B 1 7 ? 19.734 -24.891 52.375 1 19.09 7 THR B N 1
ATOM 4977 C CA . THR B 1 7 ? 19.375 -23.578 52.906 1 19.09 7 THR B CA 1
ATOM 4978 C C . THR B 1 7 ? 18.438 -22.828 51.969 1 19.09 7 THR B C 1
ATOM 4980 O O . THR B 1 7 ? 17.781 -21.875 52.375 1 19.09 7 THR B O 1
ATOM 4983 N N . LEU B 1 8 ? 18.5 -22.969 50.594 1 20.27 8 LEU B N 1
ATOM 4984 C CA . LEU B 1 8 ? 18.328 -21.766 49.781 1 20.27 8 LEU B CA 1
ATOM 4985 C C . LEU B 1 8 ? 16.859 -21.391 49.656 1 20.27 8 LEU B C 1
ATOM 4987 O O . LEU B 1 8 ? 16.281 -21.516 48.594 1 20.27 8 LEU B O 1
ATOM 4991 N N . ILE B 1 9 ? 15.828 -21.891 50.531 1 20.72 9 ILE B N 1
ATOM 4992 C CA . ILE B 1 9 ? 14.375 -21.891 50.469 1 20.72 9 ILE B CA 1
ATOM 4993 C C . ILE B 1 9 ? 13.852 -20.469 50.719 1 20.72 9 ILE B C 1
ATOM 4995 O O . ILE B 1 9 ? 12.648 -20.219 50.562 1 20.72 9 ILE B O 1
ATOM 4999 N N . VAL B 1 10 ? 14.641 -19.547 51.406 1 19.08 10 VAL B N 1
ATOM 5000 C CA . VAL B 1 10 ? 14.016 -18.594 52.312 1 19.08 10 VAL B CA 1
ATOM 5001 C C . VAL B 1 10 ? 13.273 -17.531 51.531 1 19.08 10 VAL B C 1
ATOM 5003 O O . VAL B 1 10 ? 12.156 -17.141 51.875 1 19.08 10 VAL B O 1
ATOM 5006 N N . CYS B 1 11 ? 13.891 -16.797 50.562 1 18.08 11 CYS B N 1
ATOM 5007 C CA . CYS B 1 11 ? 13.727 -15.344 50.531 1 18.08 11 CYS B CA 1
ATOM 5008 C C . CYS B 1 11 ? 12.461 -14.945 49.781 1 18.08 11 CYS B C 1
ATOM 5010 O O . CYS B 1 11 ? 12.359 -13.836 49.281 1 18.08 11 CYS B O 1
ATOM 5012 N N . LEU B 1 12 ? 11.523 -15.82 49.375 1 19.31 12 LEU B N 1
ATOM 5013 C CA . LEU B 1 12 ? 10.445 -15.562 48.438 1 19.31 12 LEU B CA 1
ATOM 5014 C C . LEU B 1 12 ? 9.383 -14.656 49.031 1 19.31 12 LEU B C 1
ATOM 5016 O O . LEU B 1 12 ? 8.406 -14.297 48.375 1 19.31 12 LEU B O 1
ATOM 5020 N N . SER B 1 13 ? 9.203 -14.578 50.438 1 19.23 13 SER B N 1
ATOM 5021 C CA . SER B 1 13 ? 7.922 -14.281 51.062 1 19.23 13 SER B CA 1
ATOM 5022 C C . SER B 1 13 ? 7.582 -12.797 50.938 1 19.23 13 SER B C 1
ATOM 5024 O O . SER B 1 13 ? 6.426 -12.406 51.125 1 19.23 13 SER B O 1
ATOM 5026 N N . ILE B 1 14 ? 8.547 -11.844 51.125 1 19.33 14 ILE B N 1
ATOM 5027 C CA . ILE B 1 14 ? 8.242 -10.586 51.812 1 19.33 14 ILE B CA 1
ATOM 5028 C C . ILE B 1 14 ? 7.453 -9.672 50.875 1 19.33 14 ILE B C 1
ATOM 5030 O O . ILE B 1 14 ? 6.707 -8.805 51.312 1 19.33 14 ILE B O 1
ATOM 5034 N N . SER B 1 15 ? 7.723 -9.625 49.594 1 18.89 15 SER B N 1
ATOM 5035 C CA . SER B 1 15 ? 7.531 -8.328 48.938 1 18.89 15 SER B CA 1
ATOM 5036 C C . SER B 1 15 ? 6.055 -8.055 48.688 1 18.89 15 SER B C 1
ATOM 5038 O O . SER B 1 15 ? 5.598 -8.133 47.531 1 18.89 15 SER B O 1
ATOM 5040 N N . LEU B 1 16 ? 5.039 -8.789 49.219 1 20.83 16 LEU B N 1
ATOM 5041 C CA . LEU B 1 16 ? 3.619 -8.734 48.875 1 20.83 16 LEU B CA 1
ATOM 5042 C C . LEU B 1 16 ? 2.963 -7.504 49.5 1 20.83 16 LEU B C 1
ATOM 5044 O O . LEU B 1 16 ? 1.808 -7.195 49.188 1 20.83 16 LEU B O 1
ATOM 5048 N N . CYS B 1 17 ? 3.404 -6.969 50.656 1 19.53 17 CYS B N 1
ATOM 5049 C CA . CYS B 1 17 ? 2.531 -6.242 51.562 1 19.53 17 CYS B CA 1
ATOM 5050 C C . CYS B 1 17 ? 2.166 -4.875 51 1 19.53 17 CYS B C 1
ATOM 5052 O O . CYS B 1 17 ? 1.149 -4.293 51.406 1 19.53 17 CYS B O 1
ATOM 5054 N N . PHE B 1 18 ? 3.076 -4.039 50.594 1 20.48 18 PHE B N 1
ATOM 5055 C CA . PHE B 1 18 ? 2.945 -2.604 50.812 1 20.48 18 PHE B CA 1
ATOM 5056 C C . PHE B 1 18 ? 1.938 -2 49.844 1 20.48 18 PHE B C 1
ATOM 5058 O O . PHE B 1 18 ? 1.736 -0.784 49.812 1 20.48 18 PHE B O 1
ATOM 5065 N N . ASN B 1 19 ? 1.426 -2.639 48.812 1 20.45 19 ASN B N 1
ATOM 5066 C CA . ASN B 1 19 ? 0.866 -1.853 47.719 1 20.45 19 ASN B CA 1
ATOM 5067 C C . ASN B 1 19 ? -0.536 -1.35 48.062 1 20.45 19 ASN B C 1
ATOM 5069 O O . ASN B 1 19 ? -1.27 -0.913 47.156 1 20.45 19 ASN B O 1
ATOM 5073 N N . ILE B 1 20 ? -1.097 -1.508 49.344 1 21.66 20 ILE B N 1
ATOM 5074 C CA . ILE B 1 20 ? -2.529 -1.352 49.562 1 21.66 20 ILE B CA 1
ATOM 5075 C C . ILE B 1 20 ? -2.865 0.128 49.75 1 21.66 20 ILE B C 1
ATOM 5077 O O . ILE B 1 20 ? -4.012 0.539 49.562 1 21.66 20 ILE B O 1
ATOM 5081 N N . GLY B 1 21 ? -2.012 0.948 50.406 1 20.28 21 GLY B N 1
ATOM 5082 C CA . GLY B 1 21 ? -2.484 2.141 51.094 1 20.28 21 GLY B CA 1
ATOM 5083 C C . GLY B 1 21 ? -3.051 3.184 50.156 1 20.28 21 GLY B C 1
ATOM 5084 O O . GLY B 1 21 ? -4.047 3.838 50.469 1 20.28 21 GLY B O 1
ATOM 5085 N N . PHE B 1 22 ? -2.256 3.58 49.219 1 20.84 22 PHE B N 1
ATOM 5086 C CA . PHE B 1 22 ? -2.391 4.949 48.719 1 20.84 22 PHE B CA 1
ATOM 5087 C C . PHE B 1 22 ? -3.623 5.09 47.844 1 20.84 22 PHE B C 1
ATOM 5089 O O . PHE B 1 22 ? -3.846 6.141 47.25 1 20.84 22 PHE B O 1
ATOM 5096 N N . ILE B 1 23 ? -4.469 4.156 47.688 1 21.62 23 ILE B N 1
ATOM 5097 C CA . ILE B 1 23 ? -5.578 4.246 46.75 1 21.62 23 ILE B CA 1
ATOM 5098 C C . ILE B 1 23 ? -6.676 5.133 47.312 1 21.62 23 ILE B C 1
ATOM 5100 O O . ILE B 1 23 ? -7.539 5.625 46.594 1 21.62 23 ILE B O 1
ATOM 5104 N N . THR B 1 24 ? -6.715 5.41 48.656 1 21.3 24 THR B N 1
ATOM 5105 C CA . THR B 1 24 ? -7.957 5.902 49.25 1 21.3 24 THR B CA 1
ATOM 5106 C C . THR B 1 24 ? -8.172 7.375 48.906 1 21.3 24 THR B C 1
ATOM 5108 O O . THR B 1 24 ? -9.305 7.828 48.781 1 21.3 24 THR B O 1
ATOM 5111 N N . PHE B 1 25 ? -7.117 8.219 49 1 20.42 25 PHE B N 1
ATOM 5112 C CA . PHE B 1 25 ? -7.418 9.625 49.25 1 20.42 25 PHE B CA 1
ATOM 5113 C C . PHE B 1 25 ? -8.094 10.25 48.031 1 20.42 25 PHE B C 1
ATOM 5115 O O . PHE B 1 25 ? -8.82 11.242 48.156 1 20.42 25 PHE B O 1
ATOM 5122 N N . LEU B 1 26 ? -7.77 9.836 46.875 1 20.52 26 LEU B N 1
ATOM 5123 C CA . LEU B 1 26 ? -8.141 10.75 45.812 1 20.52 26 LEU B CA 1
ATOM 5124 C C . LEU B 1 26 ? -9.656 10.781 45.625 1 20.52 26 LEU B C 1
ATOM 5126 O O . LEU B 1 26 ? -10.156 11.461 44.719 1 20.52 26 LEU B O 1
ATOM 5130 N N . PHE B 1 27 ? -10.422 10 46.375 1 23.92 27 PHE B N 1
ATOM 5131 C CA . PHE B 1 27 ? -11.836 9.938 46.031 1 23.92 27 PHE B CA 1
ATOM 5132 C C . PHE B 1 27 ? -12.586 11.148 46.594 1 23.92 27 PHE B C 1
ATOM 5134 O O . PHE B 1 27 ? -13.789 11.297 46.375 1 23.92 27 PHE B O 1
ATOM 5141 N N . ILE B 1 28 ? -12.078 11.805 47.656 1 22.16 28 ILE B N 1
ATOM 5142 C CA . ILE B 1 28 ? -13.039 12.609 48.406 1 22.16 28 ILE B CA 1
ATOM 5143 C C . ILE B 1 28 ? -13.445 13.828 47.562 1 22.16 28 ILE B C 1
ATOM 5145 O O . ILE B 1 28 ? -14.617 14.203 47.562 1 22.16 28 ILE B O 1
ATOM 5149 N N . LYS B 1 29 ? -12.531 14.641 47.156 1 21.33 29 LYS B N 1
ATOM 5150 C CA . LYS B 1 29 ? -12.875 16.062 47.062 1 21.33 29 LYS B CA 1
ATOM 5151 C C . LYS B 1 29 ? -13.812 16.312 45.875 1 21.33 29 LYS B C 1
ATOM 5153 O O . LYS B 1 29 ? -14.086 17.453 45.531 1 21.33 29 LYS B O 1
ATOM 5158 N N . ARG B 1 30 ? -14.234 15.43 45.125 1 21.39 30 ARG B N 1
ATOM 5159 C CA . ARG B 1 30 ? -14.859 15.891 43.906 1 21.39 30 ARG B CA 1
ATOM 5160 C C . ARG B 1 30 ? -16.219 16.516 44.188 1 21.39 30 ARG B C 1
ATOM 5162 O O . ARG B 1 30 ? -17.266 15.945 43.812 1 21.39 30 ARG B O 1
ATOM 5169 N N . ARG B 1 31 ? -16.375 17.047 45.438 1 20.45 31 ARG B N 1
ATOM 5170 C CA . ARG B 1 31 ? -17.797 17.375 45.625 1 20.45 31 ARG B CA 1
ATOM 5171 C C . ARG B 1 31 ? -18.281 18.344 44.562 1 20.45 31 ARG B C 1
ATOM 5173 O O . ARG B 1 31 ? -19.266 18.078 43.875 1 20.45 31 ARG B O 1
ATOM 5180 N N . SER B 1 32 ? -18.609 19.672 44.969 1 20.11 32 SER B N 1
ATOM 5181 C CA . SER B 1 32 ? -19.797 20.484 44.781 1 20.11 32 SER B CA 1
ATOM 5182 C C . SER B 1 32 ? -19.703 21.375 43.531 1 20.11 32 SER B C 1
ATOM 5184 O O . SER B 1 32 ? -20.484 22.312 43.375 1 20.11 32 SER B O 1
ATOM 5186 N N . ARG B 1 33 ? -18.656 21.344 42.719 1 19.92 33 ARG B N 1
ATOM 5187 C CA . ARG B 1 33 ? -18.547 22.609 42.031 1 19.92 33 ARG B CA 1
ATOM 5188 C C . ARG B 1 33 ? -19.812 22.875 41.188 1 19.92 33 ARG B C 1
ATOM 5190 O O . ARG B 1 33 ? -20.312 21.984 40.531 1 19.92 33 ARG B O 1
ATOM 5197 N N . ASN B 1 34 ? -20.469 24.016 41.531 1 19.81 34 ASN B N 1
ATOM 5198 C CA . ASN B 1 34 ? -21.656 24.688 41.031 1 19.81 34 ASN B CA 1
ATOM 5199 C C . ASN B 1 34 ? -21.578 24.891 39.5 1 19.81 34 ASN B C 1
ATOM 5201 O O . ASN B 1 34 ? -20.5 25.156 38.969 1 19.81 34 ASN B O 1
ATOM 5205 N N . SER B 1 35 ? -22.438 24.312 38.781 1 20.05 35 SER B N 1
ATOM 5206 C CA . SER B 1 35 ? -22.609 24.312 37.344 1 20.05 35 SER B CA 1
ATOM 5207 C C . SER B 1 35 ? -22.672 25.734 36.781 1 20.05 35 SER B C 1
ATOM 5209 O O . SER B 1 35 ? -23.609 26.469 37.062 1 20.05 35 SER B O 1
ATOM 5211 N N . PRO B 1 36 ? -21.5 26.531 36.812 1 19.84 36 PRO B N 1
ATOM 5212 C CA . PRO B 1 36 ? -21.797 27.891 36.375 1 19.84 36 PRO B CA 1
ATOM 5213 C C . PRO B 1 36 ? -22.578 27.938 35.062 1 19.84 36 PRO B C 1
ATOM 5215 O O . PRO B 1 36 ? -22.5 27 34.25 1 19.84 36 PRO B O 1
ATOM 5218 N N . GLN B 1 37 ? -23.703 28.609 35.094 1 20.56 37 GLN B N 1
ATOM 5219 C CA . GLN B 1 37 ? -24.672 28.844 34.031 1 20.56 37 GLN B CA 1
ATOM 5220 C C . GLN B 1 37 ? -24.016 29.438 32.781 1 20.56 37 GLN B C 1
ATOM 5222 O O . GLN B 1 37 ? -23.422 30.531 32.875 1 20.56 37 GLN B O 1
ATOM 5227 N N . TYR B 1 38 ? -23.266 28.656 32.094 1 18.7 38 TYR B N 1
ATOM 5228 C CA . TYR B 1 38 ? -22.609 29.203 30.906 1 18.7 38 TYR B CA 1
ATOM 5229 C C . TYR B 1 38 ? -23.578 30.031 30.078 1 18.7 38 TYR B C 1
ATOM 5231 O O . TYR B 1 38 ? -24.672 29.562 29.734 1 18.7 38 TYR B O 1
ATOM 5239 N N . ARG B 1 39 ? -23.516 31.312 30.297 1 20.89 39 ARG B N 1
ATOM 5240 C CA . ARG B 1 39 ? -24.328 32.25 29.516 1 20.89 39 ARG B CA 1
ATOM 5241 C C . ARG B 1 39 ? -24.219 31.953 28.031 1 20.89 39 ARG B C 1
ATOM 5243 O O . ARG B 1 39 ? -23.156 31.531 27.547 1 20.89 39 ARG B O 1
ATOM 5250 N N . LYS B 1 40 ? -25.312 31.969 27.344 1 21.64 40 LYS B N 1
ATOM 5251 C CA . LYS B 1 40 ? -25.656 31.734 25.953 1 21.64 40 LYS B CA 1
ATOM 5252 C C . LYS B 1 40 ? -24.844 32.625 25.031 1 21.64 40 LYS B C 1
ATOM 5254 O O . LYS B 1 40 ? -25.062 33.844 24.984 1 21.64 40 LYS B O 1
ATOM 5259 N N . VAL B 1 41 ? -23.5 32.562 25.047 1 19.88 41 VAL B N 1
ATOM 5260 C CA . VAL B 1 41 ? -22.922 33.594 24.172 1 19.88 41 VAL B CA 1
ATOM 5261 C C . VAL B 1 41 ? -23.484 33.438 22.766 1 19.88 41 VAL B C 1
ATOM 5263 O O . VAL B 1 41 ? -23.5 32.344 22.203 1 19.88 41 VAL B O 1
ATOM 5266 N N . GLU B 1 42 ? -24.25 34.281 22.359 1 20.44 42 GLU B N 1
ATOM 5267 C CA . GLU B 1 42 ? -24.953 34.5 21.094 1 20.44 42 GLU B CA 1
ATOM 5268 C C . GLU B 1 42 ? -24 34.375 19.922 1 20.44 42 GLU B C 1
ATOM 5270 O O . GLU B 1 42 ? -22.844 34.812 20 1 20.44 42 GLU B O 1
ATOM 5275 N N . ASN B 1 43 ? -24.172 33.344 19.203 1 19.95 43 ASN B N 1
ATOM 5276 C CA . ASN B 1 43 ? -23.469 32.938 17.984 1 19.95 43 ASN B CA 1
ATOM 5277 C C . ASN B 1 43 ? -23.25 34.094 17.047 1 19.95 43 ASN B C 1
ATOM 5279 O O . ASN B 1 43 ? -24.188 34.75 16.609 1 19.95 43 ASN B O 1
ATOM 5283 N N . PRO B 1 44 ? -22.125 34.781 17.203 1 22.56 44 PRO B N 1
ATOM 5284 C CA . PRO B 1 44 ? -22.047 35.969 16.344 1 22.56 44 PRO B CA 1
ATOM 5285 C C . PRO B 1 44 ? -22.453 35.656 14.898 1 22.56 44 PRO B C 1
ATOM 5287 O O . PRO B 1 44 ? -22.109 34.625 14.359 1 22.56 44 PRO B O 1
ATOM 5290 N N . ASP B 1 45 ? -23.594 36.062 14.484 1 22.84 45 ASP B N 1
ATOM 5291 C CA . ASP B 1 45 ? -24.297 36.062 13.211 1 22.84 45 ASP B CA 1
ATOM 5292 C C . ASP B 1 45 ? -23.375 36.5 12.07 1 22.84 45 ASP B C 1
ATOM 5294 O O . ASP B 1 45 ? -22.688 37.5 12.172 1 22.84 45 ASP B O 1
ATOM 5298 N N . VAL B 1 46 ? -22.641 35.562 11.578 1 21.52 46 VAL B N 1
ATOM 5299 C CA . VAL B 1 46 ? -21.828 35.906 10.43 1 21.52 46 VAL B CA 1
ATOM 5300 C C . VAL B 1 46 ? -22.531 36.969 9.594 1 21.52 46 VAL B C 1
ATOM 5302 O O . VAL B 1 46 ? -23.734 36.906 9.398 1 21.52 46 VAL B O 1
ATOM 5305 N N . GLU B 1 47 ? -21.969 38.125 9.586 1 19.41 47 GLU B N 1
ATOM 5306 C CA . GLU B 1 47 ? -22.359 39.406 8.984 1 19.41 47 GLU B CA 1
ATOM 5307 C C . GLU B 1 47 ? -23.047 39.188 7.637 1 19.41 47 GLU B C 1
ATOM 5309 O O . GLU B 1 47 ? -22.703 38.219 6.91 1 19.41 47 GLU B O 1
ATOM 5314 N N . SER B 1 48 ? -24.266 39.781 7.441 1 18.48 48 SER B N 1
ATOM 5315 C CA . SER B 1 48 ? -25.219 40.031 6.363 1 18.48 48 SER B CA 1
ATOM 5316 C C . SER B 1 48 ? -24.531 40.656 5.152 1 18.48 48 SER B C 1
ATOM 5318 O O . SER B 1 48 ? -23.719 41.562 5.293 1 18.48 48 SER B O 1
ATOM 5320 N N . PHE B 1 49 ? -24.234 40 4.184 1 19.22 49 PHE B N 1
ATOM 5321 C CA . PHE B 1 49 ? -23.625 40.594 2.996 1 19.22 49 PHE B CA 1
ATOM 5322 C C . PHE B 1 49 ? -24.469 41.75 2.486 1 19.22 49 PHE B C 1
ATOM 5324 O O . PHE B 1 49 ? -25.672 41.594 2.252 1 19.22 49 PHE B O 1
ATOM 5331 N N . PRO B 1 50 ? -24.203 42.906 2.957 1 16.59 50 PRO B N 1
ATOM 5332 C CA . PRO B 1 50 ? -25.141 43.938 2.459 1 16.59 50 PRO B CA 1
ATOM 5333 C C . PRO B 1 50 ? -25.25 43.938 0.937 1 16.59 50 PRO B C 1
ATOM 5335 O O . PRO B 1 50 ? -24.281 43.625 0.237 1 16.59 50 PRO B O 1
ATOM 5338 N N . LYS B 1 51 ? -26.5 43.781 0.496 1 18.36 51 LYS B N 1
ATOM 5339 C CA . LYS B 1 51 ? -27.062 43.906 -0.848 1 18.36 51 LYS B CA 1
ATOM 5340 C C . LYS B 1 51 ? -26.734 45.25 -1.467 1 18.36 51 LYS B C 1
ATOM 5342 O O . LYS B 1 51 ? -27.031 46.312 -0.875 1 18.36 51 LYS B O 1
ATOM 5347 N N . ASN B 1 52 ? -25.578 45.406 -2.211 1 17.09 52 ASN B N 1
ATOM 5348 C CA . ASN B 1 52 ? -25.312 46.625 -2.965 1 17.09 52 ASN B CA 1
ATOM 5349 C C . ASN B 1 52 ? -26.516 47.062 -3.779 1 17.09 52 ASN B C 1
ATOM 5351 O O . ASN B 1 52 ? -27.062 46.281 -4.566 1 17.09 52 ASN B O 1
ATOM 5355 N N . SER B 1 53 ? -27.203 48.031 -3.33 1 15.87 53 SER B N 1
ATOM 5356 C CA . SER B 1 53 ? -28.406 48.75 -3.77 1 15.87 53 SER B CA 1
ATOM 5357 C C . SER B 1 53 ? -28.297 49.188 -5.227 1 15.87 53 SER B C 1
ATOM 5359 O O . SER B 1 53 ? -29.172 48.875 -6.043 1 15.87 53 SER B O 1
ATOM 5361 N N . SER B 1 54 ? -28.328 50.531 -5.473 1 15.45 54 SER B N 1
ATOM 5362 C CA . SER B 1 54 ? -29.406 51.344 -6.031 1 15.45 54 SER B CA 1
ATOM 5363 C C . SER B 1 54 ? -29.172 51.625 -7.516 1 15.45 54 SER B C 1
ATOM 5365 O O . SER B 1 54 ? -30.109 51.531 -8.312 1 15.45 54 SER B O 1
ATOM 5367 N N . SER B 1 55 ? -28.188 52.469 -7.973 1 16.44 55 SER B N 1
ATOM 5368 C CA . SER B 1 55 ? -28.75 53.625 -8.672 1 16.44 55 SER B CA 1
ATOM 5369 C C . SER B 1 55 ? -29 53.312 -10.148 1 16.44 55 SER B C 1
ATOM 5371 O O . SER B 1 55 ? -28.344 52.438 -10.719 1 16.44 55 SER B O 1
ATOM 5373 N N . PHE B 1 56 ? -29.938 54.188 -10.844 1 15.69 56 PHE B N 1
ATOM 5374 C CA . PHE B 1 56 ? -30.969 54.312 -11.875 1 15.69 56 PHE B CA 1
ATOM 5375 C C . PHE B 1 56 ? -30.344 54.469 -13.258 1 15.69 56 PHE B C 1
ATOM 5377 O O . PHE B 1 56 ? -30.984 54.188 -14.273 1 15.69 56 PHE B O 1
ATOM 5384 N N . GLY B 1 57 ? -29.062 55 -13.422 1 15.62 57 GLY B N 1
ATOM 5385 C CA . GLY B 1 57 ? -29.375 55.969 -14.461 1 15.62 57 GLY B CA 1
ATOM 5386 C C . GLY B 1 57 ? -29.812 55.344 -15.766 1 15.62 57 GLY B C 1
ATOM 5387 O O . GLY B 1 57 ? -29.641 54.125 -15.945 1 15.62 57 GLY B O 1
ATOM 5388 N N . THR B 1 58 ? -29.719 56.219 -16.781 1 15.45 58 THR B N 1
ATOM 5389 C CA . THR B 1 58 ? -30.531 56.625 -17.922 1 15.45 58 THR B CA 1
ATOM 5390 C C . THR B 1 58 ? -30.422 55.625 -19.062 1 15.45 58 THR B C 1
ATOM 5392 O O . THR B 1 58 ? -29.5 54.781 -19.062 1 15.45 58 THR B O 1
ATOM 5395 N N . ASN B 1 59 ? -30.656 56.188 -20.203 1 14.67 59 ASN B N 1
ATOM 5396 C CA . ASN B 1 59 ? -31.672 55.969 -21.234 1 14.67 59 ASN B CA 1
ATOM 5397 C C . ASN B 1 59 ? -31.203 54.938 -22.25 1 14.67 59 ASN B C 1
ATOM 5399 O O . ASN B 1 59 ? -31.922 53.969 -22.547 1 14.67 59 ASN B O 1
ATOM 5403 N N . PRO B 1 60 ? -30.344 55.406 -23.266 1 15.23 60 PRO B N 1
ATOM 5404 C CA . PRO B 1 60 ? -31.109 55.5 -24.5 1 15.23 60 PRO B CA 1
ATOM 5405 C C . PRO B 1 60 ? -31.109 54.219 -25.312 1 15.23 60 PRO B C 1
ATOM 5407 O O . PRO B 1 60 ? -30.359 53.281 -25 1 15.23 60 PRO B O 1
ATOM 5410 N N . GLN B 1 61 ? -30.594 54.469 -26.516 1 14.96 61 GLN B N 1
ATOM 5411 C CA . GLN B 1 61 ? -31.25 54.344 -27.828 1 14.96 61 GLN B CA 1
ATOM 5412 C C . GLN B 1 61 ? -31 52.969 -28.422 1 14.96 61 GLN B C 1
ATOM 5414 O O . GLN B 1 61 ? -29.953 52.344 -28.172 1 14.96 61 GLN B O 1
ATOM 5419 N N . ARG B 1 62 ? -31.922 52.531 -29.109 1 14.96 62 ARG B N 1
ATOM 5420 C CA . ARG B 1 62 ? -32.594 51.406 -29.766 1 14.96 62 ARG B CA 1
ATOM 5421 C C . ARG B 1 62 ? -31.781 50.875 -30.938 1 14.96 62 ARG B C 1
ATOM 5423 O O . ARG B 1 62 ? -32.125 49.875 -31.547 1 14.96 62 ARG B O 1
ATOM 5430 N N . SER B 1 63 ? -30.562 51.344 -31.281 1 14.99 63 SER B N 1
ATOM 5431 C CA . SER B 1 63 ? -30.797 51.312 -32.719 1 14.99 63 SER B CA 1
ATOM 5432 C C . SER B 1 63 ? -31.062 49.875 -33.188 1 14.99 63 SER B C 1
ATOM 5434 O O . SER B 1 63 ? -30.547 48.906 -32.625 1 14.99 63 SER B O 1
ATOM 5436 N N . PRO B 1 64 ? -31.828 49.812 -34.312 1 14.79 64 PRO B N 1
ATOM 5437 C CA . PRO B 1 64 ? -32.781 48.906 -34.969 1 14.79 64 PRO B CA 1
ATOM 5438 C C . PRO B 1 64 ? -32.125 47.625 -35.469 1 14.79 64 PRO B C 1
ATOM 5440 O O . PRO B 1 64 ? -32.688 46.531 -35.344 1 14.79 64 PRO B O 1
ATOM 5443 N N . GLU B 1 65 ? -30.984 47.781 -36.281 1 14.38 65 GLU B N 1
ATOM 5444 C CA . GLU B 1 65 ? -31.359 47.469 -37.656 1 14.38 65 GLU B CA 1
ATOM 5445 C C . GLU B 1 65 ? -31.484 45.969 -37.875 1 14.38 65 GLU B C 1
ATOM 5447 O O . GLU B 1 65 ? -30.984 45.188 -37.062 1 14.38 65 GLU B O 1
ATOM 5452 N N . LYS B 1 66 ? -30.922 45.625 -39.094 1 15.48 66 LYS B N 1
ATOM 5453 C CA . LYS B 1 66 ? -31.594 45 -40.219 1 15.48 66 LYS B CA 1
ATOM 5454 C C . LYS B 1 66 ? -31.625 43.469 -40.094 1 15.48 66 LYS B C 1
ATOM 5456 O O . LYS B 1 66 ? -30.906 42.938 -39.25 1 15.48 66 LYS B O 1
ATOM 5461 N N . GLU B 1 67 ? -30.938 42.75 -40.969 1 15.17 67 GLU B N 1
ATOM 5462 C CA . GLU B 1 67 ? -31.578 42.094 -42.094 1 15.17 67 GLU B CA 1
ATOM 5463 C C . GLU B 1 67 ? -31.734 40.594 -41.844 1 15.17 67 GLU B C 1
ATOM 5465 O O . GLU B 1 67 ? -30.984 40 -41.094 1 15.17 67 GLU B O 1
ATOM 5470 N N . LYS B 1 68 ? -32.594 40 -42.5 1 15.15 68 LYS B N 1
ATOM 5471 C CA . LYS B 1 68 ? -33.594 38.938 -42.719 1 15.15 68 LYS B CA 1
ATOM 5472 C C . LYS B 1 68 ? -32.906 37.594 -43.062 1 15.15 68 LYS B C 1
ATOM 5474 O O . LYS B 1 68 ? -33.438 36.531 -42.719 1 15.15 68 LYS B O 1
ATOM 5479 N N . ASP B 1 69 ? -31.891 37.531 -43.969 1 14.88 69 ASP B N 1
ATOM 5480 C CA . ASP B 1 69 ? -32.312 36.781 -45.125 1 14.88 69 ASP B CA 1
ATOM 5481 C C . ASP B 1 69 ? -32.469 35.312 -44.812 1 14.88 69 ASP B C 1
ATOM 5483 O O . ASP B 1 69 ? -32 34.844 -43.781 1 14.88 69 ASP B O 1
ATOM 5487 N N . ILE B 1 70 ? -32.031 34.406 -45.75 1 15.54 70 ILE 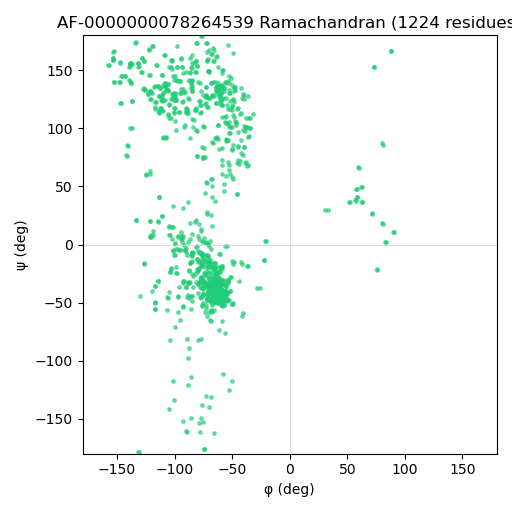B N 1
ATOM 5488 C CA . ILE B 1 70 ? -32.594 33.5 -46.75 1 15.54 70 ILE B CA 1
ATOM 5489 C C . ILE B 1 70 ? -32.562 32.094 -46.219 1 15.54 70 ILE B C 1
ATOM 5491 O O . ILE B 1 70 ? -31.625 31.688 -45.531 1 15.54 70 ILE B O 1
ATOM 5495 N N . LYS B 1 71 ? -33.438 31.297 -46.625 1 16.09 71 LYS B N 1
ATOM 5496 C CA . LYS B 1 71 ? -34.344 30.156 -46.531 1 16.09 71 LYS B CA 1
ATOM 5497 C C . LYS B 1 71 ? -33.594 28.844 -46.75 1 16.09 71 LYS B C 1
ATOM 5499 O O . LYS B 1 71 ? -34.094 27.781 -46.344 1 16.09 71 LYS B O 1
ATOM 5504 N N . ASP B 1 72 ? -32.5 28.672 -47.562 1 16.09 72 ASP B N 1
ATOM 5505 C CA . ASP B 1 72 ? -32.75 27.656 -48.594 1 16.09 72 ASP B CA 1
ATOM 5506 C C . ASP B 1 72 ? -32.938 26.281 -47.969 1 16.09 72 ASP B C 1
ATOM 5508 O O . ASP B 1 72 ? -32.469 26.016 -46.875 1 16.09 72 ASP B O 1
ATOM 5512 N N . PRO B 1 73 ? -33.438 25.297 -48.781 1 17.61 73 PRO B N 1
ATOM 5513 C CA . PRO B 1 73 ? -34.406 24.203 -48.906 1 17.61 73 PRO B CA 1
ATOM 5514 C C . PRO B 1 73 ? -33.844 22.859 -48.438 1 17.61 73 PRO B C 1
ATOM 5516 O O . PRO B 1 73 ? -34.594 22.062 -47.875 1 17.61 73 PRO B O 1
ATOM 5519 N N . PRO B 1 74 ? -32.562 22.469 -48.844 1 15.98 74 PRO B N 1
ATOM 5520 C CA . PRO B 1 74 ? -32.656 21.344 -49.781 1 15.98 74 PRO B CA 1
ATOM 5521 C C . PRO B 1 74 ? -32.938 20.016 -49.094 1 15.98 74 PRO B C 1
ATOM 5523 O O . PRO B 1 74 ? -33.844 19.281 -49.5 1 15.98 74 PRO B O 1
ATOM 5526 N N . LEU B 1 75 ? -31.844 19.359 -48.531 1 16.62 75 LEU B N 1
ATOM 5527 C CA . LEU B 1 75 ? -31.453 18.078 -49.125 1 16.62 75 LEU B CA 1
ATOM 5528 C C . LEU B 1 75 ? -32.188 16.938 -48.438 1 16.62 75 LEU B C 1
ATOM 5530 O O . LEU B 1 75 ? -32.5 17.016 -47.25 1 16.62 75 LEU B O 1
ATOM 5534 N N . LYS B 1 76 ? -32.531 15.805 -49.125 1 17.83 76 LYS B N 1
ATOM 5535 C CA . LYS B 1 76 ? -33.406 14.68 -49.438 1 17.83 76 LYS B CA 1
ATOM 5536 C C . LYS B 1 76 ? -33.125 13.492 -48.531 1 17.83 76 LYS B C 1
ATOM 5538 O O . LYS B 1 76 ? -33.906 12.531 -48.469 1 17.83 76 LYS B O 1
ATOM 5543 N N . PRO B 1 77 ? -32.219 13.484 -47.438 1 16.62 77 PRO B N 1
ATOM 5544 C CA . PRO B 1 77 ? -31.609 12.156 -47.594 1 16.62 77 PRO B CA 1
ATOM 5545 C C . PRO B 1 77 ? -32.594 11.023 -47.344 1 16.62 77 PRO B C 1
ATOM 5547 O O . PRO B 1 77 ? -33.625 11.227 -46.719 1 16.62 77 PRO B O 1
ATOM 5550 N N . ILE B 1 78 ? -32.219 9.711 -47.688 1 17.12 78 ILE B N 1
ATOM 5551 C CA . ILE B 1 78 ? -32.5 8.367 -48.156 1 17.12 78 ILE B CA 1
ATOM 5552 C C . ILE B 1 78 ? -32.875 7.465 -47 1 17.12 78 ILE B C 1
ATOM 5554 O O . ILE B 1 78 ? -32.094 6.59 -46.594 1 17.12 78 ILE B O 1
ATOM 5558 N N . VAL B 1 79 ? -33.625 8.031 -46 1 16.91 79 VAL B N 1
ATOM 5559 C CA . VAL B 1 79 ? -33.719 7.078 -44.875 1 16.91 79 VAL B CA 1
ATOM 5560 C C . VAL B 1 79 ? -34.375 5.785 -45.375 1 16.91 79 VAL B C 1
ATOM 5562 O O . VAL B 1 79 ? -35.281 5.816 -46.219 1 16.91 79 VAL B O 1
ATOM 5565 N N . ASN B 1 80 ? -33.781 4.637 -44.938 1 16.94 80 ASN B N 1
ATOM 5566 C CA . ASN B 1 80 ? -33.656 3.184 -44.906 1 16.94 80 ASN B CA 1
ATOM 5567 C C . ASN B 1 80 ? -34.938 2.506 -44.438 1 16.94 80 ASN B C 1
ATOM 5569 O O . ASN B 1 80 ? -35.688 3.084 -43.656 1 16.94 80 ASN B O 1
ATOM 5573 N N . ALA B 1 81 ? -35.188 1.307 -44.969 1 17.03 81 ALA B N 1
ATOM 5574 C CA . ALA B 1 81 ? -36.188 0.287 -45.188 1 17.03 81 ALA B CA 1
ATOM 5575 C C . ALA B 1 81 ? -36.719 -0.232 -43.844 1 17.03 81 ALA B C 1
ATOM 5577 O O . ALA B 1 81 ? -35.969 -0.368 -42.875 1 17.03 81 ALA B O 1
ATOM 5578 N N . LYS B 1 82 ? -38 -0.391 -43.75 1 18.5 82 LYS B N 1
ATOM 5579 C CA . LYS B 1 82 ? -39.094 -0.779 -42.844 1 18.5 82 LYS B CA 1
ATOM 5580 C C . LYS B 1 82 ? -39 -2.264 -42.5 1 18.5 82 LYS B C 1
ATOM 5582 O O . LYS B 1 82 ? -39.406 -3.115 -43.312 1 18.5 82 LYS B O 1
ATOM 5587 N N . ARG B 1 83 ? -37.875 -2.816 -42.062 1 17.2 83 ARG B N 1
ATOM 5588 C CA . ARG B 1 83 ? -37.906 -4.262 -41.875 1 17.2 83 ARG B CA 1
ATOM 5589 C C . ARG B 1 83 ? -39.094 -4.648 -40.969 1 17.2 83 ARG B C 1
ATOM 5591 O O . ARG B 1 83 ? -39.312 -4.023 -39.906 1 17.2 83 ARG B O 1
ATOM 5598 N N . SER B 1 84 ? -40.031 -5.379 -41.438 1 18.02 84 SER B N 1
ATOM 5599 C CA . SER B 1 84 ? -41.312 -5.961 -41.062 1 18.02 84 SER B CA 1
ATOM 5600 C C . SER B 1 84 ? -41.188 -6.75 -39.75 1 18.02 84 SER B C 1
ATOM 5602 O O . SER B 1 84 ? -40.25 -7.547 -39.594 1 18.02 84 SER B O 1
ATOM 5604 N N . SER B 1 85 ? -41.688 -6.23 -38.656 1 18.81 85 SER B N 1
ATOM 5605 C CA . SER B 1 85 ? -41.906 -6.629 -37.25 1 18.81 85 SER B CA 1
ATOM 5606 C C . SER B 1 85 ? -42.75 -7.883 -37.156 1 18.81 85 SER B C 1
ATOM 5608 O O . SER B 1 85 ? -43.969 -7.816 -37.281 1 18.81 85 SER B O 1
ATOM 5610 N N . GLU B 1 86 ? -42.406 -8.969 -37.844 1 18.03 86 GLU B N 1
ATOM 5611 C CA . GLU B 1 86 ? -43.344 -10.102 -37.781 1 18.03 86 GLU B CA 1
ATOM 5612 C C . GLU B 1 86 ? -43.719 -10.383 -36.312 1 18.03 86 GLU B C 1
ATOM 5614 O O . GLU B 1 86 ? -43 -10.016 -35.406 1 18.03 86 GLU B O 1
ATOM 5619 N N . GLN B 1 87 ? -44.844 -11.203 -36.062 1 18.94 87 GLN B N 1
ATOM 5620 C CA . GLN B 1 87 ? -46 -11.508 -35.219 1 18.94 87 GLN B CA 1
ATOM 5621 C C . GLN B 1 87 ? -45.594 -12.383 -34.031 1 18.94 87 GLN B C 1
ATOM 5623 O O . GLN B 1 87 ? -46.438 -12.758 -33.219 1 18.94 87 GLN B O 1
ATOM 5628 N N . ALA B 1 88 ? -44.375 -12.938 -33.844 1 19.31 88 ALA B N 1
ATOM 5629 C CA . ALA B 1 88 ? -44.406 -14.273 -33.281 1 19.31 88 ALA B CA 1
ATOM 5630 C C . ALA B 1 88 ? -45.062 -14.258 -31.891 1 19.31 88 ALA B C 1
ATOM 5632 O O . ALA B 1 88 ? -45.875 -15.125 -31.578 1 19.31 88 ALA B O 1
ATOM 5633 N N . ILE B 1 89 ? -44.375 -13.734 -30.828 1 20.53 89 ILE B N 1
ATOM 5634 C CA . ILE B 1 89 ? -44.188 -14.562 -29.641 1 20.53 89 ILE B CA 1
ATOM 5635 C C . ILE B 1 89 ? -45.438 -14.453 -28.766 1 20.53 89 ILE B C 1
ATOM 5637 O O . ILE B 1 89 ? -45.812 -13.352 -28.344 1 20.53 89 ILE B O 1
ATOM 5641 N N . ARG B 1 90 ? -46.312 -15.391 -28.781 1 21.86 90 ARG B N 1
ATOM 5642 C CA . ARG B 1 90 ? -47.438 -15.625 -27.875 1 21.86 90 ARG B CA 1
ATOM 5643 C C . ARG B 1 90 ? -47 -15.539 -26.422 1 21.86 90 ARG B C 1
ATOM 5645 O O . ARG B 1 90 ? -45.875 -15.891 -26.078 1 21.86 90 ARG B O 1
ATOM 5652 N N . SER B 1 91 ? -47.75 -14.852 -25.578 1 21.48 91 SER B N 1
ATOM 5653 C CA . SER B 1 91 ? -47.75 -14.391 -24.188 1 21.48 91 SER B CA 1
ATOM 5654 C C . SER B 1 91 ? -47.812 -15.555 -23.219 1 21.48 91 SER B C 1
ATOM 5656 O O . SER B 1 91 ? -48.281 -15.406 -22.094 1 21.48 91 SER B O 1
ATOM 5658 N N . ASP B 1 92 ? -47.188 -16.688 -23.422 1 24.77 92 ASP B N 1
ATOM 5659 C CA . ASP B 1 92 ? -47.656 -17.688 -22.453 1 24.77 92 ASP B CA 1
ATOM 5660 C C . ASP B 1 92 ? -47.5 -17.188 -21.031 1 24.77 92 ASP B C 1
ATOM 5662 O O . ASP B 1 92 ? -46.562 -16.453 -20.719 1 24.77 92 ASP B O 1
ATOM 5666 N N . GLN B 1 93 ? -48.531 -17.188 -20.203 1 28.05 93 GLN B N 1
ATOM 5667 C CA . GLN B 1 93 ? -48.812 -16.906 -18.797 1 28.05 93 GLN B CA 1
ATOM 5668 C C . GLN B 1 93 ? -47.812 -17.641 -17.906 1 28.05 93 GLN B C 1
ATOM 5670 O O . GLN B 1 93 ? -47.906 -18.859 -17.719 1 28.05 93 GLN B O 1
ATOM 5675 N N . GLY B 1 94 ? -46.531 -17.5 -18.016 1 26.83 94 GLY B N 1
ATOM 5676 C CA . GLY B 1 94 ? -45.531 -18.281 -17.297 1 26.83 94 GLY B CA 1
ATOM 5677 C C . GLY B 1 94 ? -45.719 -18.234 -15.797 1 26.83 94 GLY B C 1
ATOM 5678 O O . GLY B 1 94 ? -46 -17.172 -15.234 1 26.83 94 GLY B O 1
ATOM 5679 N N . ALA B 1 95 ? -46.125 -19.375 -15.164 1 35.88 95 ALA B N 1
ATOM 5680 C CA . ALA B 1 95 ? -46.219 -19.625 -13.734 1 35.88 95 ALA B CA 1
ATOM 5681 C C . ALA B 1 95 ? -45.031 -19.031 -12.984 1 35.88 95 ALA B C 1
ATOM 5683 O O . ALA B 1 95 ? -43.938 -18.953 -13.531 1 35.88 95 ALA B O 1
ATOM 5684 N N . PRO B 1 96 ? -45.312 -18.266 -11.938 1 32.72 96 PRO B N 1
ATOM 5685 C CA . PRO B 1 96 ? -44.25 -17.609 -11.188 1 32.72 96 PRO B CA 1
ATOM 5686 C C . PRO B 1 96 ? -43.125 -18.578 -10.789 1 32.72 96 PRO B C 1
ATOM 5688 O O . PRO B 1 96 ? -43.406 -19.625 -10.195 1 32.72 96 PRO B O 1
ATOM 5691 N N . ILE B 1 97 ? -42.219 -18.875 -11.617 1 34.06 97 ILE B N 1
ATOM 5692 C CA . ILE B 1 97 ? -41.094 -19.656 -11.125 1 34.06 97 ILE B CA 1
ATOM 5693 C C . ILE B 1 97 ? -40.625 -19.125 -9.773 1 34.06 97 ILE B C 1
ATOM 5695 O O . ILE B 1 97 ? -40.125 -18 -9.688 1 34.06 97 ILE B O 1
ATOM 5699 N N . VAL B 1 98 ? -41.438 -19.391 -8.797 1 34.84 98 VAL B N 1
ATOM 5700 C CA . VAL B 1 98 ? -40.875 -19.172 -7.473 1 34.84 98 VAL B CA 1
ATOM 5701 C C . VAL B 1 98 ? -39.406 -19.641 -7.461 1 34.84 98 VAL B C 1
ATOM 5703 O O . VAL B 1 98 ? -39.125 -20.828 -7.652 1 34.84 98 VAL B O 1
ATOM 5706 N N . LYS B 1 99 ? -38.562 -18.906 -7.852 1 37.81 99 LYS B N 1
ATOM 5707 C CA . LYS B 1 99 ? -37.156 -19.266 -7.68 1 37.81 99 LYS B CA 1
ATOM 5708 C C . LYS B 1 99 ? -36.875 -19.812 -6.281 1 37.81 99 LYS B C 1
ATOM 5710 O O . LYS B 1 99 ? -36.844 -19.062 -5.309 1 37.81 99 LYS B O 1
ATOM 5715 N N . GLU B 1 100 ? -37.344 -20.938 -5.961 1 37.34 100 GLU B N 1
ATOM 5716 C CA . GLU B 1 100 ? -36.938 -21.594 -4.719 1 37.34 100 GLU B CA 1
ATOM 5717 C C . GLU B 1 100 ? -35.438 -21.391 -4.445 1 37.34 100 GLU B C 1
ATOM 5719 O O . GLU B 1 100 ? -34.625 -21.656 -5.309 1 37.34 100 GLU B O 1
ATOM 5724 N N . GLN B 1 101 ? -35.031 -20.422 -3.613 1 46.81 101 GLN B N 1
ATOM 5725 C CA . GLN B 1 101 ? -33.656 -20.25 -3.129 1 46.81 101 GLN B CA 1
ATOM 5726 C C . GLN B 1 101 ? -32.969 -21.609 -2.893 1 46.81 101 GLN B C 1
ATOM 5728 O O . GLN B 1 101 ? -33.344 -22.344 -1.981 1 46.81 101 GLN B O 1
ATOM 5733 N N . GLN B 1 102 ? -32.688 -22.344 -3.811 1 55.69 102 GLN B N 1
ATOM 5734 C CA . GLN B 1 102 ? -32 -23.625 -3.691 1 55.69 102 GLN B CA 1
ATOM 5735 C C . GLN B 1 102 ? -30.906 -23.578 -2.635 1 55.69 102 GLN B C 1
ATOM 5737 O O . GLN B 1 102 ? -29.984 -22.75 -2.721 1 55.69 102 GLN B O 1
ATOM 5742 N N . GLN B 1 103 ? -31.172 -24.125 -1.39 1 74.56 103 GLN B N 1
ATOM 5743 C CA . GLN B 1 103 ? -30.266 -24.281 -0.268 1 74.56 103 GLN B CA 1
ATOM 5744 C C . GLN B 1 103 ? -28.922 -24.844 -0.732 1 74.56 103 GLN B C 1
ATOM 5746 O O . GLN B 1 103 ? -28.875 -25.844 -1.444 1 74.56 103 GLN B O 1
ATOM 5751 N N . ARG B 1 104 ? -27.859 -24.125 -0.589 1 85.62 104 ARG B N 1
ATOM 5752 C CA . ARG B 1 104 ? -26.516 -24.531 -0.973 1 85.62 104 ARG B CA 1
ATOM 5753 C C . ARG B 1 104 ? -26.109 -25.828 -0.28 1 85.62 104 ARG B C 1
ATOM 5755 O O . ARG B 1 104 ? -26.453 -26.047 0.883 1 85.62 104 ARG B O 1
ATOM 5762 N N . SER B 1 105 ? -25.516 -26.781 -1.018 1 86.56 105 SER B N 1
ATOM 5763 C CA . SER B 1 105 ? -25.016 -28.047 -0.479 1 86.56 105 SER B CA 1
ATOM 5764 C C . SER B 1 105 ? -23.891 -27.812 0.511 1 86.56 105 SER B C 1
ATOM 5766 O O . SER B 1 105 ? -23.328 -26.703 0.581 1 86.56 105 SER B O 1
ATOM 5768 N N . ASP B 1 106 ? -23.578 -28.766 1.339 1 86.5 106 ASP B N 1
ATOM 5769 C CA . ASP B 1 106 ? -22.484 -28.703 2.301 1 86.5 106 ASP B CA 1
ATOM 5770 C C . ASP B 1 106 ? -21.141 -28.484 1.595 1 86.5 106 ASP B C 1
ATOM 5772 O O . ASP B 1 106 ? -20.266 -27.781 2.111 1 86.5 106 ASP B O 1
ATOM 5776 N N . ARG B 1 107 ? -21.078 -29.062 0.469 1 85.38 107 ARG B N 1
ATOM 5777 C CA . ARG B 1 107 ? -19.859 -28.906 -0.31 1 85.38 107 ARG B CA 1
ATOM 5778 C C . ARG B 1 107 ? -19.688 -27.484 -0.81 1 85.38 107 ARG B C 1
ATOM 5780 O O . ARG B 1 107 ? -18.578 -26.938 -0.783 1 85.38 107 ARG B O 1
ATOM 5787 N N . GLN B 1 108 ? -20.75 -26.938 -1.247 1 87.06 108 GLN B N 1
ATOM 5788 C CA . GLN B 1 108 ? -20.719 -25.562 -1.709 1 87.06 108 GLN B CA 1
ATOM 5789 C C . GLN B 1 108 ? -20.359 -24.609 -0.567 1 87.06 108 GLN B C 1
ATOM 5791 O O . GLN B 1 108 ? -19.625 -23.641 -0.76 1 87.06 108 GLN B O 1
ATOM 5796 N N . ARG B 1 109 ? -20.828 -24.938 0.58 1 89.5 109 ARG B N 1
ATOM 5797 C CA . ARG B 1 109 ? -20.578 -24.109 1.752 1 89.5 109 ARG B CA 1
ATOM 5798 C C . ARG B 1 109 ? -19.125 -24.25 2.209 1 89.5 109 ARG B C 1
ATOM 5800 O O . ARG B 1 109 ? -18.547 -23.281 2.719 1 89.5 109 ARG B O 1
ATOM 5807 N N . LEU B 1 110 ? -18.641 -25.453 1.993 1 90 110 LEU B N 1
ATOM 5808 C CA . LEU B 1 110 ? -17.234 -25.656 2.314 1 90 110 LEU B CA 1
ATOM 5809 C C . LEU B 1 110 ? -16.344 -24.875 1.36 1 90 110 LEU B C 1
ATOM 5811 O O . LEU B 1 110 ? -15.328 -24.297 1.776 1 90 110 LEU B O 1
ATOM 5815 N N . GLN B 1 111 ? -16.766 -24.781 0.117 1 88.62 111 GLN B N 1
ATOM 5816 C CA . GLN B 1 111 ? -15.969 -24.094 -0.902 1 88.62 111 GLN B CA 1
ATOM 5817 C C . GLN B 1 111 ? -16.094 -22.578 -0.769 1 88.62 111 GLN B C 1
ATOM 5819 O O . GLN B 1 111 ? -15.141 -21.844 -1.037 1 88.62 111 GLN B O 1
ATOM 5824 N N . GLU B 1 112 ? -17.234 -22.172 -0.436 1 91.38 112 GLU B N 1
ATOM 5825 C CA . GLU B 1 112 ? -17.531 -20.75 -0.291 1 91.38 112 GLU B CA 1
ATOM 5826 C C . GLU B 1 112 ? -18.453 -20.5 0.903 1 91.38 112 GLU B C 1
ATOM 5828 O O . GLU B 1 112 ? -19.656 -20.328 0.738 1 91.38 112 GLU B O 1
ATOM 5833 N N . PRO B 1 113 ? -17.812 -20.375 2.055 1 94.06 113 PRO B N 1
ATOM 5834 C CA . PRO B 1 113 ? -18.625 -20.219 3.266 1 94.06 113 PRO B CA 1
ATOM 5835 C C . PRO B 1 113 ? -19.516 -18.984 3.217 1 94.06 113 PRO B C 1
ATOM 5837 O O . PRO B 1 113 ? -20.609 -19 3.771 1 94.06 113 PRO B O 1
ATOM 5840 N N . ILE B 1 114 ? -19.031 -17.953 2.555 1 95.81 114 ILE B N 1
ATOM 5841 C CA . ILE B 1 114 ? -19.812 -16.734 2.377 1 95.81 114 ILE B CA 1
ATOM 5842 C C . ILE B 1 114 ? -20.234 -16.594 0.914 1 95.81 114 ILE B C 1
ATOM 5844 O O . ILE B 1 114 ? -19.469 -16.078 0.093 1 95.81 114 ILE B O 1
ATOM 5848 N N . GLY B 1 115 ? -21.438 -17.141 0.649 1 93.31 115 GLY B N 1
ATOM 5849 C CA . GLY B 1 115 ? -22.031 -16.953 -0.666 1 93.31 115 GLY B CA 1
ATOM 5850 C C . GLY B 1 115 ? -22.891 -15.711 -0.757 1 93.31 115 GLY B C 1
ATOM 5851 O O . GLY B 1 115 ? -22.75 -14.789 0.054 1 93.31 115 GLY B O 1
ATOM 5852 N N . ARG B 1 116 ? -23.75 -15.625 -1.724 1 93.25 116 ARG B N 1
ATOM 5853 C CA . ARG B 1 116 ? -24.562 -14.461 -2.049 1 93.25 116 ARG B CA 1
ATOM 5854 C C . ARG B 1 116 ? -25.406 -14.023 -0.85 1 93.25 116 ARG B C 1
ATOM 5856 O O . ARG B 1 116 ? -25.344 -12.867 -0.433 1 93.25 116 ARG B O 1
ATOM 5863 N N . GLU B 1 117 ? -26.125 -14.914 -0.272 1 94.25 117 GLU B N 1
ATOM 5864 C CA . GLU B 1 117 ? -27.047 -14.586 0.811 1 94.25 117 GLU B CA 1
ATOM 5865 C C . GLU B 1 117 ? -26.297 -14.25 2.096 1 94.25 117 GLU B C 1
ATOM 5867 O O . GLU B 1 117 ? -26.656 -13.312 2.803 1 94.25 117 GLU B O 1
ATOM 5872 N N . GLU B 1 118 ? -25.281 -15.109 2.432 1 95.12 118 GLU B N 1
ATOM 5873 C CA . GLU B 1 118 ? -24.484 -14.828 3.615 1 95.12 118 GLU B CA 1
ATOM 5874 C C . GLU B 1 118 ? -23.812 -13.461 3.518 1 95.12 118 GLU B C 1
ATOM 5876 O O . GLU B 1 118 ? -23.672 -12.766 4.523 1 95.12 118 GLU B O 1
ATOM 5881 N N . PHE B 1 119 ? -23.484 -13.141 2.301 1 97.12 119 PHE B N 1
ATOM 5882 C CA . PHE B 1 119 ? -22.812 -11.867 2.072 1 97.12 119 PHE B CA 1
ATOM 5883 C C . PHE B 1 119 ? -23.734 -10.703 2.389 1 97.12 119 PHE B C 1
ATOM 5885 O O . PHE B 1 119 ? -23.344 -9.734 3.041 1 97.12 119 PHE B O 1
ATOM 5892 N N . VAL B 1 120 ? -24.938 -10.719 1.906 1 97.25 120 VAL B N 1
ATOM 5893 C CA . VAL B 1 120 ? -25.922 -9.68 2.168 1 97.25 120 VAL B CA 1
ATOM 5894 C C . VAL B 1 120 ? -26.109 -9.508 3.674 1 97.25 120 VAL B C 1
ATOM 5896 O O . VAL B 1 120 ? -26.109 -8.383 4.184 1 97.25 120 VAL B O 1
ATOM 5899 N N . LYS B 1 121 ? -26.234 -10.617 4.395 1 96.5 121 LYS B N 1
ATOM 5900 C CA . LYS B 1 121 ? -26.422 -10.578 5.844 1 96.5 121 LYS B CA 1
ATOM 5901 C C . LYS B 1 121 ? -25.219 -9.953 6.539 1 96.5 121 LYS B C 1
ATOM 5903 O O . LYS B 1 121 ? -25.375 -9.086 7.398 1 96.5 121 LYS B O 1
ATOM 5908 N N . CYS B 1 122 ? -24 -10.422 6.168 1 97.31 122 CYS B N 1
ATOM 5909 C CA . CYS B 1 122 ? -22.781 -9.883 6.754 1 97.31 122 CYS B CA 1
ATOM 5910 C C . CYS B 1 122 ? -22.672 -8.383 6.523 1 97.31 122 CYS B C 1
ATOM 5912 O O . CYS B 1 122 ? -22.438 -7.617 7.461 1 97.31 122 CYS B O 1
ATOM 5914 N N . MET B 1 123 ? -22.922 -7.914 5.285 1 97.62 123 MET B N 1
ATOM 5915 C CA . MET B 1 123 ? -22.703 -6.52 4.918 1 97.62 123 MET B CA 1
ATOM 5916 C C . MET B 1 123 ? -23.75 -5.617 5.559 1 97.62 123 MET B C 1
ATOM 5918 O O . MET B 1 123 ? -23.453 -4.473 5.918 1 97.62 123 MET B O 1
ATOM 5922 N N . ASN B 1 124 ? -24.984 -6.117 5.711 1 96.75 124 ASN B N 1
ATOM 5923 C CA . ASN B 1 124 ? -25.969 -5.352 6.453 1 96.75 124 ASN B CA 1
ATOM 5924 C C . ASN B 1 124 ? -25.516 -5.07 7.883 1 96.75 124 ASN B C 1
ATOM 5926 O O . ASN B 1 124 ? -25.656 -3.951 8.375 1 96.75 124 ASN B O 1
ATOM 5930 N N . SER B 1 125 ? -24.953 -6.086 8.531 1 97.31 125 SER B N 1
ATOM 5931 C CA . SER B 1 125 ? -24.406 -5.922 9.883 1 97.31 125 SER B CA 1
ATOM 5932 C C . SER B 1 125 ? -23.219 -4.977 9.891 1 97.31 125 SER B C 1
ATOM 5934 O O . SER B 1 125 ? -23.047 -4.18 10.812 1 97.31 125 SER B O 1
ATOM 5936 N N . VAL B 1 126 ? -22.391 -5.078 8.898 1 97.56 126 VAL B N 1
ATOM 5937 C CA . VAL B 1 126 ? -21.203 -4.223 8.789 1 97.56 126 VAL B CA 1
ATOM 5938 C C . VAL B 1 126 ? -21.641 -2.766 8.633 1 97.56 126 VAL B C 1
ATOM 5940 O O . VAL B 1 126 ? -21.047 -1.873 9.258 1 97.56 126 VAL B O 1
ATOM 5943 N N . VAL B 1 127 ? -22.609 -2.523 7.789 1 97.38 127 VAL B N 1
ATOM 5944 C CA . VAL B 1 127 ? -23.094 -1.172 7.539 1 97.38 127 VAL B CA 1
ATOM 5945 C C . VAL B 1 127 ? -23.625 -0.562 8.836 1 97.38 127 VAL B C 1
ATOM 5947 O O . VAL B 1 127 ? -23.344 0.599 9.141 1 97.38 127 VAL B O 1
ATOM 5950 N N . GLN B 1 128 ? -24.344 -1.336 9.602 1 96.88 128 GLN B N 1
ATOM 5951 C CA . GLN B 1 128 ? -24.844 -0.871 10.891 1 96.88 128 GLN B CA 1
ATOM 5952 C C . GLN B 1 128 ? -23.688 -0.59 11.852 1 96.88 128 GLN B C 1
ATOM 5954 O O . GLN B 1 128 ? -23.688 0.426 12.555 1 96.88 128 GLN B O 1
ATOM 5959 N N . PHE B 1 129 ? -22.812 -1.438 11.914 1 96.5 129 PHE B N 1
ATOM 5960 C CA . PHE B 1 129 ? -21.641 -1.293 12.758 1 96.5 129 PHE B CA 1
ATOM 5961 C C . PHE B 1 129 ? -20.891 -0.008 12.43 1 96.5 129 PHE B C 1
ATOM 5963 O O . PHE B 1 129 ? -20.516 0.749 13.328 1 96.5 129 PHE B O 1
ATOM 5970 N N . ILE B 1 130 ? -20.641 0.272 11.164 1 96.44 130 ILE B N 1
ATOM 5971 C CA . ILE B 1 130 ? -19.875 1.44 10.719 1 96.44 130 ILE B CA 1
ATOM 5972 C C . ILE B 1 130 ? -20.641 2.713 11.094 1 96.44 130 ILE B C 1
ATOM 5974 O O . ILE B 1 130 ? -20.047 3.67 11.594 1 96.44 130 ILE B O 1
ATOM 5978 N N . ASN B 1 131 ? -21.953 2.758 10.844 1 95.69 131 ASN B N 1
ATOM 5979 C CA . ASN B 1 131 ? -22.766 3.912 11.227 1 95.69 131 ASN B CA 1
ATOM 5980 C C . ASN B 1 131 ? -22.656 4.199 12.719 1 95.69 131 ASN B C 1
ATOM 5982 O O . ASN B 1 131 ? -22.516 5.352 13.125 1 95.69 131 ASN B O 1
ATOM 5986 N N . GLU B 1 132 ? -22.766 3.178 13.453 1 94.44 132 GLU B N 1
ATOM 5987 C CA . GLU B 1 132 ? -22.656 3.332 14.898 1 94.44 132 GLU B CA 1
ATOM 5988 C C . GLU B 1 132 ? -21.266 3.834 15.297 1 94.44 132 GLU B C 1
ATOM 5990 O O . GLU B 1 132 ? -21.141 4.703 16.156 1 94.44 132 GLU B O 1
ATOM 5995 N N . TYR B 1 133 ? -20.297 3.299 14.742 1 93.06 133 TYR B N 1
ATOM 5996 C CA . TYR B 1 133 ? -18.922 3.697 15.031 1 93.06 133 TYR B CA 1
ATOM 5997 C C . TYR B 1 133 ? -18.703 5.168 14.711 1 93.06 133 TYR B C 1
ATOM 5999 O O . TYR B 1 133 ? -18.109 5.902 15.5 1 93.06 133 TYR B O 1
ATOM 6007 N N . PHE B 1 134 ? -19.172 5.656 13.578 1 92.5 134 PHE B N 1
ATOM 6008 C CA . PHE B 1 134 ? -19 7.039 13.156 1 92.5 134 PHE B CA 1
ATOM 6009 C C . PHE B 1 134 ? -19.781 7.988 14.055 1 92.5 134 PHE B C 1
ATOM 6011 O O . PHE B 1 134 ? -19.359 9.117 14.297 1 92.5 134 PHE B O 1
ATOM 6018 N N . ASP B 1 135 ? -20.859 7.5 14.57 1 91.19 135 ASP B N 1
ATOM 6019 C CA . ASP B 1 135 ? -21.719 8.344 15.398 1 91.19 135 ASP B CA 1
ATOM 6020 C C . ASP B 1 135 ? -21.234 8.375 16.844 1 91.19 135 ASP B C 1
ATOM 6022 O O . ASP B 1 135 ? -21.422 9.359 17.547 1 91.19 135 ASP B O 1
ATOM 6026 N N . GLU B 1 136 ? -20.5 7.305 17.281 1 90.12 136 GLU B N 1
ATOM 6027 C CA . GLU B 1 136 ? -20.266 7.168 18.703 1 90.12 136 GLU B CA 1
ATOM 6028 C C . GLU B 1 136 ? -18.781 7.172 19.016 1 90.12 136 GLU B C 1
ATOM 6030 O O . GLU B 1 136 ? -18.375 7 20.172 1 90.12 136 GLU B O 1
ATOM 6035 N N . SER B 1 137 ? -18.031 7.445 18.078 1 85.81 137 SER B N 1
ATOM 6036 C CA . SER B 1 137 ? -16.578 7.398 18.297 1 85.81 137 SER B CA 1
ATOM 6037 C C . SER B 1 137 ? -16.156 8.422 19.344 1 85.81 137 SER B C 1
ATOM 6039 O O . SER B 1 137 ? -15.18 8.203 20.078 1 85.81 137 SER B O 1
ATOM 6041 N N . HIS B 1 138 ? -16.875 9.578 19.484 1 87.19 138 HIS B N 1
ATOM 6042 C CA . HIS B 1 138 ? -16.547 10.641 20.422 1 87.19 138 HIS B CA 1
ATOM 6043 C C . HIS B 1 138 ? -16.672 10.164 21.859 1 87.19 138 HIS B C 1
ATOM 6045 O O . HIS B 1 138 ? -16.156 10.797 22.781 1 87.19 138 HIS B O 1
ATOM 6051 N N . LYS B 1 139 ? -17.375 9.008 22.016 1 87.88 139 LYS B N 1
ATOM 6052 C CA . LYS B 1 139 ? -17.594 8.469 23.344 1 87.88 139 LYS B CA 1
ATOM 6053 C C . LYS B 1 139 ? -16.406 7.602 23.781 1 87.88 139 LYS B C 1
ATOM 6055 O O . LYS B 1 139 ? -16.25 7.301 24.969 1 87.88 139 LYS B O 1
ATOM 6060 N N . GLN B 1 140 ? -15.594 7.246 22.859 1 87.5 140 GLN B N 1
ATOM 6061 C CA . GLN B 1 140 ? -14.414 6.434 23.156 1 87.5 140 GLN B CA 1
ATOM 6062 C C . GLN B 1 140 ? -13.234 7.305 23.562 1 87.5 140 GLN B C 1
ATOM 6064 O O . GLN B 1 140 ? -13.156 8.477 23.172 1 87.5 140 GLN B O 1
ATOM 6069 N N . PRO B 1 141 ? -12.359 6.75 24.469 1 87.06 141 PRO B N 1
ATOM 6070 C CA . PRO B 1 141 ? -11.086 7.461 24.609 1 87.06 141 PRO B CA 1
ATOM 6071 C C . PRO B 1 141 ? -10.32 7.559 23.297 1 87.06 141 PRO B C 1
ATOM 6073 O O . PRO B 1 141 ? -10.32 6.609 22.5 1 87.06 141 PRO B O 1
ATOM 6076 N N . VAL B 1 142 ? -9.797 8.703 23.062 1 89.19 142 VAL B N 1
ATOM 6077 C CA . VAL B 1 142 ? -9.102 8.906 21.797 1 89.19 142 VAL B CA 1
ATOM 6078 C C . VAL B 1 142 ? -7.941 7.922 21.688 1 89.19 142 VAL B C 1
ATOM 6080 O O . VAL B 1 142 ? -7.641 7.438 20.594 1 89.19 142 VAL B O 1
ATOM 6083 N N . ILE B 1 143 ? -7.215 7.656 22.719 1 85.25 143 ILE B N 1
ATOM 6084 C CA . ILE B 1 143 ? -6.152 6.66 22.828 1 85.25 143 ILE B CA 1
ATOM 6085 C C . ILE B 1 143 ? -6.516 5.617 23.875 1 85.25 143 ILE B C 1
ATOM 6087 O O . ILE B 1 143 ? -7.031 5.957 24.938 1 85.25 143 ILE B O 1
ATOM 6091 N N . PRO B 1 144 ? -6.25 4.375 23.438 1 80 144 PRO B N 1
ATOM 6092 C CA . PRO B 1 144 ? -6.602 3.346 24.422 1 80 144 PRO B CA 1
ATOM 6093 C C . PRO B 1 144 ? -5.777 3.443 25.703 1 80 144 PRO B C 1
ATOM 6095 O O . PRO B 1 144 ? -4.598 3.801 25.656 1 80 144 PRO B O 1
ATOM 6098 N N . GLU B 1 145 ? -6.383 3.334 26.875 1 67.19 145 GLU B N 1
ATOM 6099 C CA . GLU B 1 145 ? -5.746 3.473 28.172 1 67.19 145 GLU B CA 1
ATOM 6100 C C . GLU B 1 145 ? -4.84 2.283 28.469 1 67.19 145 GLU B C 1
ATOM 6102 O O . GLU B 1 145 ? -3.844 2.42 29.188 1 67.19 145 GLU B O 1
ATOM 6107 N N . HIS B 1 146 ? -5.328 1.059 28.141 1 59.97 146 HIS B N 1
ATOM 6108 C CA . HIS B 1 146 ? -4.59 -0.12 28.578 1 59.97 146 HIS B CA 1
ATOM 6109 C C . HIS B 1 146 ? -4.133 -0.96 27.391 1 59.97 146 HIS B C 1
ATOM 6111 O O . HIS B 1 146 ? -4.766 -0.94 26.328 1 59.97 146 HIS B O 1
ATOM 6117 N N . ASP B 1 147 ? -2.73 -1.29 27.484 1 52.22 147 ASP B N 1
ATOM 6118 C CA . ASP B 1 147 ? -2.291 -2.297 26.531 1 52.22 147 ASP B CA 1
ATOM 6119 C C . ASP B 1 147 ? -3.061 -3.604 26.703 1 52.22 147 ASP B C 1
ATOM 6121 O O . ASP B 1 147 ? -3.068 -4.176 27.797 1 52.22 147 ASP B O 1
ATOM 6125 N N . ILE B 1 148 ? -4.203 -3.684 26.125 1 55.22 148 ILE B N 1
ATOM 6126 C CA . ILE B 1 148 ? -4.965 -4.918 26.266 1 55.22 148 ILE B CA 1
ATOM 6127 C C . ILE B 1 148 ? -4.035 -6.121 26.109 1 55.22 148 ILE B C 1
ATOM 6129 O O . ILE B 1 148 ? -3.252 -6.188 25.172 1 55.22 148 ILE B O 1
ATOM 6133 N N . ASN B 1 149 ? -3.875 -6.812 27.234 1 48.78 149 ASN B N 1
ATOM 6134 C CA . ASN B 1 149 ? -3.244 -8.125 27.156 1 48.78 149 ASN B CA 1
ATOM 6135 C C . ASN B 1 149 ? -3.838 -8.969 26.031 1 48.78 149 ASN B C 1
ATOM 6137 O O . ASN B 1 149 ? -5.059 -9.086 25.922 1 48.78 149 ASN B O 1
ATOM 6141 N N . SER B 1 150 ? -3.189 -9.148 24.938 1 52.59 150 SER B N 1
ATOM 6142 C CA . SER B 1 150 ? -3.414 -10.055 23.812 1 52.59 150 SER B CA 1
ATOM 6143 C C . SER B 1 150 ? -4.258 -11.25 24.234 1 52.59 150 SER B C 1
ATOM 6145 O O . SER B 1 150 ? -4.824 -11.945 23.391 1 52.59 150 SER B O 1
ATOM 6147 N N . THR B 1 151 ? -4.438 -11.461 25.531 1 52.25 151 THR B N 1
ATOM 6148 C CA . THR B 1 151 ? -4.961 -12.75 25.969 1 52.25 151 THR B CA 1
ATOM 6149 C C . THR B 1 151 ? -6.477 -12.805 25.812 1 52.25 151 THR B C 1
ATOM 6151 O O . THR B 1 151 ? -7.078 -13.875 25.891 1 52.25 151 THR B O 1
ATOM 6154 N N . ARG B 1 152 ? -7.043 -11.672 25.578 1 56.44 152 ARG B N 1
ATOM 6155 C CA . ARG B 1 152 ? -8.5 -11.727 25.547 1 56.44 152 ARG B CA 1
ATOM 6156 C C . ARG B 1 152 ? -8.992 -12.078 24.141 1 56.44 152 ARG B C 1
ATOM 6158 O O . ARG B 1 152 ? -10.172 -12.383 23.953 1 56.44 152 ARG B O 1
ATOM 6165 N N . ILE B 1 153 ? -8.266 -11.883 23.141 1 62.56 153 ILE B N 1
ATOM 6166 C CA . ILE B 1 153 ? -8.734 -12.211 21.797 1 62.56 153 ILE B CA 1
ATOM 6167 C C . ILE B 1 153 ? -8.625 -13.719 21.562 1 62.56 153 ILE B C 1
ATOM 6169 O O . ILE B 1 153 ? -7.621 -14.336 21.938 1 62.56 153 ILE B O 1
ATOM 6173 N N . HIS B 1 154 ? -9.742 -14.422 21.422 1 61 154 HIS B N 1
ATOM 6174 C CA . HIS B 1 154 ? -9.922 -15.859 21.25 1 61 154 HIS B CA 1
ATOM 6175 C C . HIS B 1 154 ? -8.781 -16.453 20.422 1 61 154 HIS B C 1
ATOM 6177 O O . HIS B 1 154 ? -8.625 -16.125 19.25 1 61 154 HIS B O 1
ATOM 6183 N N . VAL B 1 155 ? -7.902 -17.031 21.141 1 66.81 155 VAL B N 1
ATOM 6184 C CA . VAL B 1 155 ? -6.609 -17.562 20.734 1 66.81 155 VAL B CA 1
ATOM 6185 C C . VAL B 1 155 ? -6.801 -18.906 20.016 1 66.81 155 VAL B C 1
ATOM 6187 O O . VAL B 1 155 ? -5.926 -19.344 19.266 1 66.81 155 VAL B O 1
ATOM 6190 N N . LYS B 1 156 ? -8.078 -19.453 20 1 81.38 156 LYS B N 1
ATOM 6191 C CA . LYS B 1 156 ? -8.125 -20.766 19.375 1 81.38 156 LYS B CA 1
ATOM 6192 C C . LYS B 1 156 ? -8.289 -20.641 17.859 1 81.38 156 LYS B C 1
ATOM 6194 O O . LYS B 1 156 ? -9.047 -19.797 17.375 1 81.38 156 LYS B O 1
ATOM 6199 N N . VAL B 1 157 ? -7.602 -21.406 17.109 1 89.12 157 VAL B N 1
ATOM 6200 C CA . VAL B 1 157 ? -7.641 -21.422 15.656 1 89.12 157 VAL B CA 1
ATOM 6201 C C . VAL B 1 157 ? -9.047 -21.766 15.18 1 89.12 157 VAL B C 1
ATOM 6203 O O . VAL B 1 157 ? -9.625 -22.781 15.602 1 89.12 157 VAL B O 1
ATOM 6206 N N . PRO B 1 158 ? -9.625 -20.938 14.398 1 92.94 158 PRO B N 1
ATOM 6207 C CA . PRO B 1 158 ? -10.961 -21.266 13.875 1 92.94 158 PRO B CA 1
ATOM 6208 C C . PRO B 1 158 ? -10.914 -22.312 12.773 1 92.94 158 PRO B C 1
ATOM 6210 O O . PRO B 1 158 ? -10.75 -21.984 11.602 1 92.94 158 PRO B O 1
ATOM 6213 N N . GLU B 1 159 ? -11.234 -23.547 13.078 1 94.38 159 GLU B N 1
ATOM 6214 C CA . GLU B 1 159 ? -11.234 -24.609 12.078 1 94.38 159 GLU B CA 1
ATOM 6215 C C . GLU B 1 159 ? -12.453 -24.5 11.164 1 94.38 159 GLU B C 1
ATOM 6217 O O . GLU B 1 159 ? -12.344 -24.719 9.953 1 94.38 159 GLU B O 1
ATOM 6222 N N . LYS B 1 160 ? -13.578 -24.234 11.805 1 94.31 160 LYS B N 1
ATOM 6223 C CA . LYS B 1 160 ? -14.82 -24.047 11.07 1 94.31 160 LYS B CA 1
ATOM 6224 C C . LYS B 1 160 ? -15.203 -22.578 10.969 1 94.31 160 LYS B C 1
ATOM 6226 O O . LYS B 1 160 ? -14.789 -21.766 11.805 1 94.31 160 LYS B O 1
ATOM 6231 N N . PRO B 1 161 ? -15.938 -22.219 9.93 1 94.69 161 PRO B N 1
ATOM 6232 C CA . PRO B 1 161 ? -16.391 -20.828 9.82 1 94.69 161 PRO B CA 1
ATOM 6233 C C . PRO B 1 161 ? -17.172 -20.359 11.039 1 94.69 161 PRO B C 1
ATOM 6235 O O . PRO B 1 161 ? -17.953 -21.125 11.617 1 94.69 161 PRO B O 1
ATOM 6238 N N . GLU B 1 162 ? -16.906 -19.172 11.406 1 94.38 162 GLU B N 1
ATOM 6239 C CA . GLU B 1 162 ? -17.656 -18.531 12.484 1 94.38 162 GLU B CA 1
ATOM 6240 C C . GLU B 1 162 ? -18.75 -17.625 11.938 1 94.38 162 GLU B C 1
ATOM 6242 O O . GLU B 1 162 ? -18.625 -17.109 10.82 1 94.38 162 GLU B O 1
ATOM 6247 N N . GLU B 1 163 ? -19.781 -17.469 12.766 1 93 163 GLU B N 1
ATOM 6248 C CA . GLU B 1 163 ? -20.797 -16.5 12.398 1 93 163 GLU B CA 1
ATOM 6249 C C . GLU B 1 163 ? -20.281 -15.07 12.531 1 93 163 GLU B C 1
ATOM 6251 O O . GLU B 1 163 ? -19.547 -14.758 13.469 1 93 163 GLU B O 1
ATOM 6256 N N . PHE B 1 164 ? -20.828 -14.25 11.672 1 95.38 164 PHE B N 1
ATOM 6257 C CA . PHE B 1 164 ? -20.312 -12.883 11.695 1 95.38 164 PHE B CA 1
ATOM 6258 C C . PHE B 1 164 ? -20.703 -12.188 12.992 1 95.38 164 PHE B C 1
ATOM 6260 O O . PHE B 1 164 ? -20 -11.281 13.445 1 95.38 164 PHE B O 1
ATOM 6267 N N . SER B 1 165 ? -21.766 -12.57 13.562 1 94.81 165 SER B N 1
ATOM 6268 C CA . SER B 1 165 ? -22.203 -11.953 14.805 1 94.81 165 SER B CA 1
ATOM 6269 C C . SER B 1 165 ? -21.156 -12.117 15.906 1 94.81 165 SER B C 1
ATOM 6271 O O . SER B 1 165 ? -20.984 -11.242 16.75 1 94.81 165 SER B O 1
ATOM 6273 N N . GLU B 1 166 ? -20.438 -13.227 15.898 1 92.88 166 GLU B N 1
ATOM 6274 C CA . GLU B 1 166 ? -19.359 -13.453 16.859 1 92.88 166 GLU B CA 1
ATOM 6275 C C . GLU B 1 166 ? -18.172 -12.531 16.594 1 92.88 166 GLU B C 1
ATOM 6277 O O . GLU B 1 166 ? -17.547 -12.023 17.531 1 92.88 166 GLU B O 1
ATOM 6282 N N . ILE B 1 167 ? -17.875 -12.359 15.391 1 94.19 167 ILE B N 1
ATOM 6283 C CA . ILE B 1 167 ? -16.781 -11.484 15 1 94.19 167 ILE B CA 1
ATOM 6284 C C . ILE B 1 167 ? -17.125 -10.031 15.336 1 94.19 167 ILE B C 1
ATOM 6286 O O . ILE B 1 167 ? -16.281 -9.297 15.859 1 94.19 167 ILE B O 1
ATOM 6290 N N . LEU B 1 168 ? -18.344 -9.664 15.07 1 95.12 168 LEU B N 1
ATOM 6291 C CA . LEU B 1 168 ? -18.812 -8.32 15.375 1 95.12 168 LEU B CA 1
ATOM 6292 C C . LEU B 1 168 ? -18.734 -8.039 16.875 1 95.12 168 LEU B C 1
ATOM 6294 O O . LEU B 1 168 ? -18.375 -6.93 17.281 1 95.12 168 LEU B O 1
ATOM 6298 N N . LYS B 1 169 ? -19.078 -9.008 17.641 1 92.88 169 LYS B N 1
ATOM 6299 C CA . LYS B 1 169 ? -18.969 -8.883 19.094 1 92.88 169 LYS B CA 1
ATOM 6300 C C . LYS B 1 169 ? -17.516 -8.609 19.516 1 92.88 169 LYS B C 1
ATOM 6302 O O . LYS B 1 169 ? -17.266 -7.727 20.328 1 92.88 169 LYS B O 1
ATOM 6307 N N . ASP B 1 170 ? -16.578 -9.336 19 1 90.88 170 ASP B N 1
ATOM 6308 C CA . ASP B 1 170 ? -15.156 -9.141 19.312 1 90.88 170 ASP B CA 1
ATOM 6309 C C . ASP B 1 170 ? -14.672 -7.773 18.828 1 90.88 170 ASP B C 1
ATOM 6311 O O . ASP B 1 170 ? -13.852 -7.137 19.5 1 90.88 170 ASP B O 1
ATOM 6315 N N . LEU B 1 171 ? -15.164 -7.332 17.641 1 92.06 171 LEU B N 1
ATOM 6316 C CA . LEU B 1 171 ? -14.82 -6 17.156 1 92.06 171 LEU B CA 1
ATOM 6317 C C . LEU B 1 171 ? -15.266 -4.926 18.141 1 92.06 171 LEU B C 1
ATOM 6319 O O . LEU B 1 171 ? -14.484 -4.043 18.5 1 92.06 171 LEU B O 1
ATOM 6323 N N . LYS B 1 172 ? -16.469 -5.023 18.656 1 91.44 172 LYS B N 1
ATOM 6324 C CA . LYS B 1 172 ? -17.062 -4 19.516 1 91.44 172 LYS B CA 1
ATOM 6325 C C . LYS B 1 172 ? -16.453 -4.051 20.922 1 91.44 172 LYS B C 1
ATOM 6327 O O . LYS B 1 172 ? -16.203 -3.012 21.531 1 91.44 172 LYS B O 1
ATOM 6332 N N . GLU B 1 173 ? -16.125 -5.242 21.375 1 88.62 173 GLU B N 1
ATOM 6333 C CA . GLU B 1 173 ? -15.758 -5.391 22.781 1 88.62 173 GLU B CA 1
ATOM 6334 C C . GLU B 1 173 ? -14.242 -5.391 22.953 1 88.62 173 GLU B C 1
ATOM 6336 O O . GLU B 1 173 ? -13.734 -5.031 24.031 1 88.62 173 GLU B O 1
ATOM 6341 N N . ILE B 1 174 ? -13.562 -5.762 21.906 1 87.19 174 ILE B N 1
ATOM 6342 C CA . ILE B 1 174 ? -12.133 -5.949 22.094 1 87.19 174 ILE B CA 1
ATOM 6343 C C . ILE B 1 174 ? -11.367 -4.953 21.234 1 87.19 174 ILE B C 1
ATOM 6345 O O . ILE B 1 174 ? -10.484 -4.238 21.719 1 87.19 174 ILE B O 1
ATOM 6349 N N . VAL B 1 175 ? -11.656 -4.828 19.953 1 88.5 175 VAL B N 1
ATOM 6350 C CA . VAL B 1 175 ? -10.859 -4.043 19.031 1 88.5 175 VAL B CA 1
ATOM 6351 C C . VAL B 1 175 ? -11.141 -2.555 19.234 1 88.5 175 VAL B C 1
ATOM 6353 O O . VAL B 1 175 ? -10.227 -1.772 19.5 1 88.5 175 VAL B O 1
ATOM 6356 N N . ILE B 1 176 ? -12.398 -2.107 19.219 1 89.94 176 ILE B N 1
ATOM 6357 C CA . ILE B 1 176 ? -12.797 -0.704 19.203 1 89.94 176 ILE B CA 1
ATOM 6358 C C . ILE B 1 176 ? -12.281 -0.014 20.469 1 89.94 176 ILE B C 1
ATOM 6360 O O . ILE B 1 176 ? -11.703 1.071 20.406 1 89.94 176 ILE B O 1
ATOM 6364 N N . PRO B 1 177 ? -12.375 -0.643 21.625 1 86.25 177 PRO B N 1
ATOM 6365 C CA . PRO B 1 177 ? -11.898 0.05 22.828 1 86.25 177 PRO B CA 1
ATOM 6366 C C . PRO B 1 177 ? -10.383 0.148 22.891 1 86.25 177 PRO B C 1
ATOM 6368 O O . PRO B 1 177 ? -9.844 0.892 23.719 1 86.25 177 PRO B O 1
ATOM 6371 N N . ASN B 1 178 ? -9.688 -0.535 22 1 85.88 178 ASN B N 1
ATOM 6372 C CA . ASN B 1 178 ? -8.234 -0.627 22.156 1 85.88 178 ASN B CA 1
ATOM 6373 C C . ASN B 1 178 ? -7.508 -0.063 20.938 1 85.88 178 ASN B C 1
ATOM 6375 O O . ASN B 1 178 ? -6.348 -0.401 20.688 1 85.88 178 ASN B O 1
ATOM 6379 N N . ILE B 1 179 ? -8.211 0.747 20.188 1 87.38 179 ILE B N 1
ATOM 6380 C CA . ILE B 1 179 ? -7.551 1.389 19.062 1 87.38 179 ILE B CA 1
ATOM 6381 C C . ILE B 1 179 ? -7.504 2.9 19.281 1 87.38 179 ILE B C 1
ATOM 6383 O O . ILE B 1 179 ? -8.266 3.439 20.094 1 87.38 179 ILE B O 1
ATOM 6387 N N . CYS B 1 180 ? -6.508 3.543 18.641 1 87.5 180 CYS B N 1
ATOM 6388 C CA . CYS B 1 180 ? -6.488 4.996 18.547 1 87.5 180 CYS B CA 1
ATOM 6389 C C . CYS B 1 180 ? -7.461 5.484 17.484 1 87.5 180 CYS B C 1
ATOM 6391 O O . CYS B 1 180 ? -7.359 5.102 16.312 1 87.5 180 CYS B O 1
ATOM 6393 N N . HIS B 1 181 ? -8.414 6.277 17.859 1 89 181 HIS B N 1
ATOM 6394 C CA . HIS B 1 181 ? -9.461 6.715 16.953 1 89 181 HIS B CA 1
ATOM 6395 C C . HIS B 1 181 ? -9.07 8 16.234 1 89 181 HIS B C 1
ATOM 6397 O O . HIS B 1 181 ? -8.992 9.062 16.844 1 89 181 HIS B O 1
ATOM 6403 N N . THR B 1 182 ? -8.891 7.922 14.945 1 88.06 182 THR B N 1
ATOM 6404 C CA . THR B 1 182 ? -8.578 9.117 14.172 1 88.06 182 THR B CA 1
ATOM 6405 C C . THR B 1 182 ? -9.844 9.93 13.898 1 88.06 182 THR B C 1
ATOM 6407 O O . THR B 1 182 ? -9.789 11.148 13.75 1 88.06 182 THR B O 1
ATOM 6410 N N . HIS B 1 183 ? -10.953 9.156 13.727 1 89.56 183 HIS B N 1
ATOM 6411 C CA . HIS B 1 183 ? -12.242 9.836 13.648 1 89.56 183 HIS B CA 1
ATOM 6412 C C . HIS B 1 183 ? -12.766 10.195 15.031 1 89.56 183 HIS B C 1
ATOM 6414 O O . HIS B 1 183 ? -13.672 9.547 15.555 1 89.56 183 HIS B O 1
ATOM 6420 N N . HIS B 1 184 ? -12.203 11.203 15.578 1 91.75 184 HIS B N 1
ATOM 6421 C CA . HIS B 1 184 ? -12.461 11.602 16.953 1 91.75 184 HIS B CA 1
ATOM 6422 C C . HIS B 1 184 ? -12.234 13.102 17.141 1 91.75 184 HIS B C 1
ATOM 6424 O O . HIS B 1 184 ? -11.289 13.664 16.594 1 91.75 184 HIS B O 1
ATOM 6430 N N . PRO B 1 185 ? -13.094 13.773 17.922 1 93.31 185 PRO B N 1
ATOM 6431 C CA . PRO B 1 185 ? -12.961 15.219 18.109 1 93.31 185 PRO B CA 1
ATOM 6432 C C . PRO B 1 185 ? -11.68 15.594 18.844 1 93.31 185 PRO B C 1
ATOM 6434 O O . PRO B 1 185 ? -11.227 16.75 18.766 1 93.31 185 PRO B O 1
ATOM 6437 N N . ARG B 1 186 ? -11.062 14.727 19.578 1 94.25 186 ARG B N 1
ATOM 6438 C CA . ARG B 1 186 ? -9.875 15.031 20.375 1 94.25 186 ARG B CA 1
ATOM 6439 C C . ARG B 1 186 ? -8.617 14.477 19.719 1 94.25 186 ARG B C 1
ATOM 6441 O O . ARG B 1 186 ? -7.555 14.43 20.328 1 94.25 186 ARG B O 1
ATOM 6448 N N . TYR B 1 187 ? -8.68 13.992 18.562 1 93.62 187 TYR B N 1
ATOM 6449 C CA . TYR B 1 187 ? -7.52 13.594 17.766 1 93.62 187 TYR B CA 1
ATOM 6450 C C . TYR B 1 187 ? -7.008 14.75 16.922 1 93.62 187 TYR B C 1
ATOM 6452 O O . TYR B 1 187 ? -7.688 15.188 15.992 1 93.62 187 TYR B O 1
ATOM 6460 N N . HIS B 1 188 ? -5.758 15.211 17.172 1 95.75 188 HIS B N 1
ATOM 6461 C CA . HIS B 1 188 ? -5.191 16.375 16.484 1 95.75 188 HIS B CA 1
ATOM 6462 C C . HIS B 1 188 ? -3.771 16.094 16 1 95.75 188 HIS B C 1
ATOM 6464 O O . HIS B 1 188 ? -3.004 17.016 15.75 1 95.75 188 HIS B O 1
ATOM 6470 N N . ALA B 1 189 ? -3.438 14.852 15.867 1 92.31 189 ALA B N 1
ATOM 6471 C CA . ALA B 1 189 ? -2.037 14.508 15.633 1 92.31 189 ALA B CA 1
ATOM 6472 C C . ALA B 1 189 ? -1.688 14.594 14.148 1 92.31 189 ALA B C 1
ATOM 6474 O O . ALA B 1 189 ? -0.609 15.07 13.789 1 92.31 189 ALA B O 1
ATOM 6475 N N . LYS B 1 190 ? -2.557 14.07 13.312 1 89.5 190 LYS B N 1
ATOM 6476 C CA . LYS B 1 190 ? -2.279 14.023 11.875 1 89.5 190 LYS B CA 1
ATOM 6477 C C . LYS B 1 190 ? -3.562 14.164 11.062 1 89.5 190 LYS B C 1
ATOM 6479 O O . LYS B 1 190 ? -4.645 13.82 11.539 1 89.5 190 LYS B O 1
ATOM 6484 N N . PHE B 1 191 ? -3.311 14.617 9.867 1 87.94 191 PHE B N 1
ATOM 6485 C CA . PHE B 1 191 ? -4.43 14.586 8.938 1 87.94 191 PHE B CA 1
ATOM 6486 C C . PHE B 1 191 ? -4.727 13.164 8.484 1 87.94 191 PHE B C 1
ATOM 6488 O O . PHE B 1 191 ? -3.816 12.438 8.078 1 87.94 191 PHE B O 1
ATOM 6495 N N . ALA B 1 192 ? -5.895 12.719 8.719 1 80.19 192 ALA B N 1
ATOM 6496 C CA . ALA B 1 192 ? -6.375 11.391 8.336 1 80.19 192 ALA B CA 1
ATOM 6497 C C . ALA B 1 192 ? -7.836 11.445 7.895 1 80.19 192 ALA B C 1
ATOM 6499 O O . ALA B 1 192 ? -8.727 11.023 8.625 1 80.19 192 ALA B O 1
ATOM 6500 N N . GLY B 1 193 ? -7.996 11.906 6.711 1 81.19 193 GLY B N 1
ATOM 6501 C CA . GLY B 1 193 ? -9.359 12.086 6.234 1 81.19 193 GLY B CA 1
ATOM 6502 C C . GLY B 1 193 ? -10.133 10.781 6.137 1 81.19 193 GLY B C 1
ATOM 6503 O O . GLY B 1 193 ? -9.57 9.75 5.777 1 81.19 193 GLY B O 1
ATOM 6504 N N . LYS B 1 194 ? -11.398 10.844 6.613 1 86.31 194 LYS B N 1
ATOM 6505 C CA . LYS B 1 194 ? -12.305 9.695 6.543 1 86.31 194 LYS B CA 1
ATOM 6506 C C . LYS B 1 194 ? -13.75 10.148 6.375 1 86.31 194 LYS B C 1
ATOM 6508 O O . LYS B 1 194 ? -14.172 11.141 6.965 1 86.31 194 LYS B O 1
ATOM 6513 N N . SER B 1 195 ? -14.406 9.43 5.574 1 93.62 195 SER B N 1
ATOM 6514 C CA . SER B 1 195 ? -15.828 9.711 5.395 1 93.62 195 SER B CA 1
ATOM 6515 C C . SER B 1 195 ? -16.594 8.461 4.969 1 93.62 195 SER B C 1
ATOM 6517 O O . SER B 1 195 ? -15.984 7.488 4.512 1 93.62 195 SER B O 1
ATOM 6519 N N . LEU B 1 196 ? -17.891 8.5 5.207 1 95.75 196 LEU B N 1
ATOM 6520 C CA . LEU B 1 196 ? -18.719 7.383 4.793 1 95.75 196 LEU B CA 1
ATOM 6521 C C . LEU B 1 196 ? -18.703 7.219 3.275 1 95.75 196 LEU B C 1
ATOM 6523 O O . LEU B 1 196 ? -18.719 6.094 2.77 1 95.75 196 LEU B O 1
ATOM 6527 N N . ALA B 1 197 ? -18.625 8.367 2.543 1 95.56 197 ALA B N 1
ATOM 6528 C CA . ALA B 1 197 ? -18.5 8.312 1.088 1 95.56 197 ALA B CA 1
ATOM 6529 C C . ALA B 1 197 ? -17.234 7.578 0.674 1 95.56 197 ALA B C 1
ATOM 6531 O O . ALA B 1 197 ? -17.234 6.824 -0.304 1 95.56 197 ALA B O 1
ATOM 6532 N N . ASP B 1 198 ? -16.188 7.855 1.366 1 94.06 198 ASP B N 1
ATOM 6533 C CA . ASP B 1 198 ? -14.914 7.191 1.105 1 94.06 198 ASP B CA 1
ATOM 6534 C C . ASP B 1 198 ? -15.047 5.68 1.262 1 94.06 198 ASP B C 1
ATOM 6536 O O . ASP B 1 198 ? -14.438 4.918 0.507 1 94.06 198 ASP B O 1
ATOM 6540 N N . ILE B 1 199 ? -15.773 5.18 2.242 1 95.31 199 ILE B N 1
ATOM 6541 C CA . ILE B 1 199 ? -15.961 3.756 2.506 1 95.31 199 ILE B CA 1
ATOM 6542 C C . ILE B 1 199 ? -16.734 3.117 1.353 1 95.31 199 ILE B C 1
ATOM 6544 O O . ILE B 1 199 ? -16.469 1.972 0.98 1 95.31 199 ILE B O 1
ATOM 6548 N N . VAL B 1 200 ? -17.688 3.865 0.781 1 96.75 200 VAL B N 1
ATOM 6549 C CA . VAL B 1 200 ? -18.422 3.375 -0.381 1 96.75 200 VAL B CA 1
ATOM 6550 C C . VAL B 1 200 ? -17.438 3.076 -1.519 1 96.75 200 VAL B C 1
ATOM 6552 O O . VAL B 1 200 ? -17.453 1.975 -2.074 1 96.75 200 VAL B O 1
ATOM 6555 N N . GLY B 1 201 ? -16.594 4.109 -1.846 1 94.56 201 GLY B N 1
ATOM 6556 C CA . GLY B 1 201 ? -15.602 3.918 -2.895 1 94.56 201 GLY B CA 1
ATOM 6557 C C . GLY B 1 201 ? -14.633 2.791 -2.6 1 94.56 201 GLY B C 1
ATOM 6558 O O . GLY B 1 201 ? -14.266 2.027 -3.494 1 94.56 201 GLY B O 1
ATOM 6559 N N . SER B 1 202 ? -14.242 2.658 -1.351 1 91.75 202 SER B N 1
ATOM 6560 C CA . SER B 1 202 ? -13.305 1.619 -0.938 1 91.75 202 SER B CA 1
ATOM 6561 C C . SER B 1 202 ? -13.898 0.229 -1.142 1 91.75 202 SER B C 1
ATOM 6563 O O . SER B 1 202 ? -13.195 -0.699 -1.545 1 91.75 202 SER B O 1
ATOM 6565 N N . THR B 1 203 ? -15.148 0.06 -0.835 1 94.69 203 THR B N 1
ATOM 6566 C CA . THR B 1 203 ? -15.812 -1.234 -0.956 1 94.69 203 THR B CA 1
ATOM 6567 C C . THR B 1 203 ? -15.898 -1.662 -2.418 1 94.69 203 THR B C 1
ATOM 6569 O O . THR B 1 203 ? -15.625 -2.816 -2.75 1 94.69 203 THR B O 1
ATOM 6572 N N . VAL B 1 204 ? -16.234 -0.729 -3.283 1 93.75 204 VAL B N 1
ATOM 6573 C CA . VAL B 1 204 ? -16.312 -1.019 -4.711 1 93.75 204 VAL B CA 1
ATOM 6574 C C . VAL B 1 204 ? -14.922 -1.377 -5.242 1 93.75 204 VAL B C 1
ATOM 6576 O O . VAL B 1 204 ? -14.766 -2.348 -5.988 1 93.75 204 VAL B O 1
ATOM 6579 N N . SER B 1 205 ? -13.977 -0.625 -4.883 1 89.81 205 SER B N 1
ATOM 6580 C CA . SER B 1 205 ? -12.609 -0.855 -5.328 1 89.81 205 SER B CA 1
ATOM 6581 C C . SER B 1 205 ? -12.109 -2.225 -4.887 1 89.81 205 SER B C 1
ATOM 6583 O O . SER B 1 205 ? -11.406 -2.906 -5.637 1 89.81 205 SER B O 1
ATOM 6585 N N . ALA B 1 206 ? -12.406 -2.58 -3.682 1 88.5 206 ALA B N 1
ATOM 6586 C CA . ALA B 1 206 ? -12 -3.881 -3.16 1 88.5 206 ALA B CA 1
ATOM 6587 C C . ALA B 1 206 ? -12.617 -5.016 -3.969 1 88.5 206 ALA B C 1
ATOM 6589 O O . ALA B 1 206 ? -11.977 -6.043 -4.207 1 88.5 206 ALA B O 1
ATOM 6590 N N . ALA B 1 207 ? -13.828 -4.852 -4.371 1 90.31 207 ALA B N 1
ATOM 6591 C CA . ALA B 1 207 ? -14.531 -5.879 -5.133 1 90.31 207 ALA B CA 1
ATOM 6592 C C . ALA B 1 207 ? -13.914 -6.059 -6.516 1 90.31 207 ALA B C 1
ATOM 6594 O O . ALA B 1 207 ? -13.859 -7.176 -7.039 1 90.31 207 ALA B O 1
ATOM 6595 N N . LEU B 1 208 ? -13.461 -4.996 -7.105 1 86.81 208 LEU B N 1
ATOM 6596 C CA . LEU B 1 208 ? -12.867 -5.066 -8.438 1 86.81 208 LEU B CA 1
ATOM 6597 C C . LEU B 1 208 ? -11.453 -5.633 -8.367 1 86.81 208 LEU B C 1
ATOM 6599 O O . LEU B 1 208 ? -11 -6.305 -9.305 1 86.81 208 LEU B O 1
ATOM 6603 N N . GLY B 1 209 ? -10.797 -5.41 -7.277 1 77.38 209 GLY B N 1
ATOM 6604 C CA . GLY B 1 209 ? -9.477 -5.988 -7.074 1 77.38 209 GLY B CA 1
ATOM 6605 C C . GLY B 1 209 ? -8.359 -5.125 -7.625 1 77.38 209 GLY B C 1
ATOM 6606 O O . GLY B 1 209 ? -8.586 -4.277 -8.484 1 77.38 209 GLY B O 1
ATOM 6607 N N . HIS B 1 210 ? -7.148 -5.434 -7.258 1 66.5 210 HIS B N 1
ATOM 6608 C CA . HIS B 1 210 ? -5.973 -4.633 -7.578 1 66.5 210 HIS B CA 1
ATOM 6609 C C . HIS B 1 210 ? -5.504 -4.887 -9.008 1 66.5 210 HIS B C 1
ATOM 6611 O O . HIS B 1 210 ? -4.836 -4.039 -9.602 1 66.5 210 HIS B O 1
ATOM 6617 N N . ASP B 1 211 ? -5.816 -5.902 -9.57 1 66.25 211 ASP B N 1
ATOM 6618 C CA . ASP B 1 211 ? -5.297 -6.289 -10.875 1 66.25 211 ASP B CA 1
ATOM 6619 C C . ASP B 1 211 ? -5.953 -5.484 -11.992 1 66.25 211 ASP B C 1
ATOM 6621 O O . ASP B 1 211 ? -5.496 -5.508 -13.141 1 66.25 211 ASP B O 1
ATOM 6625 N N . VAL B 1 212 ? -6.934 -4.75 -11.578 1 68.12 212 VAL B N 1
ATOM 6626 C CA . VAL B 1 212 ? -7.637 -3.965 -12.586 1 68.12 212 VAL B CA 1
ATOM 6627 C C . VAL B 1 212 ? -6.816 -2.73 -12.953 1 68.12 212 VAL B C 1
ATOM 6629 O O . VAL B 1 212 ? -7.074 -2.08 -13.969 1 68.12 212 VAL B O 1
ATOM 6632 N N . ASN B 1 213 ? -5.746 -2.578 -12.188 1 62.84 213 ASN B N 1
ATOM 6633 C CA . ASN B 1 213 ? -4.965 -1.357 -12.359 1 62.84 213 ASN B CA 1
ATOM 6634 C C . ASN B 1 213 ? -4.23 -1.343 -13.695 1 62.84 213 ASN B C 1
ATOM 6636 O O . ASN B 1 213 ? -3.859 -0.278 -14.188 1 62.84 213 ASN B O 1
ATOM 6640 N N . SER B 1 214 ? -4.172 -2.504 -14.266 1 67.69 214 SER B N 1
ATOM 6641 C CA . SER B 1 214 ? -3.459 -2.555 -15.539 1 67.69 214 SER B CA 1
ATOM 6642 C C . SER B 1 214 ? -4.414 -2.402 -16.719 1 67.69 214 SER B C 1
ATOM 6644 O O . SER B 1 214 ? -3.986 -2.354 -17.875 1 67.69 214 SER B O 1
ATOM 6646 N N . SER B 1 215 ? -5.645 -2.152 -16.375 1 77.88 215 SER B N 1
ATOM 6647 C CA . SER B 1 215 ? -6.645 -1.983 -17.422 1 77.88 215 SER B CA 1
ATOM 6648 C C . SER B 1 215 ? -6.66 -0.55 -17.938 1 77.88 215 SER B C 1
ATOM 6650 O O . SER B 1 215 ? -6.551 0.4 -17.156 1 77.88 215 SER B O 1
ATOM 6652 N N . PRO B 1 216 ? -6.824 -0.337 -19.219 1 77.62 216 PRO B N 1
ATOM 6653 C CA . PRO B 1 216 ? -6.793 0.999 -19.812 1 77.62 216 PRO B CA 1
ATOM 6654 C C . PRO B 1 216 ? -7.84 1.938 -19.203 1 77.62 216 PRO B C 1
ATOM 6656 O O . PRO B 1 216 ? -7.609 3.146 -19.125 1 77.62 216 PRO B O 1
ATOM 6659 N N . ILE B 1 217 ? -8.93 1.447 -18.812 1 84.25 217 ILE B N 1
ATOM 6660 C CA . ILE B 1 217 ? -9.992 2.281 -18.266 1 84.25 217 ILE B CA 1
ATOM 6661 C C . ILE B 1 217 ? -9.508 2.963 -16.984 1 84.25 217 ILE B C 1
ATOM 6663 O O . ILE B 1 217 ? -9.93 4.074 -16.672 1 84.25 217 ILE B O 1
ATOM 6667 N N . ILE B 1 218 ? -8.633 2.322 -16.312 1 84.06 218 ILE B N 1
ATOM 6668 C CA . ILE B 1 218 ? -8.094 2.906 -15.086 1 84.06 218 ILE B CA 1
ATOM 6669 C C . ILE B 1 218 ? -7.246 4.129 -15.422 1 84.06 218 ILE B C 1
ATOM 6671 O O . ILE B 1 218 ? -7.301 5.145 -14.727 1 84.06 218 ILE B O 1
ATOM 6675 N N . ASP B 1 219 ? -6.488 4.062 -16.484 1 82.25 219 ASP B N 1
ATOM 6676 C CA . ASP B 1 219 ? -5.734 5.215 -16.953 1 82.25 219 ASP B CA 1
ATOM 6677 C C . ASP B 1 219 ? -6.66 6.383 -17.281 1 82.25 219 ASP B C 1
ATOM 6679 O O . ASP B 1 219 ? -6.332 7.539 -17.016 1 82.25 219 ASP B O 1
ATOM 6683 N N . SER B 1 220 ? -7.719 6.059 -17.891 1 85.12 220 SER B N 1
ATOM 6684 C CA . SER B 1 220 ? -8.695 7.09 -18.219 1 85.12 220 SER B CA 1
ATOM 6685 C C . SER B 1 220 ? -9.273 7.73 -16.969 1 85.12 220 SER B C 1
ATOM 6687 O O . SER B 1 220 ? -9.461 8.953 -16.922 1 85.12 220 SER B O 1
ATOM 6689 N N . ILE B 1 221 ? -9.562 6.926 -16.031 1 88.44 221 ILE B N 1
ATOM 6690 C CA . ILE B 1 221 ? -10.102 7.422 -14.781 1 88.44 221 ILE B CA 1
ATOM 6691 C C . ILE B 1 221 ? -9.078 8.312 -14.086 1 88.44 221 ILE B C 1
ATOM 6693 O O . ILE B 1 221 ? -9.422 9.367 -13.539 1 88.44 221 ILE B O 1
ATOM 6697 N N . GLU B 1 222 ? -7.859 7.891 -14.102 1 88 222 GLU B N 1
ATOM 6698 C CA . GLU B 1 222 ? -6.789 8.703 -13.523 1 88 222 GLU B CA 1
ATOM 6699 C C . GLU B 1 222 ? -6.703 10.062 -14.211 1 88 222 GLU B C 1
ATOM 6701 O O . GLU B 1 222 ? -6.551 11.094 -13.547 1 88 222 GLU B O 1
ATOM 6706 N N . ARG B 1 223 ? -6.773 10.086 -15.477 1 88 223 ARG B N 1
ATOM 6707 C CA . ARG B 1 223 ? -6.715 11.336 -16.234 1 88 223 ARG B CA 1
ATOM 6708 C C . ARG B 1 223 ? -7.887 12.242 -15.883 1 88 223 ARG B C 1
ATOM 6710 O O . ARG B 1 223 ? -7.727 13.461 -15.781 1 88 223 ARG B O 1
ATOM 6717 N N . ILE B 1 224 ? -8.969 11.68 -15.75 1 91.06 224 ILE B N 1
ATOM 6718 C CA . ILE B 1 224 ? -10.164 12.445 -15.422 1 91.06 224 ILE B CA 1
ATOM 6719 C C . ILE B 1 224 ? -10.023 13.07 -14.039 1 91.06 224 ILE B C 1
ATOM 6721 O O . ILE B 1 224 ? -10.367 14.234 -13.836 1 91.06 224 ILE B O 1
ATOM 6725 N N . ILE B 1 225 ? -9.562 12.305 -13.086 1 93.06 225 ILE B N 1
ATOM 6726 C CA . ILE B 1 225 ? -9.336 12.812 -11.742 1 93.06 225 ILE B CA 1
ATOM 6727 C C . ILE B 1 225 ? -8.375 14 -11.797 1 93.06 225 ILE B C 1
ATOM 6729 O O . ILE B 1 225 ? -8.633 15.047 -11.188 1 93.06 225 ILE B O 1
ATOM 6733 N N . CYS B 1 226 ? -7.297 13.812 -12.516 1 93.44 226 CYS B N 1
ATOM 6734 C CA . CYS B 1 226 ? -6.316 14.883 -12.656 1 93.44 226 CYS B CA 1
ATOM 6735 C C . CYS B 1 226 ? -6.949 16.125 -13.273 1 93.44 226 CYS B C 1
ATOM 6737 O O . CYS B 1 226 ? -6.695 17.25 -12.82 1 93.44 226 CYS B O 1
ATOM 6739 N N . LYS B 1 227 ? -7.734 15.93 -14.227 1 92.38 227 LYS B N 1
ATOM 6740 C CA . LYS B 1 227 ? -8.391 17.047 -14.891 1 92.38 227 LYS B CA 1
ATOM 6741 C C . LYS B 1 227 ? -9.367 17.75 -13.945 1 92.38 227 LYS B C 1
ATOM 6743 O O . LYS B 1 227 ? -9.422 18.984 -13.906 1 92.38 227 LYS B O 1
ATOM 6748 N N . TRP B 1 228 ? -10.18 16.953 -13.258 1 95.56 228 TRP B N 1
ATOM 6749 C CA . TRP B 1 228 ? -11.117 17.516 -12.297 1 95.56 228 TRP B CA 1
ATOM 6750 C C . TRP B 1 228 ? -10.398 18.391 -11.281 1 95.56 228 TRP B C 1
ATOM 6752 O O . TRP B 1 228 ? -10.805 19.531 -11.039 1 95.56 228 TRP B O 1
ATOM 6762 N N . LEU B 1 229 ? -9.352 17.922 -10.75 1 96.44 229 LEU B N 1
ATOM 6763 C CA . LEU B 1 229 ? -8.648 18.625 -9.688 1 96.44 229 LEU B CA 1
ATOM 6764 C C . LEU B 1 229 ? -7.871 19.812 -10.25 1 96.44 229 LEU B C 1
ATOM 6766 O O . LEU B 1 229 ? -7.773 20.859 -9.609 1 96.44 229 LEU B O 1
ATOM 6770 N N . SER B 1 230 ? -7.297 19.609 -11.445 1 95.06 230 SER B N 1
ATOM 6771 C CA . SER B 1 230 ? -6.629 20.719 -12.109 1 95.06 230 SER B CA 1
ATOM 6772 C C . SER B 1 230 ? -7.586 21.891 -12.32 1 95.06 230 SER B C 1
ATOM 6774 O O . SER B 1 230 ? -7.238 23.047 -12.055 1 95.06 230 SER B O 1
ATOM 6776 N N . SER B 1 231 ? -8.711 21.594 -12.766 1 93.38 231 SER B N 1
ATOM 6777 C CA . SER B 1 231 ? -9.727 22.609 -13 1 93.38 231 SER B CA 1
ATOM 6778 C C . SER B 1 231 ? -10.203 23.219 -11.688 1 93.38 231 SER B C 1
ATOM 6780 O O . SER B 1 231 ? -10.328 24.453 -11.578 1 93.38 231 SER B O 1
ATOM 6782 N N . ALA B 1 232 ? -10.5 22.422 -10.727 1 95.5 232 ALA B N 1
ATOM 6783 C CA . ALA B 1 232 ? -11.023 22.875 -9.438 1 95.5 232 ALA B CA 1
ATOM 6784 C C . ALA B 1 232 ? -10.008 23.766 -8.719 1 95.5 232 ALA B C 1
ATOM 6786 O O . ALA B 1 232 ? -10.391 24.703 -8.008 1 95.5 232 ALA B O 1
ATOM 6787 N N . MET B 1 233 ? -8.727 23.5 -8.898 1 95.88 233 MET B N 1
ATOM 6788 C CA . MET B 1 233 ? -7.676 24.234 -8.203 1 95.88 233 MET B CA 1
ATOM 6789 C C . MET B 1 233 ? -7.094 25.312 -9.102 1 95.88 233 MET B C 1
ATOM 6791 O O . MET B 1 233 ? -6.195 26.062 -8.688 1 95.88 233 MET B O 1
ATOM 6795 N N . ALA B 1 234 ? -7.535 25.375 -10.336 1 94.12 234 ALA B N 1
ATOM 6796 C CA . ALA B 1 234 ? -7.102 26.359 -11.328 1 94.12 234 ALA B CA 1
ATOM 6797 C C . ALA B 1 234 ? -5.59 26.281 -11.539 1 94.12 234 ALA B C 1
ATOM 6799 O O . ALA B 1 234 ? -4.906 27.312 -11.477 1 94.12 234 ALA B O 1
ATOM 6800 N N . ILE B 1 235 ? -5.117 25.062 -11.711 1 95.88 235 ILE B N 1
ATOM 6801 C CA . ILE B 1 235 ? -3.693 24.891 -11.984 1 95.88 235 ILE B CA 1
ATOM 6802 C C . ILE B 1 235 ? -3.348 25.547 -13.32 1 95.88 235 ILE B C 1
ATOM 6804 O O . ILE B 1 235 ? -3.936 25.203 -14.352 1 95.88 235 ILE B O 1
ATOM 6808 N N . PRO B 1 236 ? -2.463 26.469 -13.328 1 95.5 236 PRO B N 1
ATOM 6809 C CA . PRO B 1 236 ? -2.137 27.172 -14.57 1 95.5 236 PRO B CA 1
ATOM 6810 C C . PRO B 1 236 ? -1.172 26.391 -15.461 1 95.5 236 PRO B C 1
ATOM 6812 O O . PRO B 1 236 ? -0.701 25.328 -15.07 1 95.5 236 PRO B O 1
ATOM 6815 N N . GLN B 1 237 ? -0.983 26.953 -16.641 1 95.25 237 GLN B N 1
ATOM 6816 C CA . GLN B 1 237 ? 0.117 26.453 -17.453 1 95.25 237 GLN B CA 1
ATOM 6817 C C . GLN B 1 237 ? 1.45 26.594 -16.734 1 95.25 237 GLN B C 1
ATOM 6819 O O . GLN B 1 237 ? 1.617 27.484 -15.898 1 95.25 237 GLN B O 1
ATOM 6824 N N . MET B 1 238 ? 2.344 25.719 -17.016 1 95.5 238 MET B N 1
ATOM 6825 C CA . MET B 1 238 ? 3.625 25.672 -16.328 1 95.5 238 MET B CA 1
ATOM 6826 C C . MET B 1 238 ? 4.785 25.812 -17.297 1 95.5 238 MET B C 1
ATOM 6828 O O . MET B 1 238 ? 4.711 25.328 -18.438 1 95.5 238 MET B O 1
ATOM 6832 N N . LYS B 1 239 ? 5.812 26.422 -16.906 1 93.19 239 LYS B N 1
ATOM 6833 C CA . LYS B 1 239 ? 6.953 26.703 -17.781 1 93.19 239 LYS B CA 1
ATOM 6834 C C . LYS B 1 239 ? 7.91 25.516 -17.828 1 93.19 239 LYS B C 1
ATOM 6836 O O . LYS B 1 239 ? 8.211 24.906 -16.797 1 93.19 239 LYS B O 1
ATOM 6841 N N . SER B 1 240 ? 8.281 25.172 -19.016 1 90.06 240 SER B N 1
ATOM 6842 C CA . SER B 1 240 ? 9.273 24.125 -19.203 1 90.06 240 SER B CA 1
ATOM 6843 C C . SER B 1 240 ? 10.68 24.641 -18.906 1 90.06 240 SER B C 1
ATOM 6845 O O . SER B 1 240 ? 10.867 25.828 -18.625 1 90.06 240 SER B O 1
ATOM 6847 N N . TRP B 1 241 ? 11.656 23.781 -19.031 1 79.31 241 TRP B N 1
ATOM 6848 C CA . TRP B 1 241 ? 13.062 24.109 -18.828 1 79.31 241 TRP B CA 1
ATOM 6849 C C . TRP B 1 241 ? 13.531 25.125 -19.859 1 79.31 241 TRP B C 1
ATOM 6851 O O . TRP B 1 241 ? 14.492 25.859 -19.625 1 79.31 241 TRP B O 1
ATOM 6861 N N . LEU B 1 242 ? 12.797 25.156 -20.984 1 81.5 242 LEU B N 1
ATOM 6862 C CA . LEU B 1 242 ? 13.117 26.094 -22.047 1 81.5 242 LEU B CA 1
ATOM 6863 C C . LEU B 1 242 ? 12.297 27.375 -21.906 1 81.5 242 LEU B C 1
ATOM 6865 O O . LEU B 1 242 ? 12.25 28.188 -22.844 1 81.5 242 LEU B O 1
ATOM 6869 N N . ASN B 1 243 ? 11.562 27.531 -20.844 1 84.75 243 ASN B N 1
ATOM 6870 C CA . ASN B 1 243 ? 10.766 28.703 -20.5 1 84.75 243 ASN B CA 1
ATOM 6871 C C . ASN B 1 243 ? 9.539 28.828 -21.406 1 84.75 243 ASN B C 1
ATOM 6873 O O . ASN B 1 243 ? 9.078 29.922 -21.688 1 84.75 243 ASN B O 1
ATOM 6877 N N . GLU B 1 244 ? 9.078 27.703 -21.906 1 91.62 244 GLU B N 1
ATOM 6878 C CA . GLU B 1 244 ? 7.84 27.625 -22.688 1 91.62 244 GLU B CA 1
ATOM 6879 C C . GLU B 1 244 ? 6.656 27.25 -21.797 1 91.62 244 GLU B C 1
ATOM 6881 O O . GLU B 1 244 ? 6.766 26.344 -20.969 1 91.62 244 GLU B O 1
ATOM 6886 N N . LEU B 1 245 ? 5.656 28.031 -21.969 1 92 245 LEU B N 1
ATOM 6887 C CA . LEU B 1 245 ? 4.449 27.688 -21.234 1 92 245 LEU B CA 1
ATOM 6888 C C . LEU B 1 245 ? 3.768 26.469 -21.828 1 92 245 LEU B C 1
ATOM 6890 O O . LEU B 1 245 ? 3.537 26.406 -23.047 1 92 245 LEU B O 1
ATOM 6894 N N . ARG B 1 246 ? 3.512 25.516 -21 1 93.81 246 ARG B N 1
ATOM 6895 C CA . ARG B 1 246 ? 2.883 24.266 -21.406 1 93.81 246 ARG B CA 1
ATOM 6896 C C . ARG B 1 246 ? 1.687 23.938 -20.516 1 93.81 246 ARG B C 1
ATOM 6898 O O . ARG B 1 246 ? 1.647 24.312 -19.344 1 93.81 246 ARG B O 1
ATOM 6905 N N . GLU B 1 247 ? 0.714 23.266 -21.172 1 93.56 247 GLU B N 1
ATOM 6906 C CA . GLU B 1 247 ? -0.388 22.75 -20.359 1 93.56 247 GLU B CA 1
ATOM 6907 C C . GLU B 1 247 ? 0.109 21.766 -19.312 1 93.56 247 GLU B C 1
ATOM 6909 O O . GLU B 1 247 ? 0.982 20.938 -19.594 1 93.56 247 GLU B O 1
ATOM 6914 N N . PRO B 1 248 ? -0.351 21.922 -18.109 1 95.19 248 PRO B N 1
ATOM 6915 C CA . PRO B 1 248 ? 0.099 21 -17.078 1 95.19 248 PRO B CA 1
ATOM 6916 C C . PRO B 1 248 ? -0.311 19.547 -17.375 1 95.19 248 PRO B C 1
ATOM 6918 O O . PRO B 1 248 ? -1.453 19.297 -17.766 1 95.19 248 PRO B O 1
ATOM 6921 N N . ILE B 1 249 ? 0.595 18.672 -17.25 1 95.19 249 ILE B N 1
ATOM 6922 C CA . ILE B 1 249 ? 0.335 17.234 -17.406 1 95.19 249 ILE B CA 1
ATOM 6923 C C . ILE B 1 249 ? 0.108 16.594 -16.031 1 95.19 249 ILE B C 1
ATOM 6925 O O . ILE B 1 249 ? 1.02 16.547 -15.211 1 95.19 249 ILE B O 1
ATOM 6929 N N . GLY B 1 250 ? -1.131 16.141 -15.852 1 94.31 250 GLY B N 1
ATOM 6930 C CA . GLY B 1 250 ? -1.478 15.516 -14.586 1 94.31 250 GLY B CA 1
ATOM 6931 C C . GLY B 1 250 ? -1.18 14.023 -14.547 1 94.31 250 GLY B C 1
ATOM 6932 O O . GLY B 1 250 ? -1.364 13.328 -15.547 1 94.31 250 GLY B O 1
ATOM 6933 N N . ALA B 1 251 ? -0.699 13.547 -13.414 1 92.56 251 ALA B N 1
ATOM 6934 C CA . ALA B 1 251 ? -0.461 12.125 -13.188 1 92.56 251 ALA B CA 1
ATOM 6935 C C . ALA B 1 251 ? -0.798 11.734 -11.75 1 92.56 251 ALA B C 1
ATOM 6937 O O . ALA B 1 251 ? -0.636 12.539 -10.828 1 92.56 251 ALA B O 1
ATOM 6938 N N . VAL B 1 252 ? -1.312 10.523 -11.617 1 90.62 252 VAL B N 1
ATOM 6939 C CA . VAL B 1 252 ? -1.67 10.008 -10.297 1 90.62 252 VAL B CA 1
ATOM 6940 C C . VAL B 1 252 ? -0.564 9.086 -9.781 1 90.62 252 VAL B C 1
ATOM 6942 O O . VAL B 1 252 ? -0.059 8.242 -10.523 1 90.62 252 VAL B O 1
ATOM 6945 N N . PHE B 1 253 ? -0.136 9.352 -8.539 1 87.94 253 PHE B N 1
ATOM 6946 C CA . PHE B 1 253 ? 0.784 8.477 -7.816 1 87.94 253 PHE B CA 1
ATOM 6947 C C . PHE B 1 253 ? 0.171 8.023 -6.496 1 87.94 253 PHE B C 1
ATOM 6949 O O . PHE B 1 253 ? -0.853 8.555 -6.062 1 87.94 253 PHE B O 1
ATOM 6956 N N . TYR B 1 254 ? 0.724 7.062 -5.812 1 79.25 254 TYR B N 1
ATOM 6957 C CA . TYR B 1 254 ? 0.108 6.512 -4.609 1 79.25 254 TYR B CA 1
ATOM 6958 C C . TYR B 1 254 ? 0.809 7.023 -3.355 1 79.25 254 TYR B C 1
ATOM 6960 O O . TYR B 1 254 ? 0.238 6.996 -2.264 1 79.25 254 TYR B O 1
ATOM 6968 N N . THR B 1 255 ? 2.043 7.441 -3.453 1 80.19 255 THR B N 1
ATOM 6969 C CA . THR B 1 255 ? 2.736 8.07 -2.334 1 80.19 255 THR B CA 1
ATOM 6970 C C . THR B 1 255 ? 3.574 9.25 -2.812 1 80.19 255 THR B C 1
ATOM 6972 O O . THR B 1 255 ? 4.02 9.281 -3.963 1 80.19 255 THR B O 1
ATOM 6975 N N . PRO B 1 256 ? 3.768 10.195 -1.906 1 89.56 256 PRO B N 1
ATOM 6976 C CA . PRO B 1 256 ? 4.684 11.273 -2.279 1 89.56 256 PRO B CA 1
ATOM 6977 C C . PRO B 1 256 ? 6.078 10.766 -2.639 1 89.56 256 PRO B C 1
ATOM 6979 O O . PRO B 1 256 ? 6.758 11.367 -3.477 1 89.56 256 PRO B O 1
ATOM 6982 N N . ARG B 1 257 ? 6.508 9.703 -2.062 1 88.31 257 ARG B N 1
ATOM 6983 C CA . ARG B 1 257 ? 7.809 9.117 -2.371 1 88.31 257 ARG B CA 1
ATOM 6984 C C . ARG B 1 257 ? 7.922 8.781 -3.855 1 88.31 257 ARG B C 1
ATOM 6986 O O . ARG B 1 257 ? 8.938 9.078 -4.484 1 88.31 257 ARG B O 1
ATOM 6993 N N . ASP B 1 258 ? 6.852 8.211 -4.352 1 85.62 258 ASP B N 1
ATOM 6994 C CA . ASP B 1 258 ? 6.855 7.824 -5.758 1 85.62 258 ASP B CA 1
ATOM 6995 C C . ASP B 1 258 ? 6.914 9.055 -6.66 1 85.62 258 ASP B C 1
ATOM 6997 O O . ASP B 1 258 ? 7.504 9.016 -7.742 1 85.62 258 ASP B O 1
ATOM 7001 N N . VAL B 1 259 ? 6.32 10.102 -6.262 1 92.44 259 VAL B N 1
ATOM 7002 C CA . VAL B 1 259 ? 6.391 11.352 -7.004 1 92.44 259 VAL B CA 1
ATOM 7003 C C . VAL B 1 259 ? 7.836 11.836 -7.082 1 92.44 259 VAL B C 1
ATOM 7005 O O . VAL B 1 259 ? 8.336 12.156 -8.164 1 92.44 259 VAL B O 1
ATOM 7008 N N . PHE B 1 260 ? 8.477 11.828 -5.961 1 94.94 260 PHE B N 1
ATOM 7009 C CA . PHE B 1 260 ? 9.859 12.297 -5.902 1 94.94 260 PHE B CA 1
ATOM 7010 C C . PHE B 1 260 ? 10.766 11.414 -6.754 1 94.94 260 PHE B C 1
ATOM 7012 O O . PHE B 1 260 ? 11.648 11.922 -7.449 1 94.94 260 PHE B O 1
ATOM 7019 N N . ILE B 1 261 ? 10.555 10.109 -6.691 1 90.69 261 ILE B N 1
ATOM 7020 C CA . ILE B 1 261 ? 11.359 9.188 -7.484 1 90.69 261 ILE B CA 1
ATOM 7021 C C . ILE B 1 261 ? 11.219 9.523 -8.969 1 90.69 261 ILE B C 1
ATOM 7023 O O . ILE B 1 261 ? 12.211 9.586 -9.695 1 90.69 261 ILE B O 1
ATOM 7027 N N . SER B 1 262 ? 10.008 9.734 -9.391 1 91.81 262 SER B N 1
ATOM 7028 C CA . SER B 1 262 ? 9.75 10.031 -10.797 1 91.81 262 SER B CA 1
ATOM 7029 C C . SER B 1 262 ? 10.406 11.344 -11.219 1 91.81 262 SER B C 1
ATOM 7031 O O . SER B 1 262 ? 10.953 11.438 -12.32 1 91.81 262 SER B O 1
ATOM 7033 N N . ILE B 1 263 ? 10.367 12.312 -10.406 1 95.38 263 ILE B N 1
ATOM 7034 C CA . ILE B 1 263 ? 10.945 13.625 -10.703 1 95.38 263 ILE B CA 1
ATOM 7035 C C . ILE B 1 263 ? 12.461 13.508 -10.789 1 95.38 263 ILE B C 1
ATOM 7037 O O . ILE B 1 263 ? 13.078 14.055 -11.703 1 95.38 263 ILE B O 1
ATOM 7041 N N . ILE B 1 264 ? 13.039 12.859 -9.836 1 95.81 264 ILE B N 1
ATOM 7042 C CA . ILE B 1 264 ? 14.492 12.688 -9.805 1 95.81 264 ILE B CA 1
ATOM 7043 C C . ILE B 1 264 ? 14.945 11.906 -11.031 1 95.81 264 ILE B C 1
ATOM 7045 O O . ILE B 1 264 ? 15.906 12.289 -11.703 1 95.81 264 ILE B O 1
ATOM 7049 N N . ARG B 1 265 ? 14.234 10.844 -11.312 1 91.88 265 ARG B N 1
ATOM 7050 C CA . ARG B 1 265 ? 14.555 10.047 -12.492 1 91.88 265 ARG B CA 1
ATOM 7051 C C . ARG B 1 265 ? 14.492 10.891 -13.758 1 91.88 265 ARG B C 1
ATOM 7053 O O . ARG B 1 265 ? 15.398 10.836 -14.594 1 91.88 265 ARG B O 1
ATOM 7060 N N . HIS B 1 266 ? 13.445 11.594 -13.922 1 92.62 266 HIS B N 1
ATOM 7061 C CA . HIS B 1 266 ? 13.266 12.469 -15.07 1 92.62 266 HIS B CA 1
ATOM 7062 C C . HIS B 1 266 ? 14.398 13.484 -15.172 1 92.62 266 HIS B C 1
ATOM 7064 O O . HIS B 1 266 ? 14.914 13.727 -16.266 1 92.62 266 HIS B O 1
ATOM 7070 N N . SER B 1 267 ? 14.805 14.062 -14.094 1 94.5 267 SER B N 1
ATOM 7071 C CA . SER B 1 267 ? 15.852 15.078 -14.07 1 94.5 267 SER B CA 1
ATOM 7072 C C . SER B 1 267 ? 17.203 14.484 -14.406 1 94.5 267 SER B C 1
ATOM 7074 O O . SER B 1 267 ? 18.031 15.133 -15.047 1 94.5 267 SER B O 1
ATOM 7076 N N . ILE B 1 268 ? 17.469 13.297 -13.922 1 92.94 268 ILE B N 1
ATOM 7077 C CA . ILE B 1 268 ? 18.703 12.602 -14.258 1 92.94 268 ILE B CA 1
ATOM 7078 C C . ILE B 1 268 ? 18.781 12.375 -15.766 1 92.94 268 ILE B C 1
ATOM 7080 O O . ILE B 1 268 ? 19.797 12.633 -16.391 1 92.94 268 ILE B O 1
ATOM 7084 N N . GLU B 1 269 ? 17.672 11.844 -16.312 1 87.38 269 GLU B N 1
ATOM 7085 C CA . GLU B 1 269 ? 17.625 11.586 -17.734 1 87.38 269 GLU B CA 1
ATOM 7086 C C . GLU B 1 269 ? 17.922 12.852 -18.547 1 87.38 269 GLU B C 1
ATOM 7088 O O . GLU B 1 269 ? 18.625 12.812 -19.547 1 87.38 269 GLU B O 1
ATOM 7093 N N . LYS B 1 270 ? 17.438 13.891 -18.125 1 87.75 270 LYS B N 1
ATOM 7094 C CA . LYS B 1 270 ? 17.656 15.164 -18.797 1 87.75 270 LYS B CA 1
ATOM 7095 C C . LYS B 1 270 ? 19.109 15.609 -18.656 1 87.75 270 LYS B C 1
ATOM 7097 O O . LYS B 1 270 ? 19.688 16.125 -19.625 1 87.75 270 LYS B O 1
ATOM 7102 N N . ALA B 1 271 ? 19.594 15.539 -17.453 1 88.38 271 ALA B N 1
ATOM 7103 C CA . ALA B 1 271 ? 20.984 15.914 -17.203 1 88.38 271 ALA B CA 1
ATOM 7104 C C . ALA B 1 271 ? 21.922 15.078 -18.078 1 88.38 271 ALA B C 1
ATOM 7106 O O . ALA B 1 271 ? 22.922 15.602 -18.594 1 88.38 271 ALA B O 1
ATOM 7107 N N . GLU B 1 272 ? 21.594 13.82 -18.203 1 86.31 272 GLU B N 1
ATOM 7108 C CA . GLU B 1 272 ? 22.438 12.922 -18.984 1 86.31 272 GLU B CA 1
ATOM 7109 C C . GLU B 1 272 ? 22.344 13.242 -20.484 1 86.31 272 GLU B C 1
ATOM 7111 O O . GLU B 1 272 ? 23.344 13.148 -21.203 1 86.31 272 GLU B O 1
ATOM 7116 N N . LYS B 1 273 ? 21.25 13.562 -20.953 1 81.31 273 LYS B N 1
ATOM 7117 C CA . LYS B 1 273 ? 21.062 13.922 -22.359 1 81.31 273 LYS B CA 1
ATOM 7118 C C . LYS B 1 273 ? 21.812 15.211 -22.688 1 81.31 273 LYS B C 1
ATOM 7120 O O . LYS B 1 273 ? 22.375 15.344 -23.781 1 81.31 273 LYS B O 1
ATOM 7125 N N . THR B 1 274 ? 21.828 16.172 -21.781 1 74.12 274 THR B N 1
ATOM 7126 C CA . THR B 1 274 ? 22.531 17.422 -21.984 1 74.12 274 THR B CA 1
ATOM 7127 C C . THR B 1 274 ? 24.031 17.203 -22 1 74.12 274 THR B C 1
ATOM 7129 O O . THR B 1 274 ? 24.75 17.844 -22.766 1 74.12 274 THR B O 1
ATOM 7132 N N . ASP B 1 275 ? 24.484 16.312 -21.156 1 66.94 275 ASP B N 1
ATOM 7133 C CA . ASP B 1 275 ? 25.906 15.977 -21.109 1 66.94 275 ASP B CA 1
ATOM 7134 C C . ASP B 1 275 ? 26.359 15.258 -22.375 1 66.94 275 ASP B C 1
ATOM 7136 O O . ASP B 1 275 ? 27.469 15.484 -22.859 1 66.94 275 ASP B O 1
ATOM 7140 N N . GLU B 1 276 ? 25.562 14.406 -22.812 1 56.09 276 GLU B N 1
ATOM 7141 C CA . GLU B 1 276 ? 25.906 13.672 -24.031 1 56.09 276 GLU B CA 1
ATOM 7142 C C . GLU B 1 276 ? 26.062 14.617 -25.219 1 56.09 276 GLU B C 1
ATOM 7144 O O . GLU B 1 276 ? 26.859 14.359 -26.125 1 56.09 276 GLU B O 1
ATOM 7149 N N . ASN B 1 277 ? 25.344 15.703 -25.141 1 50.03 277 ASN B N 1
ATOM 7150 C CA . ASN B 1 277 ? 25.391 16.656 -26.25 1 50.03 277 ASN B CA 1
ATOM 7151 C C . ASN B 1 277 ? 26.547 17.641 -26.094 1 50.03 277 ASN B C 1
ATOM 7153 O O . ASN B 1 277 ? 26.812 18.438 -27 1 50.03 277 ASN B O 1
ATOM 7157 N N . SER B 1 278 ? 27.047 17.656 -24.875 1 54.81 278 SER B N 1
ATOM 7158 C CA . SER B 1 278 ? 28.203 18.531 -24.688 1 54.81 278 SER B CA 1
ATOM 7159 C C . SER B 1 278 ? 29.484 17.844 -25.156 1 54.81 278 SER B C 1
ATOM 7161 O O . SER B 1 278 ? 29.656 16.641 -24.953 1 54.81 278 SER B O 1
ATOM 7163 N N . PRO B 1 279 ? 30.25 18.344 -26.25 1 49 279 PRO B N 1
ATOM 7164 C CA . PRO B 1 279 ? 31.484 17.734 -26.75 1 49 279 PRO B CA 1
ATOM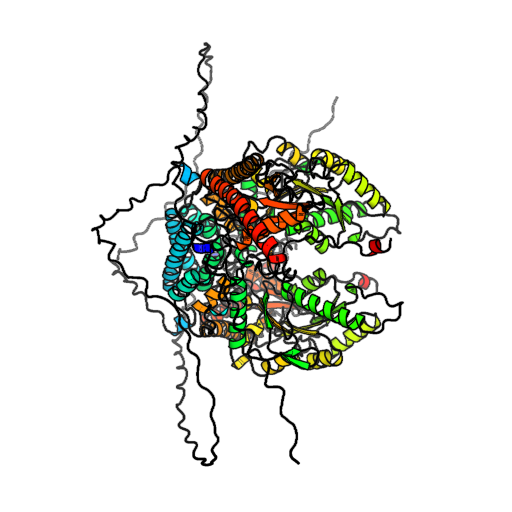 7165 C C . PRO B 1 279 ? 32.406 17.234 -25.625 1 49 279 PRO B C 1
ATOM 7167 O O . PRO B 1 279 ? 32.812 18.031 -24.766 1 49 279 PRO B O 1
ATOM 7170 N N . LYS B 1 280 ? 32.094 16.203 -25.109 1 48.94 280 LYS B N 1
ATOM 7171 C CA . LYS B 1 280 ? 32.906 15.781 -23.969 1 48.94 280 LYS B CA 1
ATOM 7172 C C . LYS B 1 280 ? 34.281 15.328 -24.406 1 48.94 280 LYS B C 1
ATOM 7174 O O . LYS B 1 280 ? 34.438 14.711 -25.469 1 48.94 280 LYS B O 1
ATOM 7179 N N . SER B 1 281 ? 35.312 16.031 -23.922 1 44 281 SER B N 1
ATOM 7180 C CA . SER B 1 281 ? 36.625 15.453 -24.047 1 44 281 SER B CA 1
ATOM 7181 C C . SER B 1 281 ? 36.656 14 -23.594 1 44 281 SER B C 1
ATOM 7183 O O . SER B 1 281 ? 35.844 13.594 -22.766 1 44 281 SER B O 1
ATOM 7185 N N . ASP B 1 282 ? 37.219 13.078 -24.281 1 47.12 282 ASP B N 1
ATOM 7186 C CA . ASP B 1 282 ? 37.469 11.648 -24.109 1 47.12 282 ASP B CA 1
ATOM 7187 C C . ASP B 1 282 ? 37.531 11.258 -22.641 1 47.12 282 ASP B C 1
ATOM 7189 O O . ASP B 1 282 ? 37.312 10.102 -22.281 1 47.12 282 ASP B O 1
ATOM 7193 N N . LYS B 1 283 ? 38.125 12.117 -21.703 1 46.28 283 LYS B N 1
ATOM 7194 C CA . LYS B 1 283 ? 38.594 11.766 -20.375 1 46.28 283 LYS B CA 1
ATOM 7195 C C . LYS B 1 283 ? 37.5 11.922 -19.328 1 46.28 283 LYS B C 1
ATOM 7197 O O . LYS B 1 283 ? 37.688 11.648 -18.156 1 46.28 283 LYS B O 1
ATOM 7202 N N . GLU B 1 284 ? 36.312 12.516 -19.672 1 51.22 284 GLU B N 1
ATOM 7203 C CA . GLU B 1 284 ? 35.438 12.891 -18.562 1 51.22 284 GLU B CA 1
ATOM 7204 C C . GLU B 1 284 ? 34.469 11.766 -18.219 1 51.22 284 GLU B C 1
ATOM 7206 O O . GLU B 1 284 ? 33.719 11.305 -19.078 1 51.22 284 GLU B O 1
ATOM 7211 N N . GLN B 1 285 ? 34.656 11.047 -17.25 1 61.88 285 GLN B N 1
ATOM 7212 C CA . GLN B 1 285 ? 33.906 9.945 -16.656 1 61.88 285 GLN B CA 1
ATOM 7213 C C . GLN B 1 285 ? 32.438 10.328 -16.453 1 61.88 285 GLN B C 1
ATOM 7215 O O . GLN B 1 285 ? 32.156 11.438 -15.992 1 61.88 285 GLN B O 1
ATOM 7220 N N . LYS B 1 286 ? 31.547 9.633 -17.062 1 73.81 286 LYS B N 1
ATOM 7221 C CA . LYS B 1 286 ? 30.109 9.773 -16.812 1 73.81 286 LYS B CA 1
ATOM 7222 C C . LYS B 1 286 ? 29.828 9.93 -15.328 1 73.81 286 LYS B C 1
ATOM 7224 O O . LYS B 1 286 ? 30.391 9.219 -14.5 1 73.81 286 LYS B O 1
ATOM 7229 N N . PRO B 1 287 ? 29.109 11.023 -15.047 1 75.88 287 PRO B N 1
ATOM 7230 C CA . PRO B 1 287 ? 28.781 11.211 -13.633 1 75.88 287 PRO B CA 1
ATOM 7231 C C . PRO B 1 287 ? 28.094 9.992 -13.023 1 75.88 287 PRO B C 1
ATOM 7233 O O . PRO B 1 287 ? 27.328 9.305 -13.703 1 75.88 287 PRO B O 1
ATOM 7236 N N . LYS B 1 288 ? 28.5 9.758 -11.828 1 82.81 288 LYS B N 1
ATOM 7237 C CA . LYS B 1 288 ? 27.812 8.75 -11.031 1 82.81 288 LYS B CA 1
ATOM 7238 C C . LYS B 1 288 ? 26.531 9.32 -10.422 1 82.81 288 LYS B C 1
ATOM 7240 O O . LYS B 1 288 ? 26.406 10.539 -10.266 1 82.81 288 LYS B O 1
ATOM 7245 N N . PHE B 1 289 ? 25.609 8.555 -10.156 1 85.56 289 PHE B N 1
ATOM 7246 C CA . PHE B 1 289 ? 24.359 8.977 -9.531 1 85.56 289 PHE B CA 1
ATOM 7247 C C . PHE B 1 289 ? 24.641 9.75 -8.242 1 85.56 289 PHE B C 1
ATOM 7249 O O . PHE B 1 289 ? 23.938 10.711 -7.93 1 85.56 289 PHE B O 1
ATOM 7256 N N . SER B 1 290 ? 25.688 9.422 -7.566 1 88.06 290 SER B N 1
ATOM 7257 C CA . SER B 1 290 ? 26.031 10.039 -6.289 1 88.06 290 SER B CA 1
ATOM 7258 C C . SER B 1 290 ? 26.531 11.461 -6.48 1 88.06 290 SER B C 1
ATOM 7260 O O . SER B 1 290 ? 26.641 12.227 -5.52 1 88.06 290 SER B O 1
ATOM 7262 N N . ASP B 1 291 ? 26.844 11.82 -7.672 1 93.31 291 ASP B N 1
ATOM 7263 C CA . ASP B 1 291 ? 27.297 13.18 -7.961 1 93.31 291 ASP B CA 1
ATOM 7264 C C . ASP B 1 291 ? 26.125 14.148 -8.047 1 93.31 291 ASP B C 1
ATOM 7266 O O . ASP B 1 291 ? 26.312 15.367 -7.969 1 93.31 291 ASP B O 1
ATOM 7270 N N . TYR B 1 292 ? 24.969 13.617 -8.305 1 95.69 292 TYR B N 1
ATOM 7271 C CA . TYR B 1 292 ? 23.766 14.445 -8.414 1 95.69 292 TYR B CA 1
ATOM 7272 C C . TYR B 1 292 ? 23.25 14.828 -7.031 1 95.69 292 TYR B C 1
ATOM 7274 O O . TYR B 1 292 ? 23.25 14.008 -6.113 1 95.69 292 TYR B O 1
ATOM 7282 N N . VAL B 1 293 ? 22.797 16.141 -6.883 1 97.88 293 VAL B N 1
ATOM 7283 C CA . VAL B 1 293 ? 22.344 16.609 -5.582 1 97.88 293 VAL B CA 1
ATOM 7284 C C . VAL B 1 293 ? 20.906 17.125 -5.684 1 97.88 293 VAL B C 1
ATOM 7286 O O . VAL B 1 293 ? 20.594 17.906 -6.582 1 97.88 293 VAL B O 1
ATOM 7289 N N . VAL B 1 294 ? 20.094 16.641 -4.805 1 98.56 294 VAL B N 1
ATOM 7290 C CA . VAL B 1 294 ? 18.75 17.172 -4.59 1 98.56 294 VAL B CA 1
ATOM 7291 C C . VAL B 1 294 ? 18.75 18.094 -3.363 1 98.56 294 VAL B C 1
ATOM 7293 O O . VAL B 1 294 ? 19.219 17.703 -2.291 1 98.56 294 VAL B O 1
ATOM 7296 N N . TYR B 1 295 ? 18.25 19.328 -3.533 1 98.31 295 TYR B N 1
ATOM 7297 C CA . TYR B 1 295 ? 18.234 20.297 -2.453 1 98.31 295 TYR B CA 1
ATOM 7298 C C . TYR B 1 295 ? 16.828 20.484 -1.896 1 98.31 295 TYR B C 1
ATOM 7300 O O . TYR B 1 295 ? 15.852 20.516 -2.654 1 98.31 295 TYR B O 1
ATOM 7308 N N . CYS B 1 296 ? 16.688 20.562 -0.605 1 97.88 296 CYS B N 1
ATOM 7309 C CA . CYS B 1 296 ? 15.43 20.859 0.061 1 97.88 296 CYS B CA 1
ATOM 7310 C C . CYS B 1 296 ? 15.664 21.531 1.411 1 97.88 296 CYS B C 1
ATOM 7312 O O . CYS B 1 296 ? 16.812 21.625 1.866 1 97.88 296 CYS B O 1
ATOM 7314 N N . SER B 1 297 ? 14.625 22.078 1.957 1 94.62 297 SER B N 1
ATOM 7315 C CA . SER B 1 297 ? 14.719 22.594 3.32 1 94.62 297 SER B CA 1
ATOM 7316 C C . SER B 1 297 ? 14.922 21.453 4.324 1 94.62 297 SER B C 1
ATOM 7318 O O . SER B 1 297 ? 14.594 20.297 4.039 1 94.62 297 SER B O 1
ATOM 7320 N N . ASP B 1 298 ? 15.461 21.781 5.488 1 92.56 298 ASP B N 1
ATOM 7321 C CA . ASP B 1 298 ? 15.641 20.781 6.535 1 92.56 298 ASP B CA 1
ATOM 7322 C C . ASP B 1 298 ? 14.312 20.469 7.215 1 92.56 298 ASP B C 1
ATOM 7324 O O . ASP B 1 298 ? 14.258 19.609 8.109 1 92.56 298 ASP B O 1
ATOM 7328 N N . ASP B 1 299 ? 13.234 21.094 6.723 1 93 299 ASP B N 1
ATOM 7329 C CA . ASP B 1 299 ? 11.898 20.781 7.211 1 93 299 ASP B CA 1
ATOM 7330 C C . ASP B 1 299 ? 11.086 20.062 6.137 1 93 299 ASP B C 1
ATOM 7332 O O . ASP B 1 299 ? 9.852 20.109 6.145 1 93 299 ASP B O 1
ATOM 7336 N N . SER B 1 300 ? 11.766 19.422 5.227 1 94.81 300 SER B N 1
ATOM 7337 C CA . SER B 1 300 ? 11.086 18.656 4.191 1 94.81 300 SER B CA 1
ATOM 7338 C C . SER B 1 300 ? 10.672 17.281 4.707 1 94.81 300 SER B C 1
ATOM 7340 O O . SER B 1 300 ? 11.211 16.797 5.711 1 94.81 300 SER B O 1
ATOM 7342 N N . GLN B 1 301 ? 9.727 16.703 4.082 1 92.81 301 GLN B N 1
ATOM 7343 C CA . GLN B 1 301 ? 9.172 15.445 4.555 1 92.81 301 GLN B CA 1
ATOM 7344 C C . GLN B 1 301 ? 10.156 14.297 4.328 1 92.81 301 GLN B C 1
ATOM 7346 O O . GLN B 1 301 ? 10.984 14.352 3.414 1 92.81 301 GLN B O 1
ATOM 7351 N N . ILE B 1 302 ? 9.984 13.266 5.039 1 88.81 302 ILE B N 1
ATOM 7352 C CA . ILE B 1 302 ? 10.875 12.109 5.09 1 88.81 302 ILE B CA 1
ATOM 7353 C C . ILE B 1 302 ? 10.812 11.352 3.764 1 88.81 302 ILE B C 1
ATOM 7355 O O . ILE B 1 302 ? 11.797 10.742 3.342 1 88.81 302 ILE B O 1
ATOM 7359 N N . ALA B 1 303 ? 9.703 11.328 3.115 1 90.12 303 ALA B N 1
ATOM 7360 C CA . ALA B 1 303 ? 9.523 10.625 1.848 1 90.12 303 ALA B CA 1
ATOM 7361 C C . ALA B 1 303 ? 10.562 11.062 0.822 1 90.12 303 ALA B C 1
ATOM 7363 O O . ALA B 1 303 ? 10.984 10.273 -0.021 1 90.12 303 ALA B O 1
ATOM 7364 N N . LEU B 1 304 ? 10.953 12.281 0.888 1 95.69 304 LEU B N 1
ATOM 7365 C CA . LEU B 1 304 ? 11.961 12.781 -0.037 1 95.69 304 LEU B CA 1
ATOM 7366 C C . LEU B 1 304 ? 13.312 12.109 0.215 1 95.69 304 LEU B C 1
ATOM 7368 O O . LEU B 1 304 ? 14.023 11.766 -0.73 1 95.69 304 LEU B O 1
ATOM 7372 N N . GLU B 1 305 ? 13.703 12 1.457 1 92.12 305 GLU B N 1
ATOM 7373 C CA . GLU B 1 305 ? 14.945 11.32 1.811 1 92.12 305 GLU B CA 1
ATOM 7374 C C . GLU B 1 305 ? 14.945 9.883 1.312 1 92.12 305 GLU B C 1
ATOM 7376 O O . GLU B 1 305 ? 15.961 9.398 0.798 1 92.12 305 GLU B O 1
ATOM 7381 N N . GLU B 1 306 ? 13.859 9.25 1.46 1 84.25 306 GLU B N 1
ATOM 7382 C CA . GLU B 1 306 ? 13.727 7.875 0.996 1 84.25 306 GLU B CA 1
ATOM 7383 C C . GLU B 1 306 ? 13.859 7.789 -0.522 1 84.25 306 GLU B C 1
ATOM 7385 O O . GLU B 1 306 ? 14.477 6.855 -1.043 1 84.25 306 GLU B O 1
ATOM 7390 N N . ALA B 1 307 ? 13.234 8.656 -1.209 1 90 307 ALA B N 1
ATOM 7391 C CA . ALA B 1 307 ? 13.312 8.695 -2.666 1 90 307 ALA B CA 1
ATOM 7392 C C . ALA B 1 307 ? 14.758 8.875 -3.133 1 90 307 ALA B C 1
ATOM 7394 O O . ALA B 1 307 ? 15.203 8.211 -4.074 1 90 307 ALA B O 1
ATOM 7395 N N . CYS B 1 308 ? 15.477 9.773 -2.473 1 92.94 308 CYS B N 1
ATOM 7396 C CA . CYS B 1 308 ? 16.875 10.023 -2.826 1 92.94 308 CYS B CA 1
ATOM 7397 C C . CYS B 1 308 ? 17.719 8.781 -2.582 1 92.94 308 CYS B C 1
ATOM 7399 O O . CYS B 1 308 ? 18.594 8.453 -3.393 1 92.94 308 CYS B O 1
ATOM 7401 N N . SER B 1 309 ? 17.469 8.18 -1.484 1 84 309 SER B N 1
ATOM 7402 C CA . SER B 1 309 ? 18.172 6.941 -1.179 1 84 309 SER B CA 1
ATOM 7403 C C . SER B 1 309 ? 17.906 5.879 -2.24 1 84 309 SER B C 1
ATOM 7405 O O . SER B 1 309 ? 18.828 5.172 -2.66 1 84 309 SER B O 1
ATOM 7407 N N . THR B 1 310 ? 16.703 5.742 -2.686 1 78.75 310 THR B N 1
ATOM 7408 C CA . THR B 1 310 ? 16.297 4.766 -3.697 1 78.75 310 THR B CA 1
ATOM 7409 C C . THR B 1 310 ? 16.984 5.066 -5.031 1 78.75 310 THR B C 1
ATOM 7411 O O . THR B 1 310 ? 17.422 4.152 -5.73 1 78.75 310 THR B O 1
ATOM 7414 N N . MET B 1 311 ? 17.047 6.285 -5.367 1 85.25 311 MET B N 1
ATOM 7415 C CA . MET B 1 311 ? 17.625 6.707 -6.648 1 85.25 311 MET B CA 1
ATOM 7416 C C . MET B 1 311 ? 19.141 6.828 -6.562 1 85.25 311 MET B C 1
ATOM 7418 O O . MET B 1 311 ? 19.797 7.102 -7.562 1 85.25 311 MET B O 1
ATOM 7422 N N . LYS B 1 312 ? 19.719 6.684 -5.336 1 85.62 312 LYS B N 1
ATOM 7423 C CA . LYS B 1 312 ? 21.141 6.727 -5.066 1 85.62 312 LYS B CA 1
ATOM 7424 C C . LYS B 1 312 ? 21.734 8.094 -5.406 1 85.62 312 LYS B C 1
ATOM 7426 O O . LYS B 1 312 ? 22.812 8.188 -6 1 85.62 312 LYS B O 1
ATOM 7431 N N . VAL B 1 313 ? 20.953 9.117 -5.141 1 93.31 313 VAL B N 1
ATOM 7432 C CA . VAL B 1 313 ? 21.422 10.484 -5.309 1 93.31 313 VAL B CA 1
ATOM 7433 C C . VAL B 1 313 ? 21.625 11.133 -3.941 1 93.31 313 VAL B C 1
ATOM 7435 O O . VAL B 1 313 ? 21.172 10.609 -2.924 1 93.31 313 VAL B O 1
ATOM 7438 N N . ARG B 1 314 ? 22.359 12.234 -3.887 1 94.5 314 ARG B N 1
ATOM 7439 C CA . ARG B 1 314 ? 22.641 12.922 -2.631 1 94.5 314 ARG B CA 1
ATOM 7440 C C . ARG B 1 314 ? 21.516 13.898 -2.277 1 94.5 314 ARG B C 1
ATOM 7442 O O . ARG B 1 314 ? 21.016 14.609 -3.146 1 94.5 314 ARG B O 1
ATOM 7449 N N . LEU B 1 315 ? 21.141 13.828 -1.025 1 97.56 315 LEU B N 1
ATOM 7450 C CA . LEU B 1 315 ? 20.203 14.797 -0.488 1 97.56 315 LEU B CA 1
ATOM 7451 C C . LEU B 1 315 ? 20.906 15.852 0.35 1 97.56 315 LEU B C 1
ATOM 7453 O O . LEU B 1 315 ? 21.734 15.516 1.213 1 97.56 315 LEU B O 1
ATOM 7457 N N . ARG B 1 316 ? 20.688 17.125 0.022 1 96.56 316 ARG B N 1
ATOM 7458 C CA . ARG B 1 316 ? 21.203 18.25 0.812 1 96.56 316 ARG B CA 1
ATOM 7459 C C . ARG B 1 316 ? 20.078 19.031 1.459 1 96.56 316 ARG B C 1
ATOM 7461 O O . ARG B 1 316 ? 19.266 19.641 0.764 1 96.56 316 ARG B O 1
ATOM 7468 N N . LYS B 1 317 ? 20.062 18.984 2.742 1 95 317 LYS B N 1
ATOM 7469 C CA . LYS B 1 317 ? 19.094 19.781 3.494 1 95 317 LYS B CA 1
ATOM 7470 C C . LYS B 1 317 ? 19.656 21.172 3.811 1 95 317 LYS B C 1
ATOM 7472 O O . LYS B 1 317 ? 20.641 21.281 4.543 1 95 317 LYS B O 1
ATOM 7477 N N . VAL B 1 318 ? 19.047 22.125 3.213 1 94.56 318 VAL B N 1
ATOM 7478 C CA . VAL B 1 318 ? 19.453 23.516 3.445 1 94.56 318 VAL B CA 1
ATOM 7479 C C . VAL B 1 318 ? 18.891 24 4.773 1 94.56 318 VAL B C 1
ATOM 7481 O O . VAL B 1 318 ? 17.672 23.922 5.004 1 94.56 318 VAL B O 1
ATOM 7484 N N . LEU B 1 319 ? 19.734 24.438 5.629 1 87.81 319 LEU B N 1
ATOM 7485 C CA . LEU B 1 319 ? 19.328 24.859 6.965 1 87.81 319 LEU B CA 1
ATOM 7486 C C . LEU B 1 319 ? 18.453 26.094 6.895 1 87.81 319 LEU B C 1
ATOM 7488 O O . LEU B 1 319 ? 18.734 27.031 6.137 1 87.81 319 LEU B O 1
ATOM 7492 N N . THR B 1 320 ? 17.328 25.891 7.586 1 83.31 320 THR B N 1
ATOM 7493 C CA . THR B 1 320 ? 16.406 27.016 7.676 1 83.31 320 THR B CA 1
ATOM 7494 C C . THR B 1 320 ? 16.562 27.75 9.008 1 83.31 320 THR B C 1
ATOM 7496 O O . THR B 1 320 ? 16.906 27.125 10.023 1 83.31 320 THR B O 1
ATOM 7499 N N . PHE B 1 321 ? 17.312 28.875 9.023 1 66.25 321 PHE B N 1
ATOM 7500 C CA . PHE B 1 321 ? 17.578 29.594 10.273 1 66.25 321 PHE B CA 1
ATOM 7501 C C . PHE B 1 321 ? 16.281 30.125 10.875 1 66.25 321 PHE B C 1
ATOM 7503 O O . PHE B 1 321 ? 15.344 30.453 10.156 1 66.25 321 PHE B O 1
ATOM 7510 N N . ASN B 1 322 ? 16.156 29.812 12.211 1 59.25 322 ASN B N 1
ATOM 7511 C CA . ASN B 1 322 ? 15.016 30.016 13.102 1 59.25 322 ASN B CA 1
ATOM 7512 C C . ASN B 1 322 ? 14.477 31.438 13.008 1 59.25 322 ASN B C 1
ATOM 7514 O O . ASN B 1 322 ? 13.477 31.766 13.648 1 59.25 322 ASN B O 1
ATOM 7518 N N . LYS B 1 323 ? 15.203 32.344 12.477 1 54.75 323 LYS B N 1
ATOM 7519 C CA . LYS B 1 323 ? 14.641 33.562 13.062 1 54.75 323 LYS B CA 1
ATOM 7520 C C . LYS B 1 323 ? 13.156 33.688 12.719 1 54.75 323 LYS B C 1
ATOM 7522 O O . LYS B 1 323 ? 12.336 33.969 13.586 1 54.75 323 LYS B O 1
ATOM 7527 N N . ASP B 1 324 ? 12.648 33.875 11.445 1 57.84 324 ASP B N 1
ATOM 7528 C CA . ASP B 1 324 ? 11.258 34.281 11.312 1 57.84 324 ASP B CA 1
ATOM 7529 C C . ASP B 1 324 ? 10.453 33.25 10.523 1 57.84 324 ASP B C 1
ATOM 7531 O O . ASP B 1 324 ? 9.336 32.875 10.906 1 57.84 324 ASP B O 1
ATOM 7535 N N . SER B 1 325 ? 10.961 32.656 9.477 1 63.31 325 SER B N 1
ATOM 7536 C CA . SER B 1 325 ? 10.016 31.984 8.594 1 63.31 325 SER B CA 1
ATOM 7537 C C . SER B 1 325 ? 10.336 30.5 8.469 1 63.31 325 SER B C 1
ATOM 7539 O O . SER B 1 325 ? 9.492 29.719 8.031 1 63.31 325 SER B O 1
ATOM 7541 N N . SER B 1 326 ? 11.281 29.938 9.234 1 79.56 326 SER B N 1
ATOM 7542 C CA . SER B 1 326 ? 11.711 28.562 9.062 1 79.56 326 SER B CA 1
ATOM 7543 C C . SER B 1 326 ? 11.641 28.141 7.594 1 79.56 326 SER B C 1
ATOM 7545 O O . SER B 1 326 ? 11.289 27 7.285 1 79.56 326 SER B O 1
ATOM 7547 N N . ALA B 1 327 ? 11.812 29.078 6.695 1 86.94 327 ALA B N 1
ATOM 7548 C CA . ALA B 1 327 ? 11.75 28.875 5.25 1 86.94 327 ALA B CA 1
ATOM 7549 C C . ALA B 1 327 ? 13.156 28.766 4.652 1 86.94 327 ALA B C 1
ATOM 7551 O O . ALA B 1 327 ? 14.094 29.406 5.133 1 86.94 327 ALA B O 1
ATOM 7552 N N . MET B 1 328 ? 13.219 27.906 3.639 1 91.44 328 MET B N 1
ATOM 7553 C CA . MET B 1 328 ? 14.445 27.906 2.848 1 91.44 328 MET B CA 1
ATOM 7554 C C . MET B 1 328 ? 14.57 29.172 2.014 1 91.44 328 MET B C 1
ATOM 7556 O O . MET B 1 328 ? 13.648 29.531 1.28 1 91.44 328 MET B O 1
ATOM 7560 N N . THR B 1 329 ? 15.758 29.875 2.176 1 91.62 329 THR B N 1
ATOM 7561 C CA . THR B 1 329 ? 16.016 31.109 1.443 1 91.62 329 THR B CA 1
ATOM 7562 C C . THR B 1 329 ? 16.953 30.859 0.268 1 91.62 329 THR B C 1
ATOM 7564 O O . THR B 1 329 ? 17.703 29.875 0.266 1 91.62 329 THR B O 1
ATOM 7567 N N . SER B 1 330 ? 16.875 31.766 -0.66 1 93.38 330 SER B N 1
ATOM 7568 C CA . SER B 1 330 ? 17.766 31.672 -1.816 1 93.38 330 SER B CA 1
ATOM 7569 C C . SER B 1 330 ? 19.234 31.812 -1.408 1 93.38 330 SER B C 1
ATOM 7571 O O . SER B 1 330 ? 20.109 31.141 -1.972 1 93.38 330 SER B O 1
ATOM 7573 N N . ALA B 1 331 ? 19.469 32.688 -0.445 1 92 331 ALA B N 1
ATOM 7574 C CA . ALA B 1 331 ? 20.844 32.938 0.004 1 92 331 ALA B CA 1
ATOM 7575 C C . ALA B 1 331 ? 21.469 31.656 0.559 1 92 331 ALA B C 1
ATOM 7577 O O . ALA B 1 331 ? 22.578 31.297 0.191 1 92 331 ALA B O 1
ATOM 7578 N N . ASN B 1 332 ? 20.734 31.016 1.401 1 92.31 332 ASN B N 1
ATOM 7579 C CA . ASN B 1 332 ? 21.266 29.781 1.992 1 92.31 332 ASN B CA 1
ATOM 7580 C C . ASN B 1 332 ? 21.406 28.672 0.949 1 92.31 332 ASN B C 1
ATOM 7582 O O . ASN B 1 332 ? 22.359 27.891 1.014 1 92.31 332 ASN B O 1
ATOM 7586 N N . LEU B 1 333 ? 20.5 28.609 0.044 1 95.94 333 LEU B N 1
ATOM 7587 C CA . LEU B 1 333 ? 20.562 27.609 -1.02 1 95.94 333 LEU B CA 1
ATOM 7588 C C . LEU B 1 333 ? 21.781 27.844 -1.903 1 95.94 333 LEU B C 1
ATOM 7590 O O . LEU B 1 333 ? 22.531 26.906 -2.207 1 95.94 333 LEU B O 1
ATOM 7594 N N . LEU B 1 334 ? 22.031 29.094 -2.266 1 96 334 LEU B N 1
ATOM 7595 C CA . LEU B 1 334 ? 23.141 29.438 -3.135 1 96 334 LEU B CA 1
ATOM 7596 C C . LEU B 1 334 ? 24.469 29.109 -2.457 1 96 334 LEU B C 1
ATOM 7598 O O . LEU B 1 334 ? 25.391 28.594 -3.098 1 96 334 LEU B O 1
ATOM 7602 N N . LYS B 1 335 ? 24.516 29.469 -1.224 1 94.75 335 LYS B N 1
ATOM 7603 C CA . LYS B 1 335 ? 25.734 29.172 -0.462 1 94.75 335 LYS B CA 1
ATOM 7604 C C . LYS B 1 335 ? 26.031 27.672 -0.47 1 94.75 335 LYS B C 1
ATOM 7606 O O . LYS B 1 335 ? 27.172 27.266 -0.688 1 94.75 335 LYS B O 1
ATOM 7611 N N . GLN B 1 336 ? 24.984 26.922 -0.248 1 95.5 336 GLN B N 1
ATOM 7612 C CA . GLN B 1 336 ? 25.156 25.469 -0.222 1 95.5 336 GLN B CA 1
ATOM 7613 C C . GLN B 1 336 ? 25.516 24.938 -1.605 1 95.5 336 GLN B C 1
ATOM 7615 O O . GLN B 1 336 ? 26.344 24.031 -1.732 1 95.5 336 GLN B O 1
ATOM 7620 N N . MET B 1 337 ? 24.938 25.422 -2.617 1 96.44 337 MET B N 1
ATOM 7621 C CA . MET B 1 337 ? 25.203 24.984 -3.986 1 96.44 337 MET B CA 1
ATOM 7622 C C . MET B 1 337 ? 26.641 25.266 -4.387 1 96.44 337 MET B C 1
ATOM 7624 O O . MET B 1 337 ? 27.266 24.469 -5.082 1 96.44 337 MET B O 1
ATOM 7628 N N . GLU B 1 338 ? 27.141 26.375 -3.953 1 95.69 338 GLU B N 1
ATOM 7629 C CA . GLU B 1 338 ? 28.516 26.734 -4.258 1 95.69 338 GLU B CA 1
ATOM 7630 C C . GLU B 1 338 ? 29.5 25.766 -3.6 1 95.69 338 GLU B C 1
ATOM 7632 O O . GLU B 1 338 ? 30.484 25.359 -4.215 1 95.69 338 GLU B O 1
ATOM 7637 N N . LYS B 1 339 ? 29.203 25.469 -2.391 1 95.94 339 LYS B N 1
ATOM 7638 C CA . LYS B 1 339 ? 30.031 24.484 -1.692 1 95.94 339 LYS B CA 1
ATOM 7639 C C . LYS B 1 339 ? 30.016 23.141 -2.418 1 95.94 339 LYS B C 1
ATOM 7641 O O . LYS B 1 339 ? 31.062 22.5 -2.545 1 95.94 339 LYS B O 1
ATOM 7646 N N . ASP B 1 340 ? 28.875 22.766 -2.863 1 95.88 340 ASP B N 1
ATOM 7647 C CA . ASP B 1 340 ? 28.734 21.469 -3.529 1 95.88 340 ASP B CA 1
ATOM 7648 C C . ASP B 1 340 ? 29.406 21.484 -4.902 1 95.88 340 ASP B C 1
ATOM 7650 O O . ASP B 1 340 ? 30.031 20.5 -5.309 1 95.88 340 ASP B O 1
ATOM 7654 N N . LYS B 1 341 ? 29.266 22.531 -5.586 1 94.94 341 LYS B N 1
ATOM 7655 C CA . LYS B 1 341 ? 29.922 22.672 -6.879 1 94.94 341 LYS B CA 1
ATOM 7656 C C . LYS B 1 341 ? 31.438 22.594 -6.734 1 94.94 341 LYS B C 1
ATOM 7658 O O . LYS B 1 341 ? 32.125 22.016 -7.582 1 94.94 341 LYS B O 1
ATOM 7663 N N . ALA B 1 342 ? 31.922 23.141 -5.699 1 95.25 342 ALA B N 1
ATOM 7664 C CA . ALA B 1 342 ? 33.344 23.109 -5.43 1 95.25 342 ALA B CA 1
ATOM 7665 C C . ALA B 1 342 ? 33.844 21.688 -5.18 1 95.25 342 ALA B C 1
ATOM 7667 O O . ALA B 1 342 ? 35 21.359 -5.434 1 95.25 342 ALA B O 1
ATOM 7668 N N . ARG B 1 343 ? 32.969 20.891 -4.758 1 94.88 343 ARG B N 1
ATOM 7669 C CA . ARG B 1 343 ? 33.281 19.5 -4.477 1 94.88 343 ARG B CA 1
ATOM 7670 C C . ARG B 1 343 ? 33.062 18.609 -5.695 1 94.88 343 ARG B C 1
ATOM 7672 O O . ARG B 1 343 ? 33.188 17.391 -5.621 1 94.88 343 ARG B O 1
ATOM 7679 N N . GLY B 1 344 ? 32.562 19.281 -6.758 1 92.69 344 GLY B N 1
ATOM 7680 C CA . GLY B 1 344 ? 32.375 18.547 -7.996 1 92.69 344 GLY B CA 1
ATOM 7681 C C . GLY B 1 344 ? 30.984 17.922 -8.109 1 92.69 344 GLY B C 1
ATOM 7682 O O . GLY B 1 344 ? 30.734 17.094 -8.977 1 92.69 344 GLY B O 1
ATOM 7683 N N . LEU B 1 345 ? 30.141 18.312 -7.227 1 95.81 345 LEU B N 1
ATOM 7684 C CA . LEU B 1 345 ? 28.781 17.766 -7.254 1 95.81 345 LEU B CA 1
ATOM 7685 C C . LEU B 1 345 ? 27.906 18.562 -8.227 1 95.81 345 LEU B C 1
ATOM 7687 O O . LEU B 1 345 ? 28.219 19.703 -8.562 1 95.81 345 LEU B O 1
ATOM 7691 N N . ILE B 1 346 ? 26.875 17.922 -8.711 1 95.56 346 ILE B N 1
ATOM 7692 C CA . ILE B 1 346 ? 26.031 18.5 -9.75 1 95.56 346 ILE B CA 1
ATOM 7693 C C . ILE B 1 346 ? 24.641 18.766 -9.195 1 95.56 346 ILE B C 1
ATOM 7695 O O . ILE B 1 346 ? 23.891 17.828 -8.898 1 95.56 346 ILE B O 1
ATOM 7699 N N . PRO B 1 347 ? 24.25 20.047 -9.086 1 96.56 347 PRO B N 1
ATOM 7700 C CA . PRO B 1 347 ? 22.859 20.344 -8.695 1 96.56 347 PRO B CA 1
ATOM 7701 C C . PRO B 1 347 ? 21.844 19.766 -9.672 1 96.56 347 PRO B C 1
ATOM 7703 O O . PRO B 1 347 ? 21.938 20.016 -10.883 1 96.56 347 PRO B O 1
ATOM 7706 N N . LEU B 1 348 ? 20.812 19.031 -9.164 1 97.06 348 LEU B N 1
ATOM 7707 C CA . LEU B 1 348 ? 19.891 18.312 -10.031 1 97.06 348 LEU B CA 1
ATOM 7708 C C . LEU B 1 348 ? 18.469 18.844 -9.891 1 97.06 348 LEU B C 1
ATOM 7710 O O . LEU B 1 348 ? 17.812 19.141 -10.883 1 97.06 348 LEU B O 1
ATOM 7714 N N . VAL B 1 349 ? 17.969 18.844 -8.664 1 98.31 349 VAL B N 1
ATOM 7715 C CA . VAL B 1 349 ? 16.578 19.219 -8.391 1 98.31 349 VAL B CA 1
ATOM 7716 C C . VAL B 1 349 ? 16.516 20.094 -7.145 1 98.31 349 VAL B C 1
ATOM 7718 O O . VAL B 1 349 ? 17.266 19.875 -6.188 1 98.31 349 VAL B O 1
ATOM 7721 N N . ILE B 1 350 ? 15.719 21.125 -7.145 1 98.38 350 ILE B N 1
ATOM 7722 C CA . ILE B 1 350 ? 15.32 21.891 -5.969 1 98.38 350 ILE B CA 1
ATOM 7723 C C . ILE B 1 350 ? 13.883 21.547 -5.586 1 98.38 350 ILE B C 1
ATOM 7725 O O . ILE B 1 350 ? 12.969 21.672 -6.398 1 98.38 350 ILE B O 1
ATOM 7729 N N . VAL B 1 351 ? 13.664 21.031 -4.383 1 98.56 351 VAL B N 1
ATOM 7730 C CA . VAL B 1 351 ? 12.32 20.781 -3.861 1 98.56 351 VAL B CA 1
ATOM 7731 C C . VAL B 1 351 ? 11.945 21.859 -2.846 1 98.56 351 VAL B C 1
ATOM 7733 O O . VAL B 1 351 ? 12.539 21.938 -1.764 1 98.56 351 VAL B O 1
ATOM 7736 N N . ALA B 1 352 ? 11.055 22.719 -3.178 1 97.38 352 ALA B N 1
ATOM 7737 C CA . ALA B 1 352 ? 10.539 23.766 -2.293 1 97.38 352 ALA B CA 1
ATOM 7738 C C . ALA B 1 352 ? 9.266 23.297 -1.585 1 97.38 352 ALA B C 1
ATOM 7740 O O . ALA B 1 352 ? 8.5 22.5 -2.133 1 97.38 352 ALA B O 1
ATOM 7741 N N . ASN B 1 353 ? 9.023 23.844 -0.409 1 96.19 353 ASN B N 1
ATOM 7742 C CA . ASN B 1 353 ? 7.848 23.453 0.365 1 96.19 353 ASN B CA 1
ATOM 7743 C C . ASN B 1 353 ? 6.781 24.547 0.359 1 96.19 353 ASN B C 1
ATOM 7745 O O . ASN B 1 353 ? 7.105 25.734 0.451 1 96.19 353 ASN B O 1
ATOM 7749 N N . TYR B 1 354 ? 5.621 24.281 0.141 1 95.44 354 TYR B N 1
ATOM 7750 C CA . TYR B 1 354 ? 4.41 25.016 0.478 1 95.44 354 TYR B CA 1
ATOM 7751 C C . TYR B 1 354 ? 3.65 24.328 1.607 1 95.44 354 TYR B C 1
ATOM 7753 O O . TYR B 1 354 ? 2.746 23.531 1.358 1 95.44 354 TYR B O 1
ATOM 7761 N N . GLY B 1 355 ? 3.945 24.734 2.836 1 94.06 355 GLY B N 1
ATOM 7762 C CA . GLY B 1 355 ? 3.574 23.969 4.008 1 94.06 355 GLY B CA 1
ATOM 7763 C C . GLY B 1 355 ? 4.527 22.812 4.289 1 94.06 355 GLY B C 1
ATOM 7764 O O . GLY B 1 355 ? 4.277 21.688 3.879 1 94.06 355 GLY B O 1
ATOM 7765 N N . SER B 1 356 ? 5.582 23.062 5.012 1 92.69 356 SER B N 1
ATOM 7766 C CA . SER B 1 356 ? 6.605 22.062 5.301 1 92.69 356 S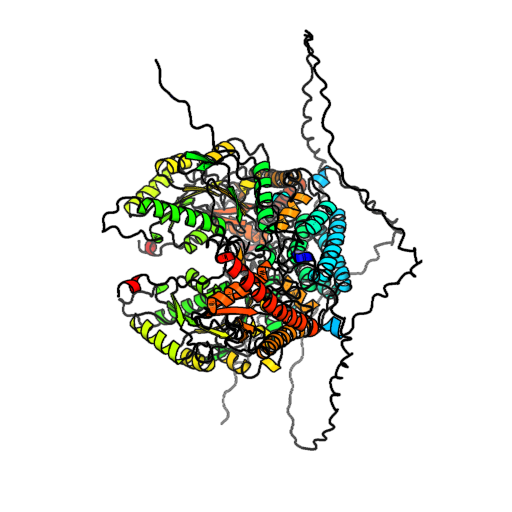ER B CA 1
ATOM 7767 C C . SER B 1 356 ? 6.102 21.031 6.301 1 92.69 356 SER B C 1
ATOM 7769 O O . SER B 1 356 ? 4.988 21.156 6.82 1 92.69 356 SER B O 1
ATOM 7771 N N . ALA B 1 357 ? 6.844 20.016 6.559 1 90.31 357 ALA B N 1
ATOM 7772 C CA . ALA B 1 357 ? 6.406 18.812 7.254 1 90.31 357 ALA B CA 1
ATOM 7773 C C . ALA B 1 357 ? 6.168 19.094 8.734 1 90.31 357 ALA B C 1
ATOM 7775 O O . ALA B 1 357 ? 5.145 18.688 9.289 1 90.31 357 ALA B O 1
ATOM 7776 N N . ASN B 1 358 ? 7.008 19.828 9.352 1 88.94 358 ASN B N 1
ATOM 7777 C CA . ASN B 1 358 ? 6.941 19.969 10.797 1 88.94 358 ASN B CA 1
ATOM 7778 C C . ASN B 1 358 ? 6.188 21.234 11.211 1 88.94 358 ASN B C 1
ATOM 7780 O O . ASN B 1 358 ? 5.324 21.188 12.086 1 88.94 358 ASN B O 1
ATOM 7784 N N . VAL B 1 359 ? 6.484 22.375 10.539 1 90.88 359 VAL B N 1
ATOM 7785 C CA . VAL B 1 359 ? 5.957 23.625 11.062 1 90.88 359 VAL B CA 1
ATOM 7786 C C . VAL B 1 359 ? 5.094 24.312 10.008 1 90.88 359 VAL B C 1
ATOM 7788 O O . VAL B 1 359 ? 4.645 25.438 10.195 1 90.88 359 VAL B O 1
ATOM 7791 N N . ALA B 1 360 ? 4.844 23.641 8.883 1 92.44 360 ALA B N 1
ATOM 7792 C CA . ALA B 1 360 ? 3.99 24.141 7.809 1 92.44 360 ALA B CA 1
ATOM 7793 C C . ALA B 1 360 ? 4.508 25.469 7.27 1 92.44 360 ALA B C 1
ATOM 7795 O O . ALA B 1 360 ? 3.725 26.391 7.027 1 92.44 360 ALA B O 1
ATOM 7796 N N . ALA B 1 361 ? 5.816 25.562 7.121 1 91.94 361 ALA B N 1
ATOM 7797 C CA . ALA B 1 361 ? 6.434 26.781 6.582 1 91.94 361 ALA B CA 1
ATOM 7798 C C . ALA B 1 361 ? 6.371 26.797 5.059 1 91.94 361 ALA B C 1
ATOM 7800 O O . ALA B 1 361 ? 6.359 25.734 4.418 1 91.94 361 ALA B O 1
ATOM 7801 N N . ASN B 1 362 ? 6.277 27.984 4.461 1 92.31 362 ASN B N 1
ATOM 7802 C CA . ASN B 1 362 ? 6.453 28.203 3.027 1 92.31 362 ASN B CA 1
ATOM 7803 C C . ASN B 1 362 ? 7.859 28.703 2.703 1 92.31 362 ASN B C 1
ATOM 7805 O O . ASN B 1 362 ? 8.305 29.719 3.232 1 92.31 362 ASN B O 1
ATOM 7809 N N . ASP B 1 363 ? 8.539 27.969 1.817 1 93.44 363 ASP B N 1
ATOM 7810 C CA . ASP B 1 363 ? 9.844 28.453 1.377 1 93.44 363 ASP B CA 1
ATOM 7811 C C . ASP B 1 363 ? 9.719 29.719 0.539 1 93.44 363 ASP B C 1
ATOM 7813 O O . ASP B 1 363 ? 8.609 30.125 0.185 1 93.44 363 ASP B O 1
ATOM 7817 N N . GLU B 1 364 ? 10.906 30.438 0.384 1 92.12 364 GLU B N 1
ATOM 7818 C CA . GLU B 1 364 ? 10.906 31.625 -0.461 1 92.12 364 GLU B CA 1
ATOM 7819 C C . GLU B 1 364 ? 10.891 31.25 -1.94 1 92.12 364 GLU B C 1
ATOM 7821 O O . GLU B 1 364 ? 11.867 31.484 -2.654 1 92.12 364 GLU B O 1
ATOM 7826 N N . ILE B 1 365 ? 9.773 30.828 -2.42 1 93.94 365 ILE B N 1
ATOM 7827 C CA . ILE B 1 365 ? 9.633 30.125 -3.689 1 93.94 365 ILE B CA 1
ATOM 7828 C C . ILE B 1 365 ? 9.992 31.062 -4.84 1 93.94 365 ILE B C 1
ATOM 7830 O O . ILE B 1 365 ? 10.648 30.656 -5.801 1 93.94 365 ILE B O 1
ATOM 7834 N N . TRP B 1 366 ? 9.672 32.375 -4.754 1 93.19 366 TRP B N 1
ATOM 7835 C CA . TRP B 1 366 ? 9.953 33.312 -5.832 1 93.19 366 TRP B CA 1
ATOM 7836 C C . TRP B 1 366 ? 11.453 33.438 -6.055 1 93.19 366 TRP B C 1
ATOM 7838 O O . TRP B 1 366 ? 11.914 33.5 -7.195 1 93.19 366 TRP B O 1
ATOM 7848 N N . ASP B 1 367 ? 12.109 33.5 -5.008 1 94.69 367 ASP B N 1
ATOM 7849 C CA . ASP B 1 367 ? 13.562 33.625 -5.113 1 94.69 367 ASP B CA 1
ATOM 7850 C C . ASP B 1 367 ? 14.195 32.312 -5.605 1 94.69 367 ASP B C 1
ATOM 7852 O O . ASP B 1 367 ? 15.211 32.344 -6.305 1 94.69 367 ASP B O 1
ATOM 7856 N N . LEU B 1 368 ? 13.609 31.234 -5.227 1 96.25 368 LEU B N 1
ATOM 7857 C CA . LEU B 1 368 ? 14.109 29.953 -5.68 1 96.25 368 LEU B CA 1
ATOM 7858 C C . LEU B 1 368 ? 13.898 29.781 -7.18 1 96.25 368 LEU B C 1
ATOM 7860 O O . LEU B 1 368 ? 14.703 29.125 -7.855 1 96.25 368 LEU B O 1
ATOM 7864 N N . VAL B 1 369 ? 12.82 30.312 -7.695 1 95.81 369 VAL B N 1
ATOM 7865 C CA . VAL B 1 369 ? 12.539 30.281 -9.125 1 95.81 369 VAL B CA 1
ATOM 7866 C C . VAL B 1 369 ? 13.688 30.938 -9.891 1 95.81 369 VAL B C 1
ATOM 7868 O O . VAL B 1 369 ? 14.125 30.438 -10.93 1 95.81 369 VAL B O 1
ATOM 7871 N N . LYS B 1 370 ? 14.172 32.031 -9.375 1 95.19 370 LYS B N 1
ATOM 7872 C CA . LYS B 1 370 ? 15.281 32.75 -10.016 1 95.19 370 LYS B CA 1
ATOM 7873 C C . LYS B 1 370 ? 16.516 31.859 -10.109 1 95.19 370 LYS B C 1
ATOM 7875 O O . LYS B 1 370 ? 17.203 31.844 -11.141 1 95.19 370 LYS B O 1
ATOM 7880 N N . ILE B 1 371 ? 16.766 31.203 -9.055 1 96 371 ILE B N 1
ATOM 7881 C CA . ILE B 1 371 ? 17.922 30.312 -9.031 1 96 371 ILE B CA 1
ATOM 7882 C C . ILE B 1 371 ? 17.719 29.188 -10.039 1 96 371 ILE B C 1
ATOM 7884 O O . ILE B 1 371 ? 18.625 28.859 -10.797 1 96 371 ILE B O 1
ATOM 7888 N N . SER B 1 372 ? 16.547 28.562 -9.977 1 95.75 372 SER B N 1
ATOM 7889 C CA . SER B 1 372 ? 16.219 27.453 -10.875 1 95.75 372 SER B CA 1
ATOM 7890 C C . SER B 1 372 ? 16.406 27.859 -12.336 1 95.75 372 SER B C 1
ATOM 7892 O O . SER B 1 372 ? 17 27.109 -13.117 1 95.75 372 SER B O 1
ATOM 7894 N N . ARG B 1 373 ? 16.016 29.047 -12.695 1 92.94 373 ARG B N 1
ATOM 7895 C CA . ARG B 1 373 ? 16.109 29.531 -14.07 1 92.94 373 ARG B CA 1
ATOM 7896 C C . ARG B 1 373 ? 17.562 29.812 -14.445 1 92.94 373 ARG B C 1
ATOM 7898 O O . ARG B 1 373 ? 18.016 29.422 -15.523 1 92.94 373 ARG B O 1
ATOM 7905 N N . LYS B 1 374 ? 18.219 30.484 -13.625 1 92.5 374 LYS B N 1
ATOM 7906 C CA . LYS B 1 374 ? 19.594 30.875 -13.891 1 92.5 374 LYS B CA 1
ATOM 7907 C C . LYS B 1 374 ? 20.5 29.656 -14.023 1 92.5 374 LYS B C 1
ATOM 7909 O O . LYS B 1 374 ? 21.391 29.641 -14.883 1 92.5 374 LYS B O 1
ATOM 7914 N N . LYS B 1 375 ? 20.281 28.719 -13.227 1 92.5 375 LYS B N 1
ATOM 7915 C CA . LYS B 1 375 ? 21.188 27.578 -13.172 1 92.5 375 LYS B CA 1
ATOM 7916 C C . LYS B 1 375 ? 20.625 26.375 -13.93 1 92.5 375 LYS B C 1
ATOM 7918 O O . LYS B 1 375 ? 21.266 25.328 -14.016 1 92.5 375 LYS B O 1
ATOM 7923 N N . LYS B 1 376 ? 19.391 26.5 -14.406 1 90.44 376 LYS B N 1
ATOM 7924 C CA . LYS B 1 376 ? 18.719 25.469 -15.195 1 90.44 376 LYS B CA 1
ATOM 7925 C C . LYS B 1 376 ? 18.547 24.188 -14.391 1 90.44 376 LYS B C 1
ATOM 7927 O O . LYS B 1 376 ? 18.938 23.109 -14.836 1 90.44 376 LYS B O 1
ATOM 7932 N N . ILE B 1 377 ? 18.047 24.344 -13.234 1 95.25 377 ILE B N 1
ATOM 7933 C CA . ILE B 1 377 ? 17.781 23.25 -12.32 1 95.25 377 ILE B CA 1
ATOM 7934 C C . ILE B 1 377 ? 16.266 23.031 -12.195 1 95.25 377 ILE B C 1
ATOM 7936 O O . ILE B 1 377 ? 15.508 24 -12.125 1 95.25 377 ILE B O 1
ATOM 7940 N N . TRP B 1 378 ? 15.836 21.766 -12.219 1 96.88 378 TRP B N 1
ATOM 7941 C CA . TRP B 1 378 ? 14.422 21.453 -12.055 1 96.88 378 TRP B CA 1
ATOM 7942 C C . TRP B 1 378 ? 13.914 21.922 -10.695 1 96.88 378 TRP B C 1
ATOM 7944 O O . TRP B 1 378 ? 14.547 21.672 -9.664 1 96.88 378 TRP B O 1
ATOM 7954 N N . LEU B 1 379 ? 12.828 22.656 -10.68 1 97.75 379 LEU B N 1
ATOM 7955 C CA . LEU B 1 379 ? 12.211 23.141 -9.453 1 97.75 379 LEU B CA 1
ATOM 7956 C C . LEU B 1 379 ? 10.852 22.469 -9.227 1 97.75 379 LEU B C 1
ATOM 7958 O O . LEU B 1 379 ? 9.938 22.625 -10.039 1 97.75 379 LEU B O 1
ATOM 7962 N N . HIS B 1 380 ? 10.703 21.734 -8.156 1 98.19 380 HIS B N 1
ATOM 7963 C CA . HIS B 1 380 ? 9.477 21.062 -7.758 1 98.19 380 HIS B CA 1
ATOM 7964 C C . HIS B 1 380 ? 8.898 21.672 -6.484 1 98.19 380 HIS B C 1
ATOM 7966 O O . HIS B 1 380 ? 9.641 21.984 -5.551 1 98.19 380 HIS B O 1
ATOM 7972 N N . LEU B 1 381 ? 7.656 21.906 -6.469 1 98 381 LEU B N 1
ATOM 7973 C CA . LEU B 1 381 ? 6.969 22.391 -5.277 1 98 381 LEU B CA 1
ATOM 7974 C C . LEU B 1 381 ? 6.25 21.25 -4.566 1 98 381 LEU B C 1
ATOM 7976 O O . LEU B 1 381 ? 5.324 20.656 -5.117 1 98 381 LEU B O 1
ATOM 7980 N N . ASP B 1 382 ? 6.715 20.922 -3.357 1 97.88 382 ASP B N 1
ATOM 7981 C CA . ASP B 1 382 ? 6.02 19.984 -2.477 1 97.88 382 ASP B CA 1
ATOM 7982 C C . ASP B 1 382 ? 4.879 20.688 -1.735 1 97.88 382 ASP B C 1
ATOM 7984 O O . ASP B 1 382 ? 5.105 21.344 -0.72 1 97.88 382 ASP B O 1
ATOM 7988 N N . ALA B 1 383 ? 3.719 20.547 -2.217 1 97.19 383 ALA B N 1
ATOM 7989 C CA . ALA B 1 383 ? 2.508 21.078 -1.603 1 97.19 383 ALA B CA 1
ATOM 7990 C C . ALA B 1 383 ? 1.591 19.953 -1.123 1 97.19 383 ALA B C 1
ATOM 7992 O O . ALA B 1 383 ? 0.368 20.047 -1.265 1 97.19 383 ALA B O 1
ATOM 7993 N N . THR B 1 384 ? 2.143 18.922 -0.552 1 95.38 384 THR B N 1
ATOM 7994 C CA . THR B 1 384 ? 1.46 17.688 -0.17 1 95.38 384 THR B CA 1
ATOM 7995 C C . THR B 1 384 ? 0.197 18 0.629 1 95.38 384 THR B C 1
ATOM 7997 O O . THR B 1 384 ? -0.886 17.516 0.299 1 95.38 384 THR B O 1
ATOM 8000 N N . TYR B 1 385 ? 0.179 18.766 1.626 1 91.44 385 TYR B N 1
ATOM 8001 C CA . TYR B 1 385 ? -1.021 19 2.42 1 91.44 385 TYR B CA 1
ATOM 8002 C C . TYR B 1 385 ? -1.593 20.375 2.143 1 91.44 385 TYR B C 1
ATOM 8004 O O . TYR B 1 385 ? -2.766 20.516 1.783 1 91.44 385 TYR B O 1
ATOM 8012 N N . ALA B 1 386 ? -0.763 21.469 2.098 1 94.88 386 ALA B N 1
ATOM 8013 C CA . ALA B 1 386 ? -1.263 22.844 2.021 1 94.88 386 ALA B CA 1
ATOM 8014 C C . ALA B 1 386 ? -1.799 23.156 0.628 1 94.88 386 ALA B C 1
ATOM 8016 O O . ALA B 1 386 ? -2.623 24.062 0.462 1 94.88 386 ALA B O 1
ATOM 8017 N N . GLY B 1 387 ? -1.326 22.453 -0.39 1 96.06 387 GLY B N 1
ATOM 8018 C CA . GLY B 1 387 ? -1.829 22.656 -1.738 1 96.06 387 GLY B CA 1
ATOM 8019 C C . GLY B 1 387 ? -3.311 22.359 -1.876 1 96.06 387 GLY B C 1
ATOM 8020 O O . GLY B 1 387 ? -3.967 22.875 -2.791 1 96.06 387 GLY B O 1
ATOM 8021 N N . CYS B 1 388 ? -3.84 21.547 -0.999 1 95.88 388 CYS B N 1
ATOM 8022 C CA . CYS B 1 388 ? -5.262 21.219 -1.026 1 95.88 388 CYS B CA 1
ATOM 8023 C C . CYS B 1 388 ? -6.113 22.453 -0.821 1 95.88 388 CYS B C 1
ATOM 8025 O O . CYS B 1 388 ? -7.27 22.5 -1.236 1 95.88 388 CYS B O 1
ATOM 8027 N N . GLU B 1 389 ? -5.547 23.516 -0.268 1 95.5 389 GLU B N 1
ATOM 8028 C CA . GLU B 1 389 ? -6.25 24.781 0.008 1 95.5 389 GLU B CA 1
ATOM 8029 C C . GLU B 1 389 ? -6.605 25.5 -1.283 1 95.5 389 GLU B C 1
ATOM 8031 O O . GLU B 1 389 ? -7.469 26.391 -1.288 1 95.5 389 GLU B O 1
ATOM 8036 N N . TRP B 1 390 ? -5.965 25.125 -2.361 1 96.44 390 TRP B N 1
ATOM 8037 C CA . TRP B 1 390 ? -6.164 25.844 -3.617 1 96.44 390 TRP B CA 1
ATOM 8038 C C . TRP B 1 390 ? -7.547 25.562 -4.191 1 96.44 390 TRP B C 1
ATOM 8040 O O . TRP B 1 390 ? -7.977 26.219 -5.141 1 96.44 390 TRP B O 1
ATOM 8050 N N . LEU B 1 391 ? -8.227 24.578 -3.574 1 95.62 391 LEU B N 1
ATOM 8051 C CA . LEU B 1 391 ? -9.625 24.391 -3.938 1 95.62 391 LEU B CA 1
ATOM 8052 C C . LEU B 1 391 ? -10.438 25.641 -3.664 1 95.62 391 LEU B C 1
ATOM 8054 O O . LEU B 1 391 ? -11.477 25.859 -4.285 1 95.62 391 LEU B O 1
ATOM 8058 N N . ASP B 1 392 ? -10.039 26.375 -2.672 1 93.94 392 ASP B N 1
ATOM 8059 C CA . ASP B 1 392 ? -10.656 27.656 -2.348 1 93.94 392 ASP B CA 1
ATOM 8060 C C . ASP B 1 392 ? -10 28.797 -3.123 1 93.94 392 ASP B C 1
ATOM 8062 O O . ASP B 1 392 ? -8.797 29.031 -2.992 1 93.94 392 ASP B O 1
ATOM 8066 N N . SER B 1 393 ? -10.734 29.531 -3.785 1 91.69 393 SER B N 1
ATOM 8067 C CA . SER B 1 393 ? -10.211 30.594 -4.629 1 91.69 393 SER B CA 1
ATOM 8068 C C . SER B 1 393 ? -9.516 31.672 -3.799 1 91.69 393 SER B C 1
ATOM 8070 O O . SER B 1 393 ? -8.586 32.344 -4.273 1 91.69 393 SER B O 1
ATOM 8072 N N . ASN B 1 394 ? -9.883 31.828 -2.58 1 89 394 ASN B N 1
ATOM 8073 C CA . ASN B 1 394 ? -9.273 32.844 -1.708 1 89 394 ASN B CA 1
ATOM 8074 C C . ASN B 1 394 ? -7.828 32.469 -1.366 1 89 394 ASN B C 1
ATOM 8076 O O . ASN B 1 394 ? -7.055 33.312 -0.946 1 89 394 ASN B O 1
ATOM 8080 N N . CYS B 1 395 ? -7.5 31.219 -1.554 1 89.19 395 CYS B N 1
ATOM 8081 C CA . CYS B 1 395 ? -6.16 30.75 -1.207 1 89.19 395 CYS B CA 1
ATOM 8082 C C . CYS B 1 395 ? -5.258 30.734 -2.434 1 89.19 395 CYS B C 1
ATOM 8084 O O . CYS B 1 395 ? -4.121 30.266 -2.363 1 89.19 395 CYS B O 1
ATOM 8086 N N . ARG B 1 396 ? -5.727 31.25 -3.488 1 87.88 396 ARG B N 1
ATOM 8087 C CA . ARG B 1 396 ? -4.984 31.125 -4.738 1 87.88 396 ARG B CA 1
ATOM 8088 C C . ARG B 1 396 ? -4.219 32.406 -5.051 1 87.88 396 ARG B C 1
ATOM 8090 O O . ARG B 1 396 ? -3.373 32.406 -5.945 1 87.88 396 ARG B O 1
ATOM 8097 N N . ASN B 1 397 ? -4.488 33.375 -4.32 1 79.25 397 ASN B N 1
ATOM 8098 C CA . ASN B 1 397 ? -3.865 34.656 -4.66 1 79.25 397 ASN B CA 1
ATOM 8099 C C . ASN B 1 397 ? -2.344 34.562 -4.648 1 79.25 397 ASN B C 1
ATOM 8101 O O . ASN B 1 397 ? -1.759 34.031 -3.695 1 79.25 397 ASN B O 1
ATOM 8105 N N . ASN B 1 398 ? -1.689 34.906 -5.648 1 80.12 398 ASN B N 1
ATOM 8106 C CA . ASN B 1 398 ? -0.25 35 -5.867 1 80.12 398 ASN B CA 1
ATOM 8107 C C . ASN B 1 398 ? 0.373 33.625 -6.07 1 80.12 398 ASN B C 1
ATOM 8109 O O . ASN B 1 398 ? 1.445 33.5 -6.664 1 80.12 398 ASN B O 1
ATOM 8113 N N . ILE B 1 399 ? -0.348 32.594 -5.574 1 84.56 399 ILE B N 1
ATOM 8114 C CA . ILE B 1 399 ? 0.251 31.281 -5.664 1 84.56 399 ILE B CA 1
ATOM 8115 C C . ILE B 1 399 ? 0.089 30.734 -7.082 1 84.56 399 ILE B C 1
ATOM 8117 O O . ILE B 1 399 ? 0.969 30.031 -7.59 1 84.56 399 ILE B O 1
ATOM 8121 N N . HIS B 1 400 ? -0.951 31.094 -7.688 1 85.06 400 HIS B N 1
ATOM 8122 C CA . HIS B 1 400 ? -1.206 30.578 -9.031 1 85.06 400 HIS B CA 1
ATOM 8123 C C . HIS B 1 400 ? -0.172 31.094 -10.023 1 85.06 400 HIS B C 1
ATOM 8125 O O . HIS B 1 400 ? 0.273 30.359 -10.906 1 85.06 400 HIS B O 1
ATOM 8131 N N . VAL B 1 401 ? 0.176 32.312 -9.82 1 89.88 401 VAL B N 1
ATOM 8132 C CA . VAL B 1 401 ? 1.212 32.875 -10.68 1 89.88 401 VAL B CA 1
ATOM 8133 C C . VAL B 1 401 ? 2.549 32.188 -10.398 1 89.88 401 VAL B C 1
ATOM 8135 O O . VAL B 1 401 ? 3.338 31.953 -11.312 1 89.88 401 VAL B O 1
ATOM 8138 N N . LEU B 1 402 ? 2.699 31.906 -9.203 1 92.56 402 LEU B N 1
ATOM 8139 C CA . LEU B 1 402 ? 3.926 31.25 -8.773 1 92.56 402 LEU B CA 1
ATOM 8140 C C . LEU B 1 402 ? 4.023 29.844 -9.383 1 92.56 402 LEU B C 1
ATOM 8142 O O . LEU B 1 402 ? 5.102 29.422 -9.797 1 92.56 402 LEU B O 1
ATOM 8146 N N . ILE B 1 403 ? 2.906 29.109 -9.469 1 94.75 403 ILE B N 1
ATOM 8147 C CA . ILE B 1 403 ? 2.869 27.734 -9.961 1 94.75 403 ILE B CA 1
ATOM 8148 C C . ILE B 1 403 ? 3.27 27.703 -11.438 1 94.75 403 ILE B C 1
ATOM 8150 O O . ILE B 1 403 ? 3.934 26.766 -11.891 1 94.75 403 ILE B O 1
ATOM 8154 N N . SER B 1 404 ? 2.965 28.75 -12.141 1 94.62 404 SER B N 1
ATOM 8155 C CA . SER B 1 404 ? 3.299 28.828 -13.555 1 94.62 404 SER B CA 1
ATOM 8156 C C . SER B 1 404 ? 4.809 28.828 -13.773 1 94.62 404 SER B C 1
ATOM 8158 O O . SER B 1 404 ? 5.285 28.484 -14.859 1 94.62 404 SER B O 1
ATOM 8160 N N . GLU B 1 405 ? 5.527 29.25 -12.734 1 95.31 405 GLU B N 1
ATOM 8161 C CA . GLU B 1 405 ? 6.977 29.391 -12.852 1 95.31 405 GLU B CA 1
ATOM 8162 C C . GLU B 1 405 ? 7.68 28.094 -12.438 1 95.31 405 GLU B C 1
ATOM 8164 O O . GLU B 1 405 ? 8.898 27.969 -12.602 1 95.31 405 GLU B O 1
ATOM 8169 N N . LEU B 1 406 ? 6.965 27.141 -11.969 1 96.62 406 LEU B N 1
ATOM 8170 C CA . LEU B 1 406 ? 7.523 25.891 -11.477 1 96.62 406 LEU B CA 1
ATOM 8171 C C . LEU B 1 406 ? 7.527 24.828 -12.57 1 96.62 406 LEU B C 1
ATOM 8173 O O . LEU B 1 406 ? 6.805 24.938 -13.562 1 96.62 406 LEU B O 1
ATOM 8177 N N . HIS B 1 407 ? 8.344 23.812 -12.398 1 97.12 407 HIS B N 1
ATOM 8178 C CA . HIS B 1 407 ? 8.375 22.703 -13.352 1 97.12 407 HIS B CA 1
ATOM 8179 C C . HIS B 1 407 ? 7.359 21.625 -12.984 1 97.12 407 HIS B C 1
ATOM 8181 O O . HIS B 1 407 ? 6.875 20.906 -13.859 1 97.12 407 HIS B O 1
ATOM 8187 N N . SER B 1 408 ? 7.121 21.438 -11.734 1 97.25 408 SER B N 1
ATOM 8188 C CA . SER B 1 408 ? 6.137 20.469 -11.258 1 97.25 408 SER B CA 1
ATOM 8189 C C . SER B 1 408 ? 5.664 20.812 -9.852 1 97.25 408 SER B C 1
ATOM 8191 O O . SER B 1 408 ? 6.348 21.531 -9.117 1 97.25 408 SER B O 1
ATOM 8193 N N . VAL B 1 409 ? 4.508 20.406 -9.469 1 97.88 409 VAL B N 1
ATOM 8194 C CA . VAL B 1 409 ? 3.906 20.578 -8.148 1 97.88 409 VAL B CA 1
ATOM 8195 C C . VAL B 1 409 ? 3.035 19.359 -7.824 1 97.88 409 VAL B C 1
ATOM 8197 O O . VAL B 1 409 ? 2.469 18.734 -8.727 1 97.88 409 VAL B O 1
ATOM 8200 N N . HIS B 1 410 ? 2.975 18.922 -6.539 1 97.31 410 HIS B N 1
ATOM 8201 C CA . HIS B 1 410 ? 2.078 17.812 -6.23 1 97.31 410 HIS B CA 1
ATOM 8202 C C . HIS B 1 410 ? 1.312 18.078 -4.934 1 97.31 410 HIS B C 1
ATOM 8204 O O . HIS B 1 410 ? 1.718 18.906 -4.121 1 97.31 410 HIS B O 1
ATOM 8210 N N . ILE B 1 411 ? 0.164 17.453 -4.805 1 96.81 411 ILE B N 1
ATOM 8211 C CA . ILE B 1 411 ? -0.625 17.406 -3.58 1 96.81 411 ILE B CA 1
ATOM 8212 C C . ILE B 1 411 ? -0.931 15.953 -3.215 1 96.81 411 ILE B C 1
ATOM 8214 O O . ILE B 1 411 ? -0.854 15.062 -4.066 1 96.81 411 ILE B O 1
ATOM 8218 N N . ALA B 1 412 ? -1.226 15.711 -1.961 1 94.19 412 ALA B N 1
ATOM 8219 C CA . ALA B 1 412 ? -1.768 14.438 -1.488 1 94.19 412 ALA B CA 1
ATOM 8220 C C . ALA B 1 412 ? -3.217 14.594 -1.038 1 94.19 412 ALA B C 1
ATOM 8222 O O . ALA B 1 412 ? -3.506 15.336 -0.097 1 94.19 412 ALA B O 1
ATOM 8223 N N . CYS B 1 413 ? -4.09 13.852 -1.58 1 92.75 413 CYS B N 1
ATOM 8224 C CA . CYS B 1 413 ? -5.52 14.023 -1.334 1 92.75 413 CYS B CA 1
ATOM 8225 C C . CYS B 1 413 ? -5.879 13.617 0.091 1 92.75 413 CYS B C 1
ATOM 8227 O O . CYS B 1 413 ? -6.809 14.172 0.681 1 92.75 413 CYS B O 1
ATOM 8229 N N . SER B 1 414 ? -5.215 12.742 0.683 1 87.44 414 SER B N 1
ATOM 8230 C CA . SER B 1 414 ? -5.523 12.211 2.008 1 87.44 414 SER B CA 1
ATOM 8231 C C . SER B 1 414 ? -5.246 13.242 3.094 1 87.44 414 SER B C 1
ATOM 8233 O O . SER B 1 414 ? -5.672 13.078 4.238 1 87.44 414 SER B O 1
ATOM 8235 N N . SER B 1 415 ? -4.531 14.234 2.811 1 89.38 415 SER B N 1
ATOM 8236 C CA . SER B 1 415 ? -4.145 15.211 3.826 1 89.38 415 SER B CA 1
ATOM 8237 C C . SER B 1 415 ? -5.348 16.016 4.309 1 89.38 415 SER B C 1
ATOM 8239 O O . SER B 1 415 ? -5.586 16.125 5.512 1 89.38 415 SER B O 1
ATOM 8241 N N . LEU B 1 416 ? -6.125 16.547 3.338 1 93.44 416 LEU B N 1
ATOM 8242 C CA . LEU B 1 416 ? -7.199 17.422 3.803 1 93.44 416 LEU B CA 1
ATOM 8243 C C . LEU B 1 416 ? -8.547 16.969 3.234 1 93.44 416 LEU B C 1
ATOM 8245 O O . LEU B 1 416 ? -9.594 17.391 3.721 1 93.44 416 LEU B O 1
ATOM 8249 N N . PHE B 1 417 ? -8.523 16.125 2.188 1 94.81 417 PHE B N 1
ATOM 8250 C CA . PHE B 1 417 ? -9.781 15.609 1.646 1 94.81 417 PHE B CA 1
ATOM 8251 C C . PHE B 1 417 ? -10.43 14.633 2.613 1 94.81 417 PHE B C 1
ATOM 8253 O O . PHE B 1 417 ? -9.75 14.039 3.457 1 94.81 417 PHE B O 1
ATOM 8260 N N . PRO B 1 418 ? -11.773 14.578 2.602 1 94.06 418 PRO B N 1
ATOM 8261 C CA . PRO B 1 418 ? -12.406 13.484 3.348 1 94.06 418 PRO B CA 1
ATOM 8262 C C . PRO B 1 418 ? -12.148 12.117 2.723 1 94.06 418 PRO B C 1
ATOM 8264 O O . PRO B 1 418 ? -13.094 11.391 2.414 1 94.06 418 PRO B O 1
ATOM 8267 N N . TYR B 1 419 ? -10.922 11.82 2.576 1 92.25 419 TYR B N 1
ATOM 8268 C CA . TYR B 1 419 ? -10.391 10.672 1.847 1 92.25 419 TYR B CA 1
ATOM 8269 C C . TYR B 1 419 ? -9.258 10.016 2.615 1 92.25 419 TYR B C 1
ATOM 8271 O O . TYR B 1 419 ? -8.281 10.672 2.99 1 92.25 419 TYR B O 1
ATOM 8279 N N . SER B 1 420 ? -9.422 8.734 2.881 1 87 420 SER B N 1
ATOM 8280 C CA . SER B 1 420 ? -8.406 8.055 3.68 1 87 420 SER B CA 1
ATOM 8281 C C . SER B 1 420 ? -7.453 7.258 2.797 1 87 420 SER B C 1
ATOM 8283 O O . SER B 1 420 ? -6.555 6.578 3.299 1 87 420 SER B O 1
ATOM 8285 N N . GLY B 1 421 ? -7.641 7.293 1.491 1 83.38 421 GLY B N 1
ATOM 8286 C CA . GLY B 1 421 ? -6.734 6.602 0.588 1 83.38 421 GLY B CA 1
ATOM 8287 C C . GLY B 1 421 ? -5.402 7.305 0.424 1 83.38 421 GLY B C 1
ATOM 8288 O O . GLY B 1 421 ? -5.113 8.273 1.132 1 83.38 421 GLY B O 1
ATOM 8289 N N . ARG B 1 422 ? -4.551 6.785 -0.454 1 80.38 422 ARG B N 1
ATOM 8290 C CA . ARG B 1 422 ? -3.199 7.309 -0.606 1 80.38 422 ARG B CA 1
ATOM 8291 C C . ARG B 1 422 ? -2.949 7.773 -2.037 1 80.38 422 ARG B C 1
ATOM 8293 O O . ARG B 1 422 ? -2.199 7.137 -2.779 1 80.38 422 ARG B O 1
ATOM 8300 N N . ILE B 1 423 ? -3.627 8.68 -2.547 1 88.56 423 ILE B N 1
ATOM 8301 C CA . ILE B 1 423 ? -3.426 9.164 -3.908 1 88.56 423 ILE B CA 1
ATOM 8302 C C . ILE B 1 423 ? -2.799 10.562 -3.873 1 88.56 423 ILE B C 1
ATOM 8304 O O . ILE B 1 423 ? -3.271 11.445 -3.152 1 88.56 423 ILE B O 1
ATOM 8308 N N . SER B 1 424 ? -1.704 10.68 -4.531 1 92.19 424 SER B N 1
ATOM 8309 C CA . SER B 1 424 ? -1.075 11.969 -4.797 1 92.19 424 SER B CA 1
ATOM 8310 C C . SER B 1 424 ? -1.216 12.359 -6.266 1 92.19 424 SER B C 1
ATOM 8312 O O . SER B 1 424 ? -1.125 11.508 -7.152 1 92.19 424 SER B O 1
ATOM 8314 N N . VAL B 1 425 ? -1.485 13.555 -6.488 1 95.06 425 VAL B N 1
ATOM 8315 C CA . VAL B 1 425 ? -1.6 14.07 -7.852 1 95.06 425 VAL B CA 1
ATOM 8316 C C . VAL B 1 425 ? -0.469 15.055 -8.125 1 95.06 425 VAL B C 1
ATOM 8318 O O . VAL B 1 425 ? -0.221 15.961 -7.332 1 95.06 425 VAL B O 1
ATOM 8321 N N . VAL B 1 426 ? 0.227 14.82 -9.219 1 96.5 426 VAL B N 1
ATOM 8322 C CA . VAL B 1 426 ? 1.31 15.711 -9.633 1 96.5 426 VAL B CA 1
ATOM 8323 C C . VAL B 1 426 ? 0.947 16.391 -10.945 1 96.5 426 VAL B C 1
ATOM 8325 O O . VAL B 1 426 ? 0.354 15.781 -11.828 1 96.5 426 VAL B O 1
ATOM 8328 N N . TRP B 1 427 ? 1.173 17.625 -11.07 1 97.06 427 TRP B N 1
ATOM 8329 C CA . TRP B 1 427 ? 1.125 18.375 -12.32 1 97.06 427 TRP B CA 1
ATOM 8330 C C . TRP B 1 427 ? 2.52 18.828 -12.734 1 97.06 427 TRP B C 1
ATOM 8332 O O . TRP B 1 427 ? 3.256 19.406 -11.922 1 97.06 427 TRP B O 1
ATOM 8342 N N . SER B 1 428 ? 2.9 18.547 -13.961 1 96.94 428 SER B N 1
ATOM 8343 C CA . SER B 1 428 ? 4.238 18.859 -14.445 1 96.94 428 SER B CA 1
ATOM 8344 C C . SER B 1 428 ? 4.199 19.406 -15.867 1 96.94 428 SER B C 1
ATOM 8346 O O . SER B 1 428 ? 3.227 19.203 -16.594 1 96.94 428 SER B O 1
ATOM 8348 N N . CYS B 1 429 ? 5.219 20.188 -16.234 1 96.12 429 CYS B N 1
ATOM 8349 C CA . CYS B 1 429 ? 5.312 20.766 -17.562 1 96.12 429 CYS B CA 1
ATOM 8350 C C . CYS B 1 429 ? 5.746 19.703 -18.578 1 96.12 429 CYS B C 1
ATOM 8352 O O . CYS B 1 429 ? 5.586 19.906 -19.781 1 96.12 429 CYS B O 1
ATOM 8354 N N . GLU B 1 430 ? 6.293 18.625 -18.109 1 94 430 GLU B N 1
ATOM 8355 C CA . GLU B 1 430 ? 6.699 17.484 -18.938 1 94 430 GLU B CA 1
ATOM 8356 C C . GLU B 1 430 ? 6.176 16.172 -18.359 1 94 430 GLU B C 1
ATOM 8358 O O . GLU B 1 430 ? 5.938 16.062 -17.156 1 94 430 GLU B O 1
ATOM 8363 N N . ARG B 1 431 ? 6.008 15.242 -19.266 1 90.12 431 ARG B N 1
ATOM 8364 C CA . ARG B 1 431 ? 5.469 13.953 -18.844 1 90.12 431 ARG B CA 1
ATOM 8365 C C . ARG B 1 431 ? 6.473 13.203 -17.969 1 90.12 431 ARG B C 1
ATOM 8367 O O . ARG B 1 431 ? 7.633 13.047 -18.344 1 90.12 431 ARG B O 1
ATOM 8374 N N . LEU B 1 432 ? 6.004 12.789 -16.812 1 88.5 432 LEU B N 1
ATOM 8375 C CA . LEU B 1 432 ? 6.82 12 -15.891 1 88.5 432 LEU B CA 1
ATOM 8376 C C . LEU B 1 432 ? 6.57 10.508 -16.078 1 88.5 432 LEU B C 1
ATOM 8378 O O . LEU B 1 432 ? 5.449 10.094 -16.391 1 88.5 432 LEU B O 1
ATOM 8382 N N . ASP B 1 433 ? 7.57 9.672 -16.016 1 76.5 433 ASP B N 1
ATOM 8383 C CA . ASP B 1 433 ? 7.441 8.219 -16.094 1 76.5 433 ASP B CA 1
ATOM 8384 C C . ASP B 1 433 ? 6.836 7.648 -14.812 1 76.5 433 ASP B C 1
ATOM 8386 O O . ASP B 1 433 ? 7.312 7.934 -13.719 1 76.5 433 ASP B O 1
ATOM 8390 N N . ILE B 1 434 ? 5.75 6.824 -15.062 1 65.5 434 ILE B N 1
ATOM 8391 C CA . ILE B 1 434 ? 4.996 6.281 -13.938 1 65.5 434 ILE B CA 1
ATOM 8392 C C . ILE B 1 434 ? 5.367 4.812 -13.727 1 65.5 434 ILE B C 1
ATOM 8394 O O . ILE B 1 434 ? 4.945 4.195 -12.75 1 65.5 434 ILE B O 1
ATOM 8398 N N . GLU B 1 435 ? 5.902 4.027 -14.555 1 57.03 435 GLU B N 1
ATOM 8399 C CA . GLU B 1 435 ? 5.969 2.574 -14.648 1 57.03 435 GLU B CA 1
ATOM 8400 C C . GLU B 1 435 ? 6.215 1.94 -13.281 1 57.03 435 GLU B C 1
ATOM 8402 O O . GLU B 1 435 ? 5.555 0.968 -12.914 1 57.03 435 GLU B O 1
ATOM 8407 N N . GLY B 1 436 ? 7.309 2.172 -12.547 1 50.19 436 GLY B N 1
ATOM 8408 C CA . GLY B 1 436 ? 7.676 1.38 -11.391 1 50.19 436 GLY B CA 1
ATOM 8409 C C . GLY B 1 436 ? 6.766 1.606 -10.195 1 50.19 436 GLY B C 1
ATOM 8410 O O . GLY B 1 436 ? 6.555 0.702 -9.383 1 50.19 436 GLY B O 1
ATOM 8411 N N . ALA B 1 437 ? 6.062 2.625 -10.156 1 47.97 437 ALA B N 1
ATOM 8412 C CA . ALA B 1 437 ? 5.449 3.061 -8.906 1 47.97 437 ALA B CA 1
ATOM 8413 C C . ALA B 1 437 ? 4.047 2.48 -8.75 1 47.97 437 ALA B C 1
ATOM 8415 O O . ALA B 1 437 ? 3.596 2.219 -7.629 1 47.97 437 ALA B O 1
ATOM 8416 N N . LYS B 1 438 ? 3.312 2.25 -9.891 1 52.78 438 LYS B N 1
ATOM 8417 C CA . LYS B 1 438 ? 1.889 1.941 -9.789 1 52.78 438 LYS B CA 1
ATOM 8418 C C . LYS B 1 438 ? 1.67 0.525 -9.266 1 52.78 438 LYS B C 1
ATOM 8420 O O . LYS B 1 438 ? 0.647 0.24 -8.633 1 52.78 438 LYS B O 1
ATOM 8425 N N . THR B 1 439 ? 2.717 -0.318 -9.539 1 48.03 439 THR B N 1
ATOM 8426 C CA . THR B 1 439 ? 2.5 -1.749 -9.359 1 48.03 439 THR B CA 1
ATOM 8427 C C . THR B 1 439 ? 2.318 -2.088 -7.883 1 48.03 439 THR B C 1
ATOM 8429 O O . THR B 1 439 ? 1.644 -3.062 -7.543 1 48.03 439 THR B O 1
ATOM 8432 N N . HIS B 1 440 ? 2.904 -1.131 -7.047 1 49.59 440 HIS B N 1
ATOM 8433 C CA . HIS B 1 440 ? 3.066 -1.714 -5.719 1 49.59 440 HIS B CA 1
ATOM 8434 C C . HIS B 1 440 ? 1.91 -1.326 -4.801 1 49.59 440 HIS B C 1
ATOM 8436 O O . HIS B 1 440 ? 1.785 -1.855 -3.695 1 49.59 440 HIS B O 1
ATOM 8442 N N . TYR B 1 441 ? 1.063 -0.419 -5.461 1 54.75 441 TYR B N 1
ATOM 8443 C CA . TYR B 1 441 ? 0.192 0.055 -4.395 1 54.75 441 TYR B CA 1
ATOM 8444 C C . TYR B 1 441 ? -1.26 -0.317 -4.664 1 54.75 441 TYR B C 1
ATOM 8446 O O . TYR B 1 441 ? -1.669 -0.438 -5.824 1 54.75 441 TYR B O 1
ATOM 8454 N N . GLY B 1 442 ? -1.866 -1.14 -3.807 1 57.72 442 GLY B N 1
ATOM 8455 C CA . GLY B 1 442 ? -3.193 -1.736 -3.805 1 57.72 442 GLY B CA 1
ATOM 8456 C C . GLY B 1 442 ? -4.309 -0.713 -3.922 1 57.72 442 GLY B C 1
ATOM 8457 O O . GLY B 1 442 ? -5.473 -1.075 -4.086 1 57.72 442 GLY B O 1
ATOM 8458 N N . GLU B 1 443 ? -4.035 0.694 -4.004 1 70.62 443 GLU B N 1
ATOM 8459 C CA . GLU B 1 443 ? -5.215 1.554 -3.994 1 70.62 443 GLU B CA 1
ATOM 8460 C C . GLU B 1 443 ? -5.684 1.871 -5.41 1 70.62 443 GLU B C 1
ATOM 8462 O O . GLU B 1 443 ? -4.863 2.113 -6.301 1 70.62 443 GLU B O 1
ATOM 8467 N N . HIS B 1 444 ? -7.012 1.732 -5.605 1 76.06 444 HIS B N 1
ATOM 8468 C CA . HIS B 1 444 ? -7.617 1.993 -6.906 1 76.06 444 HIS B CA 1
ATOM 8469 C C . HIS B 1 444 ? -8.07 3.445 -7.023 1 76.06 444 HIS B C 1
ATOM 8471 O O . HIS B 1 444 ? -8.719 3.973 -6.117 1 76.06 444 HIS B O 1
ATOM 8477 N N . PRO B 1 445 ? -7.668 4.082 -8.188 1 87.94 445 PRO B N 1
ATOM 8478 C CA . PRO B 1 445 ? -8.164 5.441 -8.406 1 87.94 445 PRO B CA 1
ATOM 8479 C C . PRO B 1 445 ? -9.688 5.516 -8.43 1 87.94 445 PRO B C 1
ATOM 8481 O O . PRO B 1 445 ? -10.266 6.594 -8.258 1 87.94 445 PRO B O 1
ATOM 8484 N N . ILE B 1 446 ? -10.328 4.383 -8.641 1 90.75 446 ILE B N 1
ATOM 8485 C CA . ILE B 1 446 ? -11.781 4.324 -8.68 1 90.75 446 ILE B CA 1
ATOM 8486 C C . ILE B 1 446 ? -12.352 4.797 -7.34 1 90.75 446 ILE B C 1
ATOM 8488 O O . ILE B 1 446 ? -13.43 5.402 -7.297 1 90.75 446 ILE B O 1
ATOM 8492 N N . ARG B 1 447 ? -11.625 4.5 -6.285 1 92.5 447 ARG B N 1
ATOM 8493 C CA . ARG B 1 447 ? -12.047 4.918 -4.949 1 92.5 447 ARG B CA 1
ATOM 8494 C C . ARG B 1 447 ? -12.18 6.434 -4.871 1 92.5 447 ARG B C 1
ATOM 8496 O O . ARG B 1 447 ? -13.219 6.949 -4.457 1 92.5 447 ARG B O 1
ATOM 8503 N N . LEU B 1 448 ? -11.156 7.172 -5.301 1 93.88 448 LEU B N 1
ATOM 8504 C CA . LEU B 1 448 ? -11.195 8.633 -5.289 1 93.88 448 LEU B CA 1
ATOM 8505 C C . LEU B 1 448 ? -12.195 9.156 -6.312 1 93.88 448 LEU B C 1
ATOM 8507 O O . LEU B 1 448 ? -12.875 10.156 -6.066 1 93.88 448 LEU B O 1
ATOM 8511 N N . TRP B 1 449 ? -12.234 8.453 -7.5 1 94.44 449 TRP B N 1
ATOM 8512 C CA . TRP B 1 449 ? -13.195 8.82 -8.539 1 94.44 449 TRP B CA 1
ATOM 8513 C C . TRP B 1 449 ? -14.617 8.812 -8 1 94.44 449 TRP B C 1
ATOM 8515 O O . TRP B 1 449 ? -15.383 9.75 -8.227 1 94.44 449 TRP B O 1
ATOM 8525 N N . ILE B 1 450 ? -14.961 7.828 -7.227 1 95.75 450 ILE B N 1
ATOM 8526 C CA . ILE B 1 450 ? -16.281 7.691 -6.633 1 95.75 450 ILE B CA 1
ATOM 8527 C C . ILE B 1 450 ? -16.484 8.758 -5.559 1 95.75 450 ILE B C 1
ATOM 8529 O O . ILE B 1 450 ? -17.547 9.383 -5.488 1 95.75 450 ILE B O 1
ATOM 8533 N N . LEU B 1 451 ? -15.508 9.016 -4.758 1 96 451 LEU B N 1
ATOM 8534 C CA . LEU B 1 451 ? -15.617 10 -3.684 1 96 451 LEU B CA 1
ATOM 8535 C C . LEU B 1 451 ? -15.891 11.391 -4.242 1 96 451 LEU B C 1
ATOM 8537 O O . LEU B 1 451 ? -16.766 12.094 -3.748 1 96 451 LEU B O 1
ATOM 8541 N N . ILE B 1 452 ? -15.117 11.773 -5.258 1 96.75 452 ILE B N 1
ATOM 8542 C CA . ILE B 1 452 ? -15.281 13.109 -5.828 1 96.75 452 ILE B CA 1
ATOM 8543 C C . ILE B 1 452 ? -16.703 13.266 -6.367 1 96.75 452 ILE B C 1
ATOM 8545 O O . ILE B 1 452 ? -17.328 14.32 -6.203 1 96.75 452 ILE B O 1
ATOM 8549 N N . ARG B 1 453 ? -17.203 12.266 -6.957 1 96.38 453 ARG B N 1
ATOM 8550 C CA . ARG B 1 453 ? -18.547 12.312 -7.531 1 96.38 453 ARG B CA 1
ATOM 8551 C C . ARG B 1 453 ? -19.609 12.336 -6.438 1 96.38 453 ARG B C 1
ATOM 8553 O O . ARG B 1 453 ? -20.609 13.039 -6.551 1 96.38 453 ARG B O 1
ATOM 8560 N N . LEU B 1 454 ? -19.422 11.617 -5.316 1 96.88 454 LEU B N 1
ATOM 8561 C CA . LEU B 1 454 ? -20.391 11.547 -4.23 1 96.88 454 LEU B CA 1
ATOM 8562 C C . LEU B 1 454 ? -20.391 12.836 -3.42 1 96.88 454 LEU B C 1
ATOM 8564 O O . LEU B 1 454 ? -21.422 13.219 -2.852 1 96.88 454 LEU B O 1
ATOM 8568 N N . TYR B 1 455 ? -19.25 13.531 -3.295 1 95.69 455 TYR B N 1
ATOM 8569 C CA . TYR B 1 455 ? -19.141 14.766 -2.523 1 95.69 455 TYR B CA 1
ATOM 8570 C C . TYR B 1 455 ? -19.422 15.984 -3.395 1 95.69 455 TYR B C 1
ATOM 8572 O O . TYR B 1 455 ? -20.078 16.938 -2.957 1 95.69 455 TYR B O 1
ATOM 8580 N N . GLY B 1 456 ? -18.938 15.812 -4.656 1 95.94 456 GLY B N 1
ATOM 8581 C CA . GLY B 1 456 ? -18.812 17.031 -5.43 1 95.94 456 GLY B CA 1
ATOM 8582 C C . GLY B 1 456 ? -17.656 17.906 -4.969 1 95.94 456 GLY B C 1
ATOM 8583 O O . GLY B 1 456 ? -17.344 17.953 -3.779 1 95.94 456 GLY B O 1
ATOM 8584 N N . ILE B 1 457 ? -17.141 18.656 -5.848 1 96.75 457 ILE B N 1
ATOM 8585 C CA . ILE B 1 457 ? -15.977 19.5 -5.559 1 96.75 457 ILE B CA 1
ATOM 8586 C C . ILE B 1 457 ? -16.344 20.547 -4.516 1 96.75 457 ILE B C 1
ATOM 8588 O O . ILE B 1 457 ? -15.531 20.906 -3.662 1 96.75 457 ILE B O 1
ATOM 8592 N N . ARG B 1 458 ? -17.516 21.031 -4.547 1 96.25 458 ARG B N 1
ATOM 8593 C CA . ARG B 1 458 ? -17.953 22.062 -3.611 1 96.25 458 ARG B CA 1
ATOM 8594 C C . ARG B 1 458 ? -17.891 21.562 -2.172 1 96.25 458 ARG B C 1
ATOM 8596 O O . ARG B 1 458 ? -17.406 22.266 -1.285 1 96.25 458 ARG B O 1
ATOM 8603 N N . SER B 1 459 ? -18.359 20.375 -1.942 1 96.5 459 SER B N 1
ATOM 8604 C CA . SER B 1 459 ? -18.344 19.812 -0.597 1 96.5 459 SER B CA 1
ATOM 8605 C C . SER B 1 459 ? -16.938 19.469 -0.15 1 96.5 459 SER B C 1
ATOM 8607 O O . SER B 1 459 ? -16.609 19.578 1.034 1 96.5 459 SER B O 1
ATOM 8609 N N . ILE B 1 460 ? -16.109 19.016 -1.06 1 96.88 460 ILE B N 1
ATOM 8610 C CA . ILE B 1 460 ? -14.711 18.75 -0.72 1 96.88 460 ILE B CA 1
ATOM 8611 C C . ILE B 1 460 ? -14.023 20.062 -0.336 1 96.88 460 ILE B C 1
ATOM 8613 O O . ILE B 1 460 ? -13.289 20.109 0.655 1 96.88 460 ILE B O 1
ATOM 8617 N N . ARG B 1 461 ? -14.281 21.109 -1.1 1 96.56 461 ARG B N 1
ATOM 8618 C CA . ARG B 1 461 ? -13.75 22.438 -0.796 1 96.56 461 ARG B CA 1
ATOM 8619 C C . ARG B 1 461 ? -14.18 22.891 0.596 1 96.56 461 ARG B C 1
ATOM 8621 O O . ARG B 1 461 ? -13.359 23.406 1.365 1 96.56 461 ARG B O 1
ATOM 8628 N N . GLU B 1 462 ? -15.383 22.688 0.88 1 95.19 462 GLU B N 1
ATOM 8629 C CA . GLU B 1 462 ? -15.906 23.062 2.189 1 95.19 462 GLU B CA 1
ATOM 8630 C C . GLU B 1 462 ? -15.211 22.297 3.307 1 95.19 462 GLU B C 1
ATOM 8632 O O . GLU B 1 462 ? -14.93 22.844 4.371 1 95.19 462 GLU B O 1
ATOM 8637 N N . ALA B 1 463 ? -15.039 21.031 3.105 1 94.44 463 ALA B N 1
ATOM 8638 C CA . ALA B 1 463 ? -14.359 20.203 4.102 1 94.44 463 ALA B CA 1
ATOM 8639 C C . ALA B 1 463 ? -12.945 20.703 4.355 1 94.44 463 ALA B C 1
ATOM 8641 O O . ALA B 1 463 ? -12.508 20.797 5.508 1 94.44 463 ALA B O 1
ATOM 8642 N N . VAL B 1 464 ? -12.219 21 3.32 1 95.38 464 VAL B N 1
ATOM 8643 C CA . VAL B 1 464 ? -10.844 21.484 3.414 1 95.38 464 VAL B CA 1
ATOM 8644 C C . VAL B 1 464 ? -10.812 22.828 4.125 1 95.38 464 VAL B C 1
ATOM 8646 O O . VAL B 1 464 ? -10.031 23.031 5.062 1 95.38 464 VAL B O 1
ATOM 8649 N N . LYS B 1 465 ? -11.648 23.766 3.752 1 94.75 465 LYS B N 1
ATOM 8650 C CA . LYS B 1 465 ? -11.727 25.109 4.34 1 94.75 465 LYS B CA 1
ATOM 8651 C C . LYS B 1 465 ? -12 25.031 5.84 1 94.75 465 LYS B C 1
ATOM 8653 O O . LYS B 1 465 ? -11.383 25.75 6.625 1 94.75 465 LYS B O 1
ATOM 8658 N N . ARG B 1 466 ? -12.883 24.203 6.168 1 94 466 ARG B N 1
ATOM 8659 C CA . ARG B 1 466 ? -13.266 24.078 7.574 1 94 466 ARG B CA 1
ATOM 8660 C C . ARG B 1 466 ? -12.078 23.625 8.422 1 94 466 ARG B C 1
ATOM 8662 O O . ARG B 1 466 ? -11.836 24.156 9.5 1 94 466 ARG B O 1
ATOM 8669 N N . LYS B 1 467 ? -11.375 22.641 7.965 1 94.56 467 LYS B N 1
ATOM 8670 C CA . LYS B 1 467 ? -10.219 22.141 8.711 1 94.56 467 LYS B CA 1
ATOM 8671 C C . LYS B 1 467 ? -9.18 23.234 8.906 1 94.56 467 LYS B C 1
ATOM 8673 O O . LYS B 1 467 ? -8.617 23.375 9.992 1 94.56 467 LYS B O 1
ATOM 8678 N N . ILE B 1 468 ? -8.984 24.031 7.879 1 94.81 468 ILE B N 1
ATOM 8679 C CA . ILE B 1 468 ? -7.988 25.094 7.934 1 94.81 468 ILE B CA 1
ATOM 8680 C C . ILE B 1 468 ? -8.461 26.203 8.891 1 94.81 468 ILE B C 1
ATOM 8682 O O . ILE B 1 468 ? -7.695 26.656 9.742 1 94.81 468 ILE B O 1
ATOM 8686 N N . ILE B 1 469 ? -9.68 26.625 8.781 1 95.75 469 ILE B N 1
ATOM 8687 C CA . ILE B 1 469 ? -10.234 27.688 9.609 1 95.75 469 ILE B CA 1
ATOM 8688 C C . ILE B 1 469 ? -10.203 27.266 11.078 1 95.75 469 ILE B C 1
ATOM 8690 O O . ILE B 1 469 ? -9.789 28.031 11.945 1 95.75 469 ILE B O 1
ATOM 8694 N N . LEU B 1 470 ? -10.609 26.047 11.32 1 96.94 470 LEU B N 1
ATOM 8695 C CA . LEU B 1 470 ? -10.656 25.562 12.695 1 96.94 470 LEU B CA 1
ATOM 8696 C C . LEU B 1 470 ? -9.25 25.375 13.258 1 96.94 470 LEU B C 1
ATOM 8698 O O . LEU B 1 470 ? -9.008 25.625 14.438 1 96.94 470 LEU B O 1
ATOM 8702 N N . GLY B 1 471 ? -8.336 24.859 12.398 1 96.56 471 GLY B N 1
ATOM 8703 C CA . GLY B 1 471 ? -6.953 24.781 12.844 1 96.56 471 GLY B CA 1
ATOM 8704 C C . GLY B 1 471 ? -6.359 26.125 13.203 1 96.56 471 GLY B C 1
ATOM 8705 O O . GLY B 1 471 ? -5.672 26.266 14.219 1 96.56 471 GLY B O 1
ATOM 8706 N N . ASN B 1 472 ? -6.645 27.141 12.406 1 95.81 472 ASN B N 1
ATOM 8707 C CA . ASN B 1 472 ? -6.191 28.5 12.688 1 95.81 472 ASN B CA 1
ATOM 8708 C C . ASN B 1 472 ? -6.848 29.047 13.953 1 95.81 472 ASN B C 1
ATOM 8710 O O . ASN B 1 472 ? -6.199 29.75 14.727 1 95.81 472 ASN B O 1
ATOM 8714 N N . ALA B 1 473 ? -8.086 28.766 14.102 1 96.69 473 ALA B N 1
ATOM 8715 C CA . ALA B 1 473 ? -8.789 29.188 15.312 1 96.69 473 ALA B CA 1
ATOM 8716 C C . ALA B 1 473 ? -8.164 28.547 16.547 1 96.69 473 ALA B C 1
ATOM 8718 O O . ALA B 1 473 ? -8.047 29.203 17.594 1 96.69 473 ALA B O 1
ATOM 8719 N N . PHE B 1 474 ? -7.875 27.266 16.453 1 97.25 474 PHE B N 1
ATOM 8720 C CA . PHE B 1 474 ? -7.203 26.578 17.547 1 97.25 474 PHE B CA 1
ATOM 8721 C C . PHE B 1 474 ? -5.906 27.281 17.922 1 97.25 474 PHE B C 1
ATOM 8723 O O . PHE B 1 474 ? -5.648 27.531 19.109 1 97.25 474 PHE B O 1
ATOM 8730 N N . SER B 1 475 ? -5.109 27.594 16.953 1 96.19 475 SER B N 1
ATOM 8731 C CA . SER B 1 475 ? -3.865 28.328 17.141 1 96.19 475 SER B CA 1
ATOM 8732 C C . SER B 1 475 ? -4.121 29.688 17.812 1 96.19 475 SER B C 1
ATOM 8734 O O . SER B 1 475 ? -3.412 30.062 18.75 1 96.19 475 SER B O 1
ATOM 8736 N N . GLU B 1 476 ? -5.078 30.375 17.359 1 96.31 476 GLU B N 1
ATOM 8737 C CA . GLU B 1 476 ? -5.434 31.688 17.906 1 96.31 476 GLU B CA 1
ATOM 8738 C C . GLU B 1 476 ? -5.84 31.594 19.375 1 96.31 476 GLU B C 1
ATOM 8740 O O . GLU B 1 476 ? -5.449 32.438 20.188 1 96.31 476 GLU B O 1
ATOM 8745 N N . ARG B 1 477 ? -6.582 30.625 19.719 1 96.5 477 ARG B N 1
ATOM 8746 C CA . ARG B 1 477 ? -7.02 30.453 21.094 1 96.5 477 ARG B CA 1
ATOM 8747 C C . ARG B 1 477 ? -5.828 30.234 22.016 1 96.5 477 ARG B C 1
ATOM 8749 O O . ARG B 1 477 ? -5.824 30.719 23.156 1 96.5 477 ARG B O 1
ATOM 8756 N N . LEU B 1 478 ? -4.883 29.484 21.531 1 96.31 478 LEU B N 1
ATOM 8757 C CA . LEU B 1 478 ? -3.715 29.219 22.375 1 96.31 478 LEU B CA 1
ATOM 8758 C C . LEU B 1 478 ? -2.924 30.5 22.625 1 96.31 478 LEU B C 1
ATOM 8760 O O . LEU B 1 478 ? -2.299 30.641 23.672 1 96.31 478 LEU B O 1
ATOM 8764 N N . THR B 1 479 ? -2.932 31.469 21.688 1 95.44 479 THR B N 1
ATOM 8765 C CA . THR B 1 479 ? -2.217 32.75 21.859 1 95.44 479 THR B CA 1
ATOM 8766 C C . THR B 1 479 ? -2.818 33.562 23 1 95.44 479 THR B C 1
ATOM 8768 O O . THR B 1 479 ? -2.16 34.438 23.547 1 95.44 479 THR B O 1
ATOM 8771 N N . HIS B 1 480 ? -4.016 33.25 23.359 1 95.75 480 HIS B N 1
ATOM 8772 C CA . HIS B 1 480 ? -4.672 33.938 24.453 1 95.75 480 HIS B CA 1
ATOM 8773 C C . HIS B 1 480 ? -4.191 33.438 25.812 1 95.75 480 HIS B C 1
ATOM 8775 O O . HIS B 1 480 ? -4.551 33.969 26.859 1 95.75 480 HIS B O 1
ATOM 8781 N N . HIS B 1 481 ? -3.436 32.438 25.797 1 95.56 481 HIS B N 1
ATOM 8782 C CA . HIS B 1 481 ? -2.91 31.875 27.031 1 95.56 481 HIS B CA 1
ATOM 8783 C C . HIS B 1 481 ? -1.387 31.797 27.016 1 95.56 481 HIS B C 1
ATOM 8785 O O . HIS B 1 481 ? -0.804 30.734 27.203 1 95.56 481 HIS B O 1
ATOM 8791 N N . PRO B 1 482 ? -0.75 32.906 26.891 1 94 482 PRO B N 1
ATOM 8792 C CA . PRO B 1 482 ? 0.711 32.969 26.797 1 94 482 PRO B CA 1
ATOM 8793 C C . PRO B 1 482 ? 1.395 32.5 28.094 1 94 482 PRO B C 1
ATOM 8795 O O . PRO B 1 482 ? 2.59 32.188 28.078 1 94 482 PRO B O 1
ATOM 8798 N N . GLU B 1 483 ? 0.639 32.5 29.141 1 93.69 483 GLU B N 1
ATOM 8799 C CA . GLU B 1 483 ? 1.198 32.031 30.406 1 93.69 483 GLU B CA 1
ATOM 8800 C C . GLU B 1 483 ? 1.509 30.531 30.359 1 93.69 483 GLU B C 1
ATOM 8802 O O . GLU B 1 483 ? 2.33 30.047 31.141 1 93.69 483 GLU B O 1
ATOM 8807 N N . PHE B 1 484 ? 0.898 29.844 29.438 1 95.06 484 PHE B N 1
ATOM 8808 C CA . PHE B 1 484 ? 1.078 28.391 29.406 1 95.06 484 PHE B CA 1
ATOM 8809 C C . PHE B 1 484 ? 1.753 27.953 28.109 1 95.06 484 PHE B C 1
ATOM 8811 O O . PHE B 1 484 ? 2.449 26.938 28.094 1 95.06 484 PHE B O 1
ATOM 8818 N N . PHE B 1 485 ? 1.427 28.625 27.031 1 95.69 485 PHE B N 1
ATOM 8819 C CA . PHE B 1 485 ? 1.835 28.125 25.719 1 95.69 485 PHE B CA 1
ATOM 8820 C C . PHE B 1 485 ? 2.6 29.188 24.953 1 95.69 485 PHE B C 1
ATOM 8822 O O . PHE B 1 485 ? 2.195 30.359 24.922 1 95.69 485 PHE B O 1
ATOM 8829 N N . GLU B 1 486 ? 3.725 28.859 24.359 1 93.56 486 GLU B N 1
ATOM 8830 C CA . GLU B 1 486 ? 4.477 29.688 23.422 1 93.56 486 GLU B CA 1
ATOM 8831 C C . GLU B 1 486 ? 4.32 29.172 21.984 1 93.56 486 GLU B C 1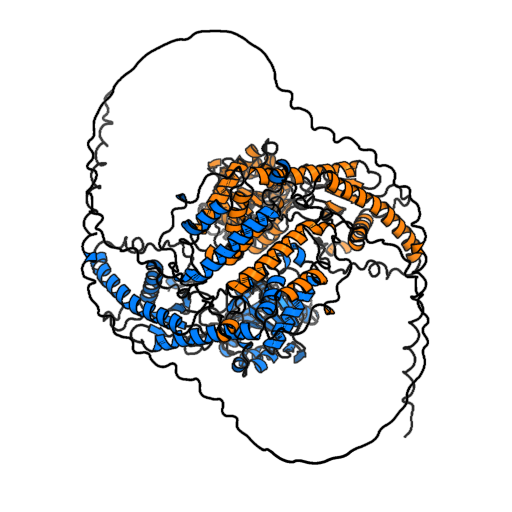
ATOM 8833 O O . GLU B 1 486 ? 4.738 28.062 21.656 1 93.56 486 GLU B O 1
ATOM 8838 N N . MET B 1 487 ? 3.658 29.953 21.188 1 92.81 487 MET B N 1
ATOM 8839 C CA . MET B 1 487 ? 3.473 29.594 19.781 1 92.81 487 MET B CA 1
ATOM 8840 C C . MET B 1 487 ? 4.777 29.75 19.016 1 92.81 487 MET B C 1
ATOM 8842 O O . MET B 1 487 ? 5.531 30.688 19.234 1 92.81 487 MET B O 1
ATOM 8846 N N . ILE B 1 488 ? 4.988 28.719 18.219 1 88.19 488 ILE B N 1
ATOM 8847 C CA . ILE B 1 488 ? 6.188 28.703 17.391 1 88.19 488 ILE B CA 1
ATOM 8848 C C . ILE B 1 488 ? 5.797 28.594 15.914 1 88.19 488 ILE B C 1
ATOM 8850 O O . ILE B 1 488 ? 4.934 27.797 15.555 1 88.19 488 ILE B O 1
ATOM 8854 N N . HIS B 1 489 ? 6.348 29.422 15.016 1 80.56 489 HIS B N 1
ATOM 8855 C CA . HIS B 1 489 ? 6.18 29.359 13.57 1 80.56 489 HIS B CA 1
ATOM 8856 C C . HIS B 1 489 ? 4.715 29.5 13.172 1 80.56 489 HIS B C 1
ATOM 8858 O O . HIS B 1 489 ? 4.137 28.594 12.57 1 80.56 489 HIS B O 1
ATOM 8864 N N . GLN B 1 490 ? 4.223 30.609 13.414 1 80.12 490 GLN B N 1
ATOM 8865 C CA . GLN B 1 490 ? 2.828 30.844 13.062 1 80.12 490 GLN B CA 1
ATOM 8866 C C . GLN B 1 490 ? 2.625 30.766 11.555 1 80.12 490 GLN B C 1
ATOM 8868 O O . GLN B 1 490 ? 3.475 31.219 10.781 1 80.12 490 GLN B O 1
ATOM 8873 N N . ASN B 1 491 ? 1.619 30.047 11.195 1 83.81 491 ASN B N 1
ATOM 8874 C CA . ASN B 1 491 ? 1.258 29.844 9.797 1 83.81 491 ASN B CA 1
ATOM 8875 C C . ASN B 1 491 ? -0.243 30.016 9.578 1 83.81 491 ASN B C 1
ATOM 8877 O O . ASN B 1 491 ? -0.998 30.203 10.531 1 83.81 491 ASN B O 1
ATOM 8881 N N . ASP B 1 492 ? -0.583 29.969 8.266 1 86.56 492 ASP B N 1
ATOM 8882 C CA . ASP B 1 492 ? -1.995 30.125 7.926 1 86.56 492 ASP B CA 1
ATOM 8883 C C . ASP B 1 492 ? -2.555 28.844 7.316 1 86.56 492 ASP B C 1
ATOM 8885 O O . ASP B 1 492 ? -3.541 28.875 6.578 1 86.56 492 ASP B O 1
ATOM 8889 N N . HIS B 1 493 ? -1.881 27.719 7.539 1 94.06 493 HIS B N 1
ATOM 8890 C CA . HIS B 1 493 ? -2.271 26.469 6.898 1 94.06 493 HIS B CA 1
ATOM 8891 C C . HIS B 1 493 ? -3.041 25.578 7.867 1 94.06 493 HIS B C 1
ATOM 8893 O O . HIS B 1 493 ? -3.182 24.375 7.629 1 94.06 493 HIS B O 1
ATOM 8899 N N . GLY B 1 494 ? -3.512 26.109 8.984 1 94.75 494 GLY B N 1
ATOM 8900 C CA . GLY B 1 494 ? -4.352 25.359 9.914 1 94.75 494 GLY B CA 1
ATOM 8901 C C . GLY B 1 494 ? -3.559 24.453 10.828 1 94.75 494 GLY B C 1
ATOM 8902 O O . GLY B 1 494 ? -4.105 23.5 11.383 1 94.75 494 GLY B O 1
ATOM 8903 N N . VAL B 1 495 ? -2.273 24.656 10.969 1 96 495 VAL B N 1
ATOM 8904 C CA . VAL B 1 495 ? -1.41 23.859 11.828 1 96 495 VAL B CA 1
ATOM 8905 C C . VAL B 1 495 ? -0.937 24.703 13.016 1 96 495 VAL B C 1
ATOM 8907 O O . VAL B 1 495 ? -0.404 25.797 12.836 1 96 495 VAL B O 1
ATOM 8910 N N . ALA B 1 496 ? -1.15 24.281 14.234 1 96.62 496 ALA B N 1
ATOM 8911 C CA . ALA B 1 496 ? -0.657 24.953 15.43 1 96.62 496 ALA B CA 1
ATOM 8912 C C . ALA B 1 496 ? 0.597 24.266 15.969 1 96.62 496 ALA B C 1
ATOM 8914 O O . ALA B 1 496 ? 0.623 23.047 16.125 1 96.62 496 ALA B O 1
ATOM 8915 N N . VAL B 1 497 ? 1.596 24.984 16.109 1 95.69 497 VAL B N 1
ATOM 8916 C CA . VAL B 1 497 ? 2.844 24.484 16.672 1 95.69 497 VAL B CA 1
ATOM 8917 C C . VAL B 1 497 ? 3.207 25.297 17.922 1 95.69 497 VAL B C 1
ATOM 8919 O O . VAL B 1 497 ? 3.297 26.516 17.859 1 95.69 497 VAL B O 1
ATOM 8922 N N . PHE B 1 498 ? 3.424 24.625 19.078 1 96.44 498 PHE B N 1
ATOM 8923 C CA . PHE B 1 498 ? 3.621 25.391 20.312 1 96.44 498 PHE B CA 1
ATOM 8924 C C . PHE B 1 498 ? 4.457 24.594 21.312 1 96.44 498 PHE B C 1
ATOM 8926 O O . PHE B 1 498 ? 4.648 23.375 21.141 1 96.44 498 PHE B O 1
ATOM 8933 N N . GLN B 1 499 ? 5.039 25.203 22.25 1 96 499 GLN B N 1
ATOM 8934 C CA . GLN B 1 499 ? 5.719 24.625 23.391 1 96 499 GLN B CA 1
ATOM 8935 C C . GLN B 1 499 ? 4.949 24.906 24.688 1 96 499 GLN B C 1
ATOM 8937 O O . GLN B 1 499 ? 4.238 25.906 24.781 1 96 499 GLN B O 1
ATOM 8942 N N . TYR B 1 500 ? 5.02 23.969 25.562 1 96.06 500 TYR B N 1
ATOM 8943 C CA . TYR B 1 500 ? 4.469 24.172 26.906 1 96.06 500 TYR B CA 1
ATOM 8944 C C . TYR B 1 500 ? 5.457 24.922 27.797 1 96.06 500 TYR B C 1
ATOM 8946 O O . TYR B 1 500 ? 6.57 24.438 28.031 1 96.06 500 TYR B O 1
ATOM 8954 N N . ARG B 1 501 ? 5.09 26.078 28.203 1 91.38 501 ARG B N 1
ATOM 8955 C CA . ARG B 1 501 ? 5.875 26.891 29.109 1 91.38 501 ARG B CA 1
ATOM 8956 C C . ARG B 1 501 ? 4.977 27.562 30.156 1 91.38 501 ARG B C 1
ATOM 8958 O O . ARG B 1 501 ? 4.406 28.625 29.891 1 91.38 501 ARG B O 1
ATOM 8965 N N . ASN B 1 502 ? 4.992 26.953 31.312 1 88 502 ASN B N 1
ATOM 8966 C CA . ASN B 1 502 ? 4.199 27.547 32.375 1 88 502 ASN B CA 1
ATOM 8967 C C . ASN B 1 502 ? 4.965 28.641 33.094 1 88 502 ASN B C 1
ATOM 8969 O O . ASN B 1 502 ? 5.832 28.359 33.938 1 88 502 ASN B O 1
ATOM 8973 N N . LYS B 1 503 ? 4.637 29.797 32.906 1 81.06 503 LYS B N 1
ATOM 8974 C CA . LYS B 1 503 ? 5.344 30.969 33.438 1 81.06 503 LYS B CA 1
ATOM 8975 C C . LYS B 1 503 ? 5 31.203 34.906 1 81.06 503 LYS B C 1
ATOM 8977 O O . LYS B 1 503 ? 5.695 31.938 35.594 1 81.06 503 LYS B O 1
ATOM 8982 N N . ASN B 1 504 ? 3.947 30.531 35.312 1 78.38 504 ASN B N 1
ATOM 8983 C CA . ASN B 1 504 ? 3.535 30.703 36.688 1 78.38 504 ASN B CA 1
ATOM 8984 C C . ASN B 1 504 ? 4.422 29.906 37.656 1 78.38 504 ASN B C 1
ATOM 8986 O O . ASN B 1 504 ? 4.359 30.094 38.875 1 78.38 504 ASN B O 1
ATOM 8990 N N . VAL B 1 505 ? 5.195 28.984 37.062 1 73.12 505 VAL B N 1
ATOM 8991 C CA . VAL B 1 505 ? 6.094 28.188 37.875 1 73.12 505 VAL B CA 1
ATOM 8992 C C . VAL B 1 505 ? 7.449 28.891 38 1 73.12 505 VAL B C 1
ATOM 8994 O O . VAL B 1 505 ? 8.039 29.281 37 1 73.12 505 VAL B O 1
ATOM 8997 N N . ARG B 1 506 ? 7.902 29.359 39.25 1 64.38 506 ARG B N 1
ATOM 8998 C CA . ARG B 1 506 ? 9.039 30.188 39.625 1 64.38 506 ARG B CA 1
ATOM 8999 C C . ARG B 1 506 ? 10.359 29.531 39.219 1 64.38 506 ARG B C 1
ATOM 9001 O O . ARG B 1 506 ? 11.398 30.188 39.156 1 64.38 506 ARG B O 1
ATOM 9008 N N . ASP B 1 507 ? 10.258 28.203 39.094 1 59.31 507 ASP B N 1
ATOM 9009 C CA . ASP B 1 507 ? 11.539 27.578 38.781 1 59.31 507 ASP B CA 1
ATOM 9010 C C . ASP B 1 507 ? 11.898 27.797 37.312 1 59.31 507 ASP B C 1
ATOM 9012 O O . ASP B 1 507 ? 11.445 27.062 36.438 1 59.31 507 ASP B O 1
ATOM 9016 N N . GLN B 1 508 ? 12.5 28.969 37.031 1 56.97 508 GLN B N 1
ATOM 9017 C CA . GLN B 1 508 ? 12.852 29.453 35.719 1 56.97 508 GLN B CA 1
ATOM 9018 C C . GLN B 1 508 ? 13.844 28.516 35.031 1 56.97 508 GLN B C 1
ATOM 9020 O O . GLN B 1 508 ? 14.047 28.594 33.812 1 56.97 508 GLN B O 1
ATOM 9025 N N . LYS B 1 509 ? 14.328 27.562 35.75 1 59.69 509 LYS B N 1
ATOM 9026 C CA . LYS B 1 509 ? 15.406 26.734 35.188 1 59.69 509 LYS B CA 1
ATOM 9027 C C . LYS B 1 509 ? 14.844 25.484 34.531 1 59.69 509 LYS B C 1
ATOM 9029 O O . LYS B 1 509 ? 15.602 24.625 34.062 1 59.69 509 LYS B O 1
ATOM 9034 N N . ARG B 1 510 ? 13.523 25.453 34.375 1 70.44 510 ARG B N 1
ATOM 9035 C CA . ARG B 1 510 ? 12.977 24.234 33.812 1 70.44 510 ARG B CA 1
ATOM 9036 C C . ARG B 1 510 ? 13.258 24.172 32.312 1 70.44 510 ARG B C 1
ATOM 9038 O O . ARG B 1 510 ? 13.086 25.156 31.594 1 70.44 510 ARG B O 1
ATOM 9045 N N . ASP B 1 511 ? 13.805 23.094 31.906 1 87.31 511 ASP B N 1
ATOM 9046 C CA . ASP B 1 511 ? 14.047 22.812 30.5 1 87.31 511 ASP B CA 1
ATOM 9047 C C . ASP B 1 511 ? 12.742 22.75 29.719 1 87.31 511 ASP B C 1
ATOM 9049 O O . ASP B 1 511 ? 11.961 21.797 29.875 1 87.31 511 ASP B O 1
ATOM 9053 N N . VAL B 1 512 ? 12.453 23.797 28.984 1 92.12 512 VAL B N 1
ATOM 9054 C CA . VAL B 1 512 ? 11.211 23.953 28.234 1 92.12 512 VAL B CA 1
ATOM 9055 C C . VAL B 1 512 ? 10.984 22.719 27.359 1 92.12 512 VAL B C 1
ATOM 9057 O O . VAL B 1 512 ? 9.852 22.234 27.234 1 92.12 512 VAL B O 1
ATOM 9060 N N . ASN B 1 513 ? 12.023 22.219 26.766 1 93.75 513 ASN B N 1
ATOM 9061 C CA . ASN B 1 513 ? 11.914 21.031 25.938 1 93.75 513 ASN B CA 1
ATOM 9062 C C . ASN B 1 513 ? 11.43 19.828 26.734 1 93.75 513 ASN B C 1
ATOM 9064 O O . ASN B 1 513 ? 10.539 19.109 26.297 1 93.75 513 ASN B O 1
ATOM 9068 N N . ARG B 1 514 ? 12.008 19.688 27.812 1 92.25 514 ARG B N 1
ATOM 9069 C CA . ARG B 1 514 ? 11.633 18.562 28.672 1 92.25 514 ARG B CA 1
ATOM 9070 C C . ARG B 1 514 ? 10.188 18.703 29.156 1 92.25 514 ARG B C 1
ATOM 9072 O O . ARG B 1 514 ? 9.43 17.734 29.141 1 92.25 514 ARG B O 1
ATOM 9079 N N . MET B 1 515 ? 9.836 19.906 29.594 1 92.88 515 MET B N 1
ATOM 9080 C CA . MET B 1 515 ? 8.484 20.141 30.078 1 92.88 515 MET B CA 1
ATOM 9081 C C . MET B 1 515 ? 7.457 19.906 28.984 1 92.88 515 MET B C 1
ATOM 9083 O O . MET B 1 515 ? 6.375 19.375 29.234 1 92.88 515 MET B O 1
ATOM 9087 N N . THR B 1 516 ? 7.801 20.344 27.812 1 96 516 THR B N 1
ATOM 9088 C CA . THR B 1 516 ? 6.914 20.156 26.672 1 96 516 THR B CA 1
ATOM 9089 C C . THR B 1 516 ? 6.699 18.656 26.406 1 96 516 THR B C 1
ATOM 9091 O O . THR B 1 516 ? 5.566 18.219 26.188 1 96 516 THR B O 1
ATOM 9094 N N . SER B 1 517 ? 7.695 17.922 26.391 1 95.44 517 SER B N 1
ATOM 9095 C CA . SER B 1 517 ? 7.617 16.484 26.203 1 95.44 517 SER B CA 1
ATOM 9096 C C . SER B 1 517 ? 6.797 15.82 27.297 1 95.44 517 SER B C 1
ATOM 9098 O O . SER B 1 517 ? 5.973 14.945 27.016 1 95.44 517 SER B O 1
ATOM 9100 N N . MET B 1 518 ? 7.031 16.203 28.516 1 93.12 518 MET B N 1
ATOM 9101 C CA . MET B 1 518 ? 6.309 15.625 29.641 1 93.12 518 MET B CA 1
ATOM 9102 C C . MET B 1 518 ? 4.82 15.945 29.562 1 93.12 518 MET B C 1
ATOM 9104 O O . MET B 1 518 ? 3.982 15.086 29.844 1 93.12 518 MET B O 1
ATOM 9108 N N . PHE B 1 519 ? 4.586 17.156 29.266 1 95.5 519 PHE B N 1
ATOM 9109 C CA . PHE B 1 519 ? 3.189 17.547 29.125 1 95.5 519 PHE B CA 1
ATOM 9110 C C . PHE B 1 519 ? 2.494 16.734 28.047 1 95.5 519 PHE B C 1
ATOM 9112 O O . PHE B 1 519 ? 1.379 16.25 28.25 1 95.5 519 PHE B O 1
ATOM 9119 N N . HIS B 1 520 ? 3.113 16.641 26.859 1 96.19 520 HIS B N 1
ATOM 9120 C CA . HIS B 1 520 ? 2.582 15.82 25.766 1 96.19 520 HIS B CA 1
ATOM 9121 C C . HIS B 1 520 ? 2.316 14.391 26.234 1 96.19 520 HIS B C 1
ATOM 9123 O O . HIS B 1 520 ? 1.259 13.828 25.953 1 96.19 520 HIS B O 1
ATOM 9129 N N . ASN B 1 521 ? 3.246 13.836 26.891 1 92.06 521 ASN B N 1
ATOM 9130 C CA . ASN B 1 521 ? 3.109 12.469 27.391 1 92.06 521 ASN B CA 1
ATOM 9131 C C . ASN B 1 521 ? 1.952 12.352 28.375 1 92.06 521 ASN B C 1
ATOM 9133 O O . ASN B 1 521 ? 1.256 11.336 28.406 1 92.06 521 ASN B O 1
ATOM 9137 N N . TYR B 1 522 ? 1.858 13.312 29.188 1 92.06 522 TYR B N 1
ATOM 9138 C CA . TYR B 1 522 ? 0.744 13.328 30.125 1 92.06 522 TYR B CA 1
ATOM 9139 C C . TYR B 1 522 ? -0.59 13.281 29.391 1 92.06 522 TYR B C 1
ATOM 9141 O O . TYR B 1 522 ? -1.51 12.57 29.812 1 92.06 522 TYR B O 1
ATOM 9149 N N . LEU B 1 523 ? -0.722 14.078 28.359 1 93.44 523 LEU B N 1
ATOM 9150 C CA . LEU B 1 523 ? -1.952 14.102 27.578 1 93.44 523 LEU B CA 1
ATOM 9151 C C . LEU B 1 523 ? -2.254 12.719 27 1 93.44 523 LEU B C 1
ATOM 9153 O O . LEU B 1 523 ? -3.414 12.305 26.953 1 93.44 523 LEU B O 1
ATOM 9157 N N . ILE B 1 524 ? -1.266 12 26.547 1 88.56 524 ILE B N 1
ATOM 9158 C CA . ILE B 1 524 ? -1.416 10.664 25.984 1 88.56 524 ILE B CA 1
ATOM 9159 C C . ILE B 1 524 ? -1.853 9.688 27.078 1 88.56 524 ILE B C 1
ATOM 9161 O O . ILE B 1 524 ? -2.814 8.938 26.891 1 88.56 524 ILE B O 1
ATOM 9165 N N . LEU B 1 525 ? -1.205 9.719 28.156 1 84.38 525 LEU B N 1
ATOM 9166 C CA . LEU B 1 525 ? -1.46 8.773 29.234 1 84.38 525 LEU B CA 1
ATOM 9167 C C . LEU B 1 525 ? -2.855 8.984 29.812 1 84.38 525 LEU B C 1
ATOM 9169 O O . LEU B 1 525 ? -3.508 8.023 30.234 1 84.38 525 LEU B O 1
ATOM 9173 N N . SER B 1 526 ? -3.225 10.227 29.875 1 87 526 SER B N 1
ATOM 9174 C CA . SER B 1 526 ? -4.551 10.531 30.391 1 87 526 SER B CA 1
ATOM 9175 C C . SER B 1 526 ? -5.629 10.336 29.344 1 87 526 SER B C 1
ATOM 9177 O O . SER B 1 526 ? -6.816 10.508 29.609 1 87 526 SER B O 1
ATOM 9179 N N . SER B 1 527 ? -5.242 9.938 28.062 1 86.69 527 SER B N 1
ATOM 9180 C CA . SER B 1 527 ? -6.137 9.703 26.938 1 86.69 527 SER B CA 1
ATOM 9181 C C . SER B 1 527 ? -7.07 10.883 26.719 1 86.69 527 SER B C 1
ATOM 9183 O O . SER B 1 527 ? -8.266 10.703 26.469 1 86.69 527 SER B O 1
ATOM 9185 N N . THR B 1 528 ? -6.547 12.102 26.938 1 87.25 528 THR B N 1
ATOM 9186 C CA . THR B 1 528 ? -7.383 13.289 26.859 1 87.25 528 THR B CA 1
ATOM 9187 C C . THR B 1 528 ? -7.332 13.891 25.453 1 87.25 528 THR B C 1
ATOM 9189 O O . THR B 1 528 ? -8.375 14.164 24.844 1 87.25 528 THR B O 1
ATOM 9192 N N . LEU B 1 529 ? -6.137 14.125 24.984 1 94.38 529 LEU B N 1
ATOM 9193 C CA . LEU B 1 529 ? -5.887 14.688 23.656 1 94.38 529 LEU B CA 1
ATOM 9194 C C . LEU B 1 529 ? -4.703 14 22.984 1 94.38 529 LEU B C 1
ATOM 9196 O O . LEU B 1 529 ? -3.727 13.648 23.656 1 94.38 529 LEU B O 1
ATOM 9200 N N . LYS B 1 530 ? -4.84 13.797 21.719 1 93.56 530 LYS B N 1
ATOM 9201 C CA . LYS B 1 530 ? -3.721 13.25 20.969 1 93.56 530 LYS B CA 1
ATOM 9202 C C . LYS B 1 530 ? -3.137 14.289 20.016 1 93.56 530 LYS B C 1
ATOM 9204 O O . LYS B 1 530 ? -3.834 14.789 19.125 1 93.56 530 LYS B O 1
ATOM 9209 N N . PHE B 1 531 ? -1.9 14.68 20.234 1 96.31 531 PHE B N 1
ATOM 9210 C CA . PHE B 1 531 ? -1.13 15.586 19.391 1 96.31 531 PHE B CA 1
ATOM 9211 C C . PHE B 1 531 ? 0.121 14.891 18.859 1 96.31 531 PHE B C 1
ATOM 9213 O O . PHE B 1 531 ? 0.396 13.742 19.219 1 96.31 531 PHE B O 1
ATOM 9220 N N . SER B 1 532 ? 0.775 15.555 17.953 1 94.75 532 SER B N 1
ATOM 9221 C CA . SER B 1 532 ? 2.09 15.086 17.531 1 94.75 532 SER B CA 1
ATOM 9222 C C . SER B 1 532 ? 3.205 15.836 18.25 1 94.75 532 SER B C 1
ATOM 9224 O O . SER B 1 532 ? 3.078 17.031 18.531 1 94.75 532 SER B O 1
ATOM 9226 N N . LEU B 1 533 ? 4.277 15.094 18.609 1 95.56 533 LEU B N 1
ATOM 9227 C CA . LEU B 1 533 ? 5.484 15.672 19.188 1 95.56 533 LEU B CA 1
ATOM 9228 C C . LEU B 1 533 ? 6.625 15.695 18.172 1 95.56 533 LEU B C 1
ATOM 9230 O O . LEU B 1 533 ? 6.844 14.711 17.453 1 95.56 533 LEU B O 1
ATOM 9234 N N . LEU B 1 534 ? 7.293 16.781 18.047 1 92.94 534 LEU B N 1
ATOM 9235 C CA . LEU B 1 534 ? 8.383 16.859 17.078 1 92.94 534 LEU B CA 1
ATOM 9236 C C . LEU B 1 534 ? 9.57 17.609 17.672 1 92.94 534 LEU B C 1
ATOM 9238 O O . LEU B 1 534 ? 9.43 18.344 18.656 1 92.94 534 LEU B O 1
ATOM 9242 N N . SER B 1 535 ? 10.703 17.359 17.172 1 91 535 SER B N 1
ATOM 9243 C CA . SER B 1 535 ? 11.938 18.078 17.453 1 91 535 SER B CA 1
ATOM 9244 C C . SER B 1 535 ? 12.484 18.766 16.203 1 91 535 SER B C 1
ATOM 9246 O O . SER B 1 535 ? 12.695 18.109 15.188 1 91 535 SER B O 1
ATOM 9248 N N . TYR B 1 536 ? 12.648 20.016 16.297 1 88.31 536 TYR B N 1
ATOM 9249 C CA . TYR B 1 536 ? 13.117 20.812 15.172 1 88.31 536 TYR B CA 1
ATOM 9250 C C . TYR B 1 536 ? 13.961 21.984 15.648 1 88.31 536 TYR B C 1
ATOM 9252 O O . TYR B 1 536 ? 13.539 22.766 16.516 1 88.31 536 TYR B O 1
ATOM 9260 N N . HIS B 1 537 ? 15.266 22.125 15.203 1 87.25 537 HIS B N 1
ATOM 9261 C CA . HIS B 1 537 ? 16.234 23.156 15.555 1 87.25 537 HIS B CA 1
ATOM 9262 C C . HIS B 1 537 ? 16.469 23.203 17.062 1 87.25 537 HIS B C 1
ATOM 9264 O O . HIS B 1 537 ? 16.453 24.281 17.656 1 87.25 537 HIS B O 1
ATOM 9270 N N . GLY B 1 538 ? 16.469 22.031 17.656 1 85.69 538 GLY B N 1
ATOM 9271 C CA . GLY B 1 538 ? 16.797 21.906 19.062 1 85.69 538 GLY B CA 1
ATOM 9272 C C . GLY B 1 538 ? 15.617 22.172 19.984 1 85.69 538 GLY B C 1
ATOM 9273 O O . GLY B 1 538 ? 15.75 22.094 21.203 1 85.69 538 GLY B O 1
ATOM 9274 N N . LYS B 1 539 ? 14.516 22.422 19.422 1 90.31 539 LYS B N 1
ATOM 9275 C CA . LYS B 1 539 ? 13.312 22.656 20.219 1 90.31 539 LYS B CA 1
ATOM 9276 C C . LYS B 1 539 ? 12.352 21.469 20.109 1 90.31 539 LYS B C 1
ATOM 9278 O O . LYS B 1 539 ? 12.18 20.906 19.031 1 90.31 539 LYS B O 1
ATOM 9283 N N . VAL B 1 540 ? 11.812 21.078 21.25 1 94.12 540 VAL B N 1
ATOM 9284 C CA . VAL B 1 540 ? 10.734 20.094 21.281 1 94.12 540 VAL B CA 1
ATOM 9285 C C . VAL B 1 540 ? 9.383 20.812 21.266 1 94.12 540 VAL B C 1
ATOM 9287 O O . VAL B 1 540 ? 9.125 21.688 22.109 1 94.12 540 VAL B O 1
ATOM 9290 N N . MET B 1 541 ? 8.562 20.484 20.297 1 95.44 541 MET B N 1
ATOM 9291 C CA . MET B 1 541 ? 7.309 21.219 20.109 1 95.44 541 MET B CA 1
ATOM 9292 C C . MET B 1 541 ? 6.145 20.234 19.938 1 95.44 541 MET B C 1
ATOM 9294 O O . MET B 1 541 ? 6.348 19.078 19.578 1 95.44 541 MET B O 1
ATOM 9298 N N . ILE B 1 542 ? 4.961 20.688 20.234 1 97.19 542 ILE B N 1
ATOM 9299 C CA . ILE B 1 542 ? 3.719 19.969 19.984 1 97.19 542 ILE B CA 1
ATOM 9300 C C . ILE B 1 542 ? 3.025 20.531 18.75 1 97.19 542 ILE B C 1
ATOM 9302 O O . ILE B 1 542 ? 2.918 21.75 18.594 1 97.19 542 ILE B O 1
ATOM 9306 N N . LYS B 1 543 ? 2.686 19.703 17.906 1 96.88 543 LYS B N 1
ATOM 9307 C CA . LYS B 1 543 ? 1.969 20.078 16.688 1 96.88 543 LYS B CA 1
ATOM 9308 C C . LYS B 1 543 ? 0.523 19.594 16.734 1 96.88 543 LYS B C 1
ATOM 9310 O O . LYS B 1 543 ? 0.264 18.422 17.016 1 96.88 543 LYS B O 1
ATOM 9315 N N . ALA B 1 544 ? -0.43 20.469 16.422 1 96.88 544 ALA B N 1
ATOM 9316 C CA . ALA B 1 544 ? -1.854 20.156 16.469 1 96.88 544 ALA B CA 1
ATOM 9317 C C . ALA B 1 544 ? -2.531 20.5 15.141 1 96.88 544 ALA B C 1
ATOM 9319 O O . ALA B 1 544 ? -2.281 21.562 14.57 1 96.88 544 ALA B O 1
ATOM 9320 N N . VAL B 1 545 ? -3.346 19.594 14.648 1 96.19 545 VAL B N 1
ATOM 9321 C CA . VAL B 1 545 ? -4.184 19.812 13.477 1 96.19 545 VAL B CA 1
ATOM 9322 C C . VAL B 1 545 ? -5.633 19.438 13.797 1 96.19 545 VAL B C 1
ATOM 9324 O O . VAL B 1 545 ? -5.906 18.812 14.828 1 96.19 545 VAL B O 1
ATOM 9327 N N . VAL B 1 546 ? -6.551 19.922 13.031 1 94.88 546 VAL B N 1
ATOM 9328 C CA . VAL B 1 546 ? -7.941 19.5 13.133 1 94.88 546 VAL B CA 1
ATOM 9329 C C . VAL B 1 546 ? -8.25 18.469 12.047 1 94.88 546 VAL B C 1
ATOM 9331 O O . VAL B 1 546 ? -8.211 18.781 10.859 1 94.88 546 VAL B O 1
ATOM 9334 N N . ASN B 1 547 ? -8.594 17.266 12.461 1 91.94 547 ASN B N 1
ATOM 9335 C CA . ASN B 1 547 ? -8.781 16.172 11.508 1 91.94 547 ASN B CA 1
ATOM 9336 C C . ASN B 1 547 ? -10.234 15.703 11.469 1 91.94 547 ASN B C 1
ATOM 9338 O O . ASN B 1 547 ? -10.727 15.281 10.422 1 91.94 547 ASN B O 1
ATOM 9342 N N . TYR B 1 548 ? -10.953 15.789 12.617 1 92.44 548 TYR B N 1
ATOM 9343 C CA . TYR B 1 548 ? -12.297 15.242 12.75 1 92.44 548 TYR B CA 1
ATOM 9344 C C . TYR B 1 548 ? -13.242 15.867 11.734 1 92.44 548 TYR B C 1
ATOM 9346 O O . TYR B 1 548 ? -13.461 17.078 11.75 1 92.44 548 TYR B O 1
ATOM 9354 N N . GLY B 1 549 ? -13.82 15.039 10.875 1 88.75 549 GLY B N 1
ATOM 9355 C CA . GLY B 1 549 ? -14.625 15.516 9.766 1 88.75 549 GLY B CA 1
ATOM 9356 C C . GLY B 1 549 ? -15.867 16.266 10.203 1 88.75 549 GLY B C 1
ATOM 9357 O O . GLY B 1 549 ? -16.359 17.141 9.484 1 88.75 549 GLY B O 1
ATOM 9358 N N . ARG B 1 550 ? -16.312 16 11.406 1 89.38 550 ARG B N 1
ATOM 9359 C CA . ARG B 1 550 ? -17.531 16.625 11.898 1 89.38 550 ARG B CA 1
ATOM 9360 C C . ARG B 1 550 ? -17.219 17.734 12.898 1 89.38 550 ARG B C 1
ATOM 9362 O O . ARG B 1 550 ? -18.094 18.172 13.648 1 89.38 550 ARG B O 1
ATOM 9369 N N . CYS B 1 551 ? -15.984 18.125 12.891 1 92.94 551 CYS B N 1
ATOM 9370 C CA . CYS B 1 551 ? -15.555 19.156 13.836 1 92.94 551 CYS B CA 1
ATOM 9371 C C . CYS B 1 551 ? -16.188 20.5 13.492 1 92.94 551 CYS B C 1
ATOM 9373 O O . CYS B 1 551 ? -16.391 20.812 12.32 1 92.94 551 CYS B O 1
ATOM 9375 N N . ASN B 1 552 ? -16.609 21.219 14.461 1 93 552 ASN B N 1
ATOM 9376 C CA . ASN B 1 552 ? -17.062 22.609 14.383 1 93 552 ASN B CA 1
ATOM 9377 C C . ASN B 1 552 ? -16.406 23.469 15.461 1 93 552 ASN B C 1
ATOM 9379 O O . ASN B 1 552 ? -15.523 23 16.188 1 93 552 ASN B O 1
ATOM 9383 N N . LEU B 1 553 ? -16.766 24.719 15.484 1 95.56 553 LEU B N 1
ATOM 9384 C CA . LEU B 1 553 ? -16.109 25.641 16.406 1 95.56 553 LEU B CA 1
ATOM 9385 C C . LEU B 1 553 ? -16.312 25.203 17.844 1 95.56 553 LEU B C 1
ATOM 9387 O O . LEU B 1 553 ? -15.375 25.281 18.656 1 95.56 553 LEU B O 1
ATOM 9391 N N . SER B 1 554 ? -17.516 24.766 18.156 1 95.19 554 SER B N 1
ATOM 9392 C CA . SER B 1 554 ? -17.812 24.344 19.516 1 95.19 554 SER B CA 1
ATOM 9393 C C . SER B 1 554 ? -16.953 23.141 19.922 1 95.19 554 SER B C 1
ATOM 9395 O O . SER B 1 554 ? -16.406 23.109 21.031 1 95.19 554 SER B O 1
ATOM 9397 N N . ILE B 1 555 ? -16.875 22.203 19.047 1 94.25 555 ILE B N 1
ATOM 9398 C CA . ILE B 1 555 ? -16.094 21 19.312 1 94.25 555 ILE B CA 1
ATOM 9399 C C . ILE B 1 555 ? -14.609 21.375 19.438 1 94.25 555 ILE B C 1
ATOM 9401 O O . ILE B 1 555 ? -13.922 20.875 20.328 1 94.25 555 ILE B O 1
ATOM 9405 N N . MET B 1 556 ? -14.125 22.203 18.562 1 96.19 556 MET B N 1
ATOM 9406 C CA . MET B 1 556 ? -12.742 22.672 18.625 1 96.19 556 MET B CA 1
ATOM 9407 C C . MET B 1 556 ? -12.469 23.391 19.938 1 96.19 556 MET B C 1
ATOM 9409 O O . MET B 1 556 ? -11.438 23.156 20.578 1 96.19 556 MET B O 1
ATOM 9413 N N . GLU B 1 557 ? -13.398 24.234 20.422 1 96.75 557 GLU B N 1
ATOM 9414 C CA . GLU B 1 557 ? -13.266 24.969 21.688 1 96.75 557 GLU B CA 1
ATOM 9415 C C . GLU B 1 557 ? -13.227 24 22.875 1 96.75 557 GLU B C 1
ATOM 9417 O O . GLU B 1 557 ? -12.531 24.266 23.859 1 96.75 557 GLU B O 1
ATOM 9422 N N . GLU B 1 558 ? -13.992 23 22.734 1 95.38 558 GLU B N 1
ATOM 9423 C CA . GLU B 1 558 ? -13.953 21.969 23.766 1 95.38 558 GLU B CA 1
ATOM 9424 C C . GLU B 1 558 ? -12.562 21.359 23.875 1 95.38 558 GLU B C 1
ATOM 9426 O O . GLU B 1 558 ? -12.102 21.031 24.984 1 95.38 558 GLU B O 1
ATOM 9431 N N . SER B 1 559 ? -11.938 21.125 22.75 1 96 559 SER B N 1
ATOM 9432 C CA . SER B 1 559 ? -10.57 20.609 22.766 1 96 559 SER B CA 1
ATOM 9433 C C . SER B 1 559 ? -9.617 21.594 23.453 1 96 559 SER B C 1
ATOM 9435 O O . SER B 1 559 ? -8.734 21.188 24.203 1 96 559 SER B O 1
ATOM 9437 N N . VAL B 1 560 ? -9.805 22.875 23.234 1 96.94 560 VAL B N 1
ATOM 9438 C CA . VAL B 1 560 ? -8.977 23.891 23.859 1 96.94 560 VAL B CA 1
ATOM 9439 C C . VAL B 1 560 ? -9.203 23.891 25.375 1 96.94 560 VAL B C 1
ATOM 9441 O O . VAL B 1 560 ? -8.25 23.938 26.156 1 96.94 560 VAL B O 1
ATOM 9444 N N . SER B 1 561 ? -10.453 23.828 25.734 1 96.69 561 SER B N 1
ATOM 9445 C CA . SER B 1 561 ? -10.789 23.766 27.156 1 96.69 561 SER B CA 1
ATOM 9446 C C . SER B 1 561 ? -10.18 22.547 27.828 1 96.69 561 SER B C 1
ATOM 9448 O O . SER B 1 561 ? -9.695 22.625 28.953 1 96.69 561 SER B O 1
ATOM 9450 N N . THR B 1 562 ? -10.305 21.453 27.125 1 95.62 562 THR B N 1
ATOM 9451 C CA . THR B 1 562 ? -9.727 20.234 27.641 1 95.62 562 THR B CA 1
ATOM 9452 C C . THR B 1 562 ? -8.219 20.375 27.812 1 95.62 562 THR B C 1
ATOM 9454 O O . THR B 1 562 ? -7.648 19.906 28.797 1 95.62 562 THR B O 1
ATOM 9457 N N . LEU B 1 563 ? -7.574 21.016 26.859 1 97.06 563 LEU B N 1
ATOM 9458 C CA . LEU B 1 563 ? -6.137 21.25 26.922 1 97.06 563 LEU B CA 1
ATOM 9459 C C . LEU B 1 563 ? -5.785 22.125 28.125 1 97.06 563 LEU B C 1
ATOM 9461 O O . LEU B 1 563 ? -4.84 21.828 28.859 1 97.06 563 LEU B O 1
ATOM 9465 N N . LEU B 1 564 ? -6.527 23.156 28.406 1 96 564 LEU B N 1
ATOM 9466 C CA . LEU B 1 564 ? -6.285 24.062 29.516 1 96 564 LEU B CA 1
ATOM 9467 C C . LEU B 1 564 ? -6.5 23.375 30.859 1 96 564 LEU B C 1
ATOM 9469 O O . LEU B 1 564 ? -5.719 23.562 31.797 1 96 564 LEU B O 1
ATOM 9473 N N . ASN B 1 565 ? -7.555 22.594 30.891 1 95.5 565 ASN B N 1
ATOM 9474 C CA . ASN B 1 565 ? -7.797 21.828 32.094 1 95.5 565 ASN B CA 1
ATOM 9475 C C . ASN B 1 565 ? -6.656 20.859 32.375 1 95.5 565 ASN B C 1
ATOM 9477 O O . ASN B 1 565 ? -6.316 20.609 33.531 1 95.5 565 ASN B O 1
ATOM 9481 N N . SER B 1 566 ? -6.164 20.281 31.328 1 95.12 566 SER B N 1
ATOM 9482 C CA . SER B 1 566 ? -5.074 19.328 31.469 1 95.12 566 SER B CA 1
ATOM 9483 C C . SER B 1 566 ? -3.82 19.984 32.031 1 95.12 566 SER B C 1
ATOM 9485 O O . SER B 1 566 ? -2.99 19.328 32.656 1 95.12 566 SER B O 1
ATOM 9487 N N . VAL B 1 567 ? -3.629 21.297 31.734 1 94.75 567 VAL B N 1
ATOM 9488 C CA . VAL B 1 567 ? -2.494 22.031 32.281 1 94.75 567 VAL B CA 1
ATOM 9489 C C . VAL B 1 567 ? -2.547 22.016 33.812 1 94.75 567 VAL B C 1
ATOM 9491 O O . VAL B 1 567 ? -1.543 21.734 34.469 1 94.75 567 VAL B O 1
ATOM 9494 N N . GLU B 1 568 ? -3.645 22.312 34.312 1 90.25 568 GLU B N 1
ATOM 9495 C CA . GLU B 1 568 ? -3.828 22.344 35.75 1 90.25 568 GLU B CA 1
ATOM 9496 C C . GLU B 1 568 ? -3.557 20.969 36.375 1 90.25 568 GLU B C 1
ATOM 9498 O O . GLU B 1 568 ? -2.859 20.859 37.375 1 90.25 568 GLU B O 1
ATOM 9503 N N . GLU B 1 569 ? -4.145 20.016 35.75 1 91.75 569 GLU B N 1
ATOM 9504 C CA . GLU B 1 569 ? -3.971 18.641 36.25 1 91.75 569 GLU B CA 1
ATOM 9505 C C . GLU B 1 569 ? -2.51 18.219 36.188 1 91.75 569 GLU B C 1
ATOM 9507 O O . GLU B 1 569 ? -2.012 17.531 37.062 1 91.75 569 GLU B O 1
ATOM 9512 N N . PHE B 1 570 ? -1.905 18.484 35.094 1 93.31 570 PHE B N 1
ATOM 9513 C CA . PHE B 1 570 ? -0.501 18.156 34.906 1 93.31 570 PHE B CA 1
ATOM 9514 C C . PHE B 1 570 ? 0.376 18.812 35.969 1 93.31 570 PHE B C 1
ATOM 9516 O O . PHE B 1 570 ? 1.249 18.156 36.531 1 93.31 570 PHE B O 1
ATOM 9523 N N . GLU B 1 571 ? 0.151 20.078 36.25 1 89.81 571 GLU B N 1
ATOM 9524 C CA . GLU B 1 571 ? 0.932 20.797 37.25 1 89.81 571 GLU B CA 1
ATOM 9525 C C . GLU B 1 571 ? 0.709 20.219 38.656 1 89.81 571 GLU B C 1
ATOM 9527 O O . GLU B 1 571 ? 1.638 20.156 39.469 1 89.81 571 GLU B O 1
ATOM 9532 N N . GLU B 1 572 ? -0.486 19.812 38.875 1 88.06 572 GLU B N 1
ATOM 9533 C CA . GLU B 1 572 ? -0.782 19.156 40.125 1 88.06 572 GLU B CA 1
ATOM 9534 C C . GLU B 1 572 ? -0.051 17.828 40.25 1 88.06 572 GLU B C 1
ATOM 9536 O O . GLU B 1 572 ? 0.445 17.469 41.312 1 88.06 572 GLU B O 1
ATOM 9541 N N . ALA B 1 573 ? -0.09 17.109 39.156 1 86.25 573 ALA B N 1
ATOM 9542 C CA . ALA B 1 573 ? 0.604 15.82 39.125 1 86.25 573 ALA B CA 1
ATOM 9543 C C . ALA B 1 573 ? 2.105 16 39.344 1 86.25 573 ALA B C 1
ATOM 9545 O O . ALA B 1 573 ? 2.76 15.172 39.969 1 86.25 573 ALA B O 1
ATOM 9546 N N . LEU B 1 574 ? 2.701 17.031 38.781 1 85.19 574 LEU B N 1
ATOM 9547 C CA . LEU B 1 574 ? 4.121 17.344 38.938 1 85.19 574 LEU B CA 1
ATOM 9548 C C . LEU B 1 574 ? 4.461 17.641 40.375 1 85.19 574 LEU B C 1
ATOM 9550 O O . LEU B 1 574 ? 5.527 17.266 40.875 1 85.19 574 LEU B O 1
ATOM 9554 N N . LYS B 1 575 ? 3.619 18.344 41 1 80.81 575 LYS B N 1
ATOM 9555 C CA . LYS B 1 575 ? 3.822 18.703 42.406 1 80.81 575 LYS B CA 1
ATOM 9556 C C . LYS B 1 575 ? 3.785 17.453 43.312 1 80.81 575 LYS B C 1
ATOM 9558 O O . LYS B 1 575 ? 4.57 17.344 44.25 1 80.81 575 LYS B O 1
ATOM 9563 N N . LYS B 1 576 ? 2.891 16.578 42.938 1 75.5 576 LYS B N 1
ATOM 9564 C CA . LYS B 1 576 ? 2.773 15.344 43.688 1 75.5 576 LYS B CA 1
ATOM 9565 C C . LYS B 1 576 ? 3.986 14.445 43.469 1 75.5 576 LYS B C 1
ATOM 9567 O O . LYS B 1 576 ? 4.445 13.781 44.406 1 75.5 576 LYS B O 1
ATOM 9572 N N . LYS B 1 577 ? 4.469 14.273 42.188 1 63.38 577 LYS B N 1
ATOM 9573 C CA . LYS B 1 577 ? 5.656 13.484 41.875 1 63.38 577 LYS B CA 1
ATOM 9574 C C . LYS B 1 577 ? 6.895 14.047 42.562 1 63.38 577 LYS B C 1
ATOM 9576 O O . LYS B 1 577 ? 7.738 13.297 43.062 1 63.38 577 LYS B O 1
ATOM 9581 N N . LYS B 1 578 ? 7.16 15.359 42.469 1 54.81 578 LYS B N 1
ATOM 9582 C CA . LYS B 1 578 ? 8.281 15.992 43.156 1 54.81 578 LYS B CA 1
ATOM 9583 C C . LYS B 1 578 ? 8.234 15.688 44.656 1 54.81 578 LYS B C 1
ATOM 9585 O O . LYS B 1 578 ? 9.273 15.484 45.281 1 54.81 578 LYS B O 1
ATOM 9590 N N . LYS B 1 579 ? 7.086 15.547 45.031 1 49.81 579 LYS B N 1
ATOM 9591 C CA . LYS B 1 579 ? 6.969 15.148 46.406 1 49.81 579 LYS B CA 1
ATOM 9592 C C . LYS B 1 579 ? 7.293 13.672 46.594 1 49.81 579 LYS B C 1
ATOM 9594 O O . LYS B 1 579 ? 7.875 13.273 47.625 1 49.81 579 LYS B O 1
ATOM 9599 N N . LEU B 1 580 ? 6.98 12.922 45.344 1 40.56 580 LEU B N 1
ATOM 9600 C CA . LEU B 1 580 ? 7.266 11.492 45.406 1 40.56 580 LEU B CA 1
ATOM 9601 C C . LEU B 1 580 ? 8.711 11.211 45 1 40.56 580 LEU B C 1
ATOM 9603 O O . LEU B 1 580 ? 9.273 10.188 45.406 1 40.56 580 LEU B O 1
ATOM 9607 N N . SER B 1 581 ? 9.195 11.852 43.844 1 39.88 581 SER B N 1
ATOM 9608 C CA . SER B 1 581 ? 10.555 11.609 43.406 1 39.88 581 SER B CA 1
ATOM 9609 C C . SER B 1 581 ? 11.578 12.008 44.469 1 39.88 581 SER B C 1
ATOM 9611 O O . SER B 1 581 ? 12.781 11.859 44.25 1 39.88 581 SER B O 1
ATOM 9613 N N . GLU B 1 582 ? 11.461 12.797 45.5 1 35.59 582 GLU B N 1
ATOM 9614 C CA . GLU B 1 582 ? 12.484 12.656 46.531 1 35.59 582 GLU B CA 1
ATOM 9615 C C . GLU B 1 582 ? 12.695 11.195 46.906 1 35.59 582 GLU B C 1
ATOM 9617 O O . GLU B 1 582 ? 13.516 10.875 47.781 1 35.59 582 GLU B O 1
ATOM 9622 N N . THR B 1 583 ? 11.883 10.266 46.594 1 28.53 583 THR B N 1
ATOM 9623 C CA . THR B 1 583 ? 12.25 8.852 46.531 1 28.53 583 THR B CA 1
ATOM 9624 C C . THR B 1 583 ? 12.844 8.5 45.188 1 28.53 583 THR B C 1
ATOM 9626 O O . THR B 1 583 ? 12.523 9.141 44.156 1 28.53 583 THR B O 1
ATOM 9629 N N . PRO B 1 584 ? 13.836 7.402 44.906 1 27.47 584 PRO B N 1
ATOM 9630 C CA . PRO B 1 584 ? 14.797 7.152 43.844 1 27.47 584 PRO B CA 1
ATOM 9631 C C . PRO B 1 584 ? 14.156 7.219 42.438 1 27.47 584 PRO B C 1
ATOM 9633 O O . PRO B 1 584 ? 12.953 6.973 42.312 1 27.47 584 PRO B O 1
ATOM 9636 N N . ARG B 1 585 ? 14.891 7.738 41.344 1 29.42 585 ARG B N 1
ATOM 9637 C CA . ARG B 1 585 ? 14.766 8.234 40 1 29.42 585 ARG B CA 1
ATOM 9638 C C . ARG B 1 585 ? 13.992 7.246 39.125 1 29.42 585 ARG B C 1
ATOM 9640 O O . ARG B 1 585 ? 13.625 7.562 38 1 29.42 585 ARG B O 1
ATOM 9647 N N . GLY B 1 586 ? 14.031 5.887 39.438 1 27.81 586 GLY B N 1
ATOM 9648 C CA . GLY B 1 586 ? 13.727 4.855 38.438 1 27.81 586 GLY B CA 1
ATOM 9649 C C . GLY B 1 586 ? 12.289 4.895 37.969 1 27.81 586 GLY B C 1
ATOM 9650 O O . GLY B 1 586 ? 11.945 4.242 36.969 1 27.81 586 GLY B O 1
ATOM 9651 N N . GLU B 1 587 ? 11.336 5.344 38.812 1 28.56 587 GLU B N 1
ATOM 9652 C CA . GLU B 1 587 ? 9.938 4.969 38.625 1 28.56 587 GLU B CA 1
ATOM 9653 C C . GLU B 1 587 ? 9.258 5.887 37.625 1 28.56 587 GLU B C 1
ATOM 9655 O O . GLU B 1 587 ? 8.062 5.738 37.344 1 28.56 587 GLU B O 1
ATOM 9660 N N . PHE B 1 588 ? 9.867 6.879 37.281 1 27.92 588 PHE B N 1
ATOM 9661 C CA . PHE B 1 588 ? 9.039 7.816 36.531 1 27.92 588 PHE B CA 1
ATOM 9662 C C . PHE B 1 588 ? 8.672 7.25 35.188 1 27.92 588 PHE B C 1
ATOM 9664 O O . PHE B 1 588 ? 7.527 7.363 34.75 1 27.92 588 PHE B O 1
ATOM 9671 N N . CYS B 1 589 ? 9.711 6.895 34.375 1 31.17 589 CYS B N 1
ATOM 9672 C CA . CYS B 1 589 ? 9.359 6.328 33.062 1 31.17 589 CYS B CA 1
ATOM 9673 C C . CYS B 1 589 ? 8.438 5.129 33.25 1 31.17 589 CYS B C 1
ATOM 9675 O O . CYS B 1 589 ? 7.707 4.773 32.312 1 31.17 589 CYS B O 1
ATOM 9677 N N . GLU B 1 590 ? 8.57 4.301 34.25 1 32.88 590 GLU B N 1
ATOM 9678 C CA . GLU B 1 590 ? 7.73 3.158 34.594 1 32.88 590 GLU B CA 1
ATOM 9679 C C . GLU B 1 590 ? 6.324 3.605 34.969 1 32.88 590 GLU B C 1
ATOM 9681 O O . GLU B 1 590 ? 5.355 2.869 34.781 1 32.88 590 GLU B O 1
ATOM 9686 N N . PHE B 1 591 ? 6.238 4.609 35.844 1 29.28 591 PHE B N 1
ATOM 9687 C CA . PHE B 1 591 ? 4.914 5.07 36.25 1 29.28 591 PHE B CA 1
ATOM 9688 C C . PHE B 1 591 ? 4.148 5.609 35.031 1 29.28 591 PHE B C 1
ATOM 9690 O O . PHE B 1 591 ? 2.92 5.516 34.969 1 29.28 591 PHE B O 1
ATOM 9697 N N . ILE B 1 592 ? 4.848 6.539 34.25 1 30.91 592 ILE B N 1
ATOM 9698 C CA . ILE B 1 592 ? 4.09 6.961 33.094 1 30.91 592 ILE B CA 1
ATOM 9699 C C . ILE B 1 592 ? 4.078 5.836 32.062 1 30.91 592 ILE B C 1
ATOM 9701 O O . ILE B 1 592 ? 5.129 5.301 31.703 1 30.91 592 ILE B O 1
ATOM 9705 N N . GLY B 1 593 ? 3.324 4.812 32.25 1 30.89 593 GLY B N 1
ATOM 9706 C CA . GLY B 1 593 ? 3.002 3.613 31.5 1 30.89 593 GLY B CA 1
ATOM 9707 C C . GLY B 1 593 ? 3.268 3.758 30.016 1 30.89 593 GLY B C 1
ATOM 9708 O O . GLY B 1 593 ? 2.678 3.043 29.203 1 30.89 593 GLY B O 1
ATOM 9709 N N . GLY B 1 594 ? 3.816 4.922 29.625 1 29.95 594 GLY B N 1
ATOM 9710 C CA . GLY B 1 594 ? 3.881 4.949 28.172 1 29.95 594 GLY B CA 1
ATOM 9711 C C . GLY B 1 594 ? 4.797 3.887 27.594 1 29.95 594 GLY B C 1
ATOM 9712 O O . GLY B 1 594 ? 5.887 3.648 28.109 1 29.95 594 GLY B O 1
ATOM 9713 N N . SER B 1 595 ? 4.207 2.752 27.297 1 28.61 595 SER B N 1
ATOM 9714 C CA . SER B 1 595 ? 5.023 1.836 26.516 1 28.61 595 SER B CA 1
ATOM 9715 C C . SER B 1 595 ? 5.91 2.594 25.531 1 28.61 595 SER B C 1
ATOM 9717 O O . SER B 1 595 ? 5.461 3.545 24.891 1 28.61 595 SER B O 1
ATOM 9719 N N . PRO B 1 596 ? 7.273 2.629 25.797 1 29.5 596 PRO B N 1
ATOM 9720 C CA . PRO B 1 596 ? 8.258 3.199 24.875 1 29.5 596 PRO B CA 1
ATOM 9721 C C . PRO B 1 596 ? 7.918 2.945 23.406 1 29.5 596 PRO B C 1
ATOM 9723 O O . PRO B 1 596 ? 8.625 3.418 22.516 1 29.5 596 PRO B O 1
ATOM 9726 N N . ASN B 1 597 ? 7.102 2.021 23.188 1 28.81 597 ASN B N 1
ATOM 9727 C CA . ASN B 1 597 ? 7.082 1.584 21.797 1 28.81 597 ASN B CA 1
ATOM 9728 C C . ASN B 1 597 ? 6.449 2.635 20.891 1 28.81 597 ASN B C 1
ATOM 9730 O O . ASN B 1 597 ? 6.027 2.324 19.781 1 28.81 597 ASN B O 1
ATOM 9734 N N . GLU B 1 598 ? 6.016 3.807 21.469 1 31.36 598 GLU B N 1
ATOM 9735 C CA . GLU B 1 598 ? 5.566 4.785 20.484 1 31.36 598 GLU B CA 1
ATOM 9736 C C . GLU B 1 598 ? 6.73 5.277 19.625 1 31.36 598 GLU B C 1
ATOM 9738 O O . GLU B 1 598 ? 7.707 5.824 20.156 1 31.36 598 GLU B O 1
ATOM 9743 N N . THR B 1 599 ? 7.035 4.652 18.609 1 29.45 599 THR B N 1
ATOM 9744 C CA . THR B 1 599 ? 8.008 5.152 17.641 1 29.45 599 THR B CA 1
ATOM 9745 C C . THR B 1 599 ? 7.859 6.66 17.453 1 29.45 599 THR B C 1
ATOM 9747 O O . THR B 1 599 ? 6.855 7.133 16.922 1 29.45 599 THR B O 1
ATOM 9750 N N . THR B 1 600 ? 8.211 7.438 18.422 1 28.08 600 THR B N 1
ATOM 9751 C CA . THR B 1 600 ? 8.555 8.836 18.172 1 28.08 600 THR B CA 1
ATOM 9752 C C . THR B 1 600 ? 9.305 8.969 16.844 1 28.08 600 THR B C 1
ATOM 9754 O O . THR B 1 600 ? 10.281 8.258 16.609 1 28.08 600 THR B O 1
ATOM 9757 N N . ASP B 1 601 ? 8.617 9.375 15.883 1 28.77 601 ASP B N 1
ATOM 9758 C CA . ASP B 1 601 ? 9.367 9.867 14.727 1 28.77 601 ASP B CA 1
ATOM 9759 C C . ASP B 1 601 ? 10.5 10.789 15.164 1 28.77 601 ASP B C 1
ATOM 9761 O O . ASP B 1 601 ? 10.328 12.008 15.219 1 28.77 601 ASP B O 1
ATOM 9765 N N . ILE B 1 602 ? 11.211 10.398 16.203 1 28.08 602 ILE B N 1
ATOM 9766 C CA . ILE B 1 602 ? 12.406 11.195 16.484 1 28.08 602 ILE B CA 1
ATOM 9767 C C . ILE B 1 602 ? 13.375 11.094 15.305 1 28.08 602 ILE B C 1
ATOM 9769 O O . ILE B 1 602 ? 13.883 10.016 15 1 28.08 602 ILE B O 1
ATOM 9773 N N . THR B 1 603 ? 13.305 11.922 14.398 1 28.08 603 THR B N 1
ATOM 9774 C CA . THR B 1 603 ? 14.453 12.211 13.539 1 28.08 603 THR B CA 1
ATOM 9775 C C . THR B 1 603 ? 15.703 12.484 14.375 1 28.08 603 THR B C 1
ATOM 9777 O O . THR B 1 603 ? 15.844 13.562 14.945 1 28.08 603 THR B O 1
ATOM 9780 N N . GLN B 1 604 ? 16.141 11.586 15.211 1 25.52 604 GLN B N 1
ATOM 9781 C CA . GLN B 1 604 ? 17.406 11.82 15.883 1 25.52 604 GLN B CA 1
ATOM 9782 C C . GLN B 1 604 ? 18.516 12.102 14.875 1 25.52 604 GLN B C 1
ATOM 9784 O O . GLN B 1 604 ? 18.734 11.312 13.953 1 25.52 604 GLN B O 1
ATOM 9789 N N . SER B 1 605 ? 18.891 13.312 14.766 1 25.86 605 SER B N 1
ATOM 9790 C CA . SER B 1 605 ? 20.172 13.695 14.172 1 25.86 605 SER B CA 1
ATOM 9791 C C . SER B 1 605 ? 21.344 12.984 14.852 1 25.86 605 SER B C 1
ATOM 9793 O O . SER B 1 605 ? 21.438 12.969 16.078 1 25.86 605 SER B O 1
ATOM 9795 N N . GLU B 1 606 ? 21.75 11.859 14.43 1 28.27 606 GLU B N 1
ATOM 9796 C CA . GLU B 1 606 ? 23.031 11.273 14.859 1 28.27 606 GLU B CA 1
ATOM 9797 C C . GLU B 1 606 ? 24.094 12.352 15.055 1 28.27 606 GLU B C 1
ATOM 9799 O O . GLU B 1 606 ? 24.422 13.086 14.125 1 28.27 606 GLU B O 1
ATOM 9804 N N . ASP B 1 607 ? 24.281 12.867 16.188 1 25.92 607 ASP B N 1
ATOM 9805 C CA . ASP B 1 607 ? 25.453 13.625 16.609 1 25.92 607 ASP B CA 1
ATOM 9806 C C . ASP B 1 607 ? 26.75 12.883 16.266 1 25.92 607 ASP B C 1
ATOM 9808 O O . ASP B 1 607 ? 26.797 11.656 16.328 1 25.92 607 ASP B O 1
ATOM 9812 N N . ASP B 1 608 ? 27.656 13.531 15.523 1 26.66 608 ASP B N 1
ATOM 9813 C CA . ASP B 1 608 ? 29.047 13.195 15.227 1 26.66 608 ASP B CA 1
ATOM 9814 C C . ASP B 1 608 ? 29.828 12.906 16.516 1 26.66 608 ASP B C 1
ATOM 9816 O O . ASP B 1 608 ? 29.875 13.734 17.422 1 26.66 608 ASP B O 1
ATOM 9820 N N . PRO B 1 609 ? 30.016 11.766 16.969 1 30.67 609 PRO B N 1
ATOM 9821 C CA . PRO B 1 609 ? 30.891 11.469 18.109 1 30.67 609 PRO B CA 1
ATOM 9822 C C . PRO B 1 609 ? 32.188 12.266 18.062 1 30.67 609 PRO B C 1
ATOM 9824 O O . PRO B 1 609 ? 33 12.18 18.984 1 30.67 609 PRO B O 1
ATOM 9827 N N . LYS B 1 610 ? 32.688 12.898 17 1 27.7 610 LYS B N 1
ATOM 9828 C CA . LYS B 1 610 ? 34 13.516 17.094 1 27.7 610 LYS B CA 1
ATOM 9829 C C . LYS B 1 610 ? 34 14.734 18.016 1 27.7 610 LYS B C 1
ATOM 9831 O O . LYS B 1 610 ? 35 15.398 18.188 1 27.7 610 LYS B O 1
ATOM 9836 N N . LYS B 1 611 ? 32.844 15.211 18.359 1 26.69 611 LYS B N 1
ATOM 9837 C CA . LYS B 1 611 ? 33.094 16.453 19.078 1 26.69 611 LYS B CA 1
ATOM 9838 C C . LYS B 1 611 ? 33.375 16.203 20.547 1 26.69 611 LYS B C 1
ATOM 9840 O O . LYS B 1 611 ? 33.469 17.156 21.344 1 26.69 611 LYS B O 1
ATOM 9845 N N . LYS B 1 612 ? 33.219 15.023 21.078 1 28.36 612 LYS B N 1
ATOM 9846 C CA . LYS B 1 612 ? 33.594 15.086 22.5 1 28.36 612 LYS B CA 1
ATOM 9847 C C . LYS B 1 612 ? 35.094 15.227 22.656 1 28.36 612 LYS B C 1
ATOM 9849 O O . LYS B 1 612 ? 35.594 15.25 23.781 1 28.36 612 LYS B O 1
ATOM 9854 N N . ASN B 1 613 ? 35.844 14.984 21.688 1 24.75 613 ASN B N 1
ATOM 9855 C CA . ASN B 1 613 ? 37.188 15.094 22.234 1 24.75 613 ASN B CA 1
ATOM 9856 C C . ASN B 1 613 ? 37.594 16.547 22.469 1 24.75 613 ASN B C 1
ATOM 9858 O O . ASN B 1 613 ? 38.688 16.828 22.922 1 24.75 613 ASN B O 1
ATOM 9862 N N . LYS B 1 614 ? 36.906 17.547 21.938 1 20.62 614 LYS B N 1
ATOM 9863 C CA . LYS B 1 614 ? 37.5 18.766 22.469 1 20.62 614 LYS B CA 1
ATOM 9864 C C . LYS B 1 614 ? 36.781 19.219 23.734 1 20.62 614 LYS B C 1
ATOM 9866 O O . LYS B 1 614 ? 35.562 19.141 23.828 1 20.62 614 LYS B O 1
#

Organism: Caenorhabditis remanei (NCBI:txid31234)

Radius of gyration: 35.44 Å; Cα contacts (8 Å, |Δi|>4): 1836; chains: 2; bounding box: 93×114×117 Å

Secondary structure (DSSP, 8-state):
----------TTSSTTSGGGGGGSGGGS-----------------------------------------------------------------------------HHHHHH-SS-HHHHHHHHHHHHHHHHHHHHHGGGS-SS-SS---GGGS--S---SPPPHHHHHHHIIIIIGGGS--SSSTTB-SS-----HHHHHHHHHHHHH-GGGGGSHHHHHHHHHHHHHHHHHHTPPPEE-TTS-EE--EEEEESSHHHHHHHHHHHHHHHHHHHHHTS---TT-----GGGEEEEEETT--HHHHHHHHHHT-EEEEE---TTTT-PPPHHHHHHHHHHHHHTT-EEEEEEEEBS-TTT-PBP-HHHHHHHHHHHT-EEEEE-TTGGGGGGSGGG-TTHHHHHTTSSEEEEEHHHHSS--S--EEEEESSPPP-HHHHTT----HHHHHHHHHHHHHHHHHHHHHHHHHHHHHHHHHHHT-TTTEEE-S--SSS-EEEEE--TTSS-TT--HHHHHHHHHHHHHHTTS-B-EEEEETTEEEEEE----TT--HHHHHHHHHHHHHHHHHHHHHHHHHHHHHTS-GGGHHHHS---TTS----------GGGG--/-------TT-TTSSTTSGGGGGGSGGGS--------------------------------------------------PPP------------------------HHHHHH-SS-HHHHHHHHHHHHHHHHHHHHHGGGS-SS-SS---GGGS--S---SPPPHHHHHHHIIIIIGGGS--SSSTTB-SS-----HHHHHHHHHHHHH-GGGGGSHHHHHHHHHHHHHHHHHHTPPPEE-TTS-EE--EEEEESSHHHHHHHHHHHHHHHHHHHHHTS---TT-----GGGEEEEEETT--HHHHHHHHHHT-EEEEE---TTTT-PPPHHHHHHHHHHHHHTT-EEEEEEEEBS-TTT-PBP-HHHHHHHHHHHT-EEEEE-TTGGGGGGSGGG-TTHHHHHTTSSEEEEEHHHHSS--S--EEEEESSPPP-HHHHTT----HHHHHHHHHHHHHHHHHHHHHHHHHHHHHHHHHHHT-TTTEEE-S--SSS-EEEEE--TTSS-TT--HHHHHHHHHHHHHHTTS-B-EEEEETTEEEEEE----TT--HHHHHHHHHHHHHHHHHHHHHHHHHHHHHTS-TTHHHHHS---TTS----------GGGGG-

Foldseek 3Di:
DDDDPDDPPDDPDDDPPDPPPDPPPPPPDPDDPDPPPPDPPDDPDPDDPDPDDDDDDDDDDDDDDDDDDDDDDDDDDDDDDDPDPDDDDPPPPDDPPPVPPPPDDPVRCVVPVQDDVNVVVLVVVVVVLVVCCLVCVQVAQQAQQDPPDPVPDPPDDPPDDDRSVVVSVCCVPPVSNHDRDCQYLQEFAAAFFADPLLVVLVVVLVVVFQVCCPPVVLVVLQQVVQVVVCVLLVQAFAQDLVRDTFDWDKGKFQAVLLVLLLLLVVQVVVVQVVVVPPPDDPPDDDDDQQLEEEEEAPLADCSNVVSCVVSVYHYDHQYQDAPAFSAAALVSVVVVVVVSVVVVGDYGEYEFECQGNPQGGGHPLVSVLVVCNVRSHAYEYEDAQLSLLSSDVVVCPPVSVSSRSHFKYKYFCRRQFSHRGRMMMMIGRDDTDNPPRSNPDGDRSSSVSSSCVVQPSVNRNVSNVQQQVLLLVLQVVVVVCPQFWAWGNDDSSSKTKIWGDHNVDPPPPDDSQVVRVLLQLLCNNVSQHHWAWADDPRHIITMTTRHNSPDDNVSSVVSVVSSVVSSVVSVVVVVVVVVVPVPDDPCPVVVSVPPVPPPRPHPPPPPDVVPVVD/DDDDPDDDPPDPPPPPPDPPPDPPPPPPDPDDPDPPPPPPPPDPDPDDPDDPDDDDDDDDDDDDDDDDDDDDDDDDDDDDDDPDPDDDDDPPPDDPPPVPPPDDDPVRCVVPVQDDVNVVVLVVVVVVLVVCCLVCVQVAQQAAQDPPDPVVPPPDDPPDDDRVVVVSVCCVPPVSNHDRDCQYLQEFAAAFFADPLLVVLVVVLVVVFQVCCPPVVLVVLQQVVQVVVCVLLVQAFAQDLVRDTFDWDKGKFQAVLLVLLLLLVVQVVVVQVVVVPPPDDPPDDPDDQQLEEEEEAPLADCSNVVSCVVSVYHYDHQYQDQDAFSAAALVSVVVVVVVSVVVVGDYGEYEFECQGNPQGGGHPLVSVLVVCNVRSHAYEYEDAQLSLLSSDVVVCPPVSVSSRSHFKYKYFCRRQFSHRGRMMMMIGRDDTDNPPRSNPDGDRSSSVSSSCVVQPSVNRNVSNVQQQVLLLVLQVVVVVCPQFWAWGNDDSSSKTKIWGDHNVDPPPPDDRQVVRVLLQLLCNNVSQHHWAWADDPRHIITMTTRHNSPDDNVSSVVSVVSSVVSVVVSVVVVVVVVVVPVPDDPCPVVVSVPPVPPPRPHPPPPDDVVPVVD

InterPro domains:
  IPR002129 Pyridoxal phosphate-dependent decarboxylase, major domain [PF00282] (152-414)
  IPR010977 Aromatic-L-amino-acid decarboxylase [PR00800] (119-138)
  IPR010977 Aromatic-L-amino-acid decarboxylase [PR00800] (158-177)
  IPR010977 Aromatic-L-amino-acid decarboxylase [PR00800] (220-239)
  IPR010977 Aromatic-L-amino-acid decarboxylase [PR00800] (482-501)
  IPR010977 Aromatic-L-amino-acid decarboxylase [PTHR11999] (100-432)
  IPR015421 Pyridoxal phosphate-dependent transferase, major domain [G3DSA:3.40.640.10] (195-444)
  IPR015422 Pyridoxal phosphate-dependent transferase, small domain [G3DSA:3.90.1150.10] (446-573)
  IPR015424 Pyridoxal phosphate-dependent transferase [SSF53383] (115-570)

Sequence (1228 aa):
MGAEVPTLIVCLSISLCFNIGFITFLFIKRRSRNSPQYRKVENPDVESFPKNSSSFGTNPQRSPEKEKDIKDPPLKPIVNAKRSSEQAIRSDQGAPIVKEQQQRSDRQRLQEPIGREEFVKCMNSVVQFINEYFDESHKQPVIPEHDINSTRIHVKVPEKPEEFSEILKDLKEIVIPNICHTHHPRYHAKFAGKSLADIVGSTVSAALGHDVNSSPIIDSIERIICKWLSSAMAIPQMKSWLNELREPIGAVFYTPRDVFISIIRHSIEKAEKTDENSPKSDKEQKPKFSDYVVYCSDDSQIALEEACSTMKVRLRKVLTFNKDSSAMTSANLLKQMEKDKARGLIPLVIVANYGSANVAANDEIWDLVKISRKKKIWLHLDATYAGCEWLDSNCRNNIHVLISELHSVHIACSSLFPYSGRISVVWSCERLDIEGAKTHYGEHPIRLWILIRLYGIRSIREAVKRKIILGNAFSERLTHHPEFFEMIHQNDHGVAVFQYRNKNVRDQKRDVNRMTSMFHNYLILSSTLKFSLLSYHGKVMIKAVVNYGRCNLSIMEESVSTLLNSVEEFEEALKKKKKLSETPRGEFCEFIGGSPNETTDITQSEDDPKKKNKMGAEVPTLIVCLSISLCFNIGFITFLFIKRRSRNSPQYRKVENPDVESFPKNSSSFGTNPQRSPEKEKDIKDPPLKPIVNAKRSSEQAIRSDQGAPIVKEQQQRSDRQRLQEPIGREEFVKCMNSVVQFINEYFDESHKQPVIPEHDINSTRIHVKVPEKPEEFSEILKDLKEIVIPNICHTHHPRYHAKFAGKSLADIVGSTVSAALGHDVNSSPIIDSIERIICKWLSSAMAIPQMKSWLNELREPIGAVFYTPRDVFISIIRHSIEKAEKTDENSPKSDKEQKPKFSDYVVYCSDDSQIALEEACSTMKVRLRKVLTFNKDSSAMTSANLLKQMEKDKARGLIPLVIVANYGSANVAANDEIWDLVKISRKKKIWLHLDATYAGCEWLDSNCRNNIHVLISELHSVHIACSSLFPYSGRISVVWSCERLDIEGAKTHYGEHPIRLWILIRLYGIRSIREAVKRKIILGNAFSERLTHHPEFFEMIHQNDHGVAVFQYRNKNVRDQKRDVNRMTSMFHNYLILSSTLKFSLLSYHGKVMIKAVVNYGRCNLSIMEESVSTLLNSVEEFEEALKKKKKLSETPRGEFCEFIGGSPNETTDITQSEDDPKKKNK

Nearest PDB structures (foldseek):
  1js6-assembly1_B  TM=8.476E-01  e=1.801E-33  Sus scrofa
  8ora-assembly1_A-2  TM=8.558E-01  e=9.100E-33  Homo sapiens
  7eiy-assembly1_A  TM=8.504E-01  e=4.290E-33  Homo sapiens
  7eix-assembly1_B  TM=8.461E-01  e=4.290E-33  Homo sapiens
  8or9-assembly1_A-2  TM=8.459E-01  e=2.296E-32  Homo sapiens

Solvent-accessible surface area (backbone atoms only — not comparable to full-atom values): 69805 Å² total; per-residue (Å²): 138,86,80,81,86,76,74,98,74,74,92,79,76,72,92,75,72,76,86,72,69,85,74,66,68,85,70,66,76,82,68,77,83,74,78,76,78,77,73,81,76,73,75,79,70,80,80,78,78,77,75,82,74,84,70,87,83,76,90,82,81,89,79,87,85,79,86,85,88,78,86,89,84,82,90,79,88,80,85,86,83,82,81,80,79,78,84,70,83,74,78,73,84,71,71,78,72,70,74,69,78,72,79,76,52,73,65,52,39,43,65,39,58,43,42,70,66,52,40,55,56,49,48,55,53,49,52,51,51,50,49,49,47,74,71,45,32,70,77,47,58,39,34,42,82,58,80,68,65,58,78,71,56,83,76,69,65,42,51,56,52,47,60,62,67,61,52,51,48,46,41,63,69,53,47,58,65,26,25,41,39,56,72,16,74,41,25,14,47,58,60,55,14,56,41,62,46,32,45,53,16,45,45,55,36,56,71,65,40,61,72,30,66,78,17,62,51,45,56,36,50,42,47,47,51,36,48,38,50,35,61,58,39,54,63,51,47,10,21,36,97,83,69,43,77,26,70,53,41,58,46,76,37,59,40,69,31,50,49,45,37,29,51,52,52,53,44,50,54,50,53,50,54,54,51,70,68,39,88,65,65,95,82,67,72,77,80,53,55,64,37,32,30,37,38,30,37,66,47,55,52,67,46,54,58,52,23,29,59,71,67,44,33,37,75,42,61,33,72,42,61,68,86,75,56,57,25,36,45,47,68,55,46,50,54,50,49,51,56,37,44,74,71,67,37,39,82,43,37,39,45,41,36,38,36,25,63,78,59,40,26,51,30,44,56,73,53,42,45,52,49,24,62,76,69,69,32,51,36,34,37,45,13,39,47,48,45,59,47,27,48,38,70,86,60,33,71,71,47,43,65,51,52,24,66,26,36,28,39,34,30,31,47,21,40,50,32,58,26,65,59,57,45,17,45,35,38,18,33,57,90,67,71,59,79,82,57,63,78,75,49,75,76,52,66,58,19,57,54,44,27,45,34,42,37,3,50,54,22,43,36,49,45,33,50,49,32,31,52,50,12,41,48,53,39,54,58,46,64,75,38,57,54,41,32,45,80,44,58,88,48,89,69,9,52,27,34,31,30,45,41,58,66,84,51,81,67,77,79,60,54,48,43,57,47,19,51,50,51,54,50,48,30,47,70,65,28,63,43,42,60,31,71,43,73,59,96,91,38,39,34,40,31,39,38,54,29,26,77,83,60,46,71,68,54,53,49,48,45,50,51,51,52,55,52,47,51,56,52,49,53,51,49,50,55,52,40,58,65,49,54,80,42,82,80,75,49,54,69,63,66,51,66,63,65,78,77,62,77,64,74,66,80,70,75,80,75,70,75,73,62,70,76,111,141,88,75,85,83,77,75,92,76,67,86,79,73,70,89,73,68,79,84,69,67,82,73,63,68,82,68,64,77,77,65,72,84,72,76,74,77,76,70,79,73,73,71,79,69,77,79,75,75,77,76,87,76,77,89,76,80,86,78,82,81,70,85,78,77,82,86,78,83,86,77,85,81,77,87,76,81,81,84,80,83,82,78,80,81,78,84,73,86,74,75,77,83,71,72,80,73,70,74,69,79,73,79,76,53,71,66,52,38,44,65,38,58,43,44,69,67,53,40,54,56,49,47,55,53,49,53,52,51,50,49,49,47,74,71,45,34,71,77,46,56,40,34,43,81,58,81,68,66,58,76,74,57,81,78,68,64,43,52,57,53,47,60,63,69,61,54,50,48,46,42,64,71,51,48,59,65,28,25,41,40,57,72,16,75,41,26,15,47,58,61,55,13,56,39,62,45,32,46,53,16,45,45,53,36,56,70,65,40,62,72,29,66,78,18,62,49,45,55,34,50,40,48,47,51,36,49,37,50,36,60,57,39,54,63,50,48,10,20,37,97,84,69,43,78,26,69,54,40,58,47,75,38,57,41,70,32,48,50,46,38,27,51,52,52,52,45,50,54,49,53,52,55,53,51,70,69,40,88,65,65,94,82,67,72,77,80,53,54,64,35,33,30,37,37,29,35,66,47,54,51,66,45,51,58,52,23,28,57,72,67,44,34,37,75,43,61,33,71,42,60,71,81,76,56,58,27,37,45,44,68,53,46,52,55,50,49,52,57,38,45,74,73,66,35,40,82,44,35,38,44,43,36,38,36,25,62,78,60,40,24,52,31,44,57,72,52,41,44,54,50,24,62,75,68,69,31,50,36,34,39,44,13,40,48,48,47,59,48,27,48,37,72,86,59,32,73,70,46,43,66,50,52,24,66,27,38,29,39,34,30,31,47,21,40,49,33,59,27,66,59,56,46,18,44,35,39,18,33,58,88,70,69,60,77,84,58,62,78,76,48,76,75,52,66,58,20,57,53,45,28,46,35,42,38,3,50,54,23,45,34,49,46,34,50,47,32,30,54,51,12,41,49,54,40,54,57,45,64,75,37,57,56,41,33,46,80,44,58,90,50,90,70,11,51,26,35,30,31,46,40,59,66,84,51,83,68,78,79,60,55,48,42,57,47,20,50,50,51,54,49,47,31,48,70,67,25,64,43,42,62,31,73,44,73,59,96,90,39,39,34,40,32,37,35,54,30,26,76,84,60,46,71,69,53,51,48,48,44,51,50,50,51,54,52,46,49,55,52,49,54,52,49,50,55,51,39,60,66,48,55,79,42,82,84,75,50,54,69,64,66,50,67,63,64,78,78,62,77,64,76,64,79,68,75,79,75,71,76,74,59,71,77,108